Protein AF-0000000076963888 (afdb_homodimer)

InterPro domains:
  IPR036047 F-box-like domain superfamily [SSF81383] (18-92)
  IPR056594 F-box protein AT5G49610-like, beta-propeller domain [PF23635] (125-401)

Organism: Aegilops tauschii subsp. strangulata (NCBI:txid200361)

Foldseek 3Di:
DPPPPPPDPPDDPPPPCPLLNDPLVVLLVVLLPDQALLRLVVQCVPDVSSLCSLAVDPVSVVSSCLSHPFDFQWKWFWDPAQDDIATDGFDDPVCVSSVVLVVQWQRVPPLDDADPDPPRRQWGFQAFPQQWTWIAHPVPRWIWIARRNVRDIGTADDADPVLVPDADADKAWATKDKDQDPVRLLVPKIKIKTKIHHQFWIWIWMAIPPDPVRHIDTDDIAPGQDDRDPDPDDDFDWDHWDDEPQKIWTQTQAFQKIWIARNVVRHIHIGGHPGVCRNVVFFWEWYAALVRWTWIWGWDFQKIWIWTFDQDPVRDTDIDTDDMDRGLCVCVVVVDHSLQQGTKTWQDDYHQKTWIKRDNPDDPLPFWIWIWIARNVVRDIGTGDTGRGDGHMHTHGDHNDSSSHYPPPPPVVDDD/DPPPPPPDPPDPPPDPCPPLNDPLVVLLVVLLPDQALLRLVVQCVPDVSSLCSLQVDPPSVVSSCLSHPFDFQWKWFWDDAQDDIATDGFDDPVCVSSVVLVVQFQRVPPLDDADPDPPRRQWGFQAFPQQWTWIAHPVPRWIWIARRNVRDIGTADDADPVLVPDADADKAWATKDKAQDPVRLLVPKIKIKTKIHHQFWIWIWMAIPPDPVRHIDTDDIAPGQDDRDPDPDDDWDWDRWDDEPQKIWTQTQAFQKIWIARNVVRHIHIGGHDGVCHNVVFFWDWYAALVRWTWIWGWDFQKIWIWTFDQDPVRDTDIDTDDMDRGCVVCVVVVDHSLQQGTKTWQDDYHQKTWIKRDNPDDPLPFWIWIWIARNVVRDIGTGDTGRGDGHMHTHGDHNDSSSHDPPPPPVVPDD

Structure (mmCIF, N/CA/C/O backbone):
data_AF-0000000076963888-model_v1
#
loop_
_entity.id
_entity.type
_entity.pdbx_description
1 polymer 'F-box protein AT5G49610-like beta-propeller domain-containing protein'
#
loop_
_atom_site.group_PDB
_atom_site.id
_atom_site.type_symbol
_atom_site.label_atom_id
_atom_site.label_alt_id
_atom_site.label_comp_id
_atom_site.label_asym_id
_atom_site.label_entity_id
_atom_site.label_seq_id
_atom_site.pdbx_PDB_ins_code
_atom_site.Cartn_x
_atom_site.Cartn_y
_atom_site.Cartn_z
_atom_site.occupancy
_atom_site.B_iso_or_equiv
_atom_site.auth_seq_id
_atom_site.auth_comp_id
_atom_site.auth_asym_id
_atom_site.auth_atom_id
_atom_site.pdbx_PDB_model_num
ATOM 1 N N . MET A 1 1 ? -34.375 -37.031 65.625 1 27.34 1 MET A N 1
ATOM 2 C CA . MET A 1 1 ? -35.125 -36.781 64.438 1 27.34 1 MET A CA 1
ATOM 3 C C . MET A 1 1 ? -34.906 -35.375 63.906 1 27.34 1 MET A C 1
ATOM 5 O O . MET A 1 1 ? -35.594 -34.438 64.375 1 27.34 1 MET A O 1
ATOM 9 N N . ALA A 1 2 ? -33.625 -34.969 63.75 1 38.44 2 ALA A N 1
ATOM 10 C CA . ALA A 1 2 ? -33.156 -33.656 63.281 1 38.44 2 ALA A CA 1
ATOM 11 C C . ALA A 1 2 ? -33.781 -33.312 61.906 1 38.44 2 ALA A C 1
ATOM 13 O O . ALA A 1 2 ? -33.75 -34.125 60.969 1 38.44 2 ALA A O 1
ATOM 14 N N . SER A 1 3 ? -34.875 -32.531 62 1 35.03 3 SER A N 1
ATOM 15 C CA . SER A 1 3 ? -35.625 -32.062 60.844 1 35.03 3 SER A CA 1
ATOM 16 C C . SER A 1 3 ? -34.688 -31.438 59.812 1 35.03 3 SER A C 1
ATOM 18 O O . SER A 1 3 ? -33.969 -30.469 60.156 1 35.03 3 SER A O 1
ATOM 20 N N . GLU A 1 4 ? -34.125 -32.188 58.969 1 38.09 4 GLU A N 1
ATOM 21 C CA . GLU A 1 4 ? -33.281 -31.781 57.844 1 38.09 4 GLU A CA 1
ATOM 22 C C . GLU A 1 4 ? -33.969 -30.688 57.031 1 38.09 4 GLU A C 1
ATOM 24 O O . GLU A 1 4 ? -35.062 -30.922 56.469 1 38.09 4 GLU A O 1
ATOM 29 N N . GLN A 1 5 ? -33.906 -29.391 57.594 1 44.66 5 GLN A N 1
ATOM 30 C CA . GLN A 1 5 ? -34.438 -28.281 56.812 1 44.66 5 GLN A CA 1
ATOM 31 C C . GLN A 1 5 ? -34.062 -28.406 55.344 1 44.66 5 GLN A C 1
ATOM 33 O O . GLN A 1 5 ? -32.938 -28.797 55 1 44.66 5 GLN A O 1
ATOM 38 N N . PRO A 1 6 ? -35.062 -28.625 54.469 1 47.19 6 PRO A N 1
ATOM 39 C CA . PRO A 1 6 ? -34.75 -28.734 53.031 1 47.19 6 PRO A CA 1
ATOM 40 C C . PRO A 1 6 ? -33.812 -27.641 52.531 1 47.19 6 PRO A C 1
ATOM 42 O O . PRO A 1 6 ? -33.781 -26.547 53.125 1 47.19 6 PRO A O 1
ATOM 45 N N . PRO A 1 7 ? -32.688 -27.984 51.812 1 44.81 7 PRO A N 1
ATOM 46 C CA . PRO A 1 7 ? -31.719 -27 51.375 1 44.81 7 PRO A CA 1
ATOM 47 C C . PRO A 1 7 ? -32.375 -25.812 50.656 1 44.81 7 PRO A C 1
ATOM 49 O O . PRO A 1 7 ? -33.469 -25.938 50.094 1 44.81 7 PRO A O 1
ATOM 52 N N . SER A 1 8 ? -32.188 -24.578 51.219 1 45.97 8 SER A N 1
ATOM 53 C CA . SER A 1 8 ? -32.656 -23.328 50.625 1 45.97 8 SER A CA 1
ATOM 54 C C . SER A 1 8 ? -32.469 -23.344 49.094 1 45.97 8 SER A C 1
ATOM 56 O O . SER A 1 8 ? -31.5 -23.891 48.594 1 45.97 8 SER A O 1
ATOM 58 N N . PRO A 1 9 ? -33.625 -23.266 48.375 1 43.97 9 PRO A N 1
ATOM 59 C CA . PRO A 1 9 ? -33.5 -23.281 46.906 1 43.97 9 PRO A CA 1
ATOM 60 C C . PRO A 1 9 ? -32.344 -22.406 46.438 1 43.97 9 PRO A C 1
ATOM 62 O O . PRO A 1 9 ? -31.938 -21.453 47.094 1 43.97 9 PRO A O 1
ATOM 65 N N . PRO A 1 10 ? -31.469 -23 45.562 1 38.59 10 PRO A N 1
ATOM 66 C CA . PRO A 1 10 ? -30.312 -22.234 45.094 1 38.59 10 PRO A CA 1
ATOM 67 C C . PRO A 1 10 ? -30.688 -20.828 44.625 1 38.59 10 PRO A C 1
ATOM 69 O O . PRO A 1 10 ? -31.828 -20.594 44.219 1 38.59 10 PRO A O 1
ATOM 72 N N . ALA A 1 11 ? -30.125 -19.734 45.25 1 36.19 11 ALA A N 1
ATOM 73 C CA . ALA A 1 11 ? -30.297 -18.344 44.875 1 36.19 11 ALA A CA 1
ATOM 74 C C . ALA A 1 11 ? -30.406 -18.188 43.375 1 36.19 11 ALA A C 1
ATOM 76 O O . ALA A 1 11 ? -29.719 -18.875 42.594 1 36.19 11 ALA A O 1
ATOM 77 N N . ALA A 1 12 ? -31.578 -17.828 42.906 1 35.5 12 ALA A N 1
ATOM 78 C CA . ALA A 1 12 ? -31.797 -17.562 41.5 1 35.5 12 ALA A CA 1
ATOM 79 C C . ALA A 1 12 ? -30.562 -16.922 40.844 1 35.5 12 ALA A C 1
ATOM 81 O O . ALA A 1 12 ? -29.828 -16.188 41.5 1 35.5 12 ALA A O 1
ATOM 82 N N . GLU A 1 13 ? -29.875 -17.625 39.969 1 38 13 GLU A N 1
ATOM 83 C CA . GLU A 1 13 ? -28.766 -17.062 39.219 1 38 13 GLU A CA 1
ATOM 84 C C . GLU A 1 13 ? -29.016 -15.586 38.875 1 38 13 GLU A C 1
ATOM 86 O O . GLU A 1 13 ? -30.125 -15.203 38.531 1 38 13 GLU A O 1
ATOM 91 N N . PRO A 1 14 ? -28.344 -14.656 39.594 1 38.72 14 PRO A N 1
ATOM 92 C CA . PRO A 1 14 ? -28.578 -13.266 39.25 1 38.72 14 PRO A CA 1
ATOM 93 C C . PRO A 1 14 ? -28.969 -13.094 37.781 1 38.72 14 PRO A C 1
ATOM 95 O O . PRO A 1 14 ? -28.516 -13.852 36.906 1 38.72 14 PRO A O 1
ATOM 98 N N . ALA A 1 15 ? -30.125 -12.719 37.5 1 35.44 15 ALA A N 1
ATOM 99 C CA . ALA A 1 15 ? -30.547 -12.43 36.125 1 35.44 15 ALA A CA 1
ATOM 100 C C . ALA A 1 15 ? -29.406 -11.852 35.312 1 35.44 15 ALA A C 1
ATOM 102 O O . ALA A 1 15 ? -28.594 -11.07 35.812 1 35.44 15 ALA A O 1
ATOM 103 N N . ALA A 1 16 ? -28.891 -12.547 34.312 1 36.84 16 ALA A N 1
ATOM 104 C CA . ALA A 1 16 ? -27.922 -12.055 33.344 1 36.84 16 ALA A CA 1
ATOM 105 C C . ALA A 1 16 ? -28.156 -10.578 33.031 1 36.84 16 ALA A C 1
ATOM 107 O O . ALA A 1 16 ? -29.172 -10.211 32.438 1 36.84 16 ALA A O 1
ATOM 108 N N . THR A 1 17 ? -27.969 -9.586 33.844 1 41.56 17 THR A N 1
ATOM 109 C CA . THR A 1 17 ? -28.016 -8.18 33.5 1 41.56 17 THR A CA 1
ATOM 110 C C . THR A 1 17 ? -27.375 -7.941 32.125 1 41.56 17 THR A C 1
ATOM 112 O O . THR A 1 17 ? -26.172 -8.148 31.969 1 41.56 17 THR A O 1
ATOM 115 N N . THR A 1 18 ? -27.984 -8.195 31.094 1 48.34 18 THR A N 1
ATOM 116 C CA . THR A 1 18 ? -27.547 -7.961 29.719 1 48.34 18 THR A CA 1
ATOM 117 C C . THR A 1 18 ? -26.938 -6.57 29.562 1 48.34 18 THR A C 1
ATOM 119 O O . THR A 1 18 ? -27.297 -5.648 30.312 1 48.34 18 THR A O 1
ATOM 122 N N . LEU A 1 19 ? -25.688 -6.469 29.172 1 54.22 19 LEU A N 1
ATOM 123 C CA . LEU A 1 19 ? -24.969 -5.238 28.844 1 54.22 19 LEU A CA 1
ATOM 124 C C . LEU A 1 19 ? -25.953 -4.16 28.375 1 54.22 19 LEU A C 1
ATOM 126 O O . LEU A 1 19 ? -25.719 -2.971 28.609 1 54.22 19 LEU A O 1
ATOM 130 N N . ILE A 1 20 ? -27.047 -4.52 27.766 1 54.06 20 ILE A N 1
ATOM 131 C CA . ILE A 1 20 ? -28.031 -3.568 27.25 1 54.06 20 ILE A CA 1
ATOM 132 C C . ILE A 1 20 ? -28.719 -2.861 28.422 1 54.06 20 ILE A C 1
ATOM 134 O O . ILE A 1 20 ? -29.156 -1.714 28.281 1 54.06 20 ILE A O 1
ATOM 138 N N . GLY A 1 21 ? -28.766 -3.604 29.453 1 55.25 21 GLY A N 1
ATOM 139 C CA . GLY A 1 21 ? -29.453 -3.074 30.625 1 55.25 21 GLY A CA 1
ATOM 140 C C . GLY A 1 21 ? -28.562 -2.207 31.5 1 55.25 21 GLY A C 1
ATOM 141 O O . GLY A 1 21 ? -29.016 -1.684 32.531 1 55.25 21 GLY A O 1
ATOM 142 N N . LEU A 1 22 ? -27.344 -2.172 31.203 1 60.88 22 LEU A N 1
ATOM 143 C CA . LEU A 1 22 ? -26.438 -1.371 32.031 1 60.88 22 LEU A CA 1
ATOM 144 C C . LEU A 1 22 ? -26.719 0.117 31.844 1 60.88 22 LEU A C 1
ATOM 146 O O . LEU A 1 22 ? -27.047 0.567 30.75 1 60.88 22 LEU A O 1
ATOM 150 N N . GLY A 1 23 ? -27.109 0.85 32.844 1 70.38 23 GLY A N 1
ATOM 151 C CA . GLY A 1 23 ? -27.266 2.293 32.75 1 70.38 23 GLY A CA 1
ATOM 152 C C . GLY A 1 23 ? -26.156 2.973 31.969 1 70.38 23 GLY A C 1
ATOM 153 O O . GLY A 1 23 ? -25.062 2.416 31.828 1 70.38 23 GLY A O 1
ATOM 154 N N . GLY A 1 24 ? -26.469 4.043 31.234 1 76.62 24 GLY A N 1
ATOM 155 C CA . GLY A 1 24 ? -25.562 4.832 30.406 1 76.62 24 GLY A CA 1
ATOM 156 C C . GLY A 1 24 ? -24.234 5.109 31.078 1 76.62 24 GLY A C 1
ATOM 157 O O . GLY A 1 24 ? -23.188 5.039 30.422 1 76.62 24 GLY A O 1
ATOM 158 N N . ASP A 1 25 ? -24.234 5.16 32.406 1 83.75 25 ASP A N 1
ATOM 159 C CA . ASP A 1 25 ? -23.016 5.531 33.125 1 83.75 25 ASP A CA 1
ATOM 160 C C . ASP A 1 25 ? -22.062 4.344 33.25 1 83.75 25 ASP A C 1
ATOM 162 O O . ASP A 1 25 ? -20.859 4.488 33.031 1 83.75 25 ASP A O 1
ATOM 166 N N . LEU A 1 26 ? -22.625 3.266 33.562 1 86.56 26 LEU A N 1
ATOM 167 C CA . LEU A 1 26 ? -21.797 2.074 33.688 1 86.56 26 LEU A CA 1
ATOM 168 C C . LEU A 1 26 ? -21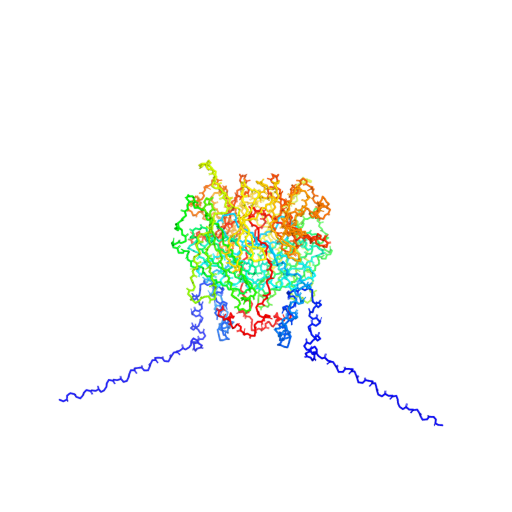.203 1.694 32.344 1 86.56 26 LEU A C 1
ATOM 170 O O . LEU A 1 26 ? -20.031 1.305 32.25 1 86.56 26 LEU A O 1
ATOM 174 N N . LEU A 1 27 ? -21.984 1.843 31.359 1 90.31 27 LEU A N 1
ATOM 175 C CA . LEU A 1 27 ? -21.5 1.549 30.016 1 90.31 27 LEU A CA 1
ATOM 176 C C . LEU A 1 27 ? -20.328 2.445 29.656 1 90.31 27 LEU A C 1
ATOM 178 O O . LEU A 1 27 ? -19.328 1.977 29.094 1 90.31 27 LEU A O 1
ATOM 182 N N . ARG A 1 28 ? -20.422 3.627 29.969 1 92.81 28 ARG A N 1
ATOM 183 C CA . ARG A 1 28 ? -19.359 4.582 29.672 1 92.81 28 ARG A CA 1
ATOM 184 C C . ARG A 1 28 ? -18.078 4.242 30.453 1 92.81 28 ARG A C 1
ATOM 186 O O . ARG A 1 28 ? -16.984 4.348 29.906 1 92.81 28 ARG A O 1
ATOM 193 N N . GLU A 1 29 ? -18.281 3.736 31.656 1 92.56 29 GLU A N 1
ATOM 194 C CA . GLU A 1 29 ? -17.109 3.332 32.438 1 92.56 29 GLU A CA 1
ATOM 195 C C . GLU A 1 29 ? -16.422 2.119 31.812 1 92.56 29 GLU A C 1
ATOM 197 O O . GLU A 1 29 ? -15.195 2.031 31.812 1 92.56 29 GLU A O 1
ATOM 202 N N . ILE A 1 30 ? -17.203 1.276 31.281 1 92 30 ILE A N 1
ATOM 203 C CA . ILE A 1 30 ? -16.656 0.107 30.609 1 92 30 ILE A CA 1
ATOM 204 C C . ILE A 1 30 ? -15.938 0.541 29.328 1 92 30 ILE A C 1
ATOM 206 O O . ILE A 1 30 ? -14.844 0.053 29.031 1 92 30 ILE A O 1
ATOM 210 N N . PHE A 1 31 ? -16.547 1.481 28.641 1 93.69 31 PHE A N 1
ATOM 211 C CA . PHE A 1 31 ? -15.977 1.95 27.391 1 93.69 31 PHE A CA 1
ATOM 212 C C . PHE A 1 31 ? -14.641 2.646 27.625 1 93.69 31 PHE A C 1
ATOM 214 O O . PHE A 1 31 ? -13.758 2.619 26.766 1 93.69 31 PHE A O 1
ATOM 221 N N . LEU A 1 32 ? -14.469 3.18 28.766 1 93.38 32 LEU A N 1
ATOM 222 C CA . LEU A 1 32 ? -13.227 3.875 29.078 1 93.38 32 LEU A CA 1
ATOM 223 C C . LEU A 1 32 ? -12.062 2.893 29.172 1 93.38 32 LEU A C 1
ATOM 225 O O . LEU A 1 32 ? -10.898 3.283 29.047 1 93.38 32 LEU A O 1
ATOM 229 N N . LEU A 1 33 ? -12.422 1.593 29.312 1 91.62 33 LEU A N 1
ATOM 230 C CA . LEU A 1 33 ? -11.391 0.579 29.5 1 91.62 33 LEU A CA 1
ATOM 231 C C . LEU A 1 33 ? -10.969 -0.025 28.172 1 91.62 33 LEU A C 1
ATOM 233 O O . LEU A 1 33 ? -10.039 -0.828 28.109 1 91.62 33 LEU A O 1
ATOM 237 N N . LEU A 1 34 ? -11.617 0.393 27.203 1 91.44 34 LEU A N 1
ATOM 238 C CA . LEU A 1 34 ? -11.227 -0.104 25.891 1 91.44 34 LEU A CA 1
ATOM 239 C C . LEU A 1 34 ? -9.836 0.401 25.516 1 91.44 34 LEU A C 1
ATOM 241 O O . LEU A 1 34 ? -9.438 1.497 25.906 1 91.44 34 LEU A O 1
ATOM 245 N N . PRO A 1 35 ? -9.133 -0.377 24.75 1 86.88 35 PRO A N 1
ATOM 246 C CA . PRO A 1 35 ? -7.723 -0.054 24.516 1 86.88 35 PRO A CA 1
ATOM 247 C C . PRO A 1 35 ? -7.535 1.161 23.609 1 86.88 35 PRO A C 1
ATOM 249 O O . PRO A 1 35 ? -6.512 1.843 23.688 1 86.88 35 PRO A O 1
ATOM 252 N N . SER A 1 36 ? -8.461 1.33 22.656 1 91.56 36 SER A N 1
ATOM 253 C CA . SER A 1 36 ? -8.227 2.389 21.688 1 91.56 36 SER A CA 1
ATOM 254 C C . SER A 1 36 ? -9.547 2.898 21.094 1 91.56 36 SER A C 1
ATOM 256 O O . SER A 1 36 ? -10.602 2.324 21.344 1 91.56 36 SER A O 1
ATOM 258 N N . LEU A 1 37 ? -9.414 3.955 20.344 1 91.62 37 LEU A N 1
ATOM 259 C CA . LEU A 1 37 ? -10.562 4.559 19.688 1 91.62 37 LEU A CA 1
ATOM 260 C C . LEU A 1 37 ? -11.203 3.586 18.703 1 91.62 37 LEU A C 1
ATOM 262 O O . LEU A 1 37 ? -12.43 3.439 18.672 1 91.62 37 LEU A O 1
ATOM 266 N N . PRO A 1 38 ? -10.438 2.869 17.922 1 91.31 38 PRO A N 1
ATOM 267 C CA . PRO A 1 38 ? -11.07 1.882 17.047 1 91.31 38 PRO A CA 1
ATOM 268 C C . PRO A 1 38 ? -11.906 0.863 17.812 1 91.31 38 PRO A C 1
ATOM 270 O O . PRO A 1 38 ? -12.977 0.466 17.359 1 91.31 38 PRO A O 1
ATOM 273 N N . SER A 1 39 ? -11.477 0.518 18.938 1 92 39 SER A N 1
ATOM 274 C CA . SER A 1 39 ? -12.234 -0.41 19.766 1 92 39 SER A CA 1
ATOM 275 C C . SER A 1 39 ? -13.539 0.221 20.25 1 92 39 SER A C 1
ATOM 277 O O . SER A 1 39 ? -14.57 -0.447 20.312 1 92 39 SER A O 1
ATOM 279 N N . LEU A 1 40 ? -13.398 1.416 20.578 1 93.25 40 LEU A N 1
ATOM 280 C CA . LEU A 1 40 ? -14.602 2.129 20.984 1 93.25 40 LEU A CA 1
ATOM 281 C C . LEU A 1 40 ? -15.609 2.207 19.844 1 93.25 40 LEU A C 1
ATOM 283 O O . LEU A 1 40 ? -16.812 2.016 20.047 1 93.25 40 LEU A O 1
ATOM 287 N N . VAL A 1 41 ? -15.117 2.48 18.703 1 90.44 41 VAL A N 1
ATOM 288 C CA . VAL A 1 41 ? -15.984 2.588 17.531 1 90.44 41 VAL A CA 1
ATOM 289 C C . VAL A 1 41 ? -16.703 1.261 17.297 1 90.44 41 VAL A C 1
ATOM 291 O O . VAL A 1 41 ? -17.922 1.229 17.125 1 90.44 41 VAL A O 1
ATOM 294 N N . ARG A 1 42 ? -15.969 0.233 17.312 1 89.88 42 ARG A N 1
ATOM 295 C CA . ARG A 1 42 ? -16.562 -1.087 17.109 1 89.88 42 ARG A CA 1
ATOM 296 C C . ARG A 1 42 ? -17.609 -1.384 18.172 1 89.88 42 ARG A C 1
ATOM 298 O O . ARG A 1 42 ? -18.703 -1.846 17.859 1 89.88 42 ARG A O 1
ATOM 305 N N . ALA A 1 43 ? -17.281 -1.119 19.375 1 91.19 43 ALA A N 1
ATOM 306 C CA . ALA A 1 43 ? -18.188 -1.381 20.5 1 91.19 43 ALA A CA 1
ATOM 307 C C . ALA A 1 43 ? -19.438 -0.515 20.406 1 91.19 43 ALA A C 1
ATOM 309 O O . ALA A 1 43 ? -20.547 -1.006 20.578 1 91.19 43 ALA A O 1
ATOM 310 N N . ALA A 1 44 ? -19.219 0.729 20.078 1 91 44 ALA A N 1
ATOM 311 C CA . ALA A 1 44 ? -20.328 1.688 20.031 1 91 44 ALA A CA 1
ATOM 312 C C . ALA A 1 44 ? -21.344 1.307 18.969 1 91 44 ALA A C 1
ATOM 314 O O . ALA A 1 44 ? -22.547 1.489 19.156 1 91 44 ALA A O 1
ATOM 315 N N . PHE A 1 45 ? -20.844 0.747 17.922 1 88.75 45 PHE A N 1
ATOM 316 C CA . PHE A 1 45 ? -21.734 0.489 16.797 1 88.75 45 PHE A CA 1
ATOM 317 C C . PHE A 1 45 ? -22.359 -0.896 16.906 1 88.75 45 PHE A C 1
ATOM 319 O O . PHE A 1 45 ? -23.125 -1.311 16.016 1 88.75 45 PHE A O 1
ATOM 326 N N . ALA A 1 46 ? -22.047 -1.574 17.906 1 87.44 46 ALA A N 1
ATOM 327 C CA . ALA A 1 46 ? -22.625 -2.902 18.094 1 87.44 46 ALA A CA 1
ATOM 328 C C . ALA A 1 46 ? -24.141 -2.822 18.281 1 87.44 46 ALA A C 1
ATOM 330 O O . ALA A 1 46 ? -24.875 -3.746 17.906 1 87.44 46 ALA A O 1
ATOM 331 N N . CYS A 1 47 ? -24.609 -1.772 18.922 1 89.56 47 CYS A N 1
ATOM 332 C CA . CYS A 1 47 ? -26.047 -1.559 19.062 1 89.56 47 CYS A CA 1
ATOM 333 C C . CYS A 1 47 ? -26.359 -0.083 19.281 1 89.56 47 CYS A C 1
ATOM 335 O O . CYS A 1 47 ? -25.453 0.713 19.547 1 89.56 47 CYS A O 1
ATOM 337 N N . ARG A 1 48 ? -27.609 0.192 19.203 1 87.81 48 ARG A N 1
ATOM 338 C CA . ARG A 1 48 ? -28.047 1.581 19.266 1 87.81 48 ARG A CA 1
ATOM 339 C C . ARG A 1 48 ? -27.828 2.154 20.672 1 87.81 48 ARG A C 1
ATOM 341 O O . ARG A 1 48 ? -27.469 3.322 20.812 1 87.81 48 ARG A O 1
ATOM 348 N N . THR A 1 49 ? -28.016 1.371 21.656 1 87.56 49 THR A N 1
ATOM 349 C CA . THR A 1 49 ? -27.844 1.814 23.031 1 87.56 49 THR A CA 1
ATOM 350 C C . THR A 1 49 ? -26.391 2.217 23.297 1 87.56 49 THR A C 1
ATOM 352 O O . THR A 1 49 ? -26.141 3.236 23.938 1 87.56 49 THR A O 1
ATOM 355 N N . PHE A 1 50 ? -25.531 1.445 22.797 1 90.75 50 PHE A N 1
ATOM 356 C CA . PHE A 1 50 ? -24.109 1.725 22.969 1 90.75 50 PHE A CA 1
ATOM 357 C C . PHE A 1 50 ? -23.719 3.014 22.25 1 90.75 50 PHE A C 1
ATOM 359 O O . PHE A 1 50 ? -23.016 3.854 22.812 1 90.75 50 PHE A O 1
ATOM 366 N N . LEU A 1 51 ? -24.203 3.143 21.094 1 90.88 51 LEU A N 1
ATOM 367 C CA . LEU A 1 51 ? -23.922 4.34 20.312 1 90.88 51 LEU A CA 1
ATOM 368 C C . LEU A 1 51 ? -24.453 5.586 21 1 90.88 51 LEU A C 1
ATOM 370 O O . LEU A 1 51 ? -23.766 6.609 21.078 1 90.8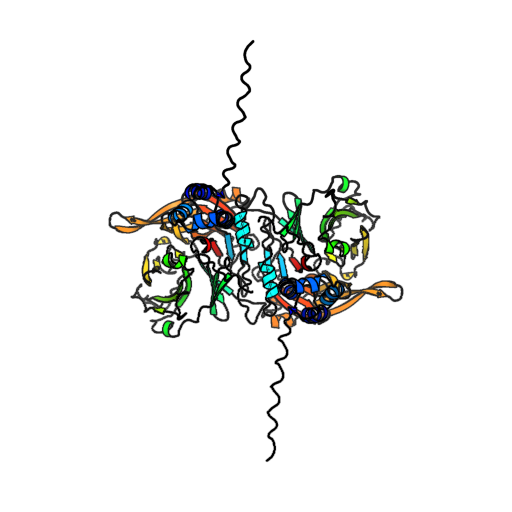8 51 LEU A O 1
ATOM 374 N N . ASP A 1 52 ? -25.578 5.43 21.516 1 89.31 52 ASP A N 1
ATOM 375 C CA . ASP A 1 52 ? -26.203 6.555 22.203 1 89.31 52 ASP A CA 1
ATOM 376 C C . ASP A 1 52 ? -25.438 6.93 23.453 1 89.31 52 ASP A C 1
ATOM 378 O O . ASP A 1 52 ? -25.344 8.109 23.812 1 89.31 52 ASP A O 1
ATOM 382 N N . ALA A 1 53 ? -24.938 5.98 24.047 1 90.12 53 ALA A N 1
ATOM 383 C CA . ALA A 1 53 ? -24.156 6.227 25.266 1 90.12 53 ALA A CA 1
ATOM 384 C C . ALA A 1 53 ? -22.922 7.082 24.969 1 90.12 53 ALA A C 1
ATOM 386 O O . ALA A 1 53 ? -22.531 7.914 25.781 1 90.12 53 ALA A O 1
ATOM 387 N N . VAL A 1 54 ? -22.375 6.918 23.844 1 90.69 54 VAL A N 1
ATOM 388 C CA . VAL A 1 54 ? -21.172 7.652 23.453 1 90.69 54 VAL A CA 1
ATOM 389 C C . VAL A 1 54 ? -21.562 9.031 22.938 1 90.69 54 VAL A C 1
ATOM 391 O O . VAL A 1 54 ? -21.016 10.047 23.359 1 90.69 54 VAL A O 1
ATOM 394 N N . ARG A 1 55 ? -22.609 9.039 22.203 1 87 55 ARG A N 1
ATOM 395 C CA . ARG A 1 55 ? -23.016 10.258 21.516 1 87 55 ARG A CA 1
ATOM 396 C C . ARG A 1 55 ? -23.578 11.281 22.484 1 87 55 ARG A C 1
ATOM 398 O O . ARG A 1 55 ? -23.375 12.484 22.328 1 87 55 ARG A O 1
ATOM 405 N N . SER A 1 56 ? -24.219 10.836 23.422 1 85.56 56 SER A N 1
ATOM 406 C CA . SER A 1 56 ? -25 11.703 24.297 1 85.56 56 SER A CA 1
ATOM 407 C C . SER A 1 56 ? -24.125 12.352 25.359 1 85.56 56 SER A C 1
ATOM 409 O O . SER A 1 56 ? -24.562 13.25 26.078 1 85.56 56 SER A O 1
ATOM 411 N N . SER A 1 57 ? -22.906 11.953 25.484 1 87.94 57 SER A N 1
ATOM 412 C CA . SER A 1 57 ? -22.094 12.461 26.578 1 87.94 57 SER A CA 1
ATOM 413 C C . SER A 1 57 ? -20.797 13.07 26.062 1 87.94 57 SER A C 1
ATOM 415 O O . SER A 1 57 ? -19.781 12.375 25.938 1 87.94 57 SER A O 1
ATOM 417 N N . PRO A 1 58 ? -20.812 14.344 25.875 1 84.62 58 PRO A N 1
ATOM 418 C CA . PRO A 1 58 ? -19.562 15.023 25.531 1 84.62 58 PRO A CA 1
ATOM 419 C C . PRO A 1 58 ? -18.469 14.82 26.578 1 84.62 58 PRO A C 1
ATOM 421 O O . PRO A 1 58 ? -17.281 14.75 26.234 1 84.62 58 PRO A O 1
ATOM 424 N N . ALA A 1 59 ? -18.875 14.758 27.844 1 87.12 59 ALA A N 1
ATOM 425 C CA . ALA A 1 59 ? -17.922 14.539 28.922 1 87.12 59 ALA A CA 1
ATOM 426 C C . ALA A 1 59 ? -17.188 13.211 28.75 1 87.12 59 ALA A C 1
ATOM 428 O O . ALA A 1 59 ? -15.984 13.117 29 1 87.12 59 ALA A O 1
ATOM 429 N N . PHE A 1 60 ? -17.969 12.281 28.344 1 89.94 60 PHE A N 1
ATOM 430 C CA . PHE A 1 60 ? -17.375 10.977 28.094 1 89.94 60 PHE A CA 1
ATOM 431 C C . PHE A 1 60 ? -16.344 11.07 26.969 1 89.94 60 PHE A C 1
ATOM 433 O O . PHE A 1 60 ? -15.242 10.539 27.078 1 89.94 60 PHE A O 1
ATOM 440 N N . ARG A 1 61 ? -16.656 11.656 25.922 1 88.19 61 ARG A N 1
ATOM 441 C CA . ARG A 1 61 ? -15.766 11.766 24.781 1 88.19 61 ARG A CA 1
ATOM 442 C C . ARG A 1 61 ? -14.484 12.5 25.141 1 88.19 61 ARG A C 1
ATOM 444 O O . ARG A 1 61 ? -13.391 12.109 24.734 1 88.19 61 ARG A O 1
ATOM 451 N N . ARG A 1 62 ? -14.648 13.484 25.875 1 85.88 62 ARG A N 1
ATOM 452 C CA . ARG A 1 62 ? -13.484 14.227 26.344 1 85.88 62 ARG A CA 1
ATOM 453 C C . ARG A 1 62 ? -12.586 13.359 27.219 1 85.88 62 ARG A C 1
ATOM 455 O O . ARG A 1 62 ? -11.367 13.336 27.031 1 85.88 62 ARG A O 1
ATOM 462 N N . ARG A 1 63 ? -13.211 12.688 28.125 1 89.5 63 ARG A N 1
ATOM 463 C CA . ARG A 1 63 ? -12.453 11.828 29.031 1 89.5 63 ARG A CA 1
ATOM 464 C C . ARG A 1 63 ? -11.742 10.719 28.266 1 89.5 63 ARG A C 1
ATOM 466 O O . ARG A 1 63 ? -10.594 10.398 28.562 1 89.5 63 ARG A O 1
ATOM 473 N N . PHE A 1 64 ? -12.477 10.18 27.359 1 90.94 64 PHE A N 1
ATOM 474 C CA . PHE A 1 64 ? -11.867 9.125 26.562 1 90.94 64 PHE A CA 1
ATOM 475 C C . PHE A 1 64 ? -10.648 9.656 25.812 1 90.94 64 PHE A C 1
ATOM 477 O O . PHE A 1 64 ? -9.609 8.992 25.75 1 90.94 64 PHE A O 1
ATOM 484 N N . ARG A 1 65 ? -10.75 10.758 25.312 1 84.5 65 ARG A N 1
ATOM 485 C CA . ARG A 1 65 ? -9.656 11.383 24.578 1 84.5 65 ARG A CA 1
ATOM 486 C C . ARG A 1 65 ? -8.453 11.633 25.469 1 84.5 65 ARG A C 1
ATOM 488 O O . ARG A 1 65 ? -7.309 11.539 25.031 1 84.5 65 ARG A O 1
ATOM 495 N N . GLU A 1 66 ? -8.758 11.992 26.594 1 83 66 GLU A N 1
ATOM 496 C CA . GLU A 1 66 ? -7.699 12.258 27.562 1 83 66 GLU A CA 1
ATOM 497 C C . GLU A 1 66 ? -6.949 10.977 27.938 1 83 66 GLU A C 1
ATOM 499 O O . GLU A 1 66 ? -5.738 11.008 28.156 1 83 66 GLU A O 1
ATOM 504 N N . LEU A 1 67 ? -7.684 9.945 27.906 1 85.88 67 LEU A N 1
ATOM 505 C CA . LEU A 1 67 ? -7.109 8.688 28.359 1 85.88 67 LEU A CA 1
ATOM 506 C C . LEU A 1 67 ? -6.438 7.949 27.203 1 85.88 67 LEU A C 1
ATOM 508 O O . LEU A 1 67 ? -5.547 7.121 27.422 1 85.88 67 LEU A O 1
ATOM 512 N N . HIS A 1 68 ? -6.945 8.258 26.047 1 85.81 68 HIS A N 1
ATOM 513 C CA . HIS A 1 68 ? -6.441 7.527 24.891 1 85.81 68 HIS A CA 1
ATOM 514 C C . HIS A 1 68 ? -5.957 8.484 23.812 1 85.81 68 HIS A C 1
ATOM 516 O O . HIS A 1 68 ? -6.734 9.281 23.281 1 85.81 68 HIS A O 1
ATOM 522 N N . ALA A 1 69 ? -4.664 8.312 23.531 1 82.38 69 ALA A N 1
ATOM 523 C CA . ALA A 1 69 ? -4.168 9.086 22.391 1 82.38 69 ALA A CA 1
ATOM 524 C C . ALA A 1 69 ? -4.812 8.609 21.094 1 82.38 69 ALA A C 1
ATOM 526 O O . ALA A 1 69 ? -5.137 7.43 20.938 1 82.38 69 ALA A O 1
ATOM 527 N N . GLN A 1 70 ? -5.098 9.57 20.172 1 87.25 70 GLN A N 1
ATOM 528 C CA . GLN A 1 70 ? -5.582 9.164 18.859 1 87.25 70 GLN A CA 1
ATOM 529 C C . GLN A 1 70 ? -4.59 8.219 18.172 1 87.25 70 GLN A C 1
ATOM 531 O O . GLN A 1 70 ? -3.393 8.508 18.125 1 87.25 70 GLN A O 1
ATOM 536 N N . PRO A 1 71 ? -5.125 7.172 17.719 1 92.25 71 PRO A N 1
ATOM 537 C CA . PRO A 1 71 ? -4.207 6.129 17.25 1 92.25 71 PRO A CA 1
ATOM 538 C C . PRO A 1 71 ? -3.65 6.422 15.852 1 92.25 71 PRO A C 1
ATOM 540 O O . PRO A 1 71 ? -4.363 6.941 14.992 1 92.25 71 PRO A O 1
ATOM 543 N N . LEU A 1 72 ? -2.383 6.113 15.695 1 95.25 72 LEU A N 1
ATOM 544 C CA . LEU A 1 72 ? -1.78 6.055 14.367 1 95.25 72 LEU A CA 1
ATOM 545 C C . LEU A 1 72 ? -2.279 4.832 13.602 1 95.25 72 LEU A C 1
ATOM 547 O O . LEU A 1 72 ? -2.131 3.701 14.062 1 95.25 72 LEU A O 1
ATOM 551 N N . LEU A 1 73 ? -2.918 5.047 12.469 1 96.19 73 LEU A N 1
ATOM 552 C CA . LEU A 1 73 ? -3.361 3.914 11.664 1 96.19 73 LEU A CA 1
ATOM 553 C C . LEU A 1 73 ? -2.262 3.461 10.711 1 96.19 73 LEU A C 1
ATOM 555 O O . LEU A 1 73 ? -2.215 2.291 10.32 1 96.19 73 LEU A O 1
ATOM 559 N N . GLY A 1 74 ? -1.48 4.348 10.305 1 96.44 74 GLY A N 1
ATOM 560 C CA . GLY A 1 74 ? -0.392 4.105 9.367 1 96.44 74 GLY A CA 1
ATOM 561 C C . GLY A 1 74 ? 0.251 5.383 8.859 1 96.44 74 GLY A C 1
ATOM 562 O O . GLY A 1 74 ? 0.018 6.461 9.414 1 96.44 74 GLY A O 1
ATOM 563 N N . ILE A 1 75 ? 1.161 5.195 7.836 1 96.44 75 ILE A N 1
ATOM 564 C CA . ILE A 1 75 ? 1.906 6.328 7.293 1 96.44 75 ILE A CA 1
ATOM 565 C C . ILE A 1 75 ? 1.777 6.352 5.773 1 96.44 75 ILE A C 1
ATOM 567 O O . ILE A 1 75 ? 1.92 5.316 5.113 1 96.44 75 ILE A O 1
ATOM 571 N N . PHE A 1 76 ? 1.423 7.527 5.27 1 96.81 76 PHE A N 1
ATOM 572 C CA . PHE A 1 76 ? 1.432 7.738 3.826 1 96.81 76 PHE A CA 1
ATOM 573 C C . PHE A 1 76 ? 2.818 8.156 3.348 1 96.81 76 PHE A C 1
ATOM 575 O O . PHE A 1 76 ? 3.521 8.891 4.035 1 96.81 76 PHE A O 1
ATOM 582 N N . PHE A 1 77 ? 3.141 7.711 2.178 1 93.12 77 PHE A N 1
ATOM 583 C CA . PHE A 1 77 ? 4.391 8.062 1.514 1 93.12 77 PHE A CA 1
ATOM 584 C C . PHE A 1 77 ? 4.121 8.641 0.127 1 93.12 77 PHE A C 1
ATOM 586 O O . PHE A 1 77 ? 3.48 7.992 -0.705 1 93.12 77 PHE A O 1
ATOM 593 N N . ASP A 1 78 ? 4.629 9.805 -0.074 1 90.31 78 ASP A N 1
ATOM 594 C CA . ASP A 1 78 ? 4.492 10.383 -1.409 1 90.31 78 ASP A CA 1
ATOM 595 C C . ASP A 1 78 ? 5.359 9.633 -2.42 1 90.31 78 ASP A C 1
ATOM 597 O O . ASP A 1 78 ? 6.445 9.156 -2.08 1 90.31 78 ASP A O 1
ATOM 601 N N . PRO A 1 79 ? 4.812 9.539 -3.598 1 80.5 79 PRO A N 1
ATOM 602 C CA . PRO A 1 79 ? 5.602 8.875 -4.633 1 80.5 79 PRO A CA 1
ATOM 603 C C . PRO A 1 79 ? 6.723 9.758 -5.18 1 80.5 79 PRO A C 1
ATOM 605 O O . PRO A 1 79 ? 6.656 10.984 -5.066 1 80.5 79 PRO A O 1
ATOM 608 N N . ASP A 1 80 ? 7.75 8.906 -5.691 1 74.19 80 ASP A N 1
ATOM 609 C CA . ASP A 1 80 ? 8.719 9.617 -6.52 1 74.19 80 ASP A CA 1
ATOM 610 C C . ASP A 1 80 ? 8.219 9.758 -7.953 1 74.19 80 ASP A C 1
ATOM 612 O O . ASP A 1 80 ? 8.109 8.766 -8.68 1 74.19 80 ASP A O 1
ATOM 616 N N . GLY A 1 81 ? 7.559 10.773 -8.289 1 70.62 81 GLY A N 1
ATOM 617 C CA . GLY A 1 81 ? 7.012 10.93 -9.625 1 70.62 81 GLY A CA 1
ATOM 618 C C . GLY A 1 81 ? 5.496 10.93 -9.656 1 70.62 81 GLY A C 1
ATOM 619 O O . GLY A 1 81 ? 4.852 11.133 -8.625 1 70.62 81 GLY A O 1
ATOM 620 N N . PRO A 1 82 ? 5.039 10.648 -10.875 1 74 82 PRO A N 1
ATOM 621 C CA . PRO A 1 82 ? 3.588 10.773 -11.039 1 74 82 PRO A CA 1
ATOM 622 C C . PRO A 1 82 ? 2.834 9.5 -10.648 1 74 82 PRO A C 1
ATOM 624 O O . PRO A 1 82 ? 2.414 8.742 -11.523 1 74 82 PRO A O 1
ATOM 627 N N . ALA A 1 83 ? 2.717 9.188 -9.438 1 81.06 83 ALA A N 1
ATOM 628 C CA . ALA A 1 83 ? 1.982 8.047 -8.891 1 81.06 83 ALA A CA 1
ATOM 629 C C . ALA A 1 83 ? 1.096 8.477 -7.727 1 81.06 83 ALA A C 1
ATOM 631 O O . ALA A 1 83 ? 0.804 9.664 -7.562 1 81.06 83 ALA A O 1
ATOM 632 N N . ILE A 1 84 ? 0.459 7.508 -7.164 1 88.5 84 ILE A N 1
ATOM 633 C CA . ILE A 1 84 ? -0.393 7.727 -6 1 88.5 84 ILE A CA 1
ATOM 634 C C . ILE A 1 84 ? 0.393 7.438 -4.723 1 88.5 84 ILE A C 1
ATOM 636 O O . ILE A 1 84 ? 1.185 6.492 -4.676 1 88.5 84 ILE A O 1
ATOM 640 N N . PRO A 1 85 ? 0.191 8.305 -3.738 1 93.12 85 PRO A N 1
ATOM 641 C CA . PRO A 1 85 ? 0.843 7.996 -2.463 1 93.12 85 PRO A CA 1
ATOM 642 C C . PRO A 1 85 ? 0.571 6.57 -1.987 1 93.12 85 PRO A C 1
ATOM 644 O O . PRO A 1 85 ? -0.54 6.062 -2.156 1 93.12 85 PRO A O 1
ATOM 647 N N . ALA A 1 86 ? 1.599 5.973 -1.424 1 92 86 ALA A N 1
ATOM 648 C CA . ALA A 1 86 ? 1.465 4.641 -0.837 1 92 86 ALA A CA 1
ATOM 649 C C . ALA A 1 86 ? 1.188 4.727 0.661 1 92 86 ALA A C 1
ATOM 651 O O . ALA A 1 86 ? 1.453 5.754 1.289 1 92 86 ALA A O 1
ATOM 652 N N . PHE A 1 87 ? 0.625 3.66 1.138 1 95.25 87 PHE A N 1
ATOM 653 C CA . PHE A 1 87 ? 0.277 3.619 2.553 1 95.25 87 PHE A CA 1
ATOM 654 C C . PHE A 1 87 ? 0.848 2.369 3.215 1 95.25 87 PHE A C 1
ATOM 656 O O . PHE A 1 87 ? 0.799 1.279 2.641 1 95.25 87 PHE A O 1
ATOM 663 N N . ALA A 1 88 ? 1.455 2.549 4.355 1 93.12 88 ALA A N 1
ATOM 664 C CA . ALA A 1 88 ? 1.887 1.436 5.195 1 93.12 88 ALA A CA 1
ATOM 665 C C . ALA A 1 88 ? 1.096 1.394 6.5 1 93.12 88 ALA A C 1
ATOM 667 O O . ALA A 1 88 ? 1.238 2.277 7.348 1 93.12 88 ALA A O 1
ATOM 668 N N . ALA A 1 89 ? 0.374 0.36 6.656 1 93.69 89 ALA A N 1
ATOM 669 C CA . ALA A 1 89 ? -0.483 0.234 7.832 1 93.69 89 ALA A CA 1
ATOM 670 C C . ALA A 1 89 ? 0.323 -0.193 9.055 1 93.69 89 ALA A C 1
ATOM 672 O O . ALA A 1 89 ? 1.254 -0.993 8.945 1 93.69 89 ALA A O 1
ATOM 673 N N . LEU A 1 90 ? -0.102 0.382 10.188 1 93.19 90 LEU A N 1
ATOM 674 C CA . LEU A 1 90 ? 0.464 -0.081 11.445 1 93.19 90 LEU A CA 1
ATOM 675 C C . LEU A 1 90 ? -0.23 -1.354 11.922 1 93.19 90 LEU A C 1
ATOM 677 O O . LEU A 1 90 ? -1.461 -1.417 11.961 1 93.19 90 LEU A O 1
ATOM 681 N N . ARG A 1 91 ? 0.608 -2.275 12.258 1 89.12 91 ARG A N 1
ATOM 682 C CA . ARG A 1 91 ? 0.091 -3.543 12.758 1 89.12 91 ARG A CA 1
ATOM 683 C C . ARG A 1 91 ? 0.435 -3.727 14.234 1 89.12 91 ARG A C 1
ATOM 685 O O . ARG A 1 91 ? 1.584 -3.531 14.641 1 89.12 91 ARG A O 1
ATOM 692 N N . ARG A 1 92 ? -0.645 -4 14.953 1 87.44 92 ARG A N 1
ATOM 693 C CA . ARG A 1 92 ? -0.469 -4.281 16.375 1 87.44 92 ARG A CA 1
ATOM 694 C C . ARG A 1 92 ? -1.315 -5.477 16.797 1 87.44 92 ARG A C 1
ATOM 696 O O . ARG A 1 92 ? -2.541 -5.453 16.672 1 87.44 92 ARG A O 1
ATOM 703 N N . ARG A 1 93 ? -0.657 -6.414 17.391 1 83.25 93 ARG A N 1
ATOM 704 C CA . ARG A 1 93 ? -1.335 -7.629 17.828 1 83.25 93 ARG A CA 1
ATOM 705 C C . ARG A 1 93 ? -2.33 -7.328 18.953 1 83.25 93 ARG A C 1
ATOM 707 O O . ARG A 1 93 ? -3.395 -7.949 19.016 1 83.25 93 ARG A O 1
ATOM 714 N N . ASP A 1 94 ? -2.045 -6.359 19.703 1 81.69 94 ASP A N 1
ATOM 715 C CA . ASP A 1 94 ? -2.85 -6.062 20.891 1 81.69 94 ASP A CA 1
ATOM 716 C C . ASP A 1 94 ? -4.035 -5.168 20.531 1 81.69 94 ASP A C 1
ATOM 718 O O . ASP A 1 94 ? -4.887 -4.895 21.375 1 81.69 94 ASP A O 1
ATOM 722 N N . ASP A 1 95 ? -4.148 -4.789 19.266 1 84.81 95 ASP A N 1
ATOM 723 C CA . ASP A 1 95 ? -5.258 -3.938 18.844 1 84.81 95 ASP A CA 1
ATOM 724 C C . ASP A 1 95 ? -5.73 -4.312 17.453 1 84.81 95 ASP A C 1
ATOM 726 O O . ASP A 1 95 ? -5.543 -3.547 16.5 1 84.81 95 ASP A O 1
ATOM 730 N N . PRO A 1 96 ? -6.441 -5.367 17.344 1 85.19 96 PRO A N 1
ATOM 731 C CA . PRO A 1 96 ? -6.898 -5.82 16.031 1 85.19 96 PRO A CA 1
ATOM 732 C C . PRO A 1 96 ? -7.887 -4.852 15.391 1 85.19 96 PRO A C 1
ATOM 734 O O . PRO A 1 96 ? -8.062 -4.859 14.164 1 85.19 96 PRO A O 1
ATOM 737 N N . ASP A 1 97 ? -8.516 -4.023 16.219 1 89.44 97 ASP A N 1
ATOM 738 C CA . ASP A 1 97 ? -9.5 -3.086 15.695 1 89.44 97 ASP A CA 1
ATOM 739 C C . ASP A 1 97 ? -8.828 -1.985 14.875 1 89.44 97 ASP A C 1
ATOM 741 O O . ASP A 1 97 ? -9.453 -1.389 13.992 1 89.44 97 ASP A O 1
ATOM 745 N N . ARG A 1 98 ? -7.594 -1.75 15.148 1 89.88 98 ARG A N 1
ATOM 746 C CA . ARG A 1 98 ? -6.84 -0.792 14.344 1 89.88 98 ARG A CA 1
ATOM 747 C C . ARG A 1 98 ? -6.695 -1.275 12.906 1 89.88 98 ARG A C 1
ATOM 749 O O . ARG A 1 98 ? -6.875 -0.501 11.961 1 89.88 98 ARG A O 1
ATOM 756 N N . ARG A 1 99 ? -6.465 -2.514 12.766 1 89.56 99 ARG A N 1
ATOM 757 C CA . ARG A 1 99 ? -6.344 -3.1 11.438 1 89.56 99 ARG A CA 1
ATOM 758 C C . ARG A 1 99 ? -7.684 -3.094 10.711 1 89.56 99 ARG A C 1
ATOM 760 O O . ARG A 1 99 ? -7.742 -2.889 9.5 1 89.56 99 ARG A O 1
ATOM 767 N N . ALA A 1 100 ? -8.656 -3.338 11.523 1 89.62 100 ALA A N 1
ATOM 768 C CA . ALA A 1 100 ? -10 -3.326 10.938 1 89.62 100 ALA A CA 1
ATOM 769 C C . ALA A 1 100 ? -10.352 -1.944 10.398 1 89.62 100 ALA A C 1
ATOM 771 O O . ALA A 1 100 ? -11 -1.826 9.359 1 89.62 100 ALA A O 1
ATOM 772 N N . ALA A 1 101 ? -9.93 -0.96 11.094 1 91.06 101 ALA A N 1
ATOM 773 C CA . ALA A 1 101 ? -10.172 0.406 10.633 1 91.06 101 ALA A CA 1
ATOM 774 C C . ALA A 1 101 ? -9.5 0.656 9.281 1 91.06 101 ALA A C 1
ATOM 776 O O . ALA A 1 101 ? -10.078 1.302 8.406 1 91.06 101 ALA A O 1
ATOM 777 N N . VAL A 1 102 ? -8.367 0.139 9.102 1 93.62 102 VAL A N 1
ATOM 778 C CA . VAL A 1 102 ? -7.629 0.299 7.855 1 93.62 102 VAL A CA 1
ATOM 779 C C . VAL A 1 102 ? -8.336 -0.469 6.738 1 93.62 102 VAL A C 1
ATOM 781 O O . VAL A 1 102 ? -8.461 0.032 5.617 1 93.62 102 VAL A O 1
ATOM 784 N N . ARG A 1 103 ? -8.797 -1.586 7.039 1 90.38 103 ARG A N 1
ATOM 785 C CA . ARG A 1 103 ? -9.453 -2.439 6.051 1 90.38 103 ARG A CA 1
ATOM 786 C C . ARG A 1 103 ? -10.711 -1.779 5.504 1 90.38 103 ARG A C 1
ATOM 788 O O . ARG A 1 103 ? -11.07 -1.979 4.34 1 90.38 103 ARG A O 1
ATOM 795 N N . ARG A 1 104 ? -11.312 -1.016 6.281 1 87.81 104 ARG A N 1
ATOM 796 C CA . ARG A 1 104 ? -12.602 -0.448 5.91 1 87.81 104 ARG A CA 1
ATOM 797 C C . ARG A 1 104 ? -12.43 0.904 5.223 1 87.81 104 ARG A C 1
ATOM 799 O O . ARG A 1 104 ? -13.375 1.436 4.641 1 87.81 104 ARG A O 1
ATOM 806 N N . GLY A 1 105 ? -11.289 1.436 5.359 1 92.94 105 GLY A N 1
ATOM 807 C CA . GLY A 1 105 ? -11.023 2.721 4.73 1 92.94 105 GLY A CA 1
ATOM 808 C C . GLY A 1 105 ? -10.398 2.596 3.354 1 92.94 105 GLY A C 1
ATOM 809 O O . GLY A 1 105 ? -10.008 1.502 2.943 1 92.94 105 GLY A O 1
ATOM 810 N N . ASP A 1 106 ? -10.391 3.682 2.607 1 96.12 106 ASP A N 1
ATOM 811 C CA . ASP A 1 106 ? -9.758 3.717 1.291 1 96.12 106 ASP A CA 1
ATOM 812 C C . ASP A 1 106 ? -8.344 4.281 1.374 1 96.12 106 ASP A C 1
ATOM 814 O O . ASP A 1 106 ? -8.078 5.379 0.888 1 96.12 106 ASP A O 1
ATOM 818 N N . PHE A 1 107 ? -7.457 3.475 1.844 1 97.19 107 PHE A N 1
ATOM 819 C CA . PHE A 1 107 ? -6.09 3.943 2.041 1 97.19 107 PHE A CA 1
ATOM 820 C C . PHE A 1 107 ? -5.242 3.668 0.805 1 97.19 107 PHE A C 1
ATOM 822 O O . PHE A 1 107 ? -4.07 4.051 0.753 1 97.19 107 PHE A O 1
ATOM 829 N N . PHE A 1 108 ? -5.871 3.072 -0.184 1 95.38 108 PHE A N 1
ATOM 830 C CA . PHE A 1 108 ? -5.254 3.002 -1.505 1 95.38 108 PHE A CA 1
ATOM 831 C C . PHE A 1 108 ? -5.617 4.227 -2.336 1 95.38 108 PHE A C 1
ATOM 833 O O . PHE A 1 108 ? -5.113 4.402 -3.447 1 95.38 108 PHE A O 1
ATOM 840 N N . LEU A 1 109 ? -6.461 4.984 -1.861 1 94.94 109 LEU A N 1
ATOM 841 C CA . LEU A 1 109 ? -6.902 6.227 -2.486 1 94.94 109 LEU A CA 1
ATOM 842 C C . LEU A 1 109 ? -7.531 5.957 -3.848 1 94.94 109 LEU A C 1
ATOM 844 O O . LEU A 1 109 ? -7.23 6.648 -4.824 1 94.94 109 LEU A O 1
ATOM 848 N N . THR A 1 110 ? -8.328 4.941 -3.873 1 91.81 110 THR A N 1
ATOM 849 C CA . THR A 1 110 ? -8.992 4.531 -5.105 1 91.81 110 THR A CA 1
ATOM 850 C C . THR A 1 110 ? -10.094 5.52 -5.48 1 91.81 110 THR A C 1
ATOM 852 O O . THR A 1 110 ? -10.539 5.547 -6.629 1 91.81 110 THR A O 1
ATOM 855 N N . GLY A 1 111 ? -10.516 6.324 -4.531 1 89.31 111 GLY A N 1
ATOM 856 C CA . GLY A 1 111 ? -11.586 7.277 -4.773 1 89.31 111 GLY A CA 1
ATOM 857 C C . GLY A 1 111 ? -11.117 8.539 -5.469 1 89.31 111 GLY A C 1
ATOM 858 O O . GLY A 1 111 ? -11.93 9.352 -5.91 1 89.31 111 GLY A O 1
ATOM 859 N N . LEU A 1 112 ? -9.805 8.68 -5.566 1 92 112 LEU A N 1
ATOM 860 C CA . LEU A 1 112 ? -9.281 9.875 -6.215 1 92 112 LEU A CA 1
ATOM 861 C C . LEU A 1 112 ? -9.602 9.875 -7.707 1 92 112 LEU A C 1
ATOM 863 O O . LEU A 1 112 ? -9.555 8.82 -8.352 1 92 112 LEU A O 1
ATOM 867 N N . PRO A 1 113 ? -9.875 11.039 -8.172 1 87 113 PRO A N 1
ATOM 868 C CA . PRO A 1 113 ? -10.172 11.109 -9.609 1 87 113 PRO A CA 1
ATOM 869 C C . PRO A 1 113 ? -8.953 10.812 -10.477 1 87 113 PRO A C 1
ATOM 871 O O . PRO A 1 113 ? -7.82 11.047 -10.055 1 87 113 PRO A O 1
ATOM 874 N N . ASP A 1 114 ? -9.312 10.164 -11.547 1 77.12 114 ASP A N 1
ATOM 875 C CA . ASP A 1 114 ? -8.266 9.891 -12.539 1 77.12 114 ASP A CA 1
ATOM 876 C C . ASP A 1 114 ? -8.227 10.977 -13.609 1 77.12 114 ASP A C 1
ATOM 878 O O . ASP A 1 114 ? -9.25 11.594 -13.914 1 77.12 114 ASP A O 1
ATOM 882 N N . ASP A 1 115 ? -7.07 11.297 -13.883 1 70.75 115 ASP A N 1
ATOM 883 C CA . ASP A 1 115 ? -6.984 12.148 -15.07 1 70.75 115 ASP A CA 1
ATOM 884 C C . ASP A 1 115 ? -6.891 11.312 -16.344 1 70.75 115 ASP A C 1
ATOM 886 O O . ASP A 1 115 ? -7.184 10.117 -16.328 1 70.75 115 ASP A O 1
ATOM 890 N N . ASP A 1 116 ? -6.617 11.914 -17.312 1 67.56 116 ASP A N 1
ATOM 891 C CA . ASP A 1 116 ? -6.605 11.266 -18.625 1 67.56 116 ASP A CA 1
ATOM 892 C C . ASP A 1 116 ? -5.484 10.227 -18.719 1 67.56 116 ASP A C 1
ATOM 894 O O . ASP A 1 116 ? -5.469 9.398 -19.625 1 67.56 116 ASP A O 1
ATOM 898 N N . ASP A 1 117 ? -4.684 10.289 -17.672 1 74 117 ASP A N 1
ATOM 899 C CA . ASP A 1 117 ? -3.572 9.344 -17.719 1 74 117 ASP A CA 1
ATOM 900 C C . ASP A 1 117 ? -3.613 8.383 -16.547 1 74 117 ASP A C 1
ATOM 902 O O . ASP A 1 117 ? -3.018 8.656 -15.492 1 74 117 ASP A O 1
ATOM 906 N N . ASP A 1 118 ? -4.133 7.223 -16.75 1 76.88 118 ASP A N 1
ATOM 907 C CA . ASP A 1 118 ? -4.328 6.215 -15.719 1 76.88 118 ASP A CA 1
ATOM 908 C C . ASP A 1 118 ? -2.992 5.738 -15.156 1 76.88 118 ASP A C 1
ATOM 910 O O . ASP A 1 118 ? -2.891 5.41 -13.977 1 76.88 118 ASP A O 1
ATOM 914 N N . ALA A 1 119 ? -2.021 5.828 -15.992 1 79.12 119 ALA A N 1
ATOM 915 C CA . ALA A 1 119 ? -0.733 5.258 -15.609 1 79.12 119 ALA A CA 1
ATOM 916 C C . ALA A 1 119 ? 0.084 6.246 -14.781 1 79.12 119 ALA A C 1
ATOM 918 O O . ALA A 1 119 ? 1.053 5.863 -14.125 1 79.12 119 ALA A O 1
ATOM 919 N N . ARG A 1 120 ? -0.418 7.547 -14.844 1 83.75 120 ARG A N 1
ATOM 920 C CA . ARG A 1 120 ? 0.278 8.602 -14.125 1 83.75 120 ARG A CA 1
ATOM 921 C C . ARG A 1 120 ? -0.705 9.477 -13.352 1 83.75 120 ARG A C 1
ATOM 923 O O . ARG A 1 120 ? -0.87 10.664 -13.664 1 83.75 120 ARG A O 1
ATOM 930 N N . PRO A 1 121 ? -1.345 8.906 -12.328 1 83.88 121 PRO A N 1
ATOM 931 C CA . PRO A 1 121 ? -2.377 9.68 -11.633 1 83.88 121 PRO A CA 1
ATOM 932 C C . PRO A 1 121 ? -1.854 11.008 -11.086 1 83.88 121 PRO A C 1
ATOM 934 O O . PRO A 1 121 ? -2.586 12 -11.062 1 83.88 121 PRO A O 1
ATOM 937 N N . GLY A 1 122 ? -0.567 11.164 -10.547 1 87.19 122 GLY A N 1
ATOM 938 C CA . GLY A 1 122 ? 0.169 12.383 -10.227 1 87.19 122 GLY A CA 1
ATOM 939 C C . GLY A 1 122 ? -0.341 13.078 -8.984 1 87.19 122 GLY A C 1
ATOM 940 O O . GLY A 1 122 ? -0.196 14.297 -8.844 1 87.19 122 GLY A O 1
ATOM 941 N N . TRP A 1 123 ? -1.092 12.516 -8.078 1 92 123 TRP A N 1
ATOM 942 C CA . TRP A 1 123 ? -1.552 13.133 -6.836 1 92 123 TRP A CA 1
ATOM 943 C C . TRP A 1 123 ? -0.475 13.055 -5.758 1 92 123 TRP A C 1
ATOM 945 O O . TRP A 1 123 ? 0.13 12 -5.551 1 92 123 TRP A O 1
ATOM 955 N N . VAL A 1 124 ? -0.24 14.195 -5.098 1 93.25 124 VAL A N 1
ATOM 956 C CA . VAL A 1 124 ? 0.701 14.258 -3.986 1 93.25 124 VAL A CA 1
ATOM 957 C C . VAL A 1 124 ? 0.015 14.859 -2.76 1 93.25 124 VAL A C 1
ATOM 959 O O . VAL A 1 124 ? -0.85 15.727 -2.889 1 93.25 124 VAL A O 1
ATOM 962 N N . ILE A 1 125 ? 0.416 14.43 -1.604 1 95.88 125 ILE A N 1
ATOM 963 C CA . ILE A 1 125 ? -0.193 14.906 -0.368 1 95.88 125 ILE A CA 1
ATOM 964 C C . ILE A 1 125 ? 0.458 16.219 0.05 1 95.88 125 ILE A C 1
ATOM 966 O O . ILE A 1 125 ? 1.68 16.297 0.199 1 95.88 125 ILE A O 1
ATOM 970 N N . SER A 1 126 ? -0.369 17.188 0.229 1 95.31 126 SER A N 1
ATOM 971 C CA . SER A 1 126 ? 0.099 18.469 0.757 1 95.31 126 SER A CA 1
ATOM 972 C C . SER A 1 126 ? 0.005 18.5 2.279 1 95.31 126 SER A C 1
ATOM 974 O O . SER A 1 126 ? 0.856 19.094 2.945 1 95.31 126 SER A O 1
ATOM 976 N N . ASP A 1 127 ? -1.064 17.922 2.732 1 96.19 127 ASP A N 1
ATOM 977 C CA . ASP A 1 127 ? -1.265 17.891 4.18 1 96.19 127 ASP A CA 1
ATOM 978 C C . ASP A 1 127 ? -2.088 16.672 4.594 1 96.19 127 ASP A C 1
ATOM 980 O O . ASP A 1 127 ? -2.896 16.156 3.811 1 96.19 127 ASP A O 1
ATOM 984 N N . CYS A 1 128 ? -1.861 16.203 5.715 1 95.62 128 CYS A N 1
ATOM 985 C CA . CYS A 1 128 ? -2.562 15.102 6.352 1 95.62 128 CYS A CA 1
ATOM 986 C C . CYS A 1 128 ? -2.885 15.422 7.805 1 95.62 128 CYS A C 1
ATOM 988 O O . CYS A 1 128 ? -2.018 15.32 8.672 1 95.62 128 CYS A O 1
ATOM 990 N N . HIS A 1 129 ? -4.102 15.828 8.008 1 92.88 129 HIS A N 1
ATOM 991 C CA . HIS A 1 129 ? -4.473 16.266 9.352 1 92.88 129 HIS A CA 1
ATOM 992 C C . HIS A 1 129 ? -5.965 16.062 9.602 1 92.88 129 HIS A C 1
ATOM 994 O O . HIS A 1 129 ? -6.781 16.219 8.695 1 92.88 129 HIS A O 1
ATOM 1000 N N . ASP A 1 130 ? -6.316 15.664 10.82 1 89.06 130 ASP A N 1
ATOM 1001 C CA . ASP A 1 130 ? -7.691 15.539 11.297 1 89.06 130 ASP A CA 1
ATOM 1002 C C . ASP A 1 130 ? -8.492 14.578 10.422 1 89.06 130 ASP A C 1
ATOM 1004 O O . ASP A 1 130 ? -9.672 14.812 10.148 1 89.06 130 ASP A O 1
ATOM 1008 N N . GLY A 1 131 ? -7.816 13.648 9.938 1 90 131 GLY A N 1
ATOM 1009 C CA . GLY A 1 131 ? -8.484 12.602 9.18 1 90 131 GLY A CA 1
ATOM 1010 C C . GLY A 1 131 ? -8.578 12.906 7.695 1 90 131 GLY A C 1
ATOM 1011 O O . GLY A 1 131 ? -9.047 12.078 6.914 1 90 131 GLY A O 1
ATOM 1012 N N . TYR A 1 132 ? -8.109 14.078 7.336 1 93.62 132 TYR A N 1
ATOM 1013 C CA . TYR A 1 132 ? -8.18 14.477 5.938 1 93.62 132 TYR A CA 1
ATOM 1014 C C . TYR A 1 132 ? -6.797 14.492 5.301 1 93.62 132 TYR A C 1
ATOM 1016 O O . TYR A 1 132 ? -5.797 14.742 5.98 1 93.62 132 TYR A O 1
ATOM 1024 N N . LEU A 1 133 ? -6.836 14.156 4.031 1 96.88 133 LEU A N 1
ATOM 1025 C CA . LEU A 1 133 ? -5.711 14.422 3.139 1 96.88 133 LEU A CA 1
ATOM 1026 C C . LEU A 1 133 ? -6.035 15.562 2.184 1 96.88 133 LEU A C 1
ATOM 1028 O O . LEU A 1 133 ? -7.109 15.586 1.578 1 96.88 133 LEU A O 1
ATOM 1032 N N . VAL A 1 134 ? -5.188 16.5 2.137 1 97.5 134 VAL A N 1
ATOM 1033 C CA . VAL A 1 134 ? -5.25 17.453 1.035 1 97.5 134 VAL A CA 1
ATOM 1034 C C . VAL A 1 134 ? -4.23 17.078 -0.036 1 97.5 134 VAL A C 1
ATOM 1036 O O . VAL A 1 134 ? -3.037 16.953 0.253 1 97.5 134 VAL A O 1
ATOM 1039 N N . LEU A 1 135 ? -4.758 16.859 -1.198 1 96.5 135 LEU A N 1
ATOM 1040 C CA . LEU A 1 135 ? -3.9 16.406 -2.291 1 96.5 135 LEU A CA 1
ATOM 1041 C C . LEU A 1 135 ? -3.881 17.438 -3.418 1 96.5 135 LEU A C 1
ATOM 1043 O O . LEU A 1 135 ? -4.867 18.141 -3.635 1 96.5 135 LEU A O 1
ATOM 1047 N N . GLU A 1 136 ? -2.752 17.5 -4.023 1 93.88 136 GLU A N 1
ATOM 1048 C CA . GLU A 1 136 ? -2.566 18.359 -5.195 1 93.88 136 GLU A CA 1
ATOM 1049 C C . GLU A 1 136 ? -2.045 17.547 -6.383 1 93.88 136 GLU A C 1
ATOM 1051 O O . GLU A 1 136 ? -1.122 16.75 -6.242 1 93.88 136 GLU A O 1
ATOM 1056 N N . HIS A 1 137 ? -2.674 17.781 -7.469 1 92.19 137 HIS A N 1
ATOM 1057 C CA . HIS A 1 137 ? -2.219 17.109 -8.68 1 92.19 137 HIS A CA 1
ATOM 1058 C C . HIS A 1 137 ? -1.011 17.828 -9.281 1 92.19 137 HIS A C 1
ATOM 1060 O O . HIS A 1 137 ? -1.056 19.031 -9.531 1 92.19 137 HIS A O 1
ATOM 1066 N N . ILE A 1 138 ? -0.029 17.156 -9.641 1 87.69 138 ILE A N 1
ATOM 1067 C CA . ILE A 1 138 ? 1.258 17.734 -10 1 87.69 138 ILE A CA 1
ATOM 1068 C C . ILE A 1 138 ? 1.162 18.391 -11.375 1 87.69 138 ILE A C 1
ATOM 1070 O O . ILE A 1 138 ? 1.863 19.359 -11.664 1 87.69 138 ILE A O 1
ATOM 1074 N N . TYR A 1 139 ? 0.296 17.938 -12.234 1 85.94 139 TYR A N 1
ATOM 1075 C CA . TYR A 1 139 ? 0.237 18.469 -13.594 1 85.94 139 TYR A CA 1
ATOM 1076 C C . TYR A 1 139 ? -0.854 19.531 -13.727 1 85.94 139 TYR A C 1
ATOM 1078 O O . TYR A 1 139 ? -0.637 20.578 -14.328 1 85.94 139 TYR A O 1
ATOM 1086 N N . THR A 1 140 ? -1.944 19.219 -13.156 1 87.81 140 THR A N 1
ATOM 1087 C CA . THR A 1 140 ? -3.084 20.109 -13.367 1 87.81 140 THR A CA 1
ATOM 1088 C C . THR A 1 140 ? -3.186 21.141 -12.25 1 87.81 140 THR A C 1
ATOM 1090 O O . THR A 1 140 ? -3.908 22.125 -12.375 1 87.81 140 THR A O 1
ATOM 1093 N N . ARG A 1 141 ? -2.621 20.922 -11.102 1 89.56 141 ARG A N 1
ATOM 1094 C CA . ARG A 1 141 ? -2.613 21.781 -9.93 1 89.56 141 ARG A CA 1
ATOM 1095 C C . ARG A 1 141 ? -3.984 21.812 -9.258 1 89.56 141 ARG A C 1
ATOM 1097 O O . ARG A 1 141 ? -4.25 22.672 -8.414 1 89.56 141 ARG A O 1
ATOM 1104 N N . GLU A 1 142 ? -4.746 20.891 -9.695 1 92.81 142 GLU A N 1
ATOM 1105 C CA . GLU A 1 142 ? -6.004 20.703 -8.977 1 92.81 142 GLU A CA 1
ATOM 1106 C C . GLU A 1 142 ? -5.762 20.203 -7.559 1 92.81 142 GLU A C 1
ATOM 1108 O O . GLU A 1 142 ? -4.82 19.438 -7.32 1 92.81 142 GLU A O 1
ATOM 1113 N N . ALA A 1 143 ? -6.617 20.719 -6.691 1 96 143 ALA A N 1
ATOM 1114 C CA . ALA A 1 143 ? -6.5 20.312 -5.297 1 96 143 ALA A CA 1
ATOM 1115 C C . ALA A 1 143 ? -7.816 19.734 -4.785 1 96 143 ALA A C 1
ATOM 1117 O O . ALA A 1 143 ? -8.891 20.094 -5.277 1 96 143 ALA A O 1
ATOM 1118 N N . LEU A 1 144 ? -7.727 18.828 -3.857 1 96.88 144 LEU A N 1
ATOM 1119 C CA . LEU A 1 144 ? -8.922 18.25 -3.252 1 96.88 144 LEU A CA 1
ATOM 1120 C C . LEU A 1 144 ? -8.656 17.812 -1.815 1 96.88 144 LEU A C 1
ATOM 1122 O O . LEU A 1 144 ? -7.496 17.641 -1.421 1 96.88 144 LEU A O 1
ATOM 1126 N N . ALA A 1 145 ? -9.672 17.781 -1.037 1 96.75 145 ALA A N 1
ATOM 1127 C CA . ALA A 1 145 ? -9.656 17.172 0.296 1 96.75 145 ALA A CA 1
ATOM 1128 C C . ALA A 1 145 ? -10.328 15.812 0.294 1 96.75 145 ALA A C 1
ATOM 1130 O O . ALA A 1 145 ? -11.422 15.656 -0.251 1 96.75 145 ALA A O 1
ATOM 1131 N N . TYR A 1 146 ? -9.656 14.867 0.852 1 96.12 146 TYR A N 1
ATOM 1132 C CA . TYR A 1 146 ? -10.172 13.5 0.847 1 96.12 146 TYR A CA 1
ATOM 1133 C C . TYR A 1 146 ? -10.078 12.875 2.236 1 96.12 146 TYR A C 1
ATOM 1135 O O . TYR A 1 146 ? -9.055 13 2.912 1 96.12 146 TYR A O 1
ATOM 1143 N N . ASN A 1 147 ? -11.117 12.328 2.74 1 93.88 147 ASN A N 1
ATOM 1144 C CA . ASN A 1 147 ? -11.125 11.539 3.969 1 93.88 147 ASN A CA 1
ATOM 1145 C C . ASN A 1 147 ? -11.203 10.047 3.678 1 93.88 147 ASN A C 1
ATOM 1147 O O . ASN A 1 147 ? -12.266 9.531 3.326 1 93.88 147 ASN A O 1
ATOM 1151 N N . PRO A 1 148 ? -10.125 9.328 3.852 1 95.19 148 PRO A N 1
ATOM 1152 C CA . PRO A 1 148 ? -10.086 7.918 3.467 1 95.19 148 PRO A CA 1
ATOM 1153 C C . PRO A 1 148 ? -11.031 7.051 4.293 1 95.19 148 PRO A C 1
ATOM 1155 O O . PRO A 1 148 ? -11.43 5.969 3.848 1 95.19 148 PRO A O 1
ATOM 1158 N N . LEU A 1 149 ? -11.391 7.402 5.492 1 92 149 LEU A N 1
ATOM 1159 C CA . LEU A 1 149 ? -12.242 6.59 6.359 1 92 149 LEU A CA 1
ATOM 1160 C C . LEU A 1 149 ? -13.711 6.738 5.973 1 92 149 LEU A C 1
ATOM 1162 O O . LEU A 1 149 ? -14.469 5.77 6.031 1 92 149 LEU A O 1
ATOM 1166 N N . THR A 1 150 ? -14.109 7.902 5.543 1 88.25 150 THR A N 1
ATOM 1167 C CA . THR A 1 150 ? -15.508 8.148 5.211 1 88.25 150 THR A CA 1
ATOM 1168 C C . THR A 1 150 ? -15.703 8.18 3.697 1 88.25 150 THR A C 1
ATOM 1170 O O . THR A 1 150 ? -16.844 8.156 3.213 1 88.25 150 THR A O 1
ATOM 1173 N N . LEU A 1 151 ? -14.711 8.297 2.965 1 90.5 151 LEU A N 1
ATOM 1174 C CA . LEU A 1 151 ? -14.711 8.359 1.508 1 90.5 151 LEU A CA 1
ATOM 1175 C C . LEU A 1 151 ? -15.242 9.703 1.021 1 90.5 151 LEU A C 1
ATOM 1177 O O . LEU A 1 151 ? -15.625 9.836 -0.143 1 90.5 151 LEU A O 1
ATOM 1181 N N . ALA A 1 152 ? -15.227 10.641 1.925 1 89.88 152 ALA A N 1
ATOM 1182 C CA . ALA A 1 152 ? -15.664 11.984 1.539 1 89.88 152 ALA A CA 1
ATOM 1183 C C . ALA A 1 152 ? -14.609 12.68 0.685 1 89.88 152 ALA A C 1
ATOM 1185 O O . ALA A 1 152 ? -13.438 12.727 1.056 1 89.88 152 ALA A O 1
ATOM 1186 N N . LEU A 1 153 ? -15.023 13.133 -0.453 1 93.56 153 LEU A N 1
ATOM 1187 C CA . LEU A 1 153 ? -14.148 13.828 -1.389 1 93.56 153 LEU A CA 1
ATOM 1188 C C . LEU A 1 153 ? -14.695 15.219 -1.713 1 93.56 153 LEU A C 1
ATOM 1190 O O . LEU A 1 153 ? -15.859 15.359 -2.078 1 93.56 153 LEU A O 1
ATOM 1194 N N . ASP A 1 154 ? -13.883 16.188 -1.545 1 94.06 154 ASP A N 1
ATOM 1195 C CA . ASP A 1 154 ? -14.242 17.562 -1.867 1 94.06 154 ASP A CA 1
ATOM 1196 C C . ASP A 1 154 ? -13.219 18.188 -2.807 1 94.06 154 ASP A C 1
ATOM 1198 O O . ASP A 1 154 ? -12.07 18.406 -2.424 1 94.06 154 ASP A O 1
ATOM 1202 N N . LEU A 1 155 ? -13.648 18.484 -3.977 1 94.5 155 LEU A N 1
ATOM 1203 C CA . LEU A 1 155 ? -12.781 19.203 -4.906 1 94.5 155 LEU A CA 1
ATOM 1204 C C . LEU A 1 155 ? -12.688 20.672 -4.531 1 94.5 155 LEU A C 1
ATOM 1206 O O . LEU A 1 155 ? -13.703 21.328 -4.281 1 94.5 155 LEU A O 1
ATOM 1210 N N . LEU A 1 156 ? -11.492 21.156 -4.48 1 96.38 156 LEU A N 1
ATOM 1211 C CA . LEU A 1 156 ? -11.297 22.562 -4.16 1 96.38 156 LEU A CA 1
ATOM 1212 C C . LEU A 1 156 ? -11.273 23.406 -5.426 1 96.38 156 LEU A C 1
ATOM 1214 O O . LEU A 1 156 ? -10.57 23.078 -6.387 1 96.38 156 LEU A O 1
ATOM 1218 N N . PRO A 1 157 ? -12.078 24.453 -5.387 1 95.56 157 PRO A N 1
ATOM 1219 C CA . PRO A 1 157 ? -11.977 25.344 -6.543 1 95.56 157 PRO A CA 1
ATOM 1220 C C . PRO A 1 157 ? -10.594 25.984 -6.676 1 95.56 157 PRO A C 1
ATOM 1222 O O . PRO A 1 157 ? -9.852 26.062 -5.695 1 95.56 157 PRO A O 1
ATOM 1225 N N . PRO A 1 158 ? -10.305 26.359 -7.895 1 95 158 PRO A N 1
ATOM 1226 C CA . PRO A 1 158 ? -9.031 27.062 -8.039 1 95 158 PRO A CA 1
ATOM 1227 C C . PRO A 1 158 ? -8.992 28.375 -7.242 1 95 158 PRO A C 1
ATOM 1229 O O . PRO A 1 158 ? -10.039 29 -7.023 1 95 158 PRO A O 1
ATOM 1232 N N . LEU A 1 159 ? -7.832 28.703 -6.844 1 96.19 159 LEU A N 1
ATOM 1233 C CA . LEU A 1 159 ? -7.672 30 -6.184 1 96.19 159 LEU A CA 1
ATOM 1234 C C . LEU A 1 159 ? -8.039 31.141 -7.125 1 96.19 159 LEU A C 1
ATOM 1236 O O . LEU A 1 159 ? -7.707 31.094 -8.312 1 96.19 159 LEU A O 1
ATOM 1240 N N . PRO A 1 160 ? -8.711 32.125 -6.625 1 95.88 160 PRO A N 1
ATOM 1241 C CA . PRO A 1 160 ? -9.039 33.281 -7.48 1 95.88 160 PRO A CA 1
ATOM 1242 C C . PRO A 1 160 ? -7.809 34.094 -7.879 1 95.88 160 PRO A C 1
ATOM 1244 O O . PRO A 1 160 ? -6.812 34.094 -7.148 1 95.88 160 PRO A O 1
ATOM 1247 N N . ASP A 1 161 ? -7.914 34.844 -8.883 1 95.81 161 ASP A N 1
ATOM 1248 C CA . ASP A 1 161 ? -6.809 35.625 -9.414 1 95.81 161 ASP A CA 1
ATOM 1249 C C . ASP A 1 161 ? -6.348 36.688 -8.398 1 95.81 161 ASP A C 1
ATOM 1251 O O . ASP A 1 161 ? -5.164 37.031 -8.336 1 95.81 161 ASP A O 1
ATOM 1255 N N . GLU A 1 162 ? -7.289 37.156 -7.691 1 95.81 162 GLU A N 1
ATOM 1256 C CA . GLU A 1 162 ? -7 38.188 -6.703 1 95.81 162 GLU A CA 1
ATOM 1257 C C . GLU A 1 162 ? -5.945 37.719 -5.703 1 95.81 162 GLU A C 1
ATOM 1259 O O . GLU A 1 162 ? -5.23 38.531 -5.117 1 95.81 162 GLU A O 1
ATOM 1264 N N . PHE A 1 163 ? -5.883 36.5 -5.457 1 96.94 163 PHE A N 1
ATOM 1265 C CA . PHE A 1 163 ? -4.938 35.938 -4.496 1 96.94 163 PHE A CA 1
ATOM 1266 C C . PHE A 1 163 ? -3.504 36.188 -4.934 1 96.94 163 PHE A C 1
ATOM 1268 O O . PHE A 1 163 ? -2.613 36.375 -4.098 1 96.94 163 PHE A O 1
ATOM 1275 N N . TYR A 1 164 ? -3.289 36.312 -6.215 1 95.88 164 TYR A N 1
ATOM 1276 C CA . TYR A 1 164 ? -1.941 36.406 -6.766 1 95.88 164 TYR A CA 1
ATOM 1277 C C . TYR A 1 164 ? -1.56 37.875 -7.016 1 95.88 164 TYR A C 1
ATOM 1279 O O . TYR A 1 164 ? -0.5 38.156 -7.578 1 95.88 164 TYR A O 1
ATOM 1287 N N . GLU A 1 165 ? -2.418 38.719 -6.629 1 96 165 GLU A N 1
ATOM 1288 C CA . GLU A 1 165 ? -2.164 40.125 -6.891 1 96 165 GLU A CA 1
ATOM 1289 C C . GLU A 1 165 ? -1.653 40.844 -5.645 1 96 165 GLU A C 1
ATOM 1291 O O . GLU A 1 165 ? -1.853 40.344 -4.523 1 96 165 GLU A O 1
ATOM 1296 N N . GLY A 1 166 ? -0.874 41.906 -5.863 1 95.25 166 GLY A N 1
ATOM 1297 C CA . GLY A 1 166 ? -0.555 42.844 -4.785 1 95.25 166 GLY A CA 1
ATOM 1298 C C . GLY A 1 166 ? 0.7 42.438 -4.023 1 95.25 166 GLY A C 1
ATOM 1299 O O . GLY A 1 166 ? 0.962 42.969 -2.943 1 95.25 166 GLY A O 1
ATOM 1300 N N . PHE A 1 167 ? 1.398 41.531 -4.441 1 92.81 167 PHE A N 1
ATOM 1301 C CA . PHE A 1 167 ? 2.609 41.156 -3.719 1 92.81 167 PHE A CA 1
ATOM 1302 C C . PHE A 1 167 ? 3.715 42.156 -3.957 1 92.81 167 PHE A C 1
ATOM 1304 O O . PHE A 1 167 ? 3.705 42.875 -4.965 1 92.81 167 PHE A O 1
ATOM 1311 N N . GLN A 1 168 ? 4.598 42.25 -3.062 1 90.31 168 GLN A N 1
ATOM 1312 C CA . GLN A 1 168 ? 5.777 43.094 -3.143 1 90.31 168 GLN A CA 1
ATOM 1313 C C . GLN A 1 168 ? 7.043 42.281 -3.367 1 90.31 168 GLN A C 1
ATOM 1315 O O . GLN A 1 168 ? 7.355 41.375 -2.572 1 90.31 168 GLN A O 1
ATOM 1320 N N . GLY A 1 169 ? 7.695 42.594 -4.504 1 88.44 169 GLY A N 1
ATOM 1321 C CA . GLY A 1 169 ? 8.898 41.812 -4.801 1 88.44 169 GLY A CA 1
ATOM 1322 C C . GLY A 1 169 ? 8.602 40.469 -5.434 1 88.44 169 GLY A C 1
ATOM 1323 O O . GLY A 1 169 ? 7.922 40.375 -6.453 1 88.44 169 GLY A O 1
ATOM 1324 N N . HIS A 1 170 ? 8.977 39.406 -4.672 1 89.31 170 HIS A N 1
ATOM 1325 C CA . HIS A 1 170 ? 8.844 38.062 -5.223 1 89.31 170 HIS A CA 1
ATOM 1326 C C . HIS A 1 170 ? 7.668 37.312 -4.59 1 89.31 170 HIS A C 1
ATOM 1328 O O . HIS A 1 170 ? 7.512 37.344 -3.365 1 89.31 170 HIS A O 1
ATOM 1334 N N . TYR A 1 171 ? 6.961 36.688 -5.41 1 92.5 171 TYR A N 1
ATOM 1335 C CA . TYR A 1 171 ? 5.852 35.844 -4.961 1 92.5 171 TYR A CA 1
ATOM 1336 C C . TYR A 1 171 ? 6.316 34.438 -4.707 1 92.5 171 TYR A C 1
ATOM 1338 O O . TYR A 1 171 ? 6.945 33.812 -5.566 1 92.5 171 TYR A O 1
ATOM 1346 N N . ASN A 1 172 ? 5.98 33.906 -3.557 1 93.62 172 ASN A N 1
ATOM 1347 C CA . ASN A 1 172 ? 6.277 32.5 -3.223 1 93.62 172 ASN A CA 1
ATOM 1348 C C . ASN A 1 172 ? 5.051 31.797 -2.672 1 93.62 172 ASN A C 1
ATOM 1350 O O . ASN A 1 172 ? 4.547 32.156 -1.603 1 93.62 172 ASN A O 1
ATOM 1354 N N . GLY A 1 173 ? 4.625 30.812 -3.41 1 93.69 173 GLY A N 1
ATOM 1355 C CA . GLY A 1 173 ? 3.543 29.969 -2.91 1 93.69 173 GLY A CA 1
ATOM 1356 C C . GLY A 1 173 ? 3.99 28.984 -1.847 1 93.69 173 GLY A C 1
ATOM 1357 O O . GLY A 1 173 ? 5.113 28.484 -1.896 1 93.69 173 GLY A O 1
ATOM 1358 N N . LEU A 1 174 ? 3.074 28.766 -0.959 1 94.56 174 LEU A N 1
ATOM 1359 C CA . LEU A 1 174 ? 3.338 27.766 0.069 1 94.56 174 LEU A CA 1
ATOM 1360 C C . LEU A 1 174 ? 2.512 26.5 -0.174 1 94.56 174 LEU A C 1
ATOM 1362 O O . LEU A 1 174 ? 2.443 26 -1.302 1 94.56 174 LEU A O 1
ATOM 1366 N N . ASP A 1 175 ? 1.934 25.875 0.839 1 94.12 175 ASP A N 1
ATOM 1367 C CA . ASP A 1 175 ? 1.229 24.609 0.669 1 94.12 175 ASP A CA 1
ATOM 1368 C C . ASP A 1 175 ? -0.176 24.672 1.263 1 94.12 175 ASP A C 1
ATOM 1370 O O . ASP A 1 175 ? -0.56 25.688 1.848 1 94.12 175 ASP A O 1
ATOM 1374 N N . TYR A 1 176 ? -0.946 23.672 1.003 1 96.69 176 TYR A N 1
ATOM 1375 C CA . TYR A 1 176 ? -2.301 23.547 1.528 1 96.69 176 TYR A CA 1
ATOM 1376 C C . TYR A 1 176 ? -2.293 22.922 2.92 1 96.69 176 TYR A C 1
ATOM 1378 O O . TYR A 1 176 ? -1.527 22 3.188 1 96.69 176 TYR A O 1
ATOM 1386 N N . HIS A 1 177 ? -3.158 23.438 3.727 1 96.62 177 HIS A N 1
ATOM 1387 C CA . HIS A 1 177 ? -3.359 22.859 5.051 1 96.62 177 HIS A CA 1
ATOM 1388 C C . HIS A 1 177 ? -4.844 22.672 5.352 1 96.62 177 HIS A C 1
ATOM 1390 O O . HIS A 1 177 ? -5.664 23.516 5 1 96.62 177 HIS A O 1
ATOM 1396 N N . VAL A 1 178 ? -5.148 21.562 5.953 1 94.38 178 VAL A N 1
ATOM 1397 C CA . VAL A 1 178 ? -6.535 21.281 6.305 1 94.38 178 VAL A CA 1
ATOM 1398 C C . VAL A 1 178 ? -6.688 21.25 7.824 1 94.38 178 VAL A C 1
ATOM 1400 O O . VAL A 1 178 ? -5.793 20.781 8.539 1 94.38 178 VAL A O 1
ATOM 1403 N N . HIS A 1 179 ? -7.812 21.812 8.25 1 88.38 179 HIS A N 1
ATOM 1404 C CA . HIS A 1 179 ? -8.125 21.875 9.672 1 88.38 179 HIS A CA 1
ATOM 1405 C C . HIS A 1 179 ? -9.625 21.734 9.914 1 88.38 179 HIS A C 1
ATOM 1407 O O . HIS A 1 179 ? -10.43 22.391 9.25 1 88.38 179 HIS A O 1
ATOM 1413 N N . ALA A 1 180 ? -9.898 20.781 10.75 1 83.5 180 ALA A N 1
ATOM 1414 C CA . ALA A 1 180 ? -11.289 20.656 11.195 1 83.5 180 ALA A CA 1
ATOM 1415 C C . ALA A 1 180 ? -11.453 21.172 12.625 1 83.5 180 ALA A C 1
ATOM 1417 O O . ALA A 1 180 ? -11.289 20.406 13.578 1 83.5 180 ALA A O 1
ATOM 1418 N N . PRO A 1 181 ? -11.828 22.422 12.734 1 74.81 181 PRO A N 1
ATOM 1419 C CA . PRO A 1 181 ? -11.984 22.969 14.086 1 74.81 181 PRO A CA 1
ATOM 1420 C C . PRO A 1 181 ? -13.047 22.234 14.898 1 74.81 181 PRO A C 1
ATOM 1422 O O . PRO A 1 181 ? -13.961 21.641 14.336 1 74.81 181 PRO A O 1
ATOM 1425 N N . GLU A 1 182 ? -12.844 22.281 16.188 1 68.38 182 GLU A N 1
ATOM 1426 C CA . GLU A 1 182 ? -13.766 21.609 17.094 1 68.38 182 GLU A CA 1
ATOM 1427 C C . GLU A 1 182 ? -15.211 22.047 16.844 1 68.38 182 GLU A C 1
ATOM 1429 O O . GLU A 1 182 ? -16.125 21.234 16.906 1 68.38 182 GLU A O 1
ATOM 1434 N N . GLU A 1 183 ? -15.312 23.312 16.531 1 62.28 183 GLU A N 1
ATOM 1435 C CA . GLU A 1 183 ? -16.641 23.859 16.312 1 62.28 183 GLU A CA 1
ATOM 1436 C C . GLU A 1 183 ? -17.281 23.219 15.07 1 62.28 183 GLU A C 1
ATOM 1438 O O . GLU A 1 183 ? -18.516 23.172 14.961 1 62.28 183 GLU A O 1
ATOM 1443 N N . CYS A 1 184 ? -16.422 22.781 14.242 1 63.53 184 CYS A N 1
ATOM 1444 C CA . CYS A 1 184 ? -16.906 22.266 12.969 1 63.53 184 CYS A CA 1
ATOM 1445 C C . CYS A 1 184 ? -16.953 20.734 12.984 1 63.53 184 CYS A C 1
ATOM 1447 O O . CYS A 1 184 ? -17.562 20.125 12.109 1 63.53 184 CYS A O 1
ATOM 1449 N N . ARG A 1 185 ? -16.375 20.188 13.906 1 61.66 185 ARG A N 1
ATOM 1450 C CA . ARG A 1 185 ? -16.188 18.75 13.945 1 61.66 185 ARG A CA 1
ATOM 1451 C C . ARG A 1 185 ? -17.516 18.016 14.016 1 61.66 185 ARG A C 1
ATOM 1453 O O . ARG A 1 185 ? -17.703 16.969 13.398 1 61.66 185 ARG A O 1
ATOM 1460 N N . ASP A 1 186 ? -18.438 18.75 14.711 1 59.22 186 ASP A N 1
ATOM 1461 C CA . ASP A 1 186 ? -19.734 18.109 14.906 1 59.22 186 ASP A CA 1
ATOM 1462 C C . ASP A 1 186 ? -20.484 17.984 13.578 1 59.22 186 ASP A C 1
ATOM 1464 O O . ASP A 1 186 ? -21.312 17.094 13.414 1 59.22 186 ASP A O 1
ATOM 1468 N N . HIS A 1 187 ? -20.062 18.922 12.695 1 63.16 187 HIS A N 1
ATOM 1469 C CA . HIS A 1 187 ? -20.828 18.891 11.453 1 63.16 187 HIS A CA 1
ATOM 1470 C C . HIS A 1 187 ? -19.984 18.328 10.305 1 63.16 187 HIS A C 1
ATOM 1472 O O . HIS A 1 187 ? -20.453 18.266 9.172 1 63.16 187 HIS A O 1
ATOM 1478 N N . GLY A 1 188 ? -18.828 17.906 10.609 1 71.12 188 GLY A N 1
ATOM 1479 C CA . GLY A 1 188 ? -18 17.312 9.57 1 71.12 188 GLY A CA 1
ATOM 1480 C C . GLY A 1 188 ? -17.422 18.328 8.617 1 71.12 188 GLY A C 1
ATOM 1481 O O . GLY A 1 188 ? -16.953 17.984 7.527 1 71.12 188 GLY A O 1
ATOM 1482 N N . ALA A 1 189 ? -17.516 19.516 9.062 1 82.62 189 ALA A N 1
ATOM 1483 C CA . ALA A 1 189 ? -16.984 20.578 8.227 1 82.62 189 ALA A CA 1
ATOM 1484 C C . ALA A 1 189 ? -15.492 20.766 8.453 1 82.62 189 ALA A C 1
ATOM 1486 O O . ALA A 1 189 ? -14.969 20.406 9.508 1 82.62 189 ALA A O 1
ATOM 1487 N N . PHE A 1 190 ? -14.805 21.188 7.41 1 89.94 190 PHE A N 1
ATOM 1488 C CA . PHE A 1 190 ? -13.367 21.453 7.484 1 89.94 190 PHE A CA 1
ATOM 1489 C C . PHE A 1 190 ? -13.008 22.719 6.73 1 89.94 190 PHE A C 1
ATOM 1491 O O . PHE A 1 190 ? -13.828 23.266 5.977 1 89.94 190 PHE A O 1
ATOM 1498 N N . ARG A 1 191 ? -11.898 23.188 7.051 1 92.56 191 ARG A N 1
ATOM 1499 C CA . ARG A 1 191 ? -11.32 24.328 6.348 1 92.56 191 ARG A CA 1
ATOM 1500 C C . ARG A 1 191 ? -10 23.969 5.684 1 92.56 191 ARG A C 1
ATOM 1502 O O . ARG A 1 191 ? -9.25 23.141 6.211 1 92.56 191 ARG A O 1
ATOM 1509 N N . VAL A 1 192 ? -9.844 24.531 4.547 1 96.06 192 VAL A N 1
ATOM 1510 C CA . VAL A 1 192 ? -8.562 24.406 3.873 1 96.06 192 VAL A CA 1
ATOM 1511 C C . VAL A 1 192 ? -7.922 25.781 3.723 1 96.06 192 VAL A C 1
ATOM 1513 O O . VAL A 1 192 ? -8.594 26.75 3.354 1 96.06 192 VAL A O 1
ATOM 1516 N N . ILE A 1 193 ? -6.672 25.859 4.055 1 96.69 193 ILE A N 1
ATOM 1517 C CA . ILE A 1 193 ? -5.934 27.109 3.984 1 96.69 193 ILE A CA 1
ATOM 1518 C C . ILE A 1 193 ? -4.797 26.984 2.973 1 96.69 193 ILE A C 1
ATOM 1520 O O . ILE A 1 193 ? -4.105 25.969 2.93 1 96.69 193 ILE A O 1
ATOM 1524 N N . TYR A 1 194 ? -4.641 27.938 2.145 1 97.62 194 TYR A N 1
ATOM 1525 C CA . TYR A 1 194 ? -3.473 28.141 1.292 1 97.62 194 TYR A CA 1
ATOM 1526 C C . TYR A 1 194 ? -2.809 29.484 1.567 1 97.62 194 TYR A C 1
ATOM 1528 O O . TYR A 1 194 ? -3.49 30.484 1.764 1 97.62 194 TYR A O 1
ATOM 1536 N N . ALA A 1 195 ? -1.484 29.453 1.659 1 97.25 195 ALA A N 1
ATOM 1537 C CA . ALA A 1 195 ? -0.778 30.688 2.004 1 97.25 195 ALA A CA 1
ATOM 1538 C C . ALA A 1 195 ? 0.328 30.984 0.995 1 97.25 195 ALA A C 1
ATOM 1540 O O . ALA A 1 195 ? 0.712 30.109 0.21 1 97.25 195 ALA A O 1
ATOM 1541 N N . CYS A 1 196 ? 0.72 32.188 0.969 1 96.5 196 CYS A N 1
ATOM 1542 C CA . CYS A 1 196 ? 1.878 32.656 0.215 1 96.5 196 CYS A CA 1
ATOM 1543 C C . CYS A 1 196 ? 2.621 33.75 0.98 1 96.5 196 CYS A C 1
ATOM 1545 O O . CYS A 1 196 ? 2.164 34.219 2.033 1 96.5 196 CYS A O 1
ATOM 1547 N N . HIS A 1 197 ? 3.777 34 0.527 1 95.25 197 HIS A N 1
ATOM 1548 C CA . HIS A 1 197 ? 4.531 35.094 1.12 1 95.25 197 HIS A CA 1
ATOM 1549 C C . HIS A 1 197 ? 5.344 35.844 0.066 1 95.25 197 HIS A C 1
ATOM 1551 O O . HIS A 1 197 ? 5.629 35.281 -1.003 1 95.25 197 HIS A O 1
ATOM 1557 N N . ASP A 1 198 ? 5.523 37.062 0.312 1 92.69 198 ASP A N 1
ATOM 1558 C CA . ASP A 1 198 ? 6.426 37.875 -0.506 1 92.69 198 ASP A CA 1
ATOM 1559 C C . ASP A 1 198 ? 7.676 38.25 0.281 1 92.69 198 ASP A C 1
ATOM 1561 O O . ASP A 1 198 ? 8.086 37.562 1.198 1 92.69 198 ASP A O 1
ATOM 1565 N N . ASP A 1 199 ? 8.273 39.312 -0.028 1 89.38 199 ASP A N 1
ATOM 1566 C CA . ASP A 1 199 ? 9.57 39.625 0.561 1 89.38 199 ASP A CA 1
ATOM 1567 C C . ASP A 1 199 ? 9.445 39.906 2.057 1 89.38 199 ASP A C 1
ATOM 1569 O O . ASP A 1 199 ? 10.375 39.656 2.822 1 89.38 199 ASP A O 1
ATOM 1573 N N . SER A 1 200 ? 8.273 40.438 2.473 1 91.44 200 SER A N 1
ATOM 1574 C CA . SER A 1 200 ? 8.188 40.812 3.881 1 91.44 200 SER A CA 1
ATOM 1575 C C . SER A 1 200 ? 6.82 40.5 4.457 1 91.44 200 SER A C 1
ATOM 1577 O O . SER A 1 200 ? 6.629 40.531 5.676 1 91.44 200 SER A O 1
ATOM 1579 N N . ARG A 1 201 ? 5.832 40.156 3.633 1 95.38 201 ARG A N 1
ATOM 1580 C CA . ARG A 1 201 ? 4.453 39.969 4.062 1 95.38 201 ARG A CA 1
ATOM 1581 C C . ARG A 1 201 ? 3.959 38.562 3.695 1 95.38 201 ARG A C 1
ATOM 1583 O O . ARG A 1 201 ? 4.648 37.844 2.992 1 95.38 201 ARG A O 1
ATOM 1590 N N . ALA A 1 202 ? 2.85 38.188 4.262 1 97 202 ALA A N 1
ATOM 1591 C CA . ALA A 1 202 ? 2.205 36.906 3.949 1 97 202 ALA A CA 1
ATOM 1592 C C . ALA A 1 202 ? 0.701 37.094 3.76 1 97 202 ALA A C 1
ATOM 1594 O O . ALA A 1 202 ? 0.122 38.062 4.23 1 97 202 ALA A O 1
ATOM 1595 N N . ARG A 1 203 ? 0.139 36.25 3.037 1 97.75 203 ARG A N 1
ATOM 1596 C CA . ARG A 1 203 ? -1.294 36.25 2.76 1 97.75 203 ARG A CA 1
ATOM 1597 C C . ARG A 1 203 ? -1.838 34.812 2.738 1 97.75 203 ARG A C 1
ATOM 1599 O O . ARG A 1 203 ? -1.104 33.875 2.441 1 97.75 203 ARG A O 1
ATOM 1606 N N . ALA A 1 204 ? -3.098 34.688 3.137 1 97.88 204 ALA A N 1
ATOM 1607 C CA . ALA A 1 204 ? -3.734 33.375 3.113 1 97.88 204 ALA A CA 1
ATOM 1608 C C . ALA A 1 204 ? -5.105 33.438 2.445 1 97.88 204 ALA A C 1
ATOM 1610 O O . ALA A 1 204 ? -5.703 34.531 2.346 1 97.88 204 ALA A O 1
ATOM 1611 N N . ALA A 1 205 ? -5.488 32.406 1.89 1 97.81 205 ALA A N 1
ATOM 1612 C CA . ALA A 1 205 ? -6.863 32.156 1.454 1 97.81 205 ALA A CA 1
ATOM 1613 C C . ALA A 1 205 ? -7.469 30.969 2.201 1 97.81 205 ALA A C 1
ATOM 1615 O O . ALA A 1 205 ? -6.781 29.984 2.479 1 97.81 205 ALA A O 1
ATOM 1616 N N . VAL A 1 206 ? -8.75 31.094 2.502 1 96.25 206 VAL A N 1
ATOM 1617 C CA . VAL A 1 206 ? -9.398 30.062 3.303 1 96.25 206 VAL A CA 1
ATOM 1618 C C . VAL A 1 206 ? -10.641 29.547 2.574 1 96.25 206 VAL A C 1
ATOM 1620 O O . VAL A 1 206 ? -11.469 30.328 2.105 1 96.25 206 VAL A O 1
ATOM 1623 N N . PHE A 1 207 ? -10.703 28.281 2.482 1 95.81 207 PHE A N 1
ATOM 1624 C CA . PHE A 1 207 ? -11.875 27.578 1.975 1 95.81 207 PHE A CA 1
ATOM 1625 C C . PHE A 1 207 ? -12.594 26.844 3.098 1 95.81 207 PHE A C 1
ATOM 1627 O O . PHE A 1 207 ? -11.961 26.125 3.871 1 95.81 207 PHE A O 1
ATOM 1634 N N . SER A 1 208 ? -13.875 27.062 3.166 1 91.81 208 SER A N 1
ATOM 1635 C CA . SER A 1 208 ? -14.688 26.344 4.141 1 91.81 208 SER A CA 1
ATOM 1636 C C . SER A 1 208 ? -15.656 25.391 3.449 1 91.81 208 SER A C 1
ATOM 1638 O O . SER A 1 208 ? -16.422 25.797 2.57 1 91.81 208 SER A O 1
ATOM 1640 N N . SER A 1 209 ? -15.688 24.156 3.904 1 90.06 209 SER A N 1
ATOM 1641 C CA . SER A 1 209 ? -16.516 23.141 3.268 1 90.06 209 SER A CA 1
ATOM 1642 C C . SER A 1 209 ? -18 23.391 3.531 1 90.06 209 SER A C 1
ATOM 1644 O O . SER A 1 209 ? -18.859 22.891 2.805 1 90.06 209 SER A O 1
ATOM 1646 N N . ASP A 1 210 ? -18.359 24.062 4.559 1 83.81 210 ASP A N 1
ATOM 1647 C CA . ASP A 1 210 ? -19.75 24.297 4.922 1 83.81 210 ASP A CA 1
ATOM 1648 C C . ASP A 1 210 ? -20.281 25.578 4.297 1 83.81 210 ASP A C 1
ATOM 1650 O O . ASP A 1 210 ? -21.453 25.906 4.43 1 83.81 210 ASP A O 1
ATOM 1654 N N . SER A 1 211 ? -19.422 26.234 3.641 1 82.56 211 SER A N 1
ATOM 1655 C CA . SER A 1 211 ? -19.891 27.469 3.004 1 82.56 211 SER A CA 1
ATOM 1656 C C . SER A 1 211 ? -20.734 27.172 1.771 1 82.56 211 SER A C 1
ATOM 1658 O O . SER A 1 211 ? -20.375 26.312 0.964 1 82.56 211 SER A O 1
ATOM 1660 N N . ASP A 1 212 ? -21.781 27.781 1.651 1 78.06 212 ASP A N 1
ATOM 1661 C CA . ASP A 1 212 ? -22.688 27.594 0.521 1 78.06 212 ASP A CA 1
ATOM 1662 C C . ASP A 1 212 ? -22.016 28 -0.791 1 78.06 212 ASP A C 1
ATOM 1664 O O . ASP A 1 212 ? -22.25 27.375 -1.828 1 78.06 212 ASP A O 1
ATOM 1668 N N . ALA A 1 213 ? -21.266 28.984 -0.672 1 80.56 213 ALA A N 1
ATOM 1669 C CA . ALA A 1 213 ? -20.641 29.516 -1.886 1 80.56 213 ALA A CA 1
ATOM 1670 C C . ALA A 1 213 ? -19.5 28.641 -2.354 1 80.56 213 ALA A C 1
ATOM 1672 O O . ALA A 1 213 ? -19.062 28.719 -3.506 1 80.56 213 ALA A O 1
ATOM 1673 N N . ARG A 1 214 ? -19.078 27.781 -1.561 1 87.12 214 ARG A N 1
ATOM 1674 C CA . ARG A 1 214 ? -17.922 26.938 -1.864 1 87.12 214 ARG A CA 1
ATOM 1675 C C . ARG A 1 214 ? -16.828 27.734 -2.543 1 87.12 214 ARG A C 1
ATOM 1677 O O . ARG A 1 214 ? -16.312 27.344 -3.598 1 87.12 214 ARG A O 1
ATOM 1684 N N . ALA A 1 215 ? -16.5 28.891 -2.008 1 91.75 215 ALA A N 1
ATOM 1685 C CA . ALA A 1 215 ? -15.492 29.797 -2.564 1 91.75 215 ALA A CA 1
ATOM 1686 C C . ALA A 1 215 ? -14.406 30.109 -1.544 1 91.75 215 ALA A C 1
ATOM 1688 O O . ALA A 1 215 ? -14.617 29.969 -0.337 1 91.75 215 ALA A O 1
ATOM 1689 N N . TRP A 1 216 ? -13.312 30.562 -2.133 1 96.75 216 TRP A N 1
ATOM 1690 C CA . TRP A 1 216 ? -12.195 30.969 -1.294 1 96.75 216 TRP A CA 1
ATOM 1691 C C . TRP A 1 216 ? -12.406 32.375 -0.757 1 96.75 216 TRP A C 1
ATOM 1693 O O . TRP A 1 216 ? -12.875 33.25 -1.481 1 96.75 216 TRP A O 1
ATOM 1703 N N . ARG A 1 217 ? -12.133 32.531 0.453 1 95.88 217 ARG A N 1
ATOM 1704 C CA . ARG A 1 217 ? -11.992 33.875 1.028 1 95.88 217 ARG A CA 1
ATOM 1705 C C . ARG A 1 217 ? -10.531 34.312 1.053 1 95.88 217 ARG A C 1
ATOM 1707 O O . ARG A 1 217 ? -9.719 33.719 1.766 1 95.88 217 ARG A O 1
ATOM 1714 N N . VAL A 1 218 ? -10.234 35.344 0.328 1 97.56 218 VAL A N 1
ATOM 1715 C CA . VAL A 1 218 ? -8.859 35.844 0.246 1 97.56 218 VAL A CA 1
ATOM 1716 C C . VAL A 1 218 ? -8.633 36.906 1.299 1 97.56 218 VAL A C 1
ATOM 1718 O O . VAL A 1 218 ? -9.375 37.906 1.362 1 97.56 218 VAL A O 1
ATOM 1721 N N . LEU A 1 219 ? -7.664 36.719 2.078 1 97.38 219 LEU A N 1
ATOM 1722 C CA . LEU A 1 219 ? -7.316 37.688 3.115 1 97.38 219 LEU A CA 1
ATOM 1723 C C . LEU A 1 219 ? -6.316 38.719 2.592 1 97.38 219 LEU A C 1
ATOM 1725 O O . LEU A 1 219 ? -5.566 38.438 1.655 1 97.38 219 LEU A O 1
ATOM 1729 N N . PRO A 1 220 ? -6.344 39.875 3.199 1 96.62 220 PRO A N 1
ATOM 1730 C CA . PRO A 1 220 ? -5.316 40.844 2.812 1 96.62 220 PRO A CA 1
ATOM 1731 C C . PRO A 1 220 ? -3.914 40.406 3.246 1 96.62 220 PRO A C 1
ATOM 1733 O O . PRO A 1 220 ? -3.766 39.531 4.086 1 96.62 220 PRO A O 1
ATOM 1736 N N . TYR A 1 221 ? -2.928 40.969 2.619 1 97.44 221 TYR A N 1
ATOM 1737 C CA . TYR A 1 221 ? -1.558 40.75 3.061 1 97.44 221 TYR A CA 1
ATOM 1738 C C . TYR A 1 221 ? -1.361 41.219 4.5 1 97.44 221 TYR A C 1
ATOM 1740 O O . TYR A 1 221 ? -1.938 42.219 4.926 1 97.44 221 TYR A O 1
ATOM 1748 N N . SER A 1 222 ? -0.574 40.531 5.133 1 97.25 222 SER A N 1
ATOM 1749 C CA . SER A 1 222 ? -0.214 40.906 6.5 1 97.25 222 SER A CA 1
ATOM 1750 C C . SER A 1 222 ? 0.659 42.156 6.516 1 97.25 222 SER A C 1
ATOM 1752 O O . SER A 1 222 ? 1.081 42.656 5.465 1 97.25 222 SER A O 1
ATOM 1754 N N . GLU A 1 223 ? 0.846 42.625 7.785 1 95 223 GLU A N 1
ATOM 1755 C CA . GLU A 1 223 ? 1.936 43.594 7.957 1 95 223 GLU A CA 1
ATOM 1756 C C . GLU A 1 223 ? 3.291 42.938 7.727 1 95 223 GLU A C 1
ATOM 1758 O O . GLU A 1 223 ? 3.381 41.719 7.621 1 95 223 GLU A O 1
ATOM 1763 N N . ALA A 1 224 ? 4.262 43.781 7.652 1 93.62 224 ALA A N 1
ATOM 1764 C CA . ALA A 1 224 ? 5.602 43.219 7.441 1 93.62 224 ALA A CA 1
ATOM 1765 C C . ALA A 1 224 ? 6.016 42.312 8.594 1 93.62 224 ALA A C 1
ATOM 1767 O O . ALA A 1 224 ? 5.934 42.719 9.766 1 93.62 224 ALA A O 1
ATOM 1768 N N . LEU A 1 225 ? 6.406 41.188 8.242 1 93 225 LEU A N 1
ATOM 1769 C CA . LEU A 1 225 ? 6.766 40.188 9.25 1 93 225 LEU A CA 1
ATOM 1770 C C . LEU A 1 225 ? 8.281 40.031 9.359 1 93 225 LEU A C 1
ATOM 1772 O O . LEU A 1 225 ? 8.789 39.438 10.297 1 93 225 LEU A O 1
ATOM 1776 N N . ARG A 1 226 ? 8.961 40.594 8.359 1 87.25 226 ARG A N 1
ATOM 1777 C CA . ARG A 1 226 ? 10.422 40.594 8.375 1 87.25 226 ARG A CA 1
ATOM 1778 C C . ARG A 1 226 ? 10.961 41.812 7.598 1 87.25 226 ARG A C 1
ATOM 1780 O O . ARG A 1 226 ? 10.227 42.438 6.84 1 87.25 226 ARG A O 1
ATOM 1787 N N . THR A 1 227 ? 12.195 42.031 7.938 1 81 227 THR A N 1
ATOM 1788 C CA . THR A 1 227 ? 12.859 43.094 7.203 1 81 227 THR A CA 1
ATOM 1789 C C . THR A 1 227 ? 13.273 42.625 5.816 1 81 227 THR A C 1
ATOM 1791 O O . THR A 1 227 ? 13.711 41.5 5.648 1 81 227 THR A O 1
ATOM 1794 N N . ILE A 1 228 ? 13.016 43.531 4.867 1 73.62 228 ILE A N 1
ATOM 1795 C CA . ILE A 1 228 ? 13.375 43.219 3.49 1 73.62 228 ILE A CA 1
ATOM 1796 C C . ILE A 1 228 ? 14.891 43.062 3.383 1 73.62 228 ILE A C 1
ATOM 1798 O O . ILE A 1 228 ? 15.656 43.906 3.809 1 73.62 228 ILE A O 1
ATOM 1802 N N . PRO A 1 229 ? 15.227 41.906 3.068 1 62.09 229 PRO A N 1
ATOM 1803 C CA . PRO A 1 229 ? 16.672 41.75 2.953 1 62.09 229 PRO A CA 1
ATOM 1804 C C . PRO A 1 229 ? 17.312 42.688 1.944 1 62.09 229 PRO A C 1
ATOM 1806 O O . PRO A 1 229 ? 16.672 43.062 0.958 1 62.09 229 PRO A O 1
ATOM 1809 N N . GLU A 1 230 ? 18.266 43.625 2.26 1 58.41 230 GLU A N 1
ATOM 1810 C CA . GLU A 1 230 ? 18.953 44.562 1.366 1 58.41 230 GLU A CA 1
ATOM 1811 C C . GLU A 1 230 ? 19.297 43.875 0.038 1 58.41 230 GLU A C 1
ATOM 1813 O O . GLU A 1 230 ? 19.297 44.531 -1.008 1 58.41 230 GLU A O 1
ATOM 1818 N N . SER A 1 231 ? 20.328 43 -0.034 1 51.41 231 SER A N 1
ATOM 1819 C CA . SER A 1 231 ? 20.922 42.5 -1.275 1 51.41 231 SER A CA 1
ATOM 1820 C C . SER A 1 231 ? 19.906 41.75 -2.121 1 51.41 231 SER A C 1
ATOM 1822 O O . SER A 1 231 ? 18.938 41.219 -1.594 1 51.41 231 SER A O 1
ATOM 1824 N N . GLY A 1 232 ? 19.562 42.156 -3.428 1 50.25 232 GLY A N 1
ATOM 1825 C CA . GLY A 1 232 ? 18.922 41.562 -4.598 1 50.25 232 GLY A CA 1
ATOM 1826 C C . GLY A 1 232 ? 18.781 40.062 -4.516 1 50.25 232 GLY A C 1
ATOM 1827 O O . GLY A 1 232 ? 18.297 39.438 -5.453 1 50.25 232 GLY A O 1
ATOM 1828 N N . GLU A 1 233 ? 19.797 39.531 -4.203 1 50.34 233 GLU A N 1
ATOM 1829 C CA . GLU A 1 233 ? 19.953 38.125 -4.531 1 50.34 233 GLU A CA 1
ATOM 1830 C C . GLU A 1 233 ? 18.766 37.281 -4.023 1 50.34 233 GLU A C 1
ATOM 1832 O O . GLU A 1 233 ? 18.203 36.469 -4.762 1 50.34 233 GLU A O 1
ATOM 1837 N N . ARG A 1 234 ? 18.859 36.594 -2.541 1 49.53 234 ARG A N 1
ATOM 1838 C CA . ARG A 1 234 ? 18.672 35.188 -2.129 1 49.53 234 ARG A CA 1
ATOM 1839 C C . ARG A 1 234 ? 17.219 34.938 -1.783 1 49.53 234 ARG A C 1
ATOM 1841 O O . ARG A 1 234 ? 16.594 35.688 -1.038 1 49.53 234 ARG A O 1
ATOM 1848 N N . GLU A 1 235 ? 16.516 34.312 -2.512 1 56.84 235 GLU A N 1
ATOM 1849 C CA . GLU A 1 235 ? 15.273 33.531 -2.496 1 56.84 235 GLU A CA 1
ATOM 1850 C C . GLU A 1 235 ? 14.992 32.969 -1.105 1 56.84 235 GLU A C 1
ATOM 1852 O O . GLU A 1 235 ? 15.828 32.281 -0.522 1 56.84 235 GLU A O 1
ATOM 1857 N N . HIS A 1 236 ? 14.211 33.75 -0.313 1 63.75 236 HIS A N 1
ATOM 1858 C CA . HIS A 1 236 ? 13.75 33.312 1.002 1 63.75 236 HIS A CA 1
ATOM 1859 C C . HIS A 1 236 ? 12.758 32.156 0.888 1 63.75 236 HIS A C 1
ATOM 1861 O O . HIS A 1 236 ? 11.648 32.344 0.378 1 63.75 236 HIS A O 1
ATOM 1867 N N . TRP A 1 237 ? 13.289 31.047 1.229 1 84.31 237 TRP A N 1
ATOM 1868 C CA . TRP A 1 237 ? 12.469 29.844 1.101 1 84.31 237 TRP A CA 1
ATOM 1869 C C . TRP A 1 237 ? 11.945 29.391 2.459 1 84.31 237 TRP A C 1
ATOM 1871 O O . TRP A 1 237 ? 12.586 29.609 3.486 1 84.31 237 TRP A O 1
ATOM 1881 N N . LEU A 1 238 ? 10.672 29.203 2.525 1 91.56 238 LEU A N 1
ATOM 1882 C CA . LEU A 1 238 ? 10.031 28.562 3.674 1 91.56 238 LEU A CA 1
ATOM 1883 C C . LEU A 1 238 ? 9.852 27.078 3.439 1 91.56 238 LEU A C 1
ATOM 1885 O O . LEU A 1 238 ? 9.648 26.641 2.305 1 91.56 238 LEU A O 1
ATOM 1889 N N . THR A 1 239 ? 9.969 26.359 4.508 1 91.62 239 THR A N 1
ATOM 1890 C CA . THR A 1 239 ? 9.695 24.922 4.422 1 91.62 239 THR A CA 1
ATOM 1891 C C . THR A 1 239 ? 8.195 24.672 4.262 1 91.62 239 THR A C 1
ATOM 1893 O O . THR A 1 239 ? 7.391 25.594 4.383 1 91.62 239 THR A O 1
ATOM 1896 N N . ALA A 1 240 ? 7.91 23.375 4.008 1 90.56 240 ALA A N 1
ATOM 1897 C CA . ALA A 1 240 ? 6.512 22.969 4.055 1 90.56 240 ALA A CA 1
ATOM 1898 C C . ALA A 1 240 ? 5.926 23.188 5.449 1 90.56 240 ALA A C 1
ATOM 1900 O O . ALA A 1 240 ? 6.598 22.953 6.457 1 90.56 240 ALA A O 1
ATOM 1901 N N . GLY A 1 241 ? 4.711 23.609 5.457 1 93.75 241 GLY A N 1
ATOM 1902 C CA . GLY A 1 241 ? 4.051 23.953 6.707 1 93.75 241 GLY A CA 1
ATOM 1903 C C . GLY A 1 241 ? 3.602 22.75 7.5 1 93.75 241 GLY A C 1
ATOM 1904 O O . GLY A 1 241 ? 3.459 21.656 6.945 1 93.75 241 GLY A O 1
ATOM 1905 N N . ARG A 1 242 ? 3.408 23.031 8.773 1 93 242 ARG A N 1
ATOM 1906 C CA . ARG A 1 242 ? 2.867 22.031 9.68 1 93 242 ARG A CA 1
ATOM 1907 C C . ARG A 1 242 ? 1.776 22.625 10.562 1 93 242 ARG A C 1
ATOM 1909 O O . ARG A 1 242 ? 1.938 23.719 11.117 1 93 242 ARG A O 1
ATOM 1916 N N . ILE A 1 243 ? 0.765 21.875 10.664 1 92.69 243 ILE A N 1
ATOM 1917 C CA . ILE A 1 243 ? -0.303 22.328 11.547 1 92.69 243 ILE A CA 1
ATOM 1918 C C . ILE A 1 243 ? -0.101 21.734 12.945 1 92.69 243 ILE A C 1
ATOM 1920 O O . ILE A 1 243 ? 0.102 20.531 13.102 1 92.69 243 ILE A O 1
ATOM 1924 N N . VAL A 1 244 ? -0.114 22.641 13.875 1 92.44 244 VAL A N 1
ATOM 1925 C CA . VAL A 1 244 ? 0.001 22.25 15.281 1 92.44 244 VAL A CA 1
ATOM 1926 C C . VAL A 1 244 ? -1.004 23.047 16.109 1 92.44 244 VAL A C 1
ATOM 1928 O O . VAL A 1 244 ? -0.904 24.266 16.219 1 92.44 244 VAL A O 1
ATOM 1931 N N . ASP A 1 245 ? -1.919 22.391 16.703 1 87.56 245 ASP A N 1
ATOM 1932 C CA . ASP A 1 245 ? -2.871 22.969 17.641 1 87.56 245 ASP A CA 1
ATOM 1933 C C . ASP A 1 245 ? -3.518 24.219 17.062 1 87.56 245 ASP A C 1
ATOM 1935 O O . ASP A 1 245 ? -3.5 25.281 17.703 1 87.56 245 ASP A O 1
ATOM 1939 N N . GLY A 1 246 ? -3.975 24.156 15.859 1 88.88 246 GLY A N 1
ATOM 1940 C CA . GLY A 1 246 ? -4.715 25.25 15.242 1 88.88 246 GLY A CA 1
ATOM 1941 C C . GLY A 1 246 ? -3.818 26.297 14.625 1 88.88 246 GLY A C 1
ATOM 1942 O O . GLY A 1 246 ? -4.297 27.344 14.188 1 88.88 246 GLY A O 1
ATOM 1943 N N . PHE A 1 247 ? -2.551 26.109 14.641 1 94.94 247 PHE A N 1
ATOM 1944 C CA . PHE A 1 247 ? -1.6 27.016 14.016 1 94.94 247 PHE A CA 1
ATOM 1945 C C . PHE A 1 247 ? -0.838 26.328 12.898 1 94.94 247 PHE A C 1
ATOM 1947 O O . PHE A 1 247 ? -0.572 25.125 12.977 1 94.94 247 PHE A O 1
ATOM 1954 N N . VAL A 1 248 ? -0.483 27.062 11.898 1 96.88 248 VAL A N 1
ATOM 1955 C CA . VAL A 1 248 ? 0.403 26.562 10.859 1 96.88 248 VAL A CA 1
ATOM 1956 C C . VAL A 1 248 ? 1.779 27.203 10.992 1 96.88 248 VAL A C 1
ATOM 1958 O O . VAL A 1 248 ? 1.888 28.422 11.102 1 96.88 248 VAL A O 1
ATOM 1961 N N . TYR A 1 249 ? 2.783 26.422 10.977 1 97 249 TYR A N 1
ATOM 1962 C CA . TYR A 1 249 ? 4.152 26.906 11.133 1 97 249 TYR A CA 1
ATOM 1963 C C . TYR A 1 249 ? 4.969 26.625 9.875 1 97 249 TYR A C 1
ATOM 1965 O O . TYR A 1 249 ? 5.035 25.484 9.406 1 97 249 TYR A O 1
ATOM 1973 N N . TRP A 1 250 ? 5.59 27.641 9.305 1 96.62 250 TRP A N 1
ATOM 1974 C CA . TRP A 1 250 ? 6.594 27.547 8.25 1 96.62 250 TRP A CA 1
ATOM 1975 C C . TRP A 1 250 ? 7.949 28.047 8.742 1 96.62 250 TRP A C 1
ATOM 1977 O O . TRP A 1 250 ? 8.047 29.109 9.336 1 96.62 250 TRP A O 1
ATOM 1987 N N . VAL A 1 251 ? 8.953 27.312 8.398 1 95.12 251 VAL A N 1
ATOM 1988 C CA . VAL A 1 251 ? 10.273 27.672 8.906 1 95.12 251 VAL A CA 1
ATOM 1989 C C . VAL A 1 251 ? 11.062 28.406 7.824 1 95.12 251 VAL A C 1
ATOM 1991 O O . VAL A 1 251 ? 11.133 27.953 6.68 1 95.12 251 VAL A O 1
ATOM 1994 N N . TYR A 1 252 ? 11.648 29.516 8.234 1 92.69 252 TYR A N 1
ATOM 1995 C CA . TYR A 1 252 ? 12.531 30.219 7.316 1 92.69 252 TYR A CA 1
ATOM 1996 C C . TYR A 1 252 ? 13.844 29.484 7.141 1 92.69 252 TYR A C 1
ATOM 1998 O O . TYR A 1 252 ? 14.438 29.016 8.117 1 92.69 252 TYR A O 1
ATOM 2006 N N . SER A 1 253 ? 14.266 29.422 5.969 1 89.19 253 SER A N 1
ATOM 2007 C CA . SER A 1 253 ? 15.508 28.703 5.688 1 89.19 253 SER A CA 1
ATOM 2008 C C . SER A 1 253 ? 16.719 29.547 6.062 1 89.19 253 SER A C 1
ATOM 2010 O O . SER A 1 253 ? 17.797 29.016 6.328 1 89.19 253 SER A O 1
ATOM 2012 N N . ASP A 1 254 ? 16.594 30.797 6.113 1 87.94 254 ASP A N 1
ATOM 2013 C CA . ASP A 1 254 ? 17.75 31.688 6.258 1 87.94 254 ASP A CA 1
ATOM 2014 C C . ASP A 1 254 ? 17.75 32.375 7.613 1 87.94 254 ASP A C 1
ATOM 2016 O O . ASP A 1 254 ? 18.625 33.188 7.902 1 87.94 254 ASP A O 1
ATOM 2020 N N . GLU A 1 255 ? 16.734 32.188 8.43 1 90.06 255 GLU A N 1
ATOM 2021 C CA . GLU A 1 255 ? 16.625 32.781 9.758 1 90.06 255 GLU A CA 1
ATOM 2022 C C . GLU A 1 255 ? 16.141 31.781 10.789 1 90.06 255 GLU A C 1
ATOM 2024 O O . GLU A 1 255 ? 15.453 30.812 10.445 1 90.06 255 GLU A O 1
ATOM 2029 N N . ALA A 1 256 ? 16.5 32 11.977 1 92.56 256 ALA A N 1
ATOM 2030 C CA . ALA A 1 256 ? 15.984 31.188 13.078 1 92.56 256 ALA A CA 1
ATOM 2031 C C . ALA A 1 256 ? 14.602 31.672 13.516 1 92.56 256 ALA A C 1
ATOM 2033 O O . ALA A 1 256 ? 14.43 32.125 14.656 1 92.56 256 ALA A O 1
ATOM 2034 N N . ALA A 1 257 ? 13.742 31.594 12.625 1 94.44 257 ALA A N 1
ATOM 2035 C CA . ALA A 1 257 ? 12.383 32.062 12.875 1 94.44 257 ALA A CA 1
ATOM 2036 C C . ALA A 1 257 ? 11.367 31.281 12.047 1 94.44 257 ALA A C 1
ATOM 2038 O O . ALA A 1 257 ? 11.742 30.562 11.117 1 94.44 257 ALA A O 1
ATOM 2039 N N . MET A 1 258 ? 10.172 31.453 12.453 1 96.06 258 MET A N 1
ATOM 2040 C CA . MET A 1 258 ? 9.07 30.797 11.75 1 96.06 258 MET A CA 1
ATOM 2041 C C . MET A 1 258 ? 7.965 31.797 11.43 1 96.06 258 MET A C 1
ATOM 2043 O O . MET A 1 258 ? 7.703 32.719 12.211 1 96.06 258 MET A O 1
ATOM 2047 N N . LEU A 1 259 ? 7.418 31.641 10.297 1 96.56 259 LEU A N 1
ATOM 2048 C CA . LEU A 1 259 ? 6.137 32.25 9.977 1 96.56 259 LEU A CA 1
ATOM 2049 C C . LEU A 1 259 ? 4.98 31.438 10.547 1 96.56 259 LEU A C 1
ATOM 2051 O O . LEU A 1 259 ? 4.93 30.219 10.375 1 96.56 259 LEU A O 1
ATOM 2055 N N . VAL A 1 260 ? 4.074 32.125 11.266 1 97.75 260 VAL A N 1
ATOM 2056 C CA . VAL A 1 260 ? 2.996 31.406 11.945 1 97.75 260 VAL A CA 1
ATOM 2057 C C . VAL A 1 260 ? 1.649 32 11.539 1 97.75 260 VAL A C 1
ATOM 2059 O O . VAL A 1 260 ? 1.495 33.219 11.484 1 97.75 260 VAL A O 1
ATOM 2062 N N . LEU A 1 261 ? 0.712 31.125 11.258 1 97.69 261 LEU A N 1
ATOM 2063 C CA . LEU A 1 261 ? -0.667 31.531 11.016 1 97.69 261 LEU A CA 1
ATOM 2064 C C . LEU A 1 261 ? -1.605 30.938 12.055 1 97.69 261 LEU A C 1
ATOM 2066 O O . LEU A 1 261 ? -1.64 29.703 12.227 1 97.69 261 LEU A O 1
ATOM 2070 N N . ASP A 1 262 ? -2.295 31.734 12.758 1 96.06 262 ASP A N 1
ATOM 2071 C CA . ASP A 1 262 ? -3.393 31.281 13.602 1 96.06 262 ASP A CA 1
ATOM 2072 C C . ASP A 1 262 ? -4.633 30.969 12.766 1 96.06 262 ASP A C 1
ATOM 2074 O O . ASP A 1 262 ? -5.25 31.859 12.188 1 96.06 262 ASP A O 1
ATOM 2078 N N . THR A 1 263 ? -5.066 29.766 12.742 1 92.31 263 THR A N 1
ATOM 2079 C CA . THR A 1 263 ? -6.129 29.344 11.844 1 92.31 263 THR A CA 1
ATOM 2080 C C . THR A 1 263 ? -7.488 29.812 12.344 1 92.31 263 THR A C 1
ATOM 2082 O O . THR A 1 263 ? -8.477 29.766 11.609 1 92.31 263 THR A O 1
ATOM 2085 N N . THR A 1 264 ? -7.586 30.25 13.531 1 88.81 264 THR A N 1
ATOM 2086 C CA . THR A 1 264 ? -8.828 30.766 14.086 1 88.81 264 THR A CA 1
ATOM 2087 C C . THR A 1 264 ? -8.977 32.25 13.773 1 88.81 264 THR A C 1
ATOM 2089 O O . THR A 1 264 ? -9.992 32.688 13.219 1 88.81 264 THR A O 1
ATOM 2092 N N . THR A 1 265 ? -7.957 33 14.047 1 92.75 265 THR A N 1
ATOM 2093 C CA . THR A 1 265 ? -8.008 34.438 13.852 1 92.75 265 THR A CA 1
ATOM 2094 C C . THR A 1 265 ? -7.543 34.812 12.453 1 92.75 265 THR A C 1
ATOM 2096 O O . THR A 1 265 ? -7.785 35.938 11.992 1 92.75 265 THR A O 1
ATOM 2099 N N . LEU A 1 266 ? -6.797 33.938 11.859 1 94.12 266 LEU A N 1
ATOM 2100 C CA . LEU A 1 266 ? -6.254 34.125 10.516 1 94.12 266 LEU A CA 1
ATOM 2101 C C . LEU A 1 266 ? -5.238 35.25 10.484 1 94.12 266 LEU A C 1
ATOM 2103 O O . LEU A 1 266 ? -5.16 36 9.5 1 94.12 266 LEU A O 1
ATOM 2107 N N . HIS A 1 267 ? -4.559 35.406 11.594 1 96.75 267 HIS A N 1
ATOM 2108 C CA . HIS A 1 267 ? -3.494 36.406 11.688 1 96.75 267 HIS A CA 1
ATOM 2109 C C . HIS A 1 267 ? -2.121 35.75 11.609 1 96.75 267 HIS A C 1
ATOM 2111 O O . HIS A 1 267 ? -1.89 34.719 12.234 1 96.75 267 HIS A O 1
ATOM 2117 N N . PHE A 1 268 ? -1.26 36.406 10.82 1 97.69 268 PHE A N 1
ATOM 2118 C CA . PHE A 1 268 ? 0.119 35.938 10.711 1 97.69 268 PHE A CA 1
ATOM 2119 C C . PHE A 1 268 ? 0.988 36.562 11.797 1 97.69 268 PHE A C 1
ATOM 2121 O O . PHE A 1 268 ? 0.76 37.688 12.203 1 97.69 268 PHE A O 1
ATOM 2128 N N . SER A 1 269 ? 1.891 35.844 12.258 1 96.69 269 SER A N 1
ATOM 2129 C CA . SER A 1 269 ? 2.896 36.312 13.195 1 96.69 269 SER A CA 1
ATOM 2130 C C . SER A 1 269 ? 4.242 35.656 12.961 1 96.69 269 SER A C 1
ATOM 2132 O O . SER A 1 269 ? 4.363 34.781 12.102 1 96.69 269 SER A O 1
ATOM 2134 N N . ARG A 1 270 ? 5.184 36.188 13.609 1 95.44 270 ARG A N 1
ATOM 2135 C CA . ARG A 1 270 ? 6.539 35.656 13.555 1 95.44 270 ARG A CA 1
ATOM 2136 C C . ARG A 1 270 ? 6.98 35.125 14.914 1 95.44 270 ARG A C 1
ATOM 2138 O O . ARG A 1 270 ? 6.727 35.781 15.945 1 95.44 270 ARG A O 1
ATOM 2145 N N . VAL A 1 271 ? 7.52 33.938 14.922 1 94.56 271 VAL A N 1
ATOM 2146 C CA . VAL A 1 271 ? 8.023 33.344 16.156 1 94.56 271 VAL A CA 1
ATOM 2147 C C . VAL A 1 271 ? 9.492 32.969 15.984 1 94.56 271 VAL A C 1
ATOM 2149 O O . VAL A 1 271 ? 9.875 32.375 14.977 1 94.56 271 VAL A O 1
ATOM 2152 N N . ASP A 1 272 ? 10.305 33.281 16.953 1 94.44 272 ASP A N 1
ATOM 2153 C CA . ASP A 1 272 ? 11.727 32.969 16.859 1 94.44 272 ASP A CA 1
ATOM 2154 C C . ASP A 1 272 ? 11.984 31.484 17.172 1 94.44 272 ASP A C 1
ATOM 2156 O O . ASP A 1 272 ? 11.141 30.812 17.766 1 94.44 272 ASP A O 1
ATOM 2160 N N . LEU A 1 273 ? 13.078 31.016 16.703 1 95.25 273 LEU A N 1
ATOM 2161 C CA . LEU A 1 273 ? 13.633 29.703 17.016 1 95.25 273 LEU A CA 1
ATOM 2162 C C . LEU A 1 273 ? 15 29.844 17.688 1 95.25 273 LEU A C 1
ATOM 2164 O O . LEU A 1 273 ? 15.625 30.906 17.625 1 95.25 273 LEU A O 1
ATOM 2168 N N . PRO A 1 274 ? 15.367 28.781 18.406 1 91.88 274 PRO A N 1
ATOM 2169 C CA . PRO A 1 274 ? 16.766 28.828 18.875 1 91.88 274 PRO A CA 1
ATOM 2170 C C . PRO A 1 274 ? 17.75 29.094 17.734 1 91.88 274 PRO A C 1
ATOM 2172 O O . PRO A 1 274 ? 17.656 28.484 16.672 1 91.88 274 PRO A O 1
ATOM 2175 N N . ASP A 1 275 ? 18.781 29.844 18.016 1 91.31 275 ASP A N 1
ATOM 2176 C CA . ASP A 1 275 ? 19.688 30.359 16.984 1 91.31 275 ASP A CA 1
ATOM 2177 C C . ASP A 1 275 ? 20.422 29.234 16.281 1 91.31 275 ASP A C 1
ATOM 2179 O O . ASP A 1 275 ? 20.672 29.312 15.07 1 91.31 275 ASP A O 1
ATOM 2183 N N . TYR A 1 276 ? 20.719 28.281 16.922 1 90.25 276 TYR A N 1
ATOM 2184 C CA . TYR A 1 276 ? 21.531 27.219 16.344 1 90.25 276 TYR A CA 1
ATOM 2185 C C . TYR A 1 276 ? 20.734 26.422 15.312 1 90.25 276 TYR A C 1
ATOM 2187 O O . TYR A 1 276 ? 21.312 25.641 14.547 1 90.25 276 TYR A O 1
ATOM 2195 N N . LEU A 1 277 ? 19.422 26.609 15.258 1 92.25 277 LEU A N 1
ATOM 2196 C CA . LEU A 1 277 ? 18.594 25.875 14.312 1 92.25 277 LEU A CA 1
ATOM 2197 C C . LEU A 1 277 ? 18.531 26.594 12.969 1 92.25 277 LEU A C 1
ATOM 2199 O O . LEU A 1 277 ? 17.953 26.078 12.008 1 92.25 277 LEU A O 1
ATOM 2203 N N . LYS A 1 278 ? 19.156 27.688 12.898 1 90.81 278 LYS A N 1
ATOM 2204 C CA . LYS A 1 278 ? 19.188 28.422 11.641 1 90.81 278 LYS A CA 1
ATOM 2205 C C . LYS A 1 278 ? 19.797 27.578 10.523 1 90.81 278 LYS A C 1
ATOM 2207 O O . LYS A 1 278 ? 20.891 27.016 10.688 1 90.81 278 LYS A O 1
ATOM 2212 N N . GLY A 1 279 ? 19.062 27.453 9.492 1 87.5 279 GLY A N 1
ATOM 2213 C CA . GLY A 1 279 ? 19.578 26.734 8.336 1 87.5 279 GLY A CA 1
ATOM 2214 C C . GLY A 1 279 ? 19.469 25.219 8.484 1 87.5 279 GLY A C 1
ATOM 2215 O O . GLY A 1 279 ? 19.859 24.484 7.578 1 87.5 279 GLY A O 1
ATOM 2216 N N . GLN A 1 280 ? 18.922 24.734 9.57 1 89 280 GLN A N 1
ATOM 2217 C CA . GLN A 1 280 ? 18.859 23.312 9.836 1 89 280 GLN A CA 1
ATOM 2218 C C . GLN A 1 280 ? 17.422 22.797 9.75 1 89 280 GLN A C 1
ATOM 2220 O O . GLN A 1 280 ? 16.969 22.047 10.625 1 89 280 GLN A O 1
ATOM 2225 N N . THR A 1 281 ? 16.797 23.125 8.68 1 87.5 281 THR A N 1
ATOM 2226 C CA . THR A 1 281 ? 15.359 22.922 8.578 1 87.5 281 THR A CA 1
ATOM 2227 C C . THR A 1 281 ? 15.031 21.438 8.453 1 87.5 281 THR A C 1
ATOM 2229 O O . THR A 1 281 ? 13.914 21.016 8.758 1 87.5 281 THR A O 1
ATOM 2232 N N . SER A 1 282 ? 15.945 20.625 8.039 1 83.44 282 SER A N 1
ATOM 2233 C CA . SER A 1 282 ? 15.688 19.203 7.848 1 83.44 282 SER A CA 1
ATOM 2234 C C . SER A 1 282 ? 15.906 18.422 9.141 1 83.44 282 SER A C 1
ATOM 2236 O O . SER A 1 282 ? 15.5 17.266 9.25 1 83.44 282 SER A O 1
ATOM 2238 N N . MET A 1 283 ? 16.359 19.078 10.125 1 87.88 283 MET A N 1
ATOM 2239 C CA . MET A 1 283 ? 16.812 18.359 11.32 1 87.88 283 MET A CA 1
ATOM 2240 C C . MET A 1 283 ? 15.719 18.359 12.391 1 87.88 283 MET A C 1
ATOM 2242 O O . MET A 1 283 ? 15.82 17.641 13.383 1 87.88 283 MET A O 1
ATOM 2246 N N . PHE A 1 284 ? 14.758 19.156 12.188 1 91.62 284 PHE A N 1
ATOM 2247 C CA . PHE A 1 284 ? 13.789 19.234 13.281 1 91.62 284 PHE A CA 1
ATOM 2248 C C . PHE A 1 284 ? 12.375 19.359 12.742 1 91.62 284 PHE A C 1
ATOM 2250 O O . PHE A 1 284 ? 12.172 19.594 11.547 1 91.62 284 PHE A O 1
ATOM 2257 N N . ARG A 1 285 ? 11.445 19.094 13.656 1 96.19 285 ARG A N 1
ATOM 2258 C CA . ARG A 1 285 ? 10.023 19.281 13.398 1 96.19 285 ARG A CA 1
ATOM 2259 C C . ARG A 1 285 ? 9.344 20.016 14.562 1 96.19 285 ARG A C 1
ATOM 2261 O O . ARG A 1 285 ? 9.734 19.828 15.719 1 96.19 285 ARG A O 1
ATOM 2268 N N . VAL A 1 286 ? 8.375 20.828 14.148 1 96.25 286 VAL A N 1
ATOM 2269 C CA . VAL A 1 286 ? 7.555 21.531 15.133 1 96.25 286 VAL A CA 1
ATOM 2270 C C . VAL A 1 286 ? 6.367 20.656 15.531 1 96.25 286 VAL A C 1
ATOM 2272 O O . VAL A 1 286 ? 5.801 19.953 14.695 1 96.25 286 VAL A O 1
ATOM 2275 N N . GLY A 1 287 ? 5.992 20.688 16.812 1 95.81 287 GLY A N 1
ATOM 2276 C CA . GLY A 1 287 ? 4.844 19.969 17.328 1 95.81 287 GLY A CA 1
ATOM 2277 C C . GLY A 1 287 ? 4.355 20.484 18.656 1 95.81 287 GLY A C 1
ATOM 2278 O O . GLY A 1 287 ? 4.559 21.656 19 1 95.81 287 GLY A O 1
ATOM 2279 N N . LYS A 1 288 ? 3.58 19.672 19.312 1 94.5 288 LYS A N 1
ATOM 2280 C CA . LYS A 1 288 ? 3.096 20 20.641 1 94.5 288 LYS A CA 1
ATOM 2281 C C . LYS A 1 288 ? 3.178 18.797 21.578 1 94.5 288 LYS A C 1
ATOM 2283 O O . LYS A 1 288 ? 3.086 17.656 21.125 1 94.5 288 LYS A O 1
ATOM 2288 N N . THR A 1 289 ? 3.348 19.078 22.766 1 93 289 THR A N 1
ATOM 2289 C CA . THR A 1 289 ? 3.297 18.047 23.797 1 93 289 THR A CA 1
ATOM 2290 C C . THR A 1 289 ? 1.854 17.656 24.109 1 93 289 THR A C 1
ATOM 2292 O O . THR A 1 289 ? 0.917 18.281 23.594 1 93 289 THR A O 1
ATOM 2295 N N . ARG A 1 290 ? 1.731 16.719 24.922 1 87.38 290 ARG A N 1
ATOM 2296 C CA . ARG A 1 290 ? 0.401 16.234 25.297 1 87.38 290 ARG A CA 1
ATOM 2297 C C . ARG A 1 290 ? -0.391 17.344 26 1 87.38 290 ARG A C 1
ATOM 2299 O O . ARG A 1 290 ? -1.609 17.438 25.828 1 87.38 290 ARG A O 1
ATOM 2306 N N . ASP A 1 291 ? 0.311 18.125 26.75 1 86.38 291 ASP A N 1
ATOM 2307 C CA . ASP A 1 291 ? -0.337 19.188 27.5 1 86.38 291 ASP A CA 1
ATOM 2308 C C . ASP A 1 291 ? -0.522 20.438 26.641 1 86.38 291 ASP A C 1
ATOM 2310 O O . ASP A 1 291 ? -0.912 21.5 27.141 1 86.38 291 ASP A O 1
ATOM 2314 N N . GLY A 1 292 ? -0.14 20.375 25.391 1 88.94 292 GLY A N 1
ATOM 2315 C CA . GLY A 1 292 ? -0.427 21.453 24.453 1 88.94 292 GLY A CA 1
ATOM 2316 C C . GLY A 1 292 ? 0.698 22.469 24.344 1 88.94 292 GLY A C 1
ATOM 2317 O O . GLY A 1 292 ? 0.523 23.531 23.75 1 88.94 292 GLY A O 1
ATOM 2318 N N . VAL A 1 293 ? 1.829 22.172 24.906 1 93.06 293 VAL A N 1
ATOM 2319 C CA . VAL A 1 293 ? 2.963 23.094 24.844 1 93.06 293 VAL A CA 1
ATOM 2320 C C . VAL A 1 293 ? 3.668 22.953 23.5 1 93.06 293 VAL A C 1
ATOM 2322 O O . VAL A 1 293 ? 3.982 21.844 23.062 1 93.06 293 VAL A O 1
ATOM 2325 N N . LEU A 1 294 ? 3.861 24.078 22.859 1 95.75 294 LEU A N 1
ATOM 2326 C CA . LEU A 1 294 ? 4.605 24.078 21.609 1 95.75 294 LEU A CA 1
ATOM 2327 C C . LEU A 1 294 ? 6.02 23.547 21.812 1 95.75 294 LEU A C 1
ATOM 2329 O O . LEU A 1 294 ? 6.688 23.906 22.781 1 95.75 294 LEU A O 1
ATOM 2333 N N . CYS A 1 295 ? 6.465 22.734 20.938 1 96.38 295 CYS A N 1
ATOM 2334 C CA . CYS A 1 295 ? 7.812 22.188 21.062 1 96.38 295 CYS A CA 1
ATOM 2335 C C . CYS A 1 295 ? 8.453 21.984 19.688 1 96.38 295 CYS A C 1
ATOM 2337 O O . CYS A 1 295 ? 7.762 21.984 18.672 1 96.38 295 CYS A O 1
ATOM 2339 N N . VAL A 1 296 ? 9.734 21.891 19.703 1 96.56 296 VAL A N 1
ATOM 2340 C CA . VAL A 1 296 ? 10.555 21.516 18.547 1 96.56 296 VAL A CA 1
ATOM 2341 C C . VAL A 1 296 ? 11.43 20.312 18.906 1 96.56 296 VAL A C 1
ATOM 2343 O O . VAL A 1 296 ? 12.062 20.297 19.969 1 96.56 296 VAL A O 1
ATOM 2346 N N . VAL A 1 297 ? 11.367 19.344 18.062 1 97.56 297 VAL A N 1
ATOM 2347 C CA . VAL A 1 297 ? 12.203 18.172 18.281 1 97.56 297 VAL A CA 1
ATOM 2348 C C . VAL A 1 297 ? 13.289 18.094 17.219 1 97.56 297 VAL A C 1
ATOM 2350 O O . VAL A 1 297 ? 12.992 18.125 16.016 1 97.56 297 VAL A O 1
ATOM 2353 N N . VAL A 1 298 ? 14.516 18 17.672 1 96.75 298 VAL A N 1
ATOM 2354 C CA . VAL A 1 298 ? 15.688 18 16.812 1 96.75 298 VAL A CA 1
ATOM 2355 C C . VAL A 1 298 ? 16.375 16.641 16.875 1 96.75 298 VAL A C 1
ATOM 2357 O O . VAL A 1 298 ? 16.578 16.078 17.953 1 96.75 298 VAL A O 1
ATOM 2360 N N . ALA A 1 299 ? 16.672 16.156 15.719 1 96.31 299 ALA A N 1
ATOM 2361 C CA . ALA A 1 299 ? 17.453 14.922 15.656 1 96.31 299 ALA A CA 1
ATOM 2362 C C . ALA A 1 299 ? 18.906 15.203 15.266 1 96.31 299 ALA A C 1
ATOM 2364 O O . ALA A 1 299 ? 19.156 15.812 14.219 1 96.31 299 ALA A O 1
ATOM 2365 N N . ILE A 1 300 ? 19.844 14.781 16.047 1 93.75 300 ILE A N 1
ATOM 2366 C CA . ILE A 1 300 ? 21.266 14.805 15.766 1 93.75 300 ILE A CA 1
ATOM 2367 C C . ILE A 1 300 ? 21.859 13.414 15.984 1 93.75 300 ILE A C 1
ATOM 2369 O O . ILE A 1 300 ? 21.922 12.93 17.125 1 93.75 300 ILE A O 1
ATOM 2373 N N . GLN A 1 301 ? 22.25 12.836 14.875 1 92.81 301 GLN A N 1
ATOM 2374 C CA . GLN A 1 301 ? 22.688 11.445 14.945 1 92.81 301 GLN A CA 1
ATOM 2375 C C . GLN A 1 301 ? 21.625 10.562 15.586 1 92.81 301 GLN A C 1
ATOM 2377 O O . GLN A 1 301 ? 20.484 10.492 15.102 1 92.81 301 GLN A O 1
ATOM 2382 N N . PHE A 1 302 ? 21.922 10.031 16.797 1 95.44 302 PHE A N 1
ATOM 2383 C CA . PHE A 1 302 ? 20.953 9.133 17.422 1 95.44 302 PHE A CA 1
ATOM 2384 C C . PHE A 1 302 ? 20.438 9.727 18.734 1 95.44 302 PHE A C 1
ATOM 2386 O O . PHE A 1 302 ? 20.125 8.992 19.672 1 95.44 302 PHE A O 1
ATOM 2393 N N . ASN A 1 303 ? 20.375 11.055 18.688 1 95.88 303 ASN A N 1
ATOM 2394 C CA . ASN A 1 303 ? 19.797 11.773 19.812 1 95.88 303 ASN A CA 1
ATOM 2395 C C . ASN A 1 303 ? 18.625 12.648 19.391 1 95.88 303 ASN A C 1
ATOM 2397 O O . ASN A 1 303 ? 18.672 13.297 18.344 1 95.88 303 ASN A O 1
ATOM 2401 N N . LEU A 1 304 ? 17.625 12.594 20.203 1 97.12 304 LEU A N 1
ATOM 2402 C CA . LEU A 1 304 ? 16.516 13.531 20.047 1 97.12 304 LEU A CA 1
ATOM 2403 C C . LEU A 1 304 ? 16.531 14.586 21.141 1 97.12 304 LEU A C 1
ATOM 2405 O O . LEU A 1 304 ? 16.547 14.25 22.328 1 97.12 304 LEU A O 1
ATOM 2409 N N . TYR A 1 305 ? 16.547 15.828 20.719 1 96.94 305 TYR A N 1
ATOM 2410 C CA . TYR A 1 305 ? 16.5 16.953 21.641 1 96.94 305 TYR A CA 1
ATOM 2411 C C . TYR A 1 305 ? 15.164 17.672 21.562 1 96.94 305 TYR A C 1
ATOM 2413 O O . TYR A 1 305 ? 14.711 18.031 20.469 1 96.94 305 TYR A O 1
ATOM 2421 N N . VAL A 1 306 ? 14.578 17.859 22.688 1 96.88 306 VAL A N 1
ATOM 2422 C CA . VAL A 1 306 ? 13.281 18.516 22.734 1 96.88 306 VAL A CA 1
ATOM 2423 C C . VAL A 1 306 ? 13.43 19.922 23.297 1 96.88 306 VAL A C 1
ATOM 2425 O O . VAL A 1 306 ? 14 20.109 24.359 1 96.88 306 VAL A O 1
ATOM 2428 N N . TRP A 1 307 ? 12.977 20.875 22.547 1 96.44 307 TRP A N 1
ATOM 2429 C CA . TRP A 1 307 ? 12.883 22.266 23 1 96.44 307 TRP A CA 1
ATOM 2430 C C . TRP A 1 307 ? 11.43 22.656 23.266 1 96.44 307 TRP A C 1
ATOM 2432 O O . TRP A 1 307 ? 10.547 22.375 22.438 1 96.44 307 TRP A O 1
ATOM 2442 N N . LEU A 1 308 ? 11.18 23.281 24.344 1 96 308 LEU A N 1
ATOM 2443 C CA . LEU A 1 308 ? 9.828 23.672 24.719 1 96 308 LEU A CA 1
ATOM 2444 C C . LEU A 1 308 ? 9.703 25.188 24.781 1 96 308 LEU A C 1
ATOM 2446 O O . LEU A 1 308 ? 10.625 25.891 25.219 1 96 308 LEU A O 1
ATOM 2450 N N . ARG A 1 309 ? 8.562 25.594 24.25 1 95.19 309 ARG A N 1
ATOM 2451 C CA . ARG A 1 309 ? 8.258 27.016 24.344 1 95.19 309 ARG A CA 1
ATOM 2452 C C . ARG A 1 309 ? 7.551 27.328 25.656 1 95.19 309 ARG A C 1
ATOM 2454 O O . ARG A 1 309 ? 6.363 27.031 25.812 1 95.19 309 ARG A O 1
ATOM 2461 N N . ASN A 1 310 ? 8.297 27.922 26.562 1 91.25 310 ASN A N 1
ATOM 2462 C CA . ASN A 1 310 ? 7.762 28.219 27.891 1 91.25 310 ASN A CA 1
ATOM 2463 C C . ASN A 1 310 ? 7.609 29.719 28.109 1 91.25 310 ASN A C 1
ATOM 2465 O O . ASN A 1 310 ? 8.266 30.516 27.438 1 91.25 310 ASN A O 1
ATOM 2469 N N . ILE A 1 311 ? 6.676 29.969 28.891 1 87.44 311 ILE A N 1
ATOM 2470 C CA . ILE A 1 311 ? 6.477 31.344 29.297 1 87.44 311 ILE A CA 1
ATOM 2471 C C . ILE A 1 311 ? 7.152 31.594 30.641 1 87.44 311 ILE A C 1
ATOM 2473 O O . ILE A 1 311 ? 6.855 30.922 31.625 1 87.44 311 ILE A O 1
ATOM 2477 N N . ARG A 1 312 ? 8.008 32.562 30.688 1 84.69 312 ARG A N 1
ATOM 2478 C CA . ARG A 1 312 ? 8.672 32.906 31.938 1 84.69 312 ARG A CA 1
ATOM 2479 C C . ARG A 1 312 ? 7.742 33.719 32.844 1 84.69 312 ARG A C 1
ATOM 2481 O O . ARG A 1 312 ? 6.648 34.094 32.438 1 84.69 312 ARG A O 1
ATOM 2488 N N . ASP A 1 313 ? 8.219 33.812 34.031 1 81.88 313 ASP A N 1
ATOM 2489 C CA . ASP A 1 313 ? 7.445 34.562 35.031 1 81.88 313 ASP A CA 1
ATOM 2490 C C . ASP A 1 313 ? 7.141 35.969 34.562 1 81.88 313 ASP A C 1
ATOM 2492 O O . ASP A 1 313 ? 6.105 36.531 34.906 1 81.88 313 ASP A O 1
ATOM 2496 N N . ASP A 1 314 ? 8.008 36.5 33.812 1 84.75 314 ASP A N 1
ATOM 2497 C CA . ASP A 1 314 ? 7.82 37.875 33.344 1 84.75 314 ASP A CA 1
ATOM 2498 C C . ASP A 1 314 ? 6.895 37.938 32.125 1 84.75 314 ASP A C 1
ATOM 2500 O O . ASP A 1 314 ? 6.668 39 31.547 1 84.75 314 ASP A O 1
ATOM 2504 N N . GLY A 1 315 ? 6.43 36.75 31.703 1 84.12 315 GLY A N 1
ATOM 2505 C CA . GLY A 1 315 ? 5.484 36.719 30.594 1 84.12 315 GLY A CA 1
ATOM 2506 C C . GLY A 1 315 ? 6.152 36.5 29.25 1 84.12 315 GLY A C 1
ATOM 2507 O O . GLY A 1 315 ? 5.473 36.375 28.219 1 84.12 315 GLY A O 1
ATOM 2508 N N . VAL A 1 316 ? 7.484 36.531 29.297 1 85.88 316 VAL A N 1
ATOM 2509 C CA . VAL A 1 316 ? 8.219 36.406 28.047 1 85.88 316 VAL A CA 1
ATOM 2510 C C . VAL A 1 316 ? 8.32 34.938 27.656 1 85.88 316 VAL A C 1
ATOM 2512 O O . VAL A 1 316 ? 8.633 34.094 28.484 1 85.88 316 VAL A O 1
ATOM 2515 N N . GLU A 1 317 ? 7.961 34.75 26.391 1 89.44 317 GLU A N 1
ATOM 2516 C CA . GLU A 1 317 ? 8.062 33.375 25.875 1 89.44 317 GLU A CA 1
ATOM 2517 C C . GLU A 1 317 ? 9.492 33.062 25.453 1 89.44 317 GLU A C 1
ATOM 2519 O O . GLU A 1 317 ? 10.125 33.844 24.734 1 89.44 317 GLU A O 1
ATOM 2524 N N . VAL A 1 318 ? 10.039 31.938 25.984 1 92 318 VAL A N 1
ATOM 2525 C CA . VAL A 1 318 ? 11.406 31.547 25.656 1 92 318 VAL A CA 1
ATOM 2526 C C . VAL A 1 318 ? 11.453 30.062 25.344 1 92 318 VAL A C 1
ATOM 2528 O O . VAL A 1 318 ? 10.617 29.297 25.828 1 92 318 VAL A O 1
ATOM 2531 N N . TRP A 1 319 ? 12.414 29.766 24.516 1 95.06 319 TRP A N 1
ATOM 2532 C CA . TRP A 1 319 ? 12.695 28.344 24.266 1 95.06 319 TRP A CA 1
ATOM 2533 C C . TRP A 1 319 ? 13.594 27.781 25.359 1 95.06 319 TRP A C 1
ATOM 2535 O O . TRP A 1 319 ? 14.641 28.344 25.672 1 95.06 319 TRP A O 1
ATOM 2545 N N . VAL A 1 320 ? 13.133 26.719 25.953 1 94 320 VAL A N 1
ATOM 2546 C CA . VAL A 1 320 ? 13.906 26.047 27 1 94 320 VAL A CA 1
ATOM 2547 C C . VAL A 1 320 ? 14.227 24.625 26.562 1 94 320 VAL A C 1
ATOM 2549 O O . VAL A 1 320 ? 13.367 23.922 26.016 1 94 320 VAL A O 1
ATOM 2552 N N . ARG A 1 321 ? 15.461 24.266 26.828 1 92.06 321 ARG A N 1
ATOM 2553 C CA . ARG A 1 321 ? 15.852 22.906 26.5 1 92.06 321 ARG A CA 1
ATOM 2554 C C . ARG A 1 321 ? 15.164 21.906 27.422 1 92.06 321 ARG A C 1
ATOM 2556 O O . ARG A 1 321 ? 15.219 22.031 28.641 1 92.06 321 ARG A O 1
ATOM 2563 N N . GLY A 1 322 ? 14.492 20.953 26.734 1 90.19 322 GLY A N 1
ATOM 2564 C CA . GLY A 1 322 ? 13.828 19.906 27.484 1 90.19 322 GLY A CA 1
ATOM 2565 C C . GLY A 1 322 ? 14.633 18.625 27.562 1 90.19 322 GLY A C 1
ATOM 2566 O O . GLY A 1 322 ? 15.844 18.656 27.797 1 90.19 322 GLY A O 1
ATOM 2567 N N . GLN A 1 323 ? 13.945 17.562 27.422 1 91.31 323 GLN A N 1
ATOM 2568 C CA . GLN A 1 323 ? 14.492 16.219 27.578 1 91.31 323 GLN A CA 1
ATOM 2569 C C . GLN A 1 323 ? 15.32 15.828 26.359 1 91.31 323 GLN A C 1
ATOM 2571 O O . GLN A 1 323 ? 15.039 16.266 25.234 1 91.31 323 GLN A O 1
ATOM 2576 N N . ARG A 1 324 ? 16.344 15.133 26.672 1 95.5 324 ARG A N 1
ATOM 2577 C CA . ARG A 1 324 ? 17.141 14.484 25.641 1 95.5 324 ARG A CA 1
ATOM 2578 C C . ARG A 1 324 ? 16.938 12.969 25.641 1 95.5 324 ARG A C 1
ATOM 2580 O O . ARG A 1 324 ? 17.016 12.336 26.703 1 95.5 324 ARG A O 1
ATOM 2587 N N . PHE A 1 325 ? 16.641 12.414 24.531 1 96.56 325 PHE A N 1
ATOM 2588 C CA . PHE A 1 325 ? 16.5 10.969 24.391 1 96.56 325 PHE A CA 1
ATOM 2589 C C . PHE A 1 325 ? 17.688 10.383 23.641 1 96.56 325 PHE A C 1
ATOM 2591 O O . PHE A 1 325 ? 17.891 10.672 22.453 1 96.56 325 PHE A O 1
ATOM 2598 N N . GLN A 1 326 ? 18.484 9.633 24.344 1 95.38 326 GLN A N 1
ATOM 2599 C CA . GLN A 1 326 ? 19.609 8.93 23.719 1 95.38 326 GLN A CA 1
ATOM 2600 C C . GLN A 1 326 ? 19.172 7.578 23.172 1 95.38 326 GLN A C 1
ATOM 2602 O O . GLN A 1 326 ? 18.734 6.703 23.922 1 95.38 326 GLN A O 1
ATOM 2607 N N . LEU A 1 327 ? 19.281 7.469 21.875 1 95.38 327 LEU A N 1
ATOM 2608 C CA . LEU A 1 327 ? 18.703 6.293 21.234 1 95.38 327 LEU A CA 1
ATOM 2609 C C . LEU A 1 327 ? 19.766 5.461 20.547 1 95.38 327 LEU A C 1
ATOM 2611 O O . LEU A 1 327 ? 19.516 4.852 19.516 1 95.38 327 LEU A O 1
ATOM 2615 N N . ASP A 1 328 ? 20.938 5.406 21.078 1 91.94 328 ASP A N 1
ATOM 2616 C CA . ASP A 1 328 ? 22.016 4.586 20.531 1 91.94 328 ASP A CA 1
ATOM 2617 C C . ASP A 1 328 ? 21.703 3.098 20.672 1 91.94 328 ASP A C 1
ATOM 2619 O O . ASP A 1 328 ? 22.172 2.279 19.875 1 91.94 328 ASP A O 1
ATOM 2623 N N . ASP A 1 329 ? 20.828 2.846 21.594 1 91.25 329 ASP A N 1
ATOM 2624 C CA . ASP A 1 329 ? 20.531 1.448 21.875 1 91.25 329 ASP A CA 1
ATOM 2625 C C . ASP A 1 329 ? 19.422 0.928 20.953 1 91.25 329 ASP A C 1
ATOM 2627 O O . ASP A 1 329 ? 18.938 -0.193 21.125 1 91.25 329 ASP A O 1
ATOM 2631 N N . ILE A 1 330 ? 19.078 1.738 19.969 1 91.12 330 ILE A N 1
ATOM 2632 C CA . ILE A 1 330 ? 18.031 1.319 19.047 1 91.12 330 ILE A CA 1
ATOM 2633 C C . ILE A 1 330 ? 18.469 0.051 18.312 1 91.12 330 ILE A C 1
ATOM 2635 O O . ILE A 1 330 ? 17.641 -0.714 17.844 1 91.12 330 ILE A O 1
ATOM 2639 N N . VAL A 1 331 ? 19.734 -0.166 18.172 1 89.44 331 VAL A N 1
ATOM 2640 C CA . VAL A 1 331 ? 20.297 -1.302 17.453 1 89.44 331 VAL A CA 1
ATOM 2641 C C . VAL A 1 331 ? 19.891 -2.604 18.141 1 89.44 331 VAL A C 1
ATOM 2643 O O . VAL A 1 331 ? 19.812 -3.654 17.5 1 89.44 331 VAL A O 1
ATOM 2646 N N . GLU A 1 332 ? 19.641 -2.559 19.453 1 89.25 332 GLU A N 1
ATOM 2647 C CA . GLU A 1 332 ? 19.188 -3.744 20.172 1 89.25 332 GLU A CA 1
ATOM 2648 C C . GLU A 1 332 ? 17.812 -4.191 19.703 1 89.25 332 GLU A C 1
ATOM 2650 O O . GLU A 1 332 ? 17.531 -5.391 19.625 1 89.25 332 GLU A O 1
ATOM 2655 N N . ASP A 1 333 ? 17.062 -3.234 19.312 1 85.56 333 ASP A N 1
ATOM 2656 C CA . ASP A 1 333 ? 15.703 -3.529 18.891 1 85.56 333 ASP A CA 1
ATOM 2657 C C . ASP A 1 333 ? 15.641 -3.824 17.391 1 85.56 333 ASP A C 1
ATOM 2659 O O . ASP A 1 333 ? 14.891 -4.695 16.953 1 85.56 333 ASP A O 1
ATOM 2663 N N . THR A 1 334 ? 16.391 -3.172 16.656 1 85.56 334 THR A N 1
ATOM 2664 C CA . THR A 1 334 ? 16.312 -3.264 15.195 1 85.56 334 THR A CA 1
ATOM 2665 C C . THR A 1 334 ? 17.172 -4.406 14.672 1 85.56 334 THR A C 1
ATOM 2667 O O . THR A 1 334 ? 16.969 -4.895 13.562 1 85.56 334 THR A O 1
ATOM 2670 N N . GLY A 1 335 ? 18.172 -4.852 15.422 1 81 335 GLY A N 1
ATOM 2671 C CA . GLY A 1 335 ? 19.094 -5.895 14.992 1 81 335 GLY A CA 1
ATOM 2672 C C . GLY A 1 335 ? 20.156 -5.395 14.047 1 81 335 GLY A C 1
ATOM 2673 O O . GLY A 1 335 ? 20.984 -6.176 13.555 1 81 335 GLY A O 1
ATOM 2674 N N . GLY A 1 336 ? 20.219 -4.129 13.75 1 83.12 336 GLY A N 1
ATOM 2675 C CA . GLY A 1 336 ? 21.219 -3.553 12.867 1 83.12 336 GLY A CA 1
ATOM 2676 C C . GLY A 1 336 ? 22.297 -2.793 13.617 1 83.12 336 GLY A C 1
ATOM 2677 O O . GLY A 1 336 ? 22.5 -2.994 14.812 1 83.12 336 GLY A O 1
ATOM 2678 N N . THR A 1 337 ? 23.125 -2.084 12.82 1 87.62 337 THR A N 1
ATOM 2679 C CA . THR A 1 337 ? 24.156 -1.259 13.414 1 87.62 337 THR A CA 1
ATOM 2680 C C . THR A 1 337 ? 23.844 0.224 13.234 1 87.62 337 THR A C 1
ATOM 2682 O O . THR A 1 337 ? 23.016 0.591 12.406 1 87.62 337 THR A O 1
ATOM 2685 N N . LEU A 1 338 ? 24.547 0.985 14.023 1 89.44 338 LEU A N 1
ATOM 2686 C CA . LEU A 1 338 ? 24.359 2.428 13.914 1 89.44 338 LEU A CA 1
ATOM 2687 C C . LEU A 1 338 ? 24.812 2.934 12.555 1 89.44 338 LEU A C 1
ATOM 2689 O O . LEU A 1 338 ? 24.219 3.848 11.984 1 89.44 338 LEU A O 1
ATOM 2693 N N . GLU A 1 339 ? 25.828 2.328 12.062 1 85.62 339 GLU A N 1
ATOM 2694 C CA . GLU A 1 339 ? 26.359 2.709 10.75 1 85.62 339 GLU A CA 1
ATOM 2695 C C . GLU A 1 339 ? 25.344 2.43 9.648 1 85.62 339 GLU A C 1
ATOM 2697 O O . GLU A 1 339 ? 25.156 3.252 8.75 1 85.62 339 GLU A O 1
ATOM 2702 N N . GLU A 1 340 ? 24.641 1.346 9.773 1 83 340 GLU A N 1
ATOM 2703 C CA . GLU A 1 340 ? 23.625 0.972 8.797 1 83 340 GLU A CA 1
ATOM 2704 C C . GLU A 1 340 ? 22.438 1.916 8.859 1 83 340 GLU A C 1
ATOM 2706 O O . GLU A 1 340 ? 21.812 2.221 7.828 1 83 340 GLU A O 1
ATOM 2711 N N . HIS A 1 341 ? 22.156 2.365 10.047 1 88.19 341 HIS A N 1
ATOM 2712 C CA . HIS A 1 341 ? 20.969 3.189 10.25 1 88.19 341 HIS A CA 1
ATOM 2713 C C . HIS A 1 341 ? 21.234 4.641 9.867 1 88.19 341 HIS A C 1
ATOM 2715 O O . HIS A 1 341 ? 20.312 5.383 9.547 1 88.19 341 HIS A O 1
ATOM 2721 N N . GLY A 1 342 ? 22.562 5.059 9.898 1 88.62 342 GLY A N 1
ATOM 2722 C CA . GLY A 1 342 ? 22.922 6.418 9.539 1 88.62 342 GLY A CA 1
ATOM 2723 C C . GLY A 1 342 ? 22.609 7.43 10.625 1 88.62 342 GLY A C 1
ATOM 2724 O O . GLY A 1 342 ? 23.422 7.641 11.531 1 88.62 342 GLY A O 1
ATOM 2725 N N . GLN A 1 343 ? 21.438 8.094 10.453 1 91.62 343 GLN A N 1
ATOM 2726 C CA . GLN A 1 343 ? 20.969 9.078 11.422 1 91.62 343 GLN A CA 1
ATOM 2727 C C . GLN A 1 343 ? 19.453 9.031 11.578 1 91.62 343 GLN A C 1
ATOM 2729 O O . GLN A 1 343 ? 18.766 8.328 10.828 1 91.62 343 GLN A O 1
ATOM 2734 N N . LEU A 1 344 ? 19.078 9.75 12.539 1 94.31 344 LEU A N 1
ATOM 2735 C CA . LEU A 1 344 ? 17.641 9.844 12.734 1 94.31 344 LEU A CA 1
ATOM 2736 C C . LEU A 1 344 ? 17.062 11.047 12 1 94.31 344 LEU A C 1
ATOM 2738 O O . LEU A 1 344 ? 17.75 12.055 11.82 1 94.31 344 LEU A O 1
ATOM 2742 N N . LYS A 1 345 ? 15.883 10.883 11.578 1 94.06 345 LYS A N 1
ATOM 2743 C CA . LYS A 1 345 ? 15.109 11.961 10.977 1 94.06 345 LYS A CA 1
ATOM 2744 C C . LYS A 1 345 ? 13.727 12.07 11.617 1 94.06 345 LYS A C 1
ATOM 2746 O O . LYS A 1 345 ? 12.977 11.094 11.648 1 94.06 345 LYS A O 1
ATOM 2751 N N . VAL A 1 346 ? 13.438 13.25 12.102 1 95.94 346 VAL A N 1
ATOM 2752 C CA . VAL A 1 346 ? 12.117 13.453 12.688 1 95.94 346 VAL A CA 1
ATOM 2753 C C . VAL A 1 346 ? 11.086 13.633 11.578 1 95.94 346 VAL A C 1
ATOM 2755 O O . VAL A 1 346 ? 11.266 14.453 10.68 1 95.94 346 VAL A O 1
ATOM 2758 N N . VAL A 1 347 ? 10.016 12.852 11.703 1 94.38 347 VAL A N 1
ATOM 2759 C CA . VAL A 1 347 ? 8.953 12.867 10.703 1 94.38 347 VAL A CA 1
ATOM 2760 C C . VAL A 1 347 ? 7.824 13.781 11.156 1 94.38 347 VAL A C 1
ATOM 2762 O O . VAL A 1 347 ? 7.32 14.594 10.375 1 94.38 347 VAL A O 1
ATOM 2765 N N . SER A 1 348 ? 7.434 13.602 12.383 1 95.19 348 SER A N 1
ATOM 2766 C CA . SER A 1 348 ? 6.324 14.391 12.914 1 95.19 348 SER A CA 1
ATOM 2767 C C . SER A 1 348 ? 6.297 14.352 14.438 1 95.19 348 SER A C 1
ATOM 2769 O O . SER A 1 348 ? 6.871 13.445 15.055 1 95.19 348 SER A O 1
ATOM 2771 N N . VAL A 1 349 ? 5.738 15.344 14.977 1 95.69 349 VAL A N 1
ATOM 2772 C CA . VAL A 1 349 ? 5.457 15.406 16.406 1 95.69 349 VAL A CA 1
ATOM 2773 C C . VAL A 1 349 ? 3.977 15.703 16.641 1 95.69 349 VAL A C 1
ATOM 2775 O O . VAL A 1 349 ? 3.488 16.781 16.266 1 95.69 349 VAL A O 1
ATOM 2778 N N . VAL A 1 350 ? 3.297 14.742 17.25 1 92.19 350 VAL A N 1
ATOM 2779 C CA . VAL A 1 350 ? 1.855 14.875 17.422 1 92.19 350 VAL A CA 1
ATOM 2780 C C . VAL A 1 350 ? 1.474 14.531 18.859 1 92.19 350 VAL A C 1
ATOM 2782 O O . VAL A 1 350 ? 1.637 13.391 19.297 1 92.19 350 VAL A O 1
ATOM 2785 N N . ASP A 1 351 ? 0.99 15.469 19.594 1 90 351 ASP A N 1
ATOM 2786 C CA . ASP A 1 351 ? 0.438 15.297 20.938 1 90 351 ASP A CA 1
ATOM 2787 C C . ASP A 1 351 ? 1.414 14.547 21.844 1 90 351 ASP A C 1
ATOM 2789 O O . ASP A 1 351 ? 1.042 13.562 22.484 1 90 351 ASP A O 1
ATOM 2793 N N . GLY A 1 352 ? 2.609 14.953 21.766 1 92.69 352 GLY A N 1
ATOM 2794 C CA . GLY A 1 352 ? 3.609 14.43 22.672 1 92.69 352 GLY A CA 1
ATOM 2795 C C . GLY A 1 352 ? 4.285 13.172 22.156 1 92.69 352 GLY A C 1
ATOM 2796 O O . GLY A 1 352 ? 5.137 12.594 22.844 1 92.69 352 GLY A O 1
ATOM 2797 N N . VAL A 1 353 ? 3.918 12.703 21.062 1 95.12 353 VAL A N 1
ATOM 2798 C CA . VAL A 1 353 ? 4.562 11.539 20.453 1 95.12 353 VAL A CA 1
ATOM 2799 C C . VAL A 1 353 ? 5.414 11.984 19.266 1 95.12 353 VAL A C 1
ATOM 2801 O O . VAL A 1 353 ? 4.938 12.703 18.375 1 95.12 353 VAL A O 1
ATOM 2804 N N . VAL A 1 354 ? 6.645 11.57 19.266 1 97.31 354 VAL A N 1
ATOM 2805 C CA . VAL A 1 354 ? 7.551 11.867 18.172 1 97.31 354 VAL A CA 1
ATOM 2806 C C . VAL A 1 354 ? 7.641 10.664 17.234 1 97.31 354 VAL A C 1
ATOM 2808 O O . VAL A 1 354 ? 7.965 9.555 17.672 1 97.31 354 VAL A O 1
ATOM 2811 N N . TYR A 1 355 ? 7.301 10.859 16.047 1 96.75 355 TYR A N 1
ATOM 2812 C CA . TYR A 1 355 ? 7.527 9.875 14.992 1 96.75 355 TYR A CA 1
ATOM 2813 C C . TYR A 1 355 ? 8.812 10.172 14.227 1 96.75 355 TYR A C 1
ATOM 2815 O O . TYR A 1 355 ? 9.023 11.305 13.781 1 96.75 355 TYR A O 1
ATOM 2823 N N . PHE A 1 356 ? 9.633 9.188 14.07 1 96.31 356 PHE A N 1
ATOM 2824 C CA . PHE A 1 356 ? 10.922 9.398 13.422 1 96.31 356 PHE A CA 1
ATOM 2825 C C . PHE A 1 356 ? 11.383 8.141 12.695 1 96.31 356 PHE A C 1
ATOM 2827 O O . PHE A 1 356 ? 10.758 7.086 12.82 1 96.31 356 PHE A O 1
ATOM 2834 N N . SER A 1 357 ? 12.328 8.297 11.836 1 94.5 357 SER A N 1
ATOM 2835 C CA . SER A 1 357 ? 12.883 7.188 11.07 1 94.5 357 SER A CA 1
ATOM 2836 C C . SER A 1 357 ? 14.406 7.199 11.109 1 94.5 357 SER A C 1
ATOM 2838 O O . SER A 1 357 ? 15.016 8.203 11.469 1 94.5 357 SER A O 1
ATOM 2840 N N . THR A 1 358 ? 14.93 6.035 10.836 1 91.75 358 THR A N 1
ATOM 2841 C CA . THR A 1 358 ? 16.344 6.012 10.469 1 91.75 358 THR A CA 1
ATOM 2842 C C . THR A 1 358 ? 16.531 6.508 9.039 1 91.75 358 THR A C 1
ATOM 2844 O O . THR A 1 358 ? 15.602 6.492 8.242 1 91.75 358 THR A O 1
ATOM 2847 N N . HIS A 1 359 ? 17.531 7.043 8.727 1 82.75 359 HIS A N 1
ATOM 2848 C CA . HIS A 1 359 ? 17.781 7.602 7.406 1 82.75 359 HIS A CA 1
ATOM 2849 C C . HIS A 1 359 ? 19.219 7.363 6.969 1 82.75 359 HIS A C 1
ATOM 2851 O O . HIS A 1 359 ? 20.156 7.867 7.598 1 82.75 359 HIS A O 1
ATOM 2857 N N . GLU A 1 360 ? 19.219 6.301 5.93 1 66.31 360 GLU A N 1
ATOM 2858 C CA . GLU A 1 360 ? 20.562 5.98 5.441 1 66.31 360 GLU A CA 1
ATOM 2859 C C . GLU A 1 360 ? 20.969 6.891 4.285 1 66.31 360 GLU A C 1
ATOM 2861 O O . GLU A 1 360 ? 20.188 7.094 3.352 1 66.31 360 GLU A O 1
ATOM 2866 N N . THR A 1 361 ? 21.734 7.934 4.316 1 53.66 361 THR A N 1
ATOM 2867 C CA . THR A 1 361 ? 22.188 8.828 3.248 1 53.66 361 THR A CA 1
ATOM 2868 C C . THR A 1 361 ? 22.969 8.055 2.189 1 53.66 361 THR A C 1
ATOM 2870 O O . THR A 1 361 ? 23 8.453 1.022 1 53.66 361 THR A O 1
ATOM 2873 N N . PHE A 1 362 ? 23.844 7.199 2.469 1 48.03 362 PHE A N 1
ATOM 2874 C CA . PHE A 1 362 ? 24.828 6.918 1.431 1 48.03 362 PHE A CA 1
ATOM 2875 C C . PHE A 1 362 ? 24.797 5.445 1.043 1 48.03 362 PHE A C 1
ATOM 2877 O O . PHE A 1 362 ? 25.078 5.098 -0.107 1 48.03 362 PHE A O 1
ATOM 2884 N N . GLU A 1 363 ? 24.766 4.531 1.888 1 48.38 363 GLU A N 1
ATOM 2885 C CA . GLU A 1 363 ? 25.453 3.307 1.487 1 48.38 363 GLU A CA 1
ATOM 2886 C C . GLU A 1 363 ? 24.562 2.418 0.635 1 48.38 363 GLU A C 1
ATOM 2888 O O . GLU A 1 363 ? 24.953 1.971 -0.442 1 48.38 363 GLU A O 1
ATOM 2893 N N . ASP A 1 364 ? 23.484 1.887 1.129 1 53.25 364 ASP A N 1
ATOM 2894 C CA . ASP A 1 364 ? 22.688 0.928 0.366 1 53.25 364 ASP A CA 1
ATOM 2895 C C . ASP A 1 364 ? 21.219 1.337 0.33 1 53.25 364 ASP A C 1
ATOM 2897 O O . ASP A 1 364 ? 20.484 1.126 1.298 1 53.25 364 ASP A O 1
ATOM 2901 N N . ALA A 1 365 ? 21 2.275 -0.653 1 54.66 365 ALA A N 1
ATOM 2902 C CA . ALA A 1 365 ? 19.641 2.773 -0.885 1 54.66 365 ALA A CA 1
ATOM 2903 C C . ALA A 1 365 ? 18.625 1.631 -0.874 1 54.66 365 ALA A C 1
ATOM 2905 O O . ALA A 1 365 ? 17.422 1.866 -0.801 1 54.66 365 ALA A O 1
ATOM 2906 N N . ASN A 1 366 ? 19.156 0.499 -0.773 1 60.12 366 ASN A N 1
ATOM 2907 C CA . ASN A 1 366 ? 18.266 -0.646 -0.889 1 60.12 366 ASN A CA 1
ATOM 2908 C C . ASN A 1 366 ? 17.844 -1.166 0.481 1 60.12 366 ASN A C 1
ATOM 2910 O O . ASN A 1 366 ? 16.969 -2.025 0.579 1 60.12 366 ASN A O 1
ATOM 2914 N N . LEU A 1 367 ? 18.438 -0.528 1.494 1 68.5 367 LEU A N 1
ATOM 2915 C CA . LEU A 1 367 ? 18.062 -1.051 2.803 1 68.5 367 LEU A CA 1
ATOM 2916 C C . LEU A 1 367 ? 16.859 -0.3 3.359 1 68.5 367 LEU A C 1
ATOM 2918 O O . LEU A 1 367 ? 16.812 0.931 3.312 1 68.5 367 LEU A O 1
ATOM 2922 N N . PRO A 1 368 ? 15.93 -1.024 3.822 1 79.75 368 PRO A N 1
ATOM 2923 C CA . PRO A 1 368 ? 14.75 -0.366 4.395 1 79.75 368 PRO A CA 1
ATOM 2924 C C . PRO A 1 368 ? 15.078 0.426 5.66 1 79.75 368 PRO A C 1
ATOM 2926 O O . PRO A 1 368 ? 15.992 0.064 6.402 1 79.75 368 PRO A O 1
ATOM 2929 N N . CYS A 1 369 ? 14.391 1.5 5.879 1 87.25 369 CYS A N 1
ATOM 2930 C CA . CYS A 1 369 ? 14.5 2.326 7.078 1 87.25 369 CYS A CA 1
ATOM 2931 C C . CYS A 1 369 ? 13.5 1.885 8.141 1 87.25 369 CYS A C 1
ATOM 2933 O O . CYS A 1 369 ? 12.414 1.4 7.812 1 87.25 369 CYS A O 1
ATOM 2935 N N . TRP A 1 370 ? 13.969 2.1 9.406 1 91.19 370 TRP A N 1
ATOM 2936 C CA . TRP A 1 370 ? 13.047 1.849 10.508 1 91.19 370 TRP A CA 1
ATOM 2937 C C . TRP A 1 370 ? 12.211 3.088 10.805 1 91.19 370 TRP A C 1
ATOM 2939 O O . TRP A 1 370 ? 12.734 4.203 10.836 1 91.19 370 TRP A O 1
ATOM 2949 N N . PHE A 1 371 ? 10.961 2.883 11.008 1 94.31 371 PHE A N 1
ATOM 2950 C CA . PHE A 1 371 ? 10.062 3.898 11.555 1 94.31 371 PHE A CA 1
ATOM 2951 C C . PHE A 1 371 ? 9.719 3.592 13 1 94.31 371 PHE A C 1
ATOM 2953 O O . PHE A 1 371 ? 9.32 2.471 13.328 1 94.31 371 PHE A O 1
ATOM 2960 N N . LEU A 1 372 ? 9.883 4.609 13.797 1 96 372 LEU A N 1
ATOM 2961 C CA . LEU A 1 372 ? 9.711 4.457 15.242 1 96 372 LEU A CA 1
ATOM 2962 C C . LEU A 1 372 ? 8.938 5.633 15.82 1 96 372 LEU A C 1
ATOM 2964 O O . LEU A 1 372 ? 8.742 6.648 15.148 1 96 372 LEU A O 1
ATOM 2968 N N . SER A 1 373 ? 8.484 5.41 17 1 96.19 373 SER A N 1
ATOM 2969 C CA . SER A 1 373 ? 7.875 6.496 17.766 1 96.19 373 SER A CA 1
ATOM 2970 C C . SER A 1 373 ? 8.328 6.484 19.219 1 96.19 373 SER A C 1
ATOM 2972 O O . SER A 1 373 ? 8.742 5.441 19.734 1 96.19 373 SER A O 1
ATOM 2974 N N . ILE A 1 374 ? 8.328 7.637 19.781 1 96.31 374 ILE A N 1
ATOM 2975 C CA . ILE A 1 374 ? 8.656 7.742 21.203 1 96.31 374 ILE A CA 1
ATOM 2976 C C . ILE A 1 374 ? 7.699 8.711 21.891 1 96.31 374 ILE A C 1
ATOM 2978 O O . ILE A 1 374 ? 7.398 9.781 21.359 1 96.31 374 ILE A O 1
ATOM 2982 N N . ASP A 1 375 ? 7.156 8.25 22.953 1 94.44 375 ASP A N 1
ATOM 2983 C CA . ASP A 1 375 ? 6.34 9.117 23.812 1 94.44 375 ASP A CA 1
ATOM 2984 C C . ASP A 1 375 ? 7.219 9.992 24.703 1 94.44 375 ASP A C 1
ATOM 2986 O O . ASP A 1 375 ? 8 9.484 25.5 1 94.44 375 ASP A O 1
ATOM 2990 N N . LEU A 1 376 ? 7.043 11.242 24.594 1 93.56 376 LEU A N 1
ATOM 2991 C CA . LEU A 1 376 ? 7.934 12.18 25.266 1 93.56 376 LEU A CA 1
ATOM 2992 C C . LEU A 1 376 ? 7.734 12.133 26.781 1 93.56 376 LEU A C 1
ATOM 2994 O O . LEU A 1 376 ? 8.656 12.422 27.531 1 93.56 376 LEU A O 1
ATOM 2998 N N . GLU A 1 377 ? 6.578 11.781 27.234 1 90.69 377 GLU A N 1
ATOM 2999 C CA . GLU A 1 377 ? 6.285 11.742 28.656 1 90.69 377 GLU A CA 1
ATOM 3000 C C . GLU A 1 377 ? 6.688 10.406 29.266 1 90.69 377 GLU A C 1
ATOM 3002 O O . GLU A 1 377 ? 7.367 10.367 30.297 1 90.69 377 GLU A O 1
ATOM 3007 N N . GLU A 1 378 ? 6.344 9.344 28.625 1 89.56 378 GLU A N 1
ATOM 3008 C CA . GLU A 1 378 ? 6.574 8.016 29.156 1 89.56 378 GLU A CA 1
ATOM 3009 C C . GLU A 1 378 ? 7.938 7.473 28.75 1 89.56 378 GLU A C 1
ATOM 3011 O O . GLU A 1 378 ? 8.406 6.469 29.297 1 89.56 378 GLU A O 1
ATOM 3016 N N . ASN A 1 379 ? 8.57 8.117 27.844 1 91.25 379 ASN A N 1
ATOM 3017 C CA . ASN A 1 379 ? 9.844 7.656 27.312 1 91.25 379 ASN A CA 1
ATOM 3018 C C . ASN A 1 379 ? 9.75 6.227 26.781 1 91.25 379 ASN A C 1
ATOM 3020 O O . ASN A 1 379 ? 10.633 5.406 27.031 1 91.25 379 ASN A O 1
ATOM 3024 N N . ALA A 1 380 ? 8.719 5.984 26.172 1 90.75 380 ALA A N 1
ATOM 3025 C CA . ALA A 1 380 ? 8.469 4.652 25.641 1 90.75 380 ALA A CA 1
ATOM 3026 C C . ALA A 1 380 ? 8.734 4.602 24.141 1 90.75 380 ALA A C 1
ATOM 3028 O O . ALA A 1 380 ? 8.047 5.273 23.359 1 90.75 380 ALA A O 1
ATOM 3029 N N . LEU A 1 381 ? 9.688 3.811 23.797 1 93.44 381 LEU A N 1
ATOM 3030 C CA . LEU A 1 381 ? 10.039 3.625 22.406 1 93.44 381 LEU A CA 1
ATOM 3031 C C . LEU A 1 381 ? 9.195 2.52 21.766 1 93.44 381 LEU A C 1
ATOM 3033 O O . LEU A 1 381 ? 8.961 1.483 22.391 1 93.44 381 LEU A O 1
ATOM 3037 N N . ASP A 1 382 ? 8.727 2.793 20.594 1 93 382 ASP A N 1
ATOM 3038 C CA . ASP A 1 382 ? 7.91 1.825 19.859 1 93 382 ASP A CA 1
ATOM 3039 C C . ASP A 1 382 ? 8.422 1.635 18.438 1 93 382 ASP A C 1
ATOM 3041 O O . ASP A 1 382 ? 8.656 2.611 17.719 1 93 382 ASP A O 1
ATOM 3045 N N . MET A 1 383 ? 8.617 0.358 18.094 1 92.94 383 MET A N 1
ATOM 3046 C CA . MET A 1 383 ? 8.961 0.017 16.719 1 92.94 383 MET A CA 1
ATOM 3047 C C . MET A 1 383 ? 7.707 -0.136 15.859 1 92.94 383 MET A C 1
ATOM 3049 O O . MET A 1 383 ? 6.844 -0.96 16.172 1 92.94 383 MET A O 1
ATOM 3053 N N . LEU A 1 384 ? 7.645 0.649 14.852 1 93.44 384 LEU A N 1
ATOM 3054 C CA . LEU A 1 384 ? 6.43 0.617 14.039 1 93.44 384 LEU A CA 1
ATOM 3055 C C . LEU A 1 384 ? 6.559 -0.385 12.898 1 93.44 384 LEU A C 1
ATOM 3057 O O . LEU A 1 384 ? 5.859 -1.4 12.875 1 93.44 384 LEU A O 1
ATOM 3061 N N . PHE A 1 385 ? 7.461 -0.124 11.945 1 90.75 385 PHE A N 1
ATOM 3062 C CA . PHE A 1 385 ? 7.727 -1.025 10.828 1 90.75 385 PHE A CA 1
ATOM 3063 C C . PHE A 1 385 ? 8.953 -0.566 10.047 1 90.75 385 PHE A C 1
ATOM 3065 O O . PHE A 1 385 ? 9.531 0.481 10.344 1 90.75 385 PHE A O 1
ATOM 3072 N N . GLN A 1 386 ? 9.336 -1.361 9.023 1 88.56 386 GLN A N 1
ATOM 3073 C CA . GLN A 1 386 ? 10.422 -1.019 8.102 1 88.56 386 GLN A CA 1
ATOM 3074 C C . GLN A 1 386 ? 9.883 -0.754 6.699 1 88.56 386 GLN A C 1
ATOM 3076 O O . GLN A 1 386 ? 8.977 -1.443 6.234 1 88.56 386 GLN A O 1
ATOM 3081 N N . ARG A 1 387 ? 10.531 0.201 6.125 1 85.5 387 ARG A N 1
ATOM 3082 C CA . ARG A 1 387 ? 10.133 0.513 4.758 1 85.5 387 ARG A CA 1
ATOM 3083 C C . ARG A 1 387 ? 11.18 1.375 4.062 1 85.5 387 ARG A C 1
ATOM 3085 O O . ARG A 1 387 ? 11.836 2.195 4.699 1 85.5 387 ARG A O 1
ATOM 3092 N N . ASN A 1 388 ? 11.219 1.157 2.801 1 79 388 ASN A N 1
ATOM 3093 C CA . ASN A 1 388 ? 11.984 2.092 1.986 1 79 388 ASN A CA 1
ATOM 3094 C C . ASN A 1 388 ? 11.156 3.307 1.587 1 79 388 ASN A C 1
ATOM 3096 O O . ASN A 1 388 ? 9.969 3.176 1.283 1 79 388 ASN A O 1
ATOM 3100 N N . TYR A 1 389 ? 11.82 4.465 1.683 1 74.62 389 TYR A N 1
ATOM 3101 C CA . TYR A 1 389 ? 11.109 5.656 1.243 1 74.62 389 TYR A CA 1
ATOM 3102 C C . TYR A 1 389 ? 12.078 6.73 0.767 1 74.62 389 TYR A C 1
ATOM 3104 O O . TYR A 1 389 ? 13.25 6.738 1.161 1 74.62 389 TYR A O 1
ATOM 3112 N N . ASP A 1 390 ? 11.633 7.527 -0.154 1 69.31 390 ASP A N 1
ATOM 3113 C CA . ASP A 1 390 ? 12.5 8.594 -0.64 1 69.31 390 ASP A CA 1
ATOM 3114 C C . ASP A 1 390 ? 11.75 9.922 -0.707 1 69.31 390 ASP A C 1
ATOM 3116 O O . ASP A 1 390 ? 12.258 10.898 -1.265 1 69.31 390 ASP A O 1
ATOM 3120 N N . SER A 1 391 ? 10.586 9.867 -0.169 1 78.81 391 SER A N 1
ATOM 3121 C CA . SER A 1 391 ? 9.781 11.07 -0.334 1 78.81 391 SER A CA 1
ATOM 3122 C C . SER A 1 391 ? 9.133 11.484 0.981 1 78.81 391 SER A C 1
ATOM 3124 O O . SER A 1 391 ? 9.57 11.07 2.055 1 78.81 391 SER A O 1
ATOM 3126 N N . HIS A 1 392 ? 8.195 12.391 0.881 1 88.19 392 HIS A N 1
ATOM 3127 C CA . HIS A 1 392 ? 7.535 12.938 2.061 1 88.19 392 HIS A CA 1
ATOM 3128 C C . HIS A 1 392 ? 6.691 11.875 2.762 1 88.19 392 HIS A C 1
ATOM 3130 O O . HIS A 1 392 ? 6.129 10.992 2.109 1 88.19 392 HIS A O 1
ATOM 3136 N N . VAL A 1 393 ? 6.746 12.039 4.055 1 93.12 393 VAL A N 1
ATOM 3137 C CA . VAL A 1 393 ? 6.086 11.07 4.922 1 93.12 393 VAL A CA 1
ATOM 3138 C C . VAL A 1 393 ? 4.98 11.766 5.719 1 93.12 393 VAL A C 1
ATOM 3140 O O . VAL A 1 393 ? 5.191 12.844 6.273 1 93.12 393 VAL A O 1
ATOM 3143 N N . HIS A 1 394 ? 3.787 11.125 5.766 1 95.62 394 HIS A N 1
ATOM 3144 C CA . HIS A 1 394 ? 2.637 11.727 6.43 1 95.62 394 HIS A CA 1
ATOM 3145 C C . HIS A 1 394 ? 1.954 10.727 7.359 1 95.62 394 HIS A C 1
ATOM 3147 O O . HIS A 1 394 ? 1.166 9.891 6.91 1 95.62 394 HIS A O 1
ATOM 3153 N N . PRO A 1 395 ? 2.213 10.836 8.656 1 96.25 395 PRO A N 1
ATOM 3154 C CA . PRO A 1 395 ? 1.458 9.977 9.57 1 96.25 395 PRO A CA 1
ATOM 3155 C C . PRO A 1 395 ? -0.043 10.258 9.539 1 96.25 395 PRO A C 1
ATOM 3157 O O . PRO A 1 395 ? -0.458 11.414 9.578 1 96.25 395 PRO A O 1
ATOM 3160 N N . TYR A 1 396 ? -0.8 9.211 9.461 1 97.06 396 TYR A N 1
ATOM 3161 C CA . TYR A 1 396 ? -2.252 9.336 9.484 1 97.06 396 TYR A CA 1
ATOM 3162 C C . TYR A 1 396 ? -2.811 8.953 10.852 1 97.06 396 TYR A C 1
ATOM 3164 O O . TYR A 1 396 ? -2.869 7.766 11.195 1 97.06 396 TYR A O 1
ATOM 3172 N N . ILE A 1 397 ? -3.252 9.977 11.484 1 93.75 397 ILE A N 1
ATOM 3173 C CA . ILE A 1 397 ? -3.844 9.797 12.805 1 93.75 397 ILE A CA 1
ATOM 3174 C C . ILE A 1 397 ? -5.363 9.742 12.688 1 93.75 397 ILE A C 1
ATOM 3176 O O . ILE A 1 397 ? -5.98 10.633 12.102 1 93.75 397 ILE A O 1
ATOM 3180 N N . MET A 1 398 ? -5.934 8.711 13.242 1 92.69 398 MET A N 1
ATOM 3181 C CA . MET A 1 398 ? -7.383 8.539 13.156 1 92.69 398 MET A CA 1
ATOM 3182 C C . MET A 1 398 ? -8.109 9.648 13.906 1 92.69 398 MET A C 1
ATOM 3184 O O . MET A 1 398 ? -7.859 9.875 15.094 1 92.69 398 MET A O 1
ATOM 3188 N N . PRO A 1 399 ? -9.008 10.266 13.188 1 87.44 399 PRO A N 1
ATOM 3189 C CA . PRO A 1 399 ? -9.836 11.242 13.891 1 87.44 399 PRO A CA 1
ATOM 3190 C C . PRO A 1 399 ? -11 10.594 14.641 1 87.44 399 PRO A C 1
ATOM 3192 O O . PRO A 1 399 ? -11.297 9.414 14.43 1 87.44 399 PRO A O 1
ATOM 3195 N N . TRP A 1 400 ? -11.547 11.383 15.523 1 85.5 400 TRP A N 1
ATOM 3196 C CA . TRP A 1 400 ? -12.82 10.953 16.078 1 85.5 400 TRP A CA 1
ATOM 3197 C C . TRP A 1 400 ? -13.898 10.906 15 1 85.5 400 TRP A C 1
ATOM 3199 O O . TRP A 1 400 ? -14.109 11.891 14.281 1 85.5 400 TRP A O 1
ATOM 3209 N N . PRO A 1 401 ? -14.477 9.688 14.859 1 82.25 401 PRO A N 1
ATOM 3210 C CA . PRO A 1 401 ? -15.516 9.602 13.828 1 82.25 401 PRO A CA 1
ATOM 3211 C C . PRO A 1 401 ? -16.703 10.508 14.109 1 82.25 401 PRO A C 1
ATOM 3213 O O . PRO A 1 401 ? -17.141 10.617 15.266 1 82.25 401 PRO A O 1
ATOM 3216 N N . ARG A 1 402 ? -17.266 10.992 13.094 1 75.69 402 ARG A N 1
ATOM 3217 C CA . ARG A 1 402 ? -18.422 11.867 13.227 1 75.69 402 ARG A CA 1
ATOM 3218 C C . ARG A 1 402 ? -19.625 11.094 13.742 1 75.69 402 ARG A C 1
ATOM 3220 O O . ARG A 1 402 ? -20.484 11.664 14.422 1 75.69 402 ARG A O 1
ATOM 3227 N N . SER A 1 403 ? -19.625 9.875 13.359 1 74.44 403 SER A N 1
ATOM 3228 C CA . SER A 1 403 ? -20.766 9.039 13.734 1 74.44 403 SER A CA 1
ATOM 3229 C C . SER A 1 403 ? -20.859 8.867 15.25 1 74.44 403 SER A C 1
ATOM 3231 O O . SER A 1 403 ? -21.906 8.492 15.773 1 74.44 403 SER A O 1
ATOM 3233 N N . LEU A 1 404 ? -19.812 9.133 15.922 1 78.25 404 LEU A N 1
ATOM 3234 C CA . LEU A 1 404 ? -19.812 9 17.375 1 78.25 404 LEU A CA 1
ATOM 3235 C C . LEU A 1 404 ? -20.234 10.312 18.031 1 78.25 404 LEU A C 1
ATOM 3237 O O . LEU A 1 404 ? -20.391 10.375 19.25 1 78.25 404 LEU A O 1
ATOM 3241 N N . VAL A 1 405 ? -20.406 11.383 17.297 1 67.69 405 VAL A N 1
ATOM 3242 C CA . VAL A 1 405 ? -20.734 12.695 17.844 1 67.69 405 VAL A CA 1
ATOM 3243 C C . VAL A 1 405 ? -22.172 13.062 17.484 1 67.69 405 VAL A C 1
ATOM 3245 O O . VAL A 1 405 ? -22.922 13.547 18.328 1 67.69 405 VAL A O 1
ATOM 3248 N N . ARG A 1 406 ? -22.578 12.945 16.062 1 62.81 406 ARG A N 1
ATOM 3249 C CA . ARG A 1 406 ? -23.875 13.477 15.625 1 62.81 406 ARG A CA 1
ATOM 3250 C C . ARG A 1 406 ? -24.875 12.359 15.391 1 62.81 406 ARG A C 1
ATOM 3252 O O . ARG A 1 406 ? -24.484 11.227 15.07 1 62.81 406 ARG A O 1
ATOM 3259 N N . ASP A 1 407 ? -26.094 12.469 15.953 1 52.62 407 ASP A N 1
ATOM 3260 C CA . ASP A 1 407 ? -27.25 11.625 15.656 1 52.62 407 ASP A CA 1
ATOM 3261 C C . ASP A 1 407 ? -27.5 11.555 14.148 1 52.62 407 ASP A C 1
ATOM 3263 O O . ASP A 1 407 ? -28.453 10.906 13.703 1 52.62 407 ASP A O 1
ATOM 3267 N N . LYS A 1 408 ? -27.172 12.547 13.352 1 45.59 408 LYS A N 1
ATOM 3268 C CA . LYS A 1 408 ? -27.812 12.43 12.039 1 45.59 408 LYS A CA 1
ATOM 3269 C C . LYS A 1 408 ? -27.188 11.305 11.227 1 45.59 408 LYS A C 1
ATOM 3271 O O . LYS A 1 408 ? -25.969 11.195 11.125 1 45.59 408 LYS A O 1
ATOM 3276 N N . ALA A 1 409 ? -27.922 10.266 11.094 1 40.41 409 ALA A N 1
ATOM 3277 C CA . ALA A 1 409 ? -27.656 9.195 10.141 1 40.41 409 ALA A CA 1
ATOM 3278 C C . ALA A 1 409 ? -27.031 9.742 8.859 1 40.41 409 ALA A C 1
ATOM 3280 O O . ALA A 1 409 ? -27.656 10.539 8.148 1 40.41 409 ALA A O 1
ATOM 3281 N N . CYS A 1 410 ? -25.859 10.188 8.883 1 36.16 410 CYS A N 1
ATOM 3282 C CA . CYS A 1 410 ? -25.422 10.453 7.523 1 36.16 410 CYS A CA 1
ATOM 3283 C C . CYS A 1 410 ? -25.703 9.266 6.613 1 36.16 410 CYS A C 1
ATOM 3285 O O . CYS A 1 410 ? -25.125 8.195 6.785 1 36.16 410 CYS A O 1
ATOM 3287 N N . LEU A 1 411 ? -26.797 9.016 6.062 1 33.81 411 LEU A N 1
ATOM 3288 C CA . LEU A 1 411 ? -27.219 8.109 5 1 33.81 411 LEU A CA 1
ATOM 3289 C C . LEU A 1 411 ? -26.25 8.164 3.822 1 33.81 411 LEU A C 1
ATOM 3291 O O . LEU A 1 411 ? -26.547 7.652 2.742 1 33.81 411 LEU A O 1
ATOM 3295 N N . GLN A 1 412 ? -25.297 9.031 3.799 1 30.33 412 GLN A N 1
ATOM 3296 C CA . GLN A 1 412 ? -24.781 9.031 2.434 1 30.33 412 GLN A CA 1
ATOM 3297 C C . GLN A 1 412 ? -24.109 7.703 2.104 1 30.33 412 GLN A C 1
ATOM 3299 O O . GLN A 1 412 ? -22.891 7.629 2.02 1 30.33 412 GLN A O 1
ATOM 3304 N N . VAL A 1 413 ? -24.094 6.734 2.84 1 29.94 413 VAL A N 1
ATOM 3305 C CA . VAL A 1 413 ? -23.625 5.516 2.195 1 29.94 413 VAL A CA 1
ATOM 3306 C C . VAL A 1 413 ? -24.344 5.312 0.866 1 29.94 413 VAL A C 1
ATOM 3308 O O . VAL A 1 413 ? -25.375 4.645 0.812 1 29.94 413 VAL A O 1
ATOM 3311 N N . GLU A 1 414 ? -25.031 6.312 0.262 1 26.38 414 GLU A N 1
ATOM 3312 C CA . GLU A 1 414 ? -25.766 5.934 -0.947 1 26.38 414 GLU A CA 1
ATOM 3313 C C . GLU A 1 414 ? -24.906 5.035 -1.841 1 26.38 414 GLU A C 1
ATOM 3315 O O . GLU A 1 414 ? -23.688 4.93 -1.647 1 26.38 414 GLU A O 1
ATOM 3320 N N . GLY A 1 415 ? -25.359 4.969 -3.322 1 24.17 415 GLY A N 1
ATOM 3321 C CA . GLY A 1 415 ? -25.25 4.16 -4.527 1 24.17 415 GLY A CA 1
ATOM 3322 C C . GLY A 1 415 ? -23.859 4.16 -5.129 1 24.17 415 GLY A C 1
ATOM 3323 O O . GLY A 1 415 ? -23.672 3.758 -6.281 1 24.17 415 GLY A O 1
ATOM 3324 N N . ALA A 1 416 ? -22.781 4.41 -4.418 1 20.14 416 ALA A N 1
ATOM 3325 C CA . ALA A 1 416 ? -21.828 3.992 -5.445 1 20.14 416 ALA A CA 1
ATOM 3326 C C . ALA A 1 416 ? -21.844 2.477 -5.625 1 20.14 416 ALA A C 1
ATOM 3328 O O . ALA A 1 416 ? -22.031 1.732 -4.66 1 20.14 416 ALA A O 1
ATOM 3329 N N . MET B 1 1 ? -70.812 19.344 -42.969 1 28.08 1 MET B N 1
ATOM 3330 C CA . MET B 1 1 ? -70.5 19.266 -41.531 1 28.08 1 MET B CA 1
ATOM 3331 C C . MET B 1 1 ? -69.625 18.078 -41.219 1 28.08 1 MET B C 1
ATOM 3333 O O . MET B 1 1 ? -70.062 16.938 -41.188 1 28.08 1 MET B O 1
ATOM 3337 N N . ALA B 1 2 ? -68.375 18.094 -41.719 1 40.38 2 ALA B N 1
ATOM 3338 C CA . ALA B 1 2 ? -67.312 17.078 -41.625 1 40.38 2 ALA B CA 1
ATOM 3339 C C . ALA B 1 2 ? -67 16.766 -40.188 1 40.38 2 ALA B C 1
ATOM 3341 O O . ALA B 1 2 ? -66.688 17.672 -39.375 1 40.38 2 ALA B O 1
ATOM 3342 N N . SER B 1 3 ? -67.562 15.688 -39.688 1 36.53 3 SER B N 1
ATOM 3343 C CA . SER B 1 3 ? -67.375 15.188 -38.312 1 36.53 3 SER B CA 1
ATOM 3344 C C . SER B 1 3 ? -65.938 15.023 -37.969 1 36.53 3 SER B C 1
ATOM 3346 O O . SER B 1 3 ? -65.188 14.328 -38.656 1 36.53 3 SER B O 1
ATOM 3348 N N . GLU B 1 4 ? -65.312 16.031 -37.406 1 39.22 4 GLU B N 1
ATOM 3349 C CA . GLU B 1 4 ? -63.938 16.031 -36.875 1 39.22 4 GLU B CA 1
ATOM 3350 C C . GLU B 1 4 ? -63.719 14.844 -35.938 1 39.22 4 GLU B C 1
ATOM 3352 O O . GLU B 1 4 ? -64.438 14.695 -34.938 1 39.22 4 GLU B O 1
ATOM 3357 N N . GLN B 1 5 ? -63.344 13.672 -36.531 1 45.03 5 GLN B N 1
ATOM 3358 C CA . GLN B 1 5 ? -63 12.508 -35.719 1 45.03 5 GLN B CA 1
ATOM 3359 C C . GLN B 1 5 ? -62.062 12.891 -34.594 1 45.03 5 GLN B C 1
ATOM 3361 O O . GLN B 1 5 ? -61.125 13.672 -34.781 1 45.03 5 GLN B O 1
ATOM 3366 N N . PRO B 1 6 ? -62.562 12.836 -33.344 1 48.38 6 PRO B N 1
ATOM 3367 C CA . PRO B 1 6 ? -61.688 13.195 -32.188 1 48.38 6 PRO B CA 1
ATOM 3368 C C . PRO B 1 6 ? -60.344 12.5 -32.25 1 48.38 6 PRO B C 1
ATOM 3370 O O . PRO B 1 6 ? -60.219 11.438 -32.844 1 48.38 6 PRO B O 1
ATOM 3373 N N . PRO B 1 7 ? -59.188 13.289 -32.062 1 46.16 7 PRO B N 1
ATOM 3374 C CA . PRO B 1 7 ? -57.844 12.711 -32.156 1 46.16 7 PRO B CA 1
ATOM 3375 C C . PRO B 1 7 ? -57.688 11.445 -31.328 1 46.16 7 PRO B C 1
ATOM 3377 O O . PRO B 1 7 ? -58.406 11.273 -30.328 1 46.16 7 PRO B O 1
ATOM 3380 N N . SER B 1 8 ? -57.25 10.305 -31.938 1 45.06 8 SER B N 1
ATOM 3381 C CA . SER B 1 8 ? -56.969 9.039 -31.266 1 45.06 8 SER B CA 1
ATOM 3382 C C . SER B 1 8 ? -56.156 9.258 -29.984 1 45.06 8 SER B C 1
ATOM 3384 O O . SER B 1 8 ? -55.312 10.148 -29.906 1 45.06 8 SER B O 1
ATOM 3386 N N . PRO B 1 9 ? -56.719 8.859 -28.844 1 44.03 9 PRO B N 1
ATOM 3387 C CA . PRO B 1 9 ? -55.969 9.055 -27.594 1 44.03 9 PRO B CA 1
ATOM 3388 C C . PRO B 1 9 ? -54.5 8.633 -27.688 1 44.03 9 PRO B C 1
ATOM 3390 O O . PRO B 1 9 ? -54.156 7.801 -28.531 1 44.03 9 PRO B O 1
ATOM 3393 N N . PRO B 1 10 ? -53.594 9.578 -27.25 1 39.69 10 PRO B N 1
ATOM 3394 C CA . PRO B 1 10 ? -52.156 9.234 -27.375 1 39.69 10 PRO B CA 1
ATOM 3395 C C . PRO B 1 10 ? -51.844 7.82 -26.891 1 39.69 10 PRO B C 1
ATOM 3397 O O . PRO B 1 10 ? -52.562 7.293 -26.031 1 39.69 10 PRO B O 1
ATOM 3400 N N . ALA B 1 11 ? -51.125 6.996 -27.703 1 41.16 11 ALA B N 1
ATOM 3401 C CA . ALA B 1 11 ? -50.688 5.645 -27.391 1 41.16 11 ALA B CA 1
ATOM 3402 C C . ALA B 1 11 ? -50.156 5.551 -25.969 1 41.16 11 ALA B C 1
ATOM 3404 O O . ALA B 1 11 ? -49.5 6.484 -25.469 1 41.16 11 ALA B O 1
ATOM 3405 N N . ALA B 1 12 ? -50.812 4.789 -25.125 1 35.53 12 ALA B N 1
ATOM 3406 C CA . ALA B 1 12 ? -50.344 4.543 -23.766 1 35.53 12 ALA B CA 1
ATOM 3407 C C . ALA B 1 12 ? -48.812 4.43 -23.719 1 35.53 12 ALA B C 1
ATOM 3409 O O . ALA B 1 12 ? -48.188 3.92 -24.656 1 35.53 12 ALA B O 1
ATOM 3410 N N . GLU B 1 13 ? -48.125 5.383 -23.125 1 37.25 13 GLU B N 1
ATOM 3411 C CA . GLU B 1 13 ? -46.688 5.289 -22.891 1 37.25 13 GLU B CA 1
ATOM 3412 C C . GLU B 1 13 ? -46.25 3.859 -22.562 1 37.25 13 GLU B C 1
ATOM 3414 O O . GLU B 1 13 ? -46.938 3.174 -21.797 1 37.25 13 GLU B O 1
ATOM 3419 N N . PRO B 1 14 ? -45.625 3.131 -23.547 1 37.56 14 PRO B N 1
ATOM 3420 C CA . PRO B 1 14 ? -45.219 1.773 -23.156 1 37.56 14 PRO B CA 1
ATOM 3421 C C . PRO B 1 14 ? -44.906 1.647 -21.672 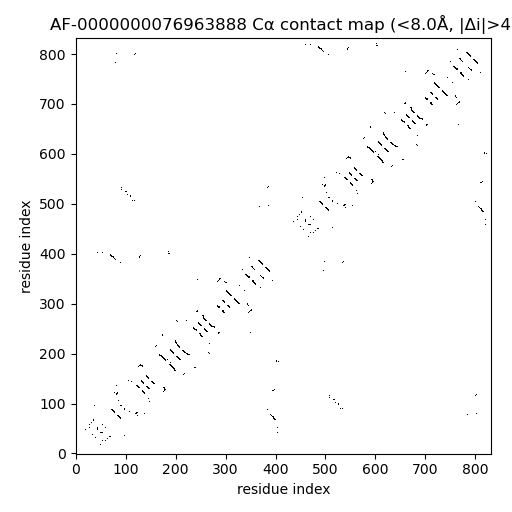1 37.56 14 PRO B C 1
ATOM 3423 O O . PRO B 1 14 ? -44.406 2.59 -21.062 1 37.56 14 PRO B O 1
ATOM 3426 N N . ALA B 1 15 ? -45.688 1.001 -20.938 1 35.34 15 ALA B N 1
ATOM 3427 C CA . ALA B 1 15 ? -45.438 0.691 -19.531 1 35.34 15 ALA B CA 1
ATOM 3428 C C . ALA B 1 15 ? -43.938 0.55 -19.266 1 35.34 15 ALA B C 1
ATOM 3430 O O . ALA B 1 15 ? -43.219 0.02 -20.094 1 35.34 15 ALA B O 1
ATOM 3431 N N . ALA B 1 16 ? -43.312 1.404 -18.516 1 37.88 16 ALA B N 1
ATOM 3432 C CA . ALA B 1 16 ? -41.938 1.315 -18 1 37.88 16 ALA B CA 1
ATOM 3433 C C . ALA B 1 16 ? -41.562 -0.132 -17.688 1 37.88 16 ALA B C 1
ATOM 3435 O O . ALA B 1 16 ? -42.094 -0.727 -16.75 1 37.88 16 ALA B O 1
ATOM 3436 N N . THR B 1 17 ? -41.406 -1.085 -18.547 1 41.41 17 THR B N 1
ATOM 3437 C CA . THR B 1 17 ? -40.875 -2.418 -18.266 1 41.41 17 THR B CA 1
ATOM 3438 C C . THR B 1 17 ? -39.688 -2.344 -17.328 1 41.41 17 THR B C 1
ATOM 3440 O O . THR B 1 17 ? -38.625 -1.796 -17.703 1 41.41 17 THR B O 1
ATOM 3443 N N . THR B 1 18 ? -39.812 -2.146 -16.141 1 47.72 18 THR B N 1
ATOM 3444 C CA . THR B 1 18 ? -38.812 -2.139 -15.078 1 47.72 18 THR B CA 1
ATOM 3445 C C . THR B 1 18 ? -37.812 -3.285 -15.266 1 47.72 18 THR B C 1
ATOM 3447 O O . THR B 1 18 ? -38.188 -4.328 -15.82 1 47.72 18 THR B O 1
ATOM 3450 N N . LEU B 1 19 ? -36.531 -2.977 -15.453 1 54.06 19 LEU B N 1
ATOM 3451 C CA . LEU B 1 19 ? -35.438 -3.928 -15.5 1 54.06 19 LEU B CA 1
ATOM 3452 C C . LEU B 1 19 ? -35.75 -5.191 -14.719 1 54.06 19 LEU B C 1
ATOM 3454 O O . LEU B 1 19 ? -35.344 -6.289 -15.094 1 54.06 19 LEU B O 1
ATOM 3458 N N . ILE B 1 20 ? -36.562 -5.102 -13.703 1 54.34 20 ILE B N 1
ATOM 3459 C CA . ILE B 1 20 ? -36.906 -6.246 -12.875 1 54.34 20 ILE B CA 1
ATOM 3460 C C . ILE B 1 20 ? -37.812 -7.199 -13.672 1 54.34 20 ILE B C 1
ATOM 3462 O O . ILE B 1 20 ? -37.812 -8.406 -13.43 1 54.34 20 ILE B O 1
ATOM 3466 N N . GLY B 1 21 ? -38.469 -6.551 -14.555 1 55.31 21 GLY B N 1
ATOM 3467 C CA . GLY B 1 21 ? -39.406 -7.332 -15.352 1 55.31 21 GLY B CA 1
ATOM 3468 C C . GLY B 1 21 ? -38.75 -7.992 -16.562 1 55.31 21 GLY B C 1
ATOM 3469 O O . GLY B 1 21 ? -39.406 -8.711 -17.312 1 55.31 21 GLY B O 1
ATOM 3470 N N . LEU B 1 22 ? -37.562 -7.66 -16.781 1 61.06 22 LEU B N 1
ATOM 3471 C CA . LEU B 1 22 ? -36.875 -8.25 -17.953 1 61.06 22 LEU B CA 1
ATOM 3472 C C . LEU B 1 22 ? -36.656 -9.734 -17.734 1 61.06 22 LEU B C 1
ATOM 3474 O O . LEU B 1 22 ? -36.344 -10.172 -16.625 1 61.06 22 LEU B O 1
ATOM 3478 N N . GLY B 1 23 ? -37.188 -10.617 -18.5 1 71.12 23 GLY B N 1
ATOM 3479 C CA . GLY B 1 23 ? -36.906 -12.039 -18.438 1 71.12 23 GLY B CA 1
ATOM 3480 C C . GLY B 1 23 ? -35.406 -12.336 -18.234 1 71.12 23 GLY B C 1
ATOM 3481 O O . GLY B 1 23 ? -34.562 -11.492 -18.547 1 71.12 23 GLY B O 1
ATOM 3482 N N . GLY B 1 24 ? -35.094 -13.383 -17.5 1 76.75 24 GLY B N 1
ATOM 3483 C CA . GLY B 1 24 ? -33.75 -13.836 -17.172 1 76.75 24 GLY B CA 1
ATOM 3484 C C . GLY B 1 24 ? -32.781 -13.797 -18.359 1 76.75 24 GLY B C 1
ATOM 3485 O O . GLY B 1 24 ? -31.641 -13.398 -18.234 1 76.75 24 GLY B O 1
ATOM 3486 N N . ASP B 1 25 ? -33.375 -13.953 -19.578 1 83.38 25 ASP B N 1
ATOM 3487 C CA . ASP B 1 25 ? -32.531 -14.039 -20.766 1 83.38 25 ASP B CA 1
ATOM 3488 C C . ASP B 1 25 ? -32.094 -12.648 -21.219 1 83.38 25 ASP B C 1
ATOM 3490 O O . ASP B 1 25 ? -30.906 -12.445 -21.547 1 83.38 25 ASP B O 1
ATOM 3494 N N . LEU B 1 26 ? -33 -11.781 -21.203 1 86.5 26 LEU B N 1
ATOM 3495 C CA . LEU B 1 26 ? -32.656 -10.422 -21.609 1 86.5 26 LEU B CA 1
ATOM 3496 C C . LEU B 1 26 ? -31.688 -9.789 -20.641 1 86.5 26 LEU B C 1
ATOM 3498 O O . LEU B 1 26 ? -30.75 -9.094 -21.047 1 86.5 26 LEU B O 1
ATOM 3502 N N . LEU B 1 27 ? -31.891 -10.086 -19.422 1 89.94 27 LEU B N 1
ATOM 3503 C CA . LEU B 1 27 ? -30.984 -9.57 -18.406 1 89.94 27 LEU B CA 1
ATOM 3504 C C . LEU B 1 27 ? -29.562 -10.086 -18.641 1 89.94 27 LEU B C 1
ATOM 3506 O O . LEU B 1 27 ? -28.594 -9.328 -18.547 1 89.94 27 LEU B O 1
ATOM 3510 N N . ARG B 1 28 ? -29.438 -11.258 -18.953 1 92.69 28 ARG B N 1
ATOM 3511 C CA . ARG B 1 28 ? -28.141 -11.867 -19.203 1 92.69 28 ARG B CA 1
ATOM 3512 C C . ARG B 1 28 ? -27.469 -11.258 -20.422 1 92.69 28 ARG B C 1
ATOM 3514 O O . ARG B 1 28 ? -26.266 -11.023 -20.422 1 92.69 28 ARG B O 1
ATOM 3521 N N . GLU B 1 29 ? -28.312 -10.906 -21.391 1 92.25 29 GLU B N 1
ATOM 3522 C CA . GLU B 1 29 ? -27.75 -10.266 -22.562 1 92.25 29 GLU B CA 1
ATOM 3523 C C . GLU B 1 29 ? -27.219 -8.867 -22.25 1 92.25 29 GLU B C 1
ATOM 3525 O O . GLU B 1 29 ? -26.188 -8.453 -22.766 1 92.25 29 GLU B O 1
ATO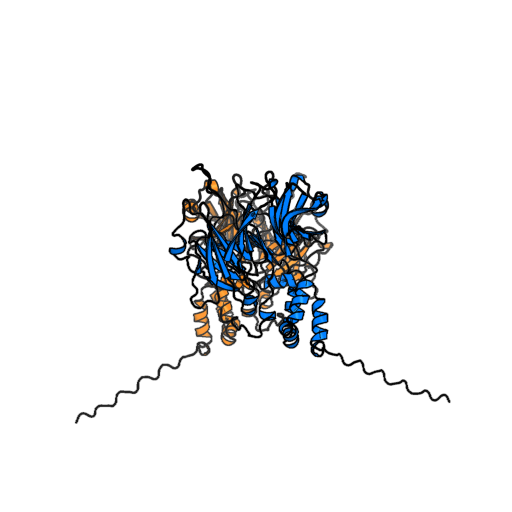M 3530 N N . ILE B 1 30 ? -27.906 -8.234 -21.391 1 91.81 30 ILE B N 1
ATOM 3531 C CA . ILE B 1 30 ? -27.453 -6.914 -20.953 1 91.81 30 ILE B CA 1
ATOM 3532 C C . ILE B 1 30 ? -26.172 -7.047 -20.141 1 91.81 30 ILE B C 1
ATOM 3534 O O . ILE B 1 30 ? -25.234 -6.262 -20.312 1 91.81 30 ILE B O 1
ATOM 3538 N N . PHE B 1 31 ? -26.141 -8.062 -19.312 1 93.31 31 PHE B N 1
ATOM 3539 C CA . PHE B 1 31 ? -24.984 -8.273 -18.438 1 93.31 31 PHE B CA 1
ATOM 3540 C C . PHE B 1 31 ? -23.75 -8.602 -19.266 1 93.31 31 PHE B C 1
ATOM 3542 O O . PHE B 1 31 ? -22.625 -8.281 -18.859 1 93.31 31 PHE B O 1
ATOM 3549 N N . LEU B 1 32 ? -23.953 -9.148 -20.406 1 92.94 32 LEU B N 1
ATOM 3550 C CA . LEU B 1 32 ? -22.828 -9.5 -21.266 1 92.94 32 LEU B CA 1
ATOM 3551 C C . LEU B 1 32 ? -22.125 -8.25 -21.797 1 92.94 32 LEU B C 1
ATOM 3553 O O . LEU B 1 32 ? -20.969 -8.305 -22.172 1 92.94 32 LEU B O 1
ATOM 3557 N N . LEU B 1 33 ? -22.859 -7.102 -21.703 1 91.38 33 LEU B N 1
ATOM 3558 C CA . LEU B 1 33 ? -22.328 -5.863 -22.266 1 91.38 33 LEU B CA 1
ATOM 3559 C C . LEU B 1 33 ? -21.562 -5.074 -21.203 1 91.38 33 LEU B C 1
ATOM 3561 O O . LEU B 1 33 ? -20.953 -4.047 -21.516 1 91.38 33 LEU B O 1
ATOM 3565 N N . LEU B 1 34 ? -21.594 -5.594 -20.078 1 91.25 34 LEU B N 1
ATOM 3566 C CA . LEU B 1 34 ? -20.828 -4.91 -19.047 1 91.25 34 LEU B CA 1
ATOM 3567 C C . LEU B 1 34 ? -19.328 -4.992 -19.328 1 91.25 34 LEU B C 1
ATOM 3569 O O . LEU B 1 34 ? -18.859 -5.965 -19.922 1 91.25 34 LEU B O 1
ATOM 3573 N N . PRO B 1 35 ? -18.609 -3.996 -18.891 1 86.5 35 PRO B N 1
ATOM 3574 C CA . PRO B 1 35 ? -17.203 -3.904 -19.312 1 86.5 35 PRO B CA 1
ATOM 3575 C C . PRO B 1 35 ? -16.328 -4.949 -18.641 1 86.5 35 PRO B C 1
ATOM 3577 O O . PRO B 1 35 ? -15.281 -5.32 -19.188 1 86.5 35 PRO B O 1
ATOM 3580 N N . SER B 1 36 ? -16.672 -5.301 -17.391 1 91.12 36 SER B N 1
ATOM 3581 C CA . SER B 1 36 ? -15.758 -6.18 -16.656 1 91.12 36 SER B CA 1
ATOM 3582 C C . SER B 1 36 ? -16.5 -6.992 -15.594 1 91.12 36 SER B C 1
ATOM 3584 O O . SER B 1 36 ? -17.688 -6.75 -15.344 1 91.12 36 SER B O 1
ATOM 3586 N N . LEU B 1 37 ? -15.766 -7.898 -15.039 1 91.12 37 LEU B N 1
ATOM 3587 C CA . LEU B 1 37 ? -16.312 -8.75 -13.992 1 91.12 37 LEU B CA 1
ATOM 3588 C C . LEU B 1 37 ? -16.703 -7.918 -12.773 1 91.12 37 LEU B C 1
ATOM 3590 O O . LEU B 1 37 ? -17.797 -8.109 -12.211 1 91.12 37 LEU B O 1
ATOM 3594 N N . PRO B 1 38 ? -15.914 -6.965 -12.367 1 90.75 38 PRO B N 1
ATOM 3595 C CA . PRO B 1 38 ? -16.359 -6.129 -11.25 1 90.75 38 PRO B CA 1
ATOM 3596 C C . PRO B 1 38 ? -17.688 -5.426 -11.523 1 90.75 38 PRO B C 1
ATOM 3598 O O . PRO B 1 38 ? -18.516 -5.305 -10.633 1 90.75 38 PRO B O 1
ATOM 3601 N N . SER B 1 39 ? -17.875 -5.062 -12.703 1 91.56 39 SER B N 1
ATOM 3602 C CA . SER B 1 39 ? -19.141 -4.43 -13.07 1 91.56 39 SER B CA 1
ATOM 3603 C C . SER B 1 39 ? -20.297 -5.418 -12.984 1 91.56 39 SER B C 1
ATOM 3605 O O . SER B 1 39 ? -21.406 -5.059 -12.562 1 91.56 39 SER B O 1
ATOM 3607 N N . LEU B 1 40 ? -19.984 -6.547 -13.391 1 92.81 40 LEU B N 1
ATOM 3608 C CA . LEU B 1 40 ? -21.016 -7.582 -13.289 1 92.81 40 LEU B CA 1
ATOM 3609 C C . LEU B 1 40 ? -21.375 -7.852 -11.828 1 92.81 40 LEU B C 1
ATOM 3611 O O . LEU B 1 40 ? -22.547 -8 -11.492 1 92.81 40 LEU B O 1
ATOM 3615 N N . VAL B 1 41 ? -20.391 -7.895 -11.023 1 89.81 41 VAL B N 1
ATOM 3616 C CA . VAL B 1 41 ? -20.609 -8.156 -9.609 1 89.81 41 VAL B CA 1
ATOM 3617 C C . VAL B 1 41 ? -21.484 -7.055 -9.008 1 89.81 41 VAL B C 1
ATOM 3619 O O . VAL B 1 41 ? -22.469 -7.34 -8.328 1 89.81 41 VAL B O 1
ATOM 3622 N N . ARG B 1 42 ? -21.141 -5.891 -9.289 1 89.25 42 ARG B N 1
ATOM 3623 C CA . ARG B 1 42 ? -21.922 -4.766 -8.789 1 89.25 42 ARG B CA 1
ATOM 3624 C C . ARG B 1 42 ? -23.359 -4.836 -9.281 1 89.25 42 ARG B C 1
ATOM 3626 O O . ARG B 1 42 ? -24.297 -4.664 -8.492 1 89.25 42 ARG B O 1
ATOM 3633 N N . ALA B 1 43 ? -23.531 -5.086 -10.508 1 90.69 43 ALA B N 1
ATOM 3634 C CA . ALA B 1 43 ? -24.859 -5.152 -11.117 1 90.69 43 ALA B CA 1
ATOM 3635 C C . ALA B 1 43 ? -25.656 -6.316 -10.547 1 90.69 43 ALA B C 1
ATOM 3637 O O . ALA B 1 43 ? -26.844 -6.16 -10.211 1 90.69 43 ALA B O 1
ATOM 3638 N N . ALA B 1 44 ? -25.016 -7.43 -10.414 1 90.75 44 ALA B N 1
ATOM 3639 C CA . ALA B 1 44 ? -25.688 -8.648 -9.961 1 90.75 44 ALA B CA 1
ATOM 3640 C C . ALA B 1 44 ? -26.219 -8.477 -8.539 1 90.75 44 ALA B C 1
ATOM 3642 O O . ALA B 1 44 ? -27.281 -8.992 -8.203 1 90.75 44 ALA B O 1
ATOM 3643 N N . PHE B 1 45 ? -25.484 -7.727 -7.777 1 88.44 45 PHE B N 1
ATOM 3644 C CA . PHE B 1 45 ? -25.844 -7.641 -6.367 1 88.44 45 PHE B CA 1
ATOM 3645 C C . PHE B 1 45 ? -26.812 -6.488 -6.121 1 88.44 45 PHE B C 1
ATOM 3647 O O . PHE B 1 45 ? -27.203 -6.234 -4.98 1 88.44 45 PHE B O 1
ATOM 3654 N N . ALA B 1 46 ? -27.156 -5.832 -7.133 1 86.75 46 ALA B N 1
ATOM 3655 C CA . ALA B 1 46 ? -28.094 -4.723 -6.98 1 86.75 46 ALA B CA 1
ATOM 3656 C C . ALA B 1 46 ? -29.453 -5.219 -6.504 1 86.75 46 ALA B C 1
ATOM 3658 O O . ALA B 1 46 ? -30.188 -4.504 -5.805 1 86.75 46 ALA B O 1
ATOM 3659 N N . CYS B 1 47 ? -29.859 -6.383 -6.938 1 89.19 47 CYS B N 1
ATOM 3660 C CA . CYS B 1 47 ? -31.109 -6.988 -6.469 1 89.19 47 CYS B CA 1
ATOM 3661 C C . CYS B 1 47 ? -31.062 -8.508 -6.617 1 89.19 47 CYS B C 1
ATOM 3663 O O . CYS B 1 47 ? -30.188 -9.047 -7.285 1 89.19 47 CYS B O 1
ATOM 3665 N N . ARG B 1 48 ? -32.031 -9.117 -6.004 1 87.75 48 ARG B N 1
ATOM 3666 C CA . ARG B 1 48 ? -32.062 -10.57 -5.957 1 87.75 48 ARG B CA 1
ATOM 3667 C C . ARG B 1 48 ? -32.312 -11.156 -7.34 1 87.75 48 ARG B C 1
ATOM 3669 O O . ARG B 1 48 ? -31.734 -12.195 -7.695 1 87.75 48 ARG B O 1
ATOM 3676 N N . THR B 1 49 ? -33.094 -10.508 -8.117 1 87.19 49 THR B N 1
ATOM 3677 C CA . THR B 1 49 ? -33.406 -10.984 -9.461 1 87.19 49 THR B CA 1
ATOM 3678 C C . THR B 1 49 ? -32.156 -11 -10.336 1 87.19 49 THR B C 1
ATOM 3680 O O . THR B 1 49 ? -31.922 -11.953 -11.078 1 87.19 49 THR B O 1
ATOM 3683 N N . PHE B 1 50 ? -31.422 -10 -10.211 1 90.44 50 PHE B N 1
ATOM 3684 C CA . PHE B 1 50 ? -30.188 -9.898 -10.984 1 90.44 50 PHE B CA 1
ATOM 3685 C C . PHE B 1 50 ? -29.188 -10.984 -10.57 1 90.44 50 PHE B C 1
ATOM 3687 O O . PHE B 1 50 ? -28.594 -11.641 -11.422 1 90.44 50 PHE B O 1
ATOM 3694 N N . LEU B 1 51 ? -29.094 -11.156 -9.312 1 90.75 51 LEU B N 1
ATOM 3695 C CA . LEU B 1 51 ? -28.172 -12.172 -8.797 1 90.75 51 LEU B CA 1
ATOM 3696 C C . LEU B 1 51 ? -28.594 -13.562 -9.258 1 90.75 51 LEU B C 1
ATOM 3698 O O . LEU B 1 51 ? -27.75 -14.367 -9.672 1 90.75 51 LEU B O 1
ATOM 3702 N N . ASP B 1 52 ? -29.828 -13.758 -9.219 1 89 52 ASP B N 1
ATOM 3703 C CA . ASP B 1 52 ? -30.344 -15.055 -9.633 1 89 52 ASP B CA 1
ATOM 3704 C C . ASP B 1 52 ? -30.109 -15.297 -11.125 1 89 52 ASP B C 1
ATOM 3706 O O . ASP B 1 52 ? -29.844 -16.422 -11.539 1 89 52 ASP B O 1
ATOM 3710 N N . ALA B 1 53 ? -30.188 -14.281 -11.828 1 89.69 53 ALA B N 1
ATOM 3711 C CA . ALA B 1 53 ? -29.969 -14.398 -13.266 1 89.69 53 ALA B CA 1
ATOM 3712 C C . ALA B 1 53 ? -28.547 -14.867 -13.562 1 89.69 53 ALA B C 1
ATOM 3714 O O . ALA B 1 53 ? -28.312 -15.617 -14.516 1 89.69 53 ALA B O 1
ATOM 3715 N N . VAL B 1 54 ? -27.641 -14.477 -12.773 1 90.44 54 VAL B N 1
ATOM 3716 C CA . VAL B 1 54 ? -26.234 -14.836 -12.977 1 90.44 54 VAL B CA 1
ATOM 3717 C C . VAL B 1 54 ? -25.969 -16.219 -12.406 1 90.44 54 VAL B C 1
ATOM 3719 O O . VAL B 1 54 ? -25.391 -17.078 -13.078 1 90.44 54 VAL B O 1
ATOM 3722 N N . ARG B 1 55 ? -26.547 -16.469 -11.305 1 86.69 55 ARG B N 1
ATOM 3723 C CA . ARG B 1 55 ? -26.266 -17.688 -10.57 1 86.69 55 ARG B CA 1
ATOM 3724 C C . ARG B 1 55 ? -26.891 -18.906 -11.258 1 86.69 55 ARG B C 1
ATOM 3726 O O . ARG B 1 55 ? -26.297 -19.984 -11.266 1 86.69 55 ARG B O 1
ATOM 3733 N N . SER B 1 56 ? -27.938 -18.703 -11.805 1 85.19 56 SER B N 1
ATOM 3734 C CA . SER B 1 56 ? -28.75 -19.812 -12.297 1 85.19 56 SER B CA 1
ATOM 3735 C C . SER B 1 56 ? -28.266 -20.281 -13.664 1 85.19 56 SER B C 1
ATOM 3737 O O . SER B 1 56 ? -28.688 -21.328 -14.156 1 85.19 56 SER B O 1
ATOM 3739 N N . SER B 1 57 ? -27.391 -19.578 -14.273 1 87.56 57 SER B N 1
ATOM 3740 C CA . SER B 1 57 ? -27 -19.922 -15.633 1 87.56 57 SER B CA 1
ATOM 3741 C C . SER B 1 57 ? -25.5 -20.125 -15.758 1 87.56 57 SER B C 1
ATOM 3743 O O . SER B 1 57 ? -24.766 -19.172 -16.047 1 87.56 57 SER B O 1
ATOM 3745 N N . PRO B 1 58 ? -25.078 -21.328 -15.664 1 84.12 58 PRO B N 1
ATOM 3746 C CA . PRO B 1 58 ? -23.672 -21.625 -15.922 1 84.12 58 PRO B CA 1
ATOM 3747 C C . PRO B 1 58 ? -23.234 -21.219 -17.328 1 84.12 58 PRO B C 1
ATOM 3749 O O . PRO B 1 58 ? -22.078 -20.812 -17.531 1 84.12 58 PRO B O 1
ATOM 3752 N N . ALA B 1 59 ? -24.172 -21.328 -18.281 1 85.94 59 ALA B N 1
ATOM 3753 C CA . ALA B 1 59 ? -23.859 -20.938 -19.656 1 85.94 59 ALA B CA 1
ATOM 3754 C C . ALA B 1 59 ? -23.516 -19.453 -19.75 1 85.94 59 ALA B C 1
ATOM 3756 O O . ALA B 1 59 ? -22.609 -19.062 -20.469 1 85.94 59 ALA B O 1
ATOM 3757 N N . PHE B 1 60 ? -24.281 -18.719 -19.047 1 90.25 60 PHE B N 1
ATOM 3758 C CA . PHE B 1 60 ? -24 -17.297 -19.016 1 90.25 60 PHE B CA 1
ATOM 3759 C C . PHE B 1 60 ? -22.625 -17.016 -18.453 1 90.25 60 PHE B C 1
ATOM 3761 O O . PHE B 1 60 ? -21.859 -16.234 -19 1 90.25 60 PHE B O 1
ATOM 3768 N N . ARG B 1 61 ? -22.266 -17.641 -17.344 1 87.5 61 ARG B N 1
ATOM 3769 C CA . ARG B 1 61 ? -20.984 -17.422 -16.688 1 87.5 61 ARG B CA 1
ATOM 3770 C C . ARG B 1 61 ? -19.828 -17.812 -17.609 1 87.5 61 ARG B C 1
ATOM 3772 O O . ARG B 1 61 ? -18.828 -17.109 -17.688 1 87.5 61 ARG B O 1
ATOM 3779 N N . ARG B 1 62 ? -20.031 -18.844 -18.266 1 85.25 62 ARG B N 1
ATOM 3780 C CA . ARG B 1 62 ? -19.016 -19.281 -19.219 1 85.25 62 ARG B CA 1
ATOM 3781 C C . ARG B 1 62 ? -18.859 -18.266 -20.344 1 85.25 62 ARG B C 1
ATOM 3783 O O . ARG B 1 62 ? -17.734 -17.906 -20.703 1 85.25 62 ARG B O 1
ATOM 3790 N N . ARG B 1 63 ? -19.953 -17.875 -20.859 1 89 63 ARG B N 1
ATOM 3791 C CA . ARG B 1 63 ? -19.922 -16.906 -21.969 1 89 63 ARG B CA 1
ATOM 3792 C C . ARG B 1 63 ? -19.281 -15.594 -21.516 1 89 63 ARG B C 1
ATOM 3794 O O . ARG B 1 63 ? -18.5 -14.992 -22.266 1 89 63 ARG B O 1
ATOM 3801 N N . PHE B 1 64 ? -19.703 -15.195 -20.359 1 90.5 64 PHE B N 1
ATOM 3802 C CA . PHE B 1 64 ? -19.125 -13.961 -19.844 1 90.5 64 PHE B CA 1
ATOM 3803 C C . PHE B 1 64 ? -17.609 -14.078 -19.719 1 90.5 64 PHE B C 1
ATOM 3805 O O . PHE B 1 64 ? -16.875 -13.156 -20.062 1 90.5 64 PHE B O 1
ATOM 3812 N N . ARG B 1 65 ? -17.172 -15.148 -19.281 1 84.06 65 ARG B N 1
ATOM 3813 C CA . ARG B 1 65 ? -15.742 -15.391 -19.109 1 84.06 65 ARG B CA 1
ATOM 3814 C C . ARG B 1 65 ? -15.023 -15.383 -20.453 1 84.06 65 ARG B C 1
ATOM 3816 O O . ARG B 1 65 ? -13.875 -14.938 -20.547 1 84.06 65 ARG B O 1
ATOM 3823 N N . GLU B 1 66 ? -15.656 -15.867 -21.359 1 82.5 66 GLU B N 1
ATOM 3824 C CA . GLU B 1 66 ? -15.078 -15.914 -22.703 1 82.5 66 GLU B CA 1
ATOM 3825 C C . GLU B 1 66 ? -14.945 -14.516 -23.281 1 82.5 66 GLU B C 1
ATOM 3827 O O . GLU B 1 66 ? -13.984 -14.234 -24.016 1 82.5 66 GLU B O 1
ATOM 3832 N N . LEU B 1 67 ? -15.852 -13.719 -22.906 1 85.56 67 LEU B N 1
ATOM 3833 C CA . LEU B 1 67 ? -15.898 -12.391 -23.5 1 85.56 67 LEU B CA 1
ATOM 3834 C C . LEU B 1 67 ? -15.023 -11.414 -22.703 1 85.56 67 LEU B C 1
ATOM 3836 O O . LEU B 1 67 ? -14.586 -10.398 -23.25 1 85.56 67 LEU B O 1
ATOM 3840 N N . HIS B 1 68 ? -14.891 -11.766 -21.469 1 85.5 68 HIS B N 1
ATOM 3841 C CA . HIS B 1 68 ? -14.164 -10.844 -20.594 1 85.5 68 HIS B CA 1
ATOM 3842 C C . HIS B 1 68 ? -13.016 -11.539 -19.891 1 85.5 68 HIS B C 1
ATOM 3844 O O . HIS B 1 68 ? -13.234 -12.484 -19.125 1 85.5 68 HIS B O 1
ATOM 3850 N N . ALA B 1 69 ? -11.828 -10.984 -20.188 1 81.69 69 ALA B N 1
ATOM 3851 C CA . ALA B 1 69 ? -10.695 -11.5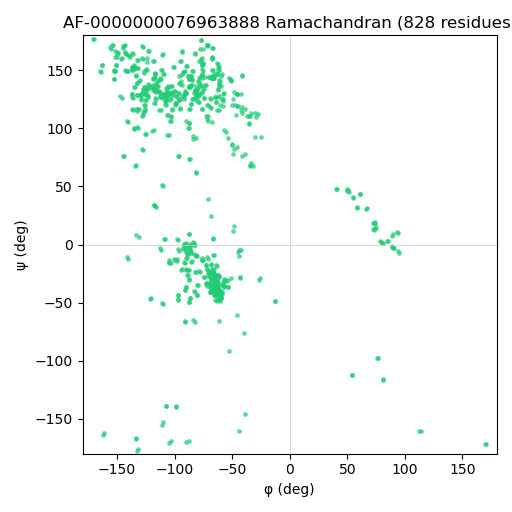08 -19.422 1 81.69 69 ALA B CA 1
ATOM 3852 C C . ALA B 1 69 ? -10.828 -11.156 -17.938 1 81.69 69 ALA B C 1
ATOM 3854 O O . ALA B 1 69 ? -11.375 -10.109 -17.594 1 81.69 69 ALA B O 1
ATOM 3855 N N . GLN B 1 70 ? -10.406 -12.102 -17.062 1 86.88 70 GLN B N 1
ATOM 3856 C CA . GLN B 1 70 ? -10.375 -11.766 -15.641 1 86.88 70 GLN B CA 1
ATOM 3857 C C . GLN B 1 70 ? -9.492 -10.547 -15.383 1 86.88 70 GLN B C 1
ATOM 3859 O O . GLN B 1 70 ? -8.359 -10.484 -15.859 1 86.88 70 GLN B O 1
ATOM 3864 N N . PRO B 1 71 ? -10.047 -9.648 -14.68 1 92 71 PRO B N 1
ATOM 3865 C CA . PRO B 1 71 ? -9.344 -8.375 -14.578 1 92 71 PRO B CA 1
ATOM 3866 C C . PRO B 1 71 ? -8.188 -8.422 -13.578 1 92 71 PRO B C 1
ATOM 3868 O O . PRO B 1 71 ? -8.289 -9.07 -12.539 1 92 71 PRO B O 1
ATOM 3871 N N . LEU B 1 72 ? -7.102 -7.773 -13.969 1 95.19 72 LEU B N 1
ATOM 3872 C CA . LEU B 1 72 ? -6.031 -7.469 -13.023 1 95.19 72 LEU B CA 1
ATOM 3873 C C . LEU B 1 72 ? -6.465 -6.387 -12.039 1 95.19 72 LEU B C 1
ATOM 3875 O O . LEU B 1 72 ? -6.832 -5.285 -12.445 1 95.19 72 LEU B O 1
ATOM 3879 N N . LEU B 1 73 ? -6.473 -6.699 -10.758 1 96.06 73 LEU B N 1
ATOM 3880 C CA . LEU B 1 73 ? -6.824 -5.68 -9.773 1 96.06 73 LEU B CA 1
ATOM 3881 C C . LEU B 1 73 ? -5.594 -4.887 -9.352 1 96.06 73 LEU B C 1
ATOM 3883 O O . LEU B 1 73 ? -5.711 -3.73 -8.938 1 96.06 73 LEU B O 1
ATOM 3887 N N . GLY B 1 74 ? -4.5 -5.5 -9.383 1 96.31 74 GLY B N 1
ATOM 3888 C CA . GLY B 1 74 ? -3.229 -4.914 -8.984 1 96.31 74 GLY B CA 1
ATOM 3889 C C . GLY B 1 74 ? -2.109 -5.934 -8.875 1 96.31 74 GLY B C 1
ATOM 3890 O O . GLY B 1 74 ? -2.242 -7.062 -9.352 1 96.31 74 GLY B O 1
ATOM 3891 N N . ILE B 1 75 ? -0.94 -5.43 -8.32 1 96.38 75 ILE B N 1
ATOM 3892 C CA . ILE B 1 75 ? 0.242 -6.277 -8.219 1 96.38 75 ILE B CA 1
ATOM 3893 C C . ILE B 1 75 ? 0.785 -6.238 -6.789 1 96.38 75 ILE B C 1
ATOM 3895 O O . ILE B 1 75 ? 0.908 -5.168 -6.195 1 96.38 75 ILE B O 1
ATOM 3899 N N . PHE B 1 76 ? 1.01 -7.445 -6.262 1 96.81 76 PHE B N 1
ATOM 3900 C CA . PHE B 1 76 ? 1.687 -7.555 -4.973 1 96.81 76 PHE B CA 1
ATOM 3901 C C . PHE B 1 76 ? 3.199 -7.547 -5.156 1 96.81 76 PHE B C 1
ATOM 3903 O O . PHE B 1 76 ? 3.717 -8.117 -6.121 1 96.81 76 PHE B O 1
ATOM 3910 N N . PHE B 1 77 ? 3.855 -6.941 -4.199 1 93.06 77 PHE B N 1
ATOM 3911 C CA . PHE B 1 77 ? 5.312 -6.902 -4.148 1 93.06 77 PHE B CA 1
ATOM 3912 C C . PHE B 1 77 ? 5.824 -7.438 -2.818 1 93.06 77 PHE B C 1
ATOM 3914 O O . PHE B 1 77 ? 5.445 -6.938 -1.756 1 93.06 77 PHE B O 1
ATOM 3921 N N . ASP B 1 78 ? 6.668 -8.406 -2.924 1 90.31 78 ASP B N 1
ATOM 3922 C CA . ASP B 1 78 ? 7.266 -8.906 -1.694 1 90.31 78 ASP B CA 1
ATOM 3923 C C . ASP B 1 78 ? 8.242 -7.891 -1.1 1 90.31 78 ASP B C 1
ATOM 3925 O O . ASP B 1 78 ? 8.906 -7.164 -1.834 1 90.31 78 ASP B O 1
ATOM 3929 N N . PRO B 1 79 ? 8.219 -7.875 0.21 1 80.56 79 PRO B N 1
ATOM 3930 C CA . PRO B 1 79 ? 9.156 -6.953 0.855 1 80.56 79 PRO B CA 1
ATOM 3931 C C . PRO B 1 79 ? 10.602 -7.461 0.82 1 80.56 79 PRO B C 1
ATOM 3933 O O . PRO B 1 79 ? 10.828 -8.664 0.674 1 80.56 79 PRO B O 1
ATOM 3936 N N . ASP B 1 80 ? 11.469 -6.328 0.906 1 74.44 80 ASP B N 1
ATOM 3937 C CA . ASP B 1 80 ? 12.852 -6.695 1.202 1 74.44 80 ASP B CA 1
ATOM 3938 C C . ASP B 1 80 ? 13.062 -6.875 2.705 1 74.44 80 ASP B C 1
ATOM 3940 O O . ASP B 1 80 ? 12.969 -5.914 3.469 1 74.44 80 ASP B O 1
ATOM 3944 N N . GLY B 1 81 ? 12.953 -8.023 3.205 1 71.12 81 GLY B N 1
ATOM 3945 C CA . GLY B 1 81 ? 13.086 -8.234 4.641 1 71.12 81 GLY B CA 1
ATOM 3946 C C . GLY B 1 81 ? 11.781 -8.656 5.301 1 71.12 81 GLY B C 1
ATOM 3947 O O . GLY B 1 81 ? 10.844 -9.086 4.629 1 71.12 81 GLY B O 1
ATOM 3948 N N . PRO B 1 82 ? 11.82 -8.43 6.633 1 75.31 82 PRO B N 1
ATOM 3949 C CA . PRO B 1 82 ? 10.672 -8.953 7.375 1 75.31 82 PRO B CA 1
ATOM 3950 C C . PRO B 1 82 ? 9.508 -7.965 7.434 1 75.31 82 PRO B C 1
ATOM 3952 O O . PRO B 1 82 ? 9.281 -7.328 8.461 1 75.31 82 PRO B O 1
ATOM 3955 N N . ALA B 1 83 ? 8.805 -7.762 6.398 1 81.62 83 ALA B N 1
ATOM 3956 C CA . ALA B 1 83 ? 7.629 -6.902 6.293 1 81.62 83 ALA B CA 1
ATOM 3957 C C . ALA B 1 83 ? 6.484 -7.621 5.59 1 81.62 83 ALA B C 1
ATOM 3959 O O . ALA B 1 83 ? 6.477 -8.852 5.504 1 81.62 83 ALA B O 1
ATOM 3960 N N . ILE B 1 84 ? 5.434 -6.906 5.391 1 88.5 84 ILE B N 1
ATOM 3961 C CA . ILE B 1 84 ? 4.266 -7.422 4.684 1 88.5 84 ILE B CA 1
ATOM 3962 C C . ILE B 1 84 ? 4.328 -7.008 3.213 1 88.5 84 ILE B C 1
ATOM 3964 O O . ILE B 1 84 ? 4.73 -5.891 2.893 1 88.5 84 ILE B O 1
ATOM 3968 N N . PRO B 1 85 ? 3.965 -7.949 2.346 1 93.19 85 PRO B N 1
ATOM 3969 C CA . PRO B 1 85 ? 3.9 -7.559 0.936 1 93.19 85 PRO B CA 1
ATOM 3970 C C . PRO B 1 85 ? 3.072 -6.293 0.711 1 93.19 85 PRO B C 1
ATOM 3972 O O . PRO B 1 85 ? 2.047 -6.098 1.367 1 93.19 85 PRO B O 1
ATOM 3975 N N . ALA B 1 86 ? 3.547 -5.469 -0.192 1 91.94 86 ALA B N 1
ATOM 3976 C CA . ALA B 1 86 ? 2.816 -4.266 -0.583 1 91.94 86 ALA B CA 1
ATOM 3977 C C . ALA B 1 86 ? 1.972 -4.52 -1.828 1 91.94 86 ALA B C 1
ATOM 3979 O O . ALA B 1 86 ? 2.229 -5.461 -2.58 1 91.94 86 ALA B O 1
ATOM 3980 N N . PHE B 1 87 ? 0.987 -3.686 -1.948 1 95.25 87 PHE B N 1
ATOM 3981 C CA . PHE B 1 87 ? 0.079 -3.832 -3.08 1 95.25 87 PHE B CA 1
ATOM 3982 C C . PHE B 1 87 ? -0.05 -2.52 -3.842 1 95.25 87 PHE B C 1
ATOM 3984 O O . PHE B 1 87 ? -0.169 -1.452 -3.236 1 95.25 87 PHE B O 1
ATOM 3991 N N . ALA B 1 88 ? 0.059 -2.59 -5.141 1 93.06 88 ALA B N 1
ATOM 3992 C CA . ALA B 1 88 ? -0.227 -1.458 -6.016 1 93.06 88 ALA B CA 1
ATOM 3993 C C . ALA B 1 88 ? -1.476 -1.715 -6.855 1 93.06 88 ALA B C 1
ATOM 3995 O O . ALA B 1 88 ? -1.472 -2.574 -7.738 1 93.06 88 ALA B O 1
ATOM 3996 N N . ALA B 1 89 ? -2.443 -0.939 -6.617 1 93.56 89 ALA B N 1
ATOM 3997 C CA . ALA B 1 89 ? -3.719 -1.126 -7.305 1 93.56 89 ALA B CA 1
ATOM 3998 C C . ALA B 1 89 ? -3.658 -0.574 -8.727 1 93.56 89 ALA B C 1
ATOM 4000 O O . ALA B 1 89 ? -3.018 0.45 -8.977 1 93.56 89 ALA B O 1
ATOM 4001 N N . LEU B 1 90 ? -4.359 -1.315 -9.594 1 93 90 LEU B N 1
ATOM 4002 C CA . LEU B 1 90 ? -4.531 -0.794 -10.945 1 93 90 LEU B CA 1
ATOM 4003 C C . LEU B 1 90 ? -5.68 0.209 -11 1 93 90 LEU B C 1
ATOM 4005 O O . LEU B 1 90 ? -6.777 -0.071 -10.516 1 93 90 LEU B O 1
ATOM 4009 N N . ARG B 1 91 ? -5.344 1.3 -11.602 1 88.81 91 ARG B N 1
ATOM 4010 C CA . ARG B 1 91 ? -6.352 2.346 -11.758 1 88.81 91 ARG B CA 1
ATOM 4011 C C . ARG B 1 91 ? -6.73 2.521 -13.227 1 88.81 91 ARG B C 1
ATOM 4013 O O . ARG B 1 91 ? -5.859 2.607 -14.094 1 88.81 91 ARG B O 1
ATOM 4020 N N . ARG B 1 92 ? -8.047 2.463 -13.398 1 87.25 92 ARG B N 1
ATOM 4021 C CA . ARG B 1 92 ? -8.57 2.695 -14.742 1 87.25 92 ARG B CA 1
ATOM 4022 C C . ARG B 1 92 ? -9.812 3.588 -14.695 1 87.25 92 ARG B C 1
ATOM 4024 O O . ARG B 1 92 ? -10.805 3.25 -14.055 1 87.25 92 ARG B O 1
ATOM 4031 N N . ARG B 1 93 ? -9.734 4.617 -15.469 1 83.38 93 ARG B N 1
ATOM 4032 C CA . ARG B 1 93 ? -10.836 5.578 -15.5 1 83.38 93 ARG B CA 1
ATOM 4033 C C . ARG B 1 93 ? -12.086 4.953 -16.094 1 83.38 93 ARG B C 1
ATOM 4035 O O . ARG B 1 93 ? -13.203 5.258 -15.68 1 83.38 93 ARG B O 1
ATOM 4042 N N . ASP B 1 94 ? -11.898 4.055 -16.969 1 81.62 94 ASP B N 1
ATOM 4043 C CA . ASP B 1 94 ? -13.023 3.479 -17.703 1 81.62 94 ASP B CA 1
ATOM 4044 C C . ASP B 1 94 ? -13.648 2.314 -16.938 1 81.62 94 ASP B C 1
ATOM 4046 O O . ASP B 1 94 ? -14.664 1.766 -17.359 1 81.62 94 ASP B O 1
ATOM 4050 N N . ASP B 1 95 ? -13.117 2.004 -15.766 1 84.81 95 ASP B N 1
ATOM 4051 C CA . ASP B 1 95 ? -13.664 0.91 -14.969 1 84.81 95 ASP B CA 1
ATOM 4052 C C . ASP B 1 95 ? -13.586 1.226 -13.477 1 84.81 95 ASP B C 1
ATOM 4054 O O . ASP B 1 95 ? -12.812 0.607 -12.742 1 84.81 95 ASP B O 1
ATOM 4058 N N . PRO B 1 96 ? -14.438 2.035 -13.039 1 85.19 96 PRO B N 1
ATOM 4059 C CA . PRO B 1 96 ? -14.406 2.428 -11.625 1 85.19 96 PRO B CA 1
ATOM 4060 C C . PRO B 1 96 ? -14.727 1.268 -10.688 1 85.19 96 PRO B C 1
ATOM 4062 O O . PRO B 1 96 ? -14.359 1.302 -9.508 1 85.19 96 PRO B O 1
ATOM 4065 N N . ASP B 1 97 ? -15.422 0.251 -11.211 1 89.25 97 ASP B N 1
ATOM 4066 C CA . ASP B 1 97 ? -15.789 -0.884 -10.367 1 89.25 97 ASP B CA 1
ATOM 4067 C C . ASP B 1 97 ? -14.555 -1.707 -9.992 1 89.25 97 ASP B C 1
ATOM 4069 O O . ASP B 1 97 ? -14.555 -2.396 -8.969 1 89.25 97 ASP B O 1
ATOM 4073 N N . ARG B 1 98 ? -13.539 -1.614 -10.766 1 89.75 98 ARG B N 1
ATOM 4074 C CA . ARG B 1 98 ? -12.281 -2.275 -10.43 1 89.75 98 ARG B CA 1
ATOM 4075 C C . ARG B 1 98 ? -11.672 -1.676 -9.164 1 89.75 98 ARG B C 1
ATOM 4077 O O . ARG B 1 98 ? -11.211 -2.406 -8.281 1 89.75 98 ARG B O 1
ATOM 4084 N N . ARG B 1 99 ? -11.75 -0.417 -9.078 1 89.44 99 ARG B N 1
ATOM 4085 C CA . ARG B 1 99 ? -11.242 0.267 -7.898 1 89.44 99 ARG B CA 1
ATOM 4086 C C . ARG B 1 99 ? -12.086 -0.06 -6.668 1 89.44 99 ARG B C 1
ATOM 4088 O O . ARG B 1 99 ? -11.555 -0.194 -5.562 1 89.44 99 ARG B O 1
ATOM 4095 N N . ALA B 1 100 ? -13.336 -0.141 -6.957 1 89.5 100 ALA B N 1
ATOM 4096 C CA . ALA B 1 100 ? -14.242 -0.478 -5.859 1 89.5 100 ALA B CA 1
ATOM 4097 C C . ALA B 1 100 ? -13.93 -1.866 -5.305 1 89.5 100 ALA B C 1
ATOM 4099 O O . ALA B 1 100 ? -14.023 -2.092 -4.094 1 89.5 100 ALA B O 1
ATOM 4100 N N . ALA B 1 101 ? -13.594 -2.742 -6.164 1 90.88 101 ALA B N 1
ATOM 4101 C CA . ALA B 1 101 ? -13.234 -4.09 -5.73 1 90.88 101 ALA B CA 1
ATOM 4102 C C . ALA B 1 101 ? -12.016 -4.059 -4.812 1 90.88 101 ALA B C 1
ATOM 4104 O O . ALA B 1 101 ? -11.961 -4.781 -3.812 1 90.88 101 ALA B O 1
ATOM 4105 N N . VAL B 1 102 ? -11.102 -3.242 -5.105 1 93.56 102 VAL B N 1
ATOM 4106 C CA . VAL B 1 102 ? -9.883 -3.113 -4.305 1 93.56 102 VAL B CA 1
ATOM 4107 C C . VAL B 1 102 ? -10.227 -2.5 -2.947 1 93.56 102 VAL B C 1
ATOM 4109 O O . VAL B 1 102 ? -9.727 -2.947 -1.913 1 93.56 102 VAL B O 1
ATOM 4112 N N . ARG B 1 103 ? -11.062 -1.571 -2.959 1 90.38 103 ARG B N 1
ATOM 4113 C CA . ARG B 1 103 ? -11.438 -0.872 -1.735 1 90.38 103 ARG B CA 1
ATOM 4114 C C . ARG B 1 103 ? -12.109 -1.819 -0.748 1 90.38 103 ARG B C 1
ATOM 4116 O O . ARG B 1 103 ? -11.977 -1.658 0.467 1 90.38 103 ARG B O 1
ATOM 4123 N N . ARG B 1 104 ? -12.758 -2.758 -1.244 1 87.94 104 ARG B N 1
ATOM 4124 C CA . ARG B 1 104 ? -13.555 -3.635 -0.395 1 87.94 104 ARG B CA 1
ATOM 4125 C C . ARG B 1 104 ? -12.742 -4.84 0.068 1 87.94 104 ARG B C 1
ATOM 4127 O O . ARG B 1 104 ? -13.156 -5.562 0.977 1 87.94 104 ARG B O 1
ATOM 4134 N N . GLY B 1 105 ? -11.68 -5.051 -0.567 1 92.94 105 GLY B N 1
ATOM 4135 C CA . GLY B 1 105 ? -10.836 -6.176 -0.194 1 92.94 105 GLY B CA 1
ATOM 4136 C C . GLY B 1 105 ? -9.742 -5.797 0.791 1 92.94 105 GLY B C 1
ATOM 4137 O O . GLY B 1 105 ? -9.523 -4.613 1.06 1 92.94 105 GLY B O 1
ATOM 4138 N N . ASP B 1 106 ? -9.109 -6.789 1.394 1 96.12 106 ASP B N 1
ATOM 4139 C CA . ASP B 1 106 ? -8 -6.57 2.312 1 96.12 106 ASP B CA 1
ATOM 4140 C C . ASP B 1 106 ? -6.656 -6.734 1.602 1 96.12 106 ASP B C 1
ATOM 4142 O O . ASP B 1 106 ? -5.922 -7.688 1.863 1 96.12 106 ASP B O 1
ATOM 4146 N N . PHE B 1 107 ? -6.305 -5.75 0.85 1 97.19 107 PHE B N 1
ATOM 4147 C CA . PHE B 1 107 ? -5.078 -5.848 0.066 1 97.19 107 PHE B CA 1
ATOM 4148 C C . PHE B 1 107 ? -3.895 -5.277 0.84 1 97.19 107 PHE B C 1
ATOM 4150 O O . PHE B 1 107 ? -2.756 -5.32 0.367 1 97.19 107 PHE B O 1
ATOM 4157 N N . PHE B 1 108 ? -4.188 -4.816 2.041 1 95.5 108 PHE B N 1
ATOM 4158 C CA . PHE B 1 108 ? -3.117 -4.5 2.98 1 95.5 108 PHE B CA 1
ATOM 4159 C C . PHE B 1 108 ? -2.748 -5.723 3.812 1 95.5 108 PHE B C 1
ATOM 4161 O O . PHE B 1 108 ? -1.79 -5.688 4.59 1 95.5 108 PHE B O 1
ATOM 4168 N N . LEU B 1 109 ? -3.473 -6.699 3.686 1 95 109 LEU B N 1
ATOM 4169 C CA . LEU B 1 109 ? -3.252 -7.973 4.363 1 95 109 LEU B CA 1
ATOM 4170 C C . LEU B 1 109 ? -3.289 -7.797 5.875 1 95 109 LEU B C 1
ATOM 4172 O O . LEU B 1 109 ? -2.426 -8.32 6.586 1 95 109 LEU B O 1
ATOM 4176 N N . THR B 1 110 ? -4.242 -7.035 6.293 1 91.88 110 THR B N 1
ATOM 4177 C CA . THR B 1 110 ? -4.398 -6.742 7.715 1 91.88 110 THR B CA 1
ATOM 4178 C C . THR B 1 110 ? -4.922 -7.969 8.461 1 91.88 110 THR B C 1
ATOM 4180 O O . THR B 1 110 ? -4.816 -8.039 9.688 1 91.88 110 THR B O 1
ATOM 4183 N N . GLY B 1 111 ? -5.473 -8.922 7.742 1 89.31 111 GLY B N 1
ATOM 4184 C CA . GLY B 1 111 ? -6.035 -10.109 8.359 1 89.31 111 GLY B CA 1
ATOM 4185 C C . GLY B 1 111 ? -4.984 -11.148 8.703 1 89.31 111 GLY B C 1
ATOM 4186 O O . GLY B 1 111 ? -5.281 -12.133 9.398 1 89.31 111 GLY B O 1
ATOM 4187 N N . LEU B 1 112 ? -3.773 -10.93 8.234 1 92.12 112 LEU B N 1
ATOM 4188 C CA . LEU B 1 112 ? -2.717 -11.898 8.523 1 92.12 112 LEU B CA 1
ATOM 4189 C C . LEU B 1 112 ? -2.363 -11.891 10.008 1 92.12 112 LEU B C 1
ATOM 4191 O O . LEU B 1 112 ? -2.334 -10.836 10.641 1 92.12 112 LEU B O 1
ATOM 4195 N N . PRO B 1 113 ? -2.092 -13.047 10.469 1 87 113 PRO B N 1
ATOM 4196 C CA . PRO B 1 113 ? -1.723 -13.117 11.883 1 87 113 PRO B CA 1
ATOM 4197 C C . PRO B 1 113 ? -0.384 -12.445 12.172 1 87 113 PRO B C 1
ATOM 4199 O O . PRO B 1 113 ? 0.486 -12.383 11.305 1 87 113 PRO B O 1
ATOM 4202 N N . ASP B 1 114 ? -0.418 -11.883 13.352 1 76.62 114 ASP B N 1
ATOM 4203 C CA . ASP B 1 114 ? 0.823 -11.281 13.828 1 76.62 114 ASP B CA 1
ATOM 4204 C C . ASP B 1 114 ? 1.614 -12.258 14.695 1 76.62 114 ASP B C 1
ATOM 4206 O O . ASP B 1 114 ? 1.035 -13.141 15.336 1 76.62 114 ASP B O 1
ATOM 4210 N N . ASP B 1 115 ? 2.832 -12.195 14.484 1 71.56 115 ASP B N 1
ATOM 4211 C CA . ASP B 1 115 ? 3.643 -12.914 15.461 1 71.56 115 ASP B CA 1
ATOM 4212 C C . ASP B 1 115 ? 4.031 -12.008 16.625 1 71.56 115 ASP B C 1
ATOM 4214 O O . ASP B 1 115 ? 3.441 -10.945 16.812 1 71.56 115 ASP B O 1
ATOM 4218 N N . ASP B 1 116 ? 4.844 -12.477 17.359 1 68.38 116 ASP B N 1
ATOM 4219 C CA . ASP B 1 116 ? 5.234 -11.766 18.578 1 68.38 116 ASP B CA 1
ATOM 4220 C C . ASP B 1 116 ? 5.953 -10.461 18.25 1 68.38 116 ASP B C 1
ATOM 4222 O O . ASP B 1 116 ? 6.113 -9.602 19.109 1 68.38 116 ASP B O 1
ATOM 4226 N N . ASP B 1 117 ? 6.227 -10.367 16.984 1 75.38 117 ASP B N 1
ATOM 4227 C CA . ASP B 1 117 ? 6.941 -9.156 16.594 1 75.38 117 ASP B CA 1
ATOM 4228 C C . ASP B 1 117 ? 6.121 -8.32 15.617 1 75.38 117 ASP B C 1
ATOM 4230 O O . ASP B 1 117 ? 6.211 -8.508 14.398 1 75.38 117 ASP B O 1
ATOM 4234 N N . ASP B 1 118 ? 5.457 -7.316 16.109 1 76.75 118 ASP B N 1
ATOM 4235 C CA . ASP B 1 118 ? 4.562 -6.465 15.32 1 76.75 118 ASP B CA 1
ATOM 4236 C C . ASP B 1 118 ? 5.34 -5.68 14.266 1 76.75 118 ASP B C 1
ATOM 4238 O O . ASP B 1 118 ? 4.816 -5.402 13.188 1 76.75 118 ASP B O 1
ATOM 4242 N N . ALA B 1 119 ? 6.566 -5.449 14.586 1 78.69 119 ALA B N 1
ATOM 4243 C CA . ALA B 1 119 ? 7.352 -4.574 13.727 1 78.69 119 ALA B CA 1
ATOM 4244 C C . ALA B 1 119 ? 7.969 -5.352 12.57 1 78.69 119 ALA B C 1
ATOM 4246 O O . ALA B 1 119 ? 8.406 -4.758 11.578 1 78.69 119 ALA B O 1
ATOM 4247 N N . ARG B 1 120 ? 7.93 -6.738 12.758 1 83.25 120 ARG B N 1
ATOM 4248 C CA . ARG B 1 120 ? 8.508 -7.602 11.734 1 83.25 120 ARG B CA 1
ATOM 4249 C C . ARG B 1 120 ? 7.57 -8.758 11.398 1 83.25 120 ARG B C 1
ATOM 4251 O O . ARG B 1 120 ? 7.883 -9.914 11.664 1 83.25 120 ARG B O 1
ATOM 4258 N N . PRO B 1 121 ? 6.426 -8.438 10.766 1 83.88 121 PRO B N 1
ATOM 4259 C CA . PRO B 1 121 ? 5.449 -9.5 10.516 1 83.88 121 PRO B CA 1
ATOM 4260 C C . PRO B 1 121 ? 6.031 -10.656 9.703 1 83.88 121 PRO B C 1
ATOM 4262 O O . PRO B 1 121 ? 5.645 -11.812 9.898 1 83.88 121 PRO B O 1
ATOM 4265 N N . GLY B 1 122 ? 6.977 -10.484 8.672 1 87.06 122 GLY B N 1
ATOM 4266 C CA . GLY B 1 122 ? 7.816 -11.453 7.988 1 87.06 122 GLY B CA 1
ATOM 4267 C C . GLY B 1 122 ? 7.039 -12.344 7.035 1 87.06 122 GLY B C 1
ATOM 4268 O O . GLY B 1 122 ? 7.441 -13.477 6.77 1 87.06 122 GLY B O 1
ATOM 4269 N N . TRP B 1 123 ? 5.855 -12.078 6.559 1 92.06 123 TRP B N 1
ATOM 4270 C CA . TRP B 1 123 ? 5.102 -12.875 5.598 1 92.06 123 TRP B CA 1
ATOM 4271 C C . TRP B 1 123 ? 5.551 -12.57 4.172 1 92.06 123 TRP B C 1
ATOM 4273 O O . TRP B 1 123 ? 5.691 -11.406 3.789 1 92.06 123 TRP B O 1
ATOM 4283 N N . VAL B 1 124 ? 5.785 -13.648 3.406 1 93.19 124 VAL B N 1
ATOM 4284 C CA . VAL B 1 124 ? 6.137 -13.516 1.997 1 93.19 124 VAL B CA 1
ATOM 4285 C C . VAL B 1 124 ? 5.188 -14.359 1.148 1 93.19 124 VAL B C 1
ATOM 4287 O O . VAL B 1 124 ? 4.727 -15.414 1.584 1 93.19 124 VAL B O 1
ATOM 4290 N N . ILE B 1 125 ? 4.93 -13.922 -0.047 1 95.94 125 ILE B N 1
ATOM 4291 C CA . ILE B 1 125 ? 4.012 -14.633 -0.933 1 95.94 125 ILE B CA 1
ATOM 4292 C C . ILE B 1 125 ? 4.75 -15.742 -1.669 1 95.94 125 ILE B C 1
ATOM 4294 O O . ILE B 1 125 ? 5.758 -15.492 -2.334 1 95.94 125 ILE B O 1
ATOM 4298 N N . SER B 1 126 ? 4.219 -16.891 -1.53 1 95.38 126 SER B N 1
ATOM 4299 C CA . SER B 1 126 ? 4.746 -18.031 -2.285 1 95.38 126 SER B CA 1
ATOM 4300 C C . SER B 1 126 ? 4.027 -18.188 -3.619 1 95.38 126 SER B C 1
ATOM 4302 O O . SER B 1 126 ? 4.641 -18.562 -4.621 1 95.38 126 SER B O 1
ATOM 4304 N N . ASP B 1 127 ? 2.762 -17.953 -3.541 1 96.19 127 ASP B N 1
ATOM 4305 C CA . ASP B 1 127 ? 1.965 -18.062 -4.758 1 96.19 127 ASP B CA 1
ATOM 4306 C C . ASP B 1 127 ? 0.749 -17.141 -4.707 1 96.19 127 ASP B C 1
ATOM 4308 O O . ASP B 1 127 ? 0.242 -16.844 -3.625 1 96.19 127 ASP B O 1
ATOM 4312 N N . CYS B 1 128 ? 0.353 -16.703 -5.781 1 95.69 128 CYS B N 1
ATOM 4313 C CA . CYS B 1 128 ? -0.825 -15.875 -5.988 1 95.69 128 CYS B CA 1
ATOM 4314 C C . CYS B 1 128 ? -1.629 -16.359 -7.188 1 95.69 128 CYS B C 1
ATOM 4316 O O . CYS B 1 128 ? -1.274 -16.062 -8.336 1 95.69 128 CYS B O 1
ATOM 4318 N N . HIS B 1 129 ? -2.658 -17.078 -6.887 1 92.94 129 HIS B N 1
ATOM 4319 C CA . HIS B 1 129 ? -3.43 -17.688 -7.973 1 92.94 129 HIS B CA 1
ATOM 4320 C C . HIS B 1 129 ? -4.879 -17.906 -7.555 1 92.94 129 HIS B C 1
ATOM 4322 O O . HIS B 1 129 ? -5.152 -18.234 -6.395 1 92.94 129 HIS B O 1
ATOM 4328 N N . ASP B 1 130 ? -5.816 -17.703 -8.469 1 89.06 130 ASP B N 1
ATOM 4329 C CA . ASP B 1 130 ? -7.234 -18 -8.305 1 89.06 130 ASP B CA 1
ATOM 4330 C C . ASP B 1 130 ? -7.82 -17.234 -7.121 1 89.06 130 ASP B C 1
ATOM 4332 O O . ASP B 1 130 ? -8.656 -17.766 -6.387 1 89.06 130 ASP B O 1
ATOM 4336 N N . GLY B 1 131 ? -7.285 -16.125 -6.914 1 90 131 GLY B N 1
ATOM 4337 C CA . GLY B 1 131 ? -7.824 -15.258 -5.883 1 90 131 GLY B CA 1
ATOM 4338 C C . GLY B 1 131 ? -7.199 -15.484 -4.52 1 90 131 GLY B C 1
ATOM 4339 O O . GLY B 1 131 ? -7.508 -14.773 -3.561 1 90 131 GLY B O 1
ATOM 4340 N N . TYR B 1 132 ? -6.324 -16.453 -4.465 1 93.62 132 TYR B N 1
ATOM 4341 C CA . TYR B 1 132 ? -5.684 -16.766 -3.195 1 93.62 132 TYR B CA 1
ATOM 4342 C C . TYR B 1 132 ? -4.211 -16.375 -3.215 1 93.62 132 TYR B C 1
ATOM 4344 O O . TYR B 1 132 ? -3.57 -16.391 -4.266 1 93.62 132 TYR B O 1
ATOM 4352 N N . LEU B 1 133 ? -3.787 -15.984 -2.035 1 96.88 133 LEU B N 1
ATOM 4353 C CA . LEU B 1 133 ? -2.365 -15.883 -1.727 1 96.88 133 LEU B CA 1
ATOM 4354 C C . LEU B 1 133 ? -1.929 -17.016 -0.794 1 96.88 133 LEU B C 1
ATOM 4356 O O . LEU B 1 133 ? -2.594 -17.281 0.208 1 96.88 133 LEU B O 1
ATOM 4360 N N . VAL B 1 134 ? -0.925 -17.656 -1.164 1 97.56 134 VAL B N 1
ATOM 4361 C CA . VAL B 1 134 ? -0.255 -18.516 -0.197 1 97.56 134 VAL B CA 1
ATOM 4362 C C . VAL B 1 134 ? 0.977 -17.812 0.362 1 97.56 134 VAL B C 1
ATOM 4364 O O . VAL B 1 134 ? 1.85 -17.391 -0.396 1 97.56 134 VAL B O 1
ATOM 4367 N N . LEU B 1 135 ? 0.947 -17.672 1.647 1 96.56 135 LEU B N 1
ATOM 4368 C CA . LEU B 1 135 ? 2.033 -16.953 2.299 1 96.56 135 LEU B CA 1
ATOM 4369 C C . LEU B 1 135 ? 2.805 -17.859 3.244 1 96.56 135 LEU B C 1
ATOM 4371 O O . LEU B 1 135 ? 2.234 -18.797 3.82 1 96.56 135 LEU B O 1
ATOM 4375 N N . GLU B 1 136 ? 4.051 -17.578 3.314 1 94.06 136 GLU B N 1
ATOM 4376 C CA . GLU B 1 136 ? 4.941 -18.266 4.242 1 94.06 136 GLU B CA 1
ATOM 4377 C C . GLU B 1 136 ? 5.68 -17.281 5.141 1 94.06 136 GLU B C 1
ATOM 4379 O O . GLU B 1 136 ? 6.199 -16.281 4.664 1 94.06 136 GLU B O 1
ATOM 4384 N N . HIS B 1 137 ? 5.66 -17.625 6.375 1 92.19 137 HIS B N 1
ATOM 4385 C CA . HIS B 1 137 ? 6.391 -16.781 7.316 1 92.19 137 HIS B CA 1
ATOM 4386 C C . HIS B 1 137 ? 7.883 -17.094 7.301 1 92.19 137 HIS B C 1
ATOM 4388 O O . HIS B 1 137 ? 8.273 -18.25 7.473 1 92.19 137 HIS B O 1
ATOM 4394 N N . ILE B 1 138 ? 8.695 -16.156 7.246 1 87.56 138 ILE B N 1
ATOM 4395 C CA . ILE B 1 138 ? 10.117 -16.344 6.98 1 87.56 138 ILE B CA 1
ATOM 4396 C C . ILE B 1 138 ? 10.805 -16.922 8.227 1 87.56 138 ILE B C 1
ATOM 4398 O O . ILE B 1 138 ? 11.797 -17.641 8.117 1 87.56 138 ILE B O 1
ATOM 4402 N N . TYR B 1 139 ? 10.297 -16.656 9.398 1 85.81 139 TYR B N 1
ATOM 4403 C CA . TYR B 1 139 ? 10.969 -17.094 10.617 1 85.81 139 TYR B CA 1
ATOM 4404 C C . TYR B 1 139 ? 10.375 -18.406 11.125 1 85.81 139 TYR B C 1
ATOM 4406 O O . TYR B 1 139 ? 11.109 -19.312 11.5 1 85.81 139 TYR B O 1
ATOM 4414 N N . THR B 1 140 ? 9.109 -18.453 11.086 1 87.81 140 THR B N 1
ATOM 4415 C CA . THR B 1 140 ? 8.461 -19.609 11.703 1 87.81 140 THR B CA 1
ATOM 4416 C C . THR B 1 140 ? 8.18 -20.688 10.672 1 87.81 140 THR B C 1
ATOM 4418 O O . THR B 1 140 ? 7.879 -21.828 11.023 1 87.81 140 THR B O 1
ATOM 4421 N N . ARG B 1 141 ? 8.109 -20.391 9.422 1 89.56 141 ARG B N 1
ATOM 4422 C CA . ARG B 1 141 ? 7.852 -21.297 8.297 1 89.56 141 ARG B CA 1
ATOM 4423 C C . ARG B 1 141 ? 6.395 -21.734 8.281 1 89.56 141 ARG B C 1
ATOM 4425 O O . ARG B 1 141 ? 6.035 -22.672 7.566 1 89.56 141 ARG B O 1
ATOM 4432 N N . GLU B 1 142 ? 5.66 -21.031 9.07 1 92.88 142 GLU B N 1
ATOM 4433 C CA . GLU B 1 142 ? 4.223 -21.25 8.961 1 92.88 142 GLU B CA 1
ATOM 4434 C C . GLU B 1 142 ? 3.691 -20.781 7.609 1 92.88 142 GLU B C 1
ATOM 4436 O O . GLU B 1 142 ? 4.199 -19.812 7.039 1 92.88 142 GLU B O 1
ATOM 4441 N N . ALA B 1 143 ? 2.723 -21.562 7.164 1 96.12 143 ALA B N 1
ATOM 4442 C CA . ALA B 1 143 ? 2.119 -21.203 5.879 1 96.12 143 ALA B CA 1
ATOM 4443 C C . ALA B 1 143 ? 0.606 -21.047 6.012 1 96.12 143 ALA B C 1
ATOM 4445 O O . ALA B 1 143 ? -0.016 -21.656 6.883 1 96.12 143 ALA B O 1
ATOM 4446 N N . LEU B 1 144 ? 0.047 -20.203 5.188 1 96.94 144 LEU B N 1
ATOM 4447 C CA . LEU B 1 144 ? -1.399 -20.016 5.184 1 96.94 144 LEU B CA 1
ATOM 4448 C C . LEU B 1 144 ? -1.893 -19.609 3.797 1 96.94 144 LEU B C 1
ATOM 4450 O O . LEU B 1 144 ? -1.105 -19.172 2.955 1 96.94 144 LEU B O 1
ATOM 4454 N N . ALA B 1 145 ? -3.115 -19.906 3.535 1 96.81 145 ALA B N 1
ATOM 4455 C CA . ALA B 1 145 ? -3.832 -19.406 2.361 1 96.81 145 ALA B CA 1
ATOM 4456 C C . ALA B 1 145 ? -4.781 -18.281 2.734 1 96.81 145 ALA B C 1
ATOM 4458 O O . ALA B 1 145 ? -5.535 -18.391 3.707 1 96.81 145 ALA B O 1
ATOM 4459 N N . TYR B 1 146 ? -4.695 -17.203 1.971 1 96.19 146 TYR B N 1
ATOM 4460 C CA . TYR B 1 146 ? -5.504 -16.031 2.277 1 96.19 146 TYR B CA 1
ATOM 4461 C C . TYR B 1 146 ? -6.184 -15.5 1.024 1 96.19 146 TYR B C 1
ATOM 4463 O O . TYR B 1 146 ? -5.555 -15.383 -0.029 1 96.19 146 TYR B O 1
ATOM 4471 N N . ASN B 1 147 ? -7.438 -15.297 1.071 1 94 147 ASN B N 1
ATOM 4472 C CA . ASN B 1 147 ? -8.188 -14.625 0.013 1 94 147 ASN B CA 1
ATOM 4473 C C . ASN B 1 147 ? -8.539 -13.195 0.399 1 94 147 ASN B C 1
ATOM 4475 O O . ASN B 1 147 ? -9.445 -12.969 1.198 1 94 147 ASN B O 1
ATOM 4479 N N . PRO B 1 148 ? -7.875 -12.219 -0.182 1 95.19 148 PRO B N 1
ATOM 4480 C CA . PRO B 1 148 ? -8.062 -10.828 0.234 1 95.19 148 PRO B CA 1
ATOM 4481 C C . PRO B 1 148 ? -9.461 -10.305 -0.061 1 95.19 148 PRO B C 1
ATOM 4483 O O . PRO B 1 148 ? -9.922 -9.352 0.576 1 95.19 148 PRO B O 1
ATOM 4486 N N . LEU B 1 149 ? -10.203 -10.82 -1.015 1 91.88 149 LEU B N 1
ATOM 4487 C CA . LEU B 1 149 ? -11.523 -10.328 -1.391 1 91.88 149 LEU B CA 1
ATOM 4488 C C . LEU B 1 149 ? -12.586 -10.844 -0.433 1 91.88 149 LEU B C 1
ATOM 4490 O O . LEU B 1 149 ? -13.539 -10.125 -0.112 1 91.88 149 LEU B O 1
ATOM 4494 N N . THR B 1 150 ? -12.43 -12.031 0.056 1 88.19 150 THR B N 1
ATOM 4495 C CA . THR B 1 150 ? -13.43 -12.617 0.934 1 88.19 150 THR B CA 1
ATOM 4496 C C . THR B 1 150 ? -12.953 -12.609 2.385 1 88.19 150 THR B C 1
ATOM 4498 O O . THR B 1 150 ? -13.734 -12.875 3.301 1 88.19 150 THR B O 1
ATOM 4501 N N . LEU B 1 151 ? -11.758 -12.414 2.609 1 90.44 151 LEU B N 1
ATOM 4502 C CA . LEU B 1 151 ? -11.125 -12.383 3.922 1 90.44 151 LEU B CA 1
ATOM 4503 C C . LEU B 1 151 ? -11.008 -13.789 4.508 1 90.44 151 LEU B C 1
ATOM 4505 O O . LEU B 1 151 ? -10.844 -13.953 5.715 1 90.44 151 LEU B O 1
ATOM 4509 N N . ALA B 1 152 ? -11.109 -14.742 3.623 1 90.12 152 ALA B N 1
ATOM 4510 C CA . ALA B 1 152 ? -10.953 -16.125 4.078 1 90.12 152 ALA B CA 1
ATOM 4511 C C . ALA B 1 152 ? -9.492 -16.438 4.363 1 90.12 152 ALA B C 1
ATOM 4513 O O . ALA B 1 152 ? -8.617 -16.188 3.529 1 90.12 152 ALA B O 1
ATOM 4514 N N . LEU B 1 153 ? -9.242 -16.922 5.547 1 93.69 153 LEU B N 1
ATOM 4515 C CA . LEU B 1 153 ? -7.898 -17.297 5.98 1 93.69 153 LEU B CA 1
ATOM 4516 C C . LEU B 1 153 ? -7.859 -18.766 6.422 1 93.69 153 LEU B C 1
ATOM 4518 O O . LEU B 1 153 ? -8.688 -19.188 7.234 1 93.69 153 LEU B O 1
ATOM 4522 N N . ASP B 1 154 ? -6.961 -19.469 5.871 1 94.31 154 ASP B N 1
ATOM 4523 C CA . ASP B 1 154 ? -6.77 -20.875 6.227 1 94.31 154 ASP B CA 1
ATOM 4524 C C . ASP B 1 154 ? -5.312 -21.156 6.598 1 94.31 154 ASP B C 1
ATOM 4526 O O . ASP B 1 154 ? -4.426 -21.078 5.746 1 94.31 154 ASP B O 1
ATOM 4530 N N . LEU B 1 155 ? -5.105 -21.484 7.828 1 94.62 155 LEU B N 1
ATOM 4531 C CA . LEU B 1 155 ? -3.768 -21.875 8.258 1 94.62 155 LEU B CA 1
ATOM 4532 C C . LEU B 1 155 ? -3.445 -23.297 7.789 1 94.62 155 LEU B C 1
ATOM 4534 O O . LEU B 1 155 ? -4.258 -24.203 7.957 1 94.62 155 LEU B O 1
ATOM 4538 N N . LEU B 1 156 ? -2.311 -23.438 7.215 1 96.44 156 LEU B N 1
ATOM 4539 C CA . LEU B 1 156 ? -1.898 -24.75 6.75 1 96.44 156 LEU B CA 1
ATOM 4540 C C . LEU B 1 156 ? -1.104 -25.484 7.824 1 96.44 156 LEU B C 1
ATOM 4542 O O . LEU B 1 156 ? -0.181 -24.922 8.414 1 96.44 156 LEU B O 1
ATOM 4546 N N . PRO B 1 157 ? -1.532 -26.688 8.062 1 95.62 157 PRO B N 1
ATOM 4547 C CA . PRO B 1 157 ? -0.711 -27.453 9.008 1 95.62 157 PRO B CA 1
ATOM 4548 C C . PRO B 1 157 ? 0.712 -27.688 8.5 1 95.62 157 PRO B C 1
ATOM 4550 O O . PRO B 1 157 ? 0.958 -27.625 7.293 1 95.62 157 PRO B O 1
ATOM 4553 N N . PRO B 1 158 ? 1.588 -27.891 9.445 1 95 158 PRO B N 1
ATOM 4554 C CA . PRO B 1 158 ? 2.941 -28.219 8.992 1 95 158 PRO B CA 1
ATOM 4555 C C . PRO B 1 158 ? 2.992 -29.516 8.172 1 95 158 PRO B C 1
ATOM 4557 O O . PRO B 1 158 ? 2.166 -30.406 8.375 1 95 158 PRO B O 1
ATOM 4560 N N . LEU B 1 159 ? 3.92 -29.531 7.297 1 96.19 159 LEU B N 1
ATOM 4561 C CA . LEU B 1 159 ? 4.133 -30.766 6.551 1 96.19 159 LEU B CA 1
ATOM 4562 C C . LEU B 1 159 ? 4.523 -31.906 7.488 1 96.19 159 LEU B C 1
ATOM 4564 O O . LEU B 1 159 ? 5.297 -31.703 8.43 1 96.19 159 LEU B O 1
ATOM 4568 N N . PRO B 1 160 ? 3.98 -33.094 7.266 1 95.94 160 PRO B N 1
ATOM 4569 C CA . PRO B 1 160 ? 4.371 -34.219 8.109 1 95.94 160 PRO B CA 1
ATOM 4570 C C . PRO B 1 160 ? 5.828 -34.625 7.898 1 95.94 160 PRO B C 1
ATOM 4572 O O . PRO B 1 160 ? 6.383 -34.438 6.816 1 95.94 160 PRO B O 1
ATOM 4575 N N . ASP B 1 161 ? 6.355 -35.312 8.812 1 95.75 161 ASP B N 1
ATOM 4576 C CA . ASP B 1 161 ? 7.754 -35.75 8.773 1 95.75 161 ASP B CA 1
ATOM 4577 C C . ASP B 1 161 ? 8.008 -36.688 7.598 1 95.75 161 ASP B C 1
ATOM 4579 O O . ASP B 1 161 ? 9.094 -36.688 7.02 1 95.75 161 ASP B O 1
ATOM 4583 N N . GLU B 1 162 ? 7.039 -37.469 7.328 1 95.81 162 GLU B N 1
ATOM 4584 C CA . GLU B 1 162 ? 7.156 -38.438 6.25 1 95.81 162 GLU B CA 1
ATOM 4585 C C . GLU B 1 162 ? 7.516 -37.75 4.93 1 95.81 162 GLU B C 1
ATOM 4587 O O . GLU B 1 162 ? 8.109 -38.375 4.047 1 95.81 162 GLU B O 1
ATOM 4592 N N . PHE B 1 163 ? 7.109 -36.562 4.754 1 97 163 PHE B N 1
ATOM 4593 C CA . PHE B 1 163 ? 7.367 -35.844 3.523 1 97 163 PHE B CA 1
ATOM 4594 C C . PHE B 1 163 ? 8.867 -35.688 3.291 1 97 163 PHE B C 1
ATOM 4596 O O . PHE B 1 163 ? 9.32 -35.656 2.148 1 97 163 PHE B O 1
ATOM 4603 N N . TYR B 1 164 ? 9.617 -35.656 4.348 1 95.75 164 TYR B N 1
ATOM 4604 C CA . TYR B 1 164 ? 11.047 -35.344 4.266 1 95.75 164 TYR B CA 1
ATOM 4605 C C . TYR B 1 164 ? 11.875 -36.625 4.246 1 95.75 164 TYR B C 1
ATOM 4607 O O . TYR B 1 164 ? 13.109 -36.594 4.281 1 95.75 164 TYR B O 1
ATOM 4615 N N . GLU B 1 165 ? 11.203 -37.688 4.223 1 96 165 GLU B N 1
ATOM 4616 C CA . GLU B 1 165 ? 11.914 -38.969 4.273 1 96 165 GLU B CA 1
ATOM 4617 C C . GLU B 1 165 ? 12.031 -39.594 2.883 1 96 165 GLU B C 1
ATOM 4619 O O . GLU B 1 165 ? 11.258 -39.25 1.98 1 96 165 GLU B O 1
ATOM 4624 N N . GLY B 1 166 ? 13.086 -40.406 2.703 1 95.31 166 GLY B N 1
ATOM 4625 C CA . GLY B 1 166 ? 13.156 -41.281 1.539 1 95.31 166 GLY B CA 1
ATOM 4626 C C . GLY B 1 166 ? 13.812 -40.625 0.342 1 95.31 166 GLY B C 1
ATOM 4627 O O . GLY B 1 166 ? 13.719 -41.125 -0.781 1 95.31 166 GLY B O 1
ATOM 4628 N N . PHE B 1 167 ? 14.352 -39.5 0.481 1 92.88 167 PHE B N 1
ATOM 4629 C CA . PHE B 1 167 ? 14.992 -38.875 -0.663 1 92.88 167 PHE B CA 1
ATOM 4630 C C . PHE B 1 167 ? 16.328 -39.531 -0.982 1 92.88 167 PHE B C 1
ATOM 4632 O O . PHE B 1 167 ? 16.938 -40.156 -0.112 1 92.88 167 PHE B O 1
ATOM 4639 N N . GLN B 1 168 ? 16.719 -39.406 -2.174 1 90.25 168 GLN B N 1
ATOM 4640 C CA . GLN B 1 168 ? 18.016 -39.906 -2.656 1 90.25 168 GLN B CA 1
ATOM 4641 C C . GLN B 1 168 ? 18.969 -38.75 -2.941 1 90.25 168 GLN B C 1
ATOM 4643 O O . GLN B 1 168 ? 18.656 -37.875 -3.74 1 90.25 168 GLN B O 1
ATOM 4648 N N . GLY B 1 169 ? 20.094 -38.812 -2.223 1 88.44 169 GLY B N 1
ATOM 4649 C CA . GLY B 1 169 ? 21.047 -37.719 -2.422 1 88.44 169 GLY B CA 1
ATOM 4650 C C . GLY B 1 169 ? 20.703 -36.469 -1.65 1 88.44 169 GLY B C 1
ATOM 4651 O O . GLY B 1 169 ? 20.531 -36.5 -0.431 1 88.44 169 GLY B O 1
ATOM 4652 N N . HIS B 1 170 ? 20.438 -35.406 -2.434 1 89.25 170 HIS B N 1
ATOM 4653 C CA . HIS B 1 170 ? 20.188 -34.125 -1.803 1 89.25 170 HIS B CA 1
ATOM 4654 C C . HIS B 1 170 ? 18.703 -33.75 -1.835 1 89.25 170 HIS B C 1
ATOM 4656 O O . HIS B 1 170 ? 18.062 -33.875 -2.877 1 89.25 170 HIS B O 1
ATOM 4662 N N . TYR B 1 171 ? 18.266 -33.281 -0.754 1 92.44 171 TYR B N 1
ATOM 4663 C CA . TYR B 1 171 ? 16.891 -32.812 -0.638 1 92.44 171 TYR B CA 1
ATOM 4664 C C . TYR B 1 171 ? 16.781 -31.344 -0.98 1 92.44 171 TYR B C 1
ATOM 4666 O O . TYR B 1 171 ? 17.531 -30.516 -0.434 1 92.44 171 TYR B O 1
ATOM 4674 N N . ASN B 1 172 ? 15.867 -30.984 -1.832 1 93.62 172 ASN B N 1
ATOM 4675 C CA . ASN B 1 172 ? 15.609 -29.594 -2.17 1 93.62 172 ASN B CA 1
ATOM 4676 C C . ASN B 1 172 ? 14.117 -29.281 -2.104 1 93.62 172 ASN B C 1
ATOM 4678 O O . ASN B 1 172 ? 13.32 -29.828 -2.869 1 93.62 172 ASN B O 1
ATOM 4682 N N . GLY B 1 173 ? 13.797 -28.391 -1.195 1 93.69 173 GLY B N 1
ATOM 4683 C CA . GLY B 1 173 ? 12.422 -27.906 -1.137 1 93.69 173 GLY B CA 1
ATOM 4684 C C . GLY B 1 173 ? 12.094 -26.906 -2.227 1 93.69 173 GLY B C 1
ATOM 4685 O O . GLY B 1 173 ? 12.945 -26.125 -2.639 1 93.69 173 GLY B O 1
ATOM 4686 N N . LEU B 1 174 ? 10.852 -27 -2.619 1 94.56 174 LEU B N 1
ATOM 4687 C CA . LEU B 1 174 ? 10.367 -26.031 -3.596 1 94.56 174 LEU B CA 1
ATOM 4688 C C . LEU B 1 174 ? 9.414 -25.031 -2.949 1 94.56 174 LEU B C 1
ATOM 4690 O O . LEU B 1 174 ? 9.68 -24.531 -1.856 1 94.56 174 LEU B O 1
ATOM 4694 N N . ASP B 1 175 ? 8.312 -24.641 -3.588 1 94.06 175 ASP B N 1
ATOM 4695 C CA . ASP B 1 175 ? 7.43 -23.594 -3.062 1 94.06 175 ASP B CA 1
ATOM 4696 C C . ASP B 1 175 ? 5.984 -24.078 -3.004 1 94.06 175 ASP B C 1
ATOM 4698 O O . ASP B 1 175 ? 5.684 -25.203 -3.426 1 94.06 175 ASP B O 1
ATOM 4702 N N . TYR B 1 176 ? 5.168 -23.312 -2.377 1 96.69 176 TYR B N 1
ATOM 4703 C CA . TYR B 1 176 ? 3.74 -23.609 -2.271 1 96.69 176 TYR B CA 1
ATOM 4704 C C . TYR B 1 176 ? 2.99 -23.094 -3.496 1 96.69 176 TYR B C 1
ATOM 4706 O O . TYR B 1 176 ? 3.283 -22 -4.004 1 96.69 176 TYR B O 1
ATOM 4714 N N . HIS B 1 177 ? 2.027 -23.875 -3.887 1 96.62 177 HIS B N 1
ATOM 4715 C CA . HIS B 1 177 ? 1.136 -23.453 -4.965 1 96.62 177 HIS B CA 1
ATOM 4716 C C . HIS B 1 177 ? -0.324 -23.688 -4.594 1 96.62 177 HIS B C 1
ATOM 4718 O O . HIS B 1 177 ? -0.655 -24.703 -3.979 1 96.62 177 HIS B O 1
ATOM 4724 N N . VAL B 1 178 ? -1.145 -22.75 -4.934 1 94.38 178 VAL B N 1
ATOM 4725 C CA . VAL B 1 178 ? -2.568 -22.875 -4.645 1 94.38 178 VAL B CA 1
ATOM 4726 C C . VAL B 1 178 ? -3.355 -22.984 -5.949 1 94.38 178 VAL B C 1
ATOM 4728 O O . VAL B 1 178 ? -3.012 -22.328 -6.941 1 94.38 178 VAL B O 1
ATOM 4731 N N . HIS B 1 179 ? -4.359 -23.828 -5.875 1 88.38 179 HIS B N 1
ATOM 4732 C CA . HIS B 1 179 ? -5.215 -24.062 -7.031 1 88.38 179 HIS B CA 1
ATOM 4733 C C . HIS B 1 179 ? -6.648 -24.359 -6.605 1 88.38 179 HIS B C 1
ATOM 4735 O O . HIS B 1 179 ? -6.883 -25.172 -5.703 1 88.38 179 HIS B O 1
ATOM 4741 N N . ALA B 1 180 ? -7.5 -23.594 -7.211 1 83.56 180 ALA B N 1
ATOM 4742 C CA . ALA B 1 180 ? -8.922 -23.875 -7.016 1 83.56 180 ALA B CA 1
ATOM 4743 C C . ALA B 1 180 ? -9.523 -24.5 -8.266 1 83.56 180 ALA B C 1
ATOM 4745 O O . ALA B 1 180 ? -10 -23.797 -9.156 1 83.56 180 ALA B O 1
ATOM 4746 N N . PRO B 1 181 ? -9.562 -25.797 -8.289 1 75.06 181 PRO B N 1
ATOM 4747 C CA . PRO B 1 181 ? -10.117 -26.453 -9.477 1 75.06 181 PRO B CA 1
ATOM 4748 C C . PRO B 1 181 ? -11.586 -26.109 -9.711 1 75.06 181 PRO B C 1
ATOM 4750 O O . PRO B 1 181 ? -12.297 -25.75 -8.766 1 75.06 181 PRO B O 1
ATOM 4753 N N . GLU B 1 182 ? -11.953 -26.172 -10.953 1 68.81 182 GLU B N 1
ATOM 4754 C CA . GLU B 1 182 ? -13.32 -25.828 -11.336 1 68.81 182 GLU B CA 1
ATOM 4755 C C . GLU B 1 182 ? -14.336 -26.625 -10.523 1 68.81 182 GLU B C 1
ATOM 4757 O O . GLU B 1 182 ? -15.375 -26.094 -10.133 1 68.81 182 GLU B O 1
ATOM 4762 N N . GLU B 1 183 ? -13.938 -27.859 -10.273 1 62.78 183 GLU B N 1
ATOM 4763 C CA . GLU B 1 183 ? -14.836 -28.719 -9.523 1 62.78 183 GLU B CA 1
ATOM 4764 C C . GLU B 1 183 ? -15.039 -28.203 -8.102 1 62.78 183 GLU B C 1
ATOM 4766 O O . GLU B 1 183 ? -16.078 -28.484 -7.48 1 62.78 183 GLU B O 1
ATOM 4771 N N . CYS B 1 184 ? -14.07 -27.516 -7.688 1 64 184 CYS B N 1
ATOM 4772 C CA . CYS B 1 184 ? -14.086 -27.062 -6.305 1 64 184 CYS B CA 1
ATOM 4773 C C . CYS B 1 184 ? -14.539 -25.609 -6.211 1 64 184 CYS B C 1
ATOM 4775 O O . CYS B 1 184 ? -14.867 -25.125 -5.129 1 64 184 CYS B O 1
ATOM 4777 N N . ARG B 1 185 ? -14.57 -24.984 -7.266 1 62.03 185 ARG B N 1
ATOM 4778 C CA . ARG B 1 185 ? -14.805 -23.547 -7.297 1 62.03 185 ARG B CA 1
ATOM 4779 C C . ARG B 1 185 ? -16.188 -23.203 -6.754 1 62.03 185 ARG B C 1
ATOM 4781 O O . ARG B 1 185 ? -16.359 -22.203 -6.051 1 62.03 185 ARG B O 1
ATOM 4788 N N . ASP B 1 186 ? -17.094 -24.172 -7.035 1 59.81 186 ASP B N 1
ATOM 4789 C CA . ASP B 1 186 ? -18.469 -23.906 -6.625 1 59.81 186 ASP B CA 1
ATOM 4790 C C . ASP B 1 186 ? -18.594 -23.922 -5.102 1 59.81 186 ASP B C 1
ATOM 4792 O O . ASP B 1 186 ? -19.469 -23.266 -4.547 1 59.81 186 ASP B O 1
ATOM 4796 N N . HIS B 1 187 ? -17.594 -24.656 -4.539 1 63.91 187 HIS B N 1
ATOM 4797 C CA . HIS B 1 187 ? -17.75 -24.75 -3.092 1 63.91 187 HIS B CA 1
ATOM 4798 C C . HIS B 1 187 ? -16.688 -23.922 -2.373 1 63.91 187 HIS B C 1
ATOM 4800 O O . HIS B 1 187 ? -16.625 -23.906 -1.142 1 63.91 187 HIS B O 1
ATOM 4806 N N . GLY B 1 188 ? -15.922 -23.219 -3.117 1 71.75 188 GLY B N 1
ATOM 4807 C CA . GLY B 1 188 ? -14.93 -22.359 -2.496 1 71.75 188 GLY B CA 1
ATOM 4808 C C . GLY B 1 188 ? -13.742 -23.125 -1.936 1 71.75 188 GLY B C 1
ATOM 4809 O O . GLY B 1 188 ? -12.984 -22.594 -1.124 1 71.75 188 GLY B O 1
ATOM 4810 N N . ALA B 1 189 ? -13.703 -24.312 -2.369 1 83 189 ALA B N 1
ATOM 4811 C CA . ALA B 1 189 ? -12.602 -25.156 -1.909 1 83 189 ALA B CA 1
ATOM 4812 C C . ALA B 1 189 ? -11.352 -24.922 -2.76 1 83 189 ALA B C 1
ATOM 4814 O O . ALA B 1 189 ? -11.453 -24.516 -3.92 1 83 189 ALA B O 1
ATOM 4815 N N . PHE B 1 190 ? -10.203 -25.094 -2.135 1 89.94 190 PHE B N 1
ATOM 4816 C CA . PHE B 1 190 ? -8.93 -24.953 -2.828 1 89.94 190 PHE B CA 1
ATOM 4817 C C . PHE B 1 190 ? -7.953 -26.031 -2.377 1 89.94 190 PHE B C 1
ATOM 4819 O O . PHE B 1 190 ? -8.195 -26.719 -1.384 1 89.94 190 PHE B O 1
ATOM 4826 N N . ARG B 1 191 ? -6.988 -26.203 -3.162 1 92.5 191 ARG B N 1
ATOM 4827 C CA . ARG B 1 191 ? -5.883 -27.109 -2.838 1 92.5 191 ARG B CA 1
ATOM 4828 C C . ARG B 1 191 ? -4.562 -26.344 -2.777 1 92.5 191 ARG B C 1
ATOM 4830 O O . ARG B 1 191 ? -4.363 -25.375 -3.514 1 92.5 191 ARG B O 1
ATOM 4837 N N . VAL B 1 192 ? -3.795 -26.797 -1.857 1 96 192 VAL B N 1
ATOM 4838 C CA . VAL B 1 192 ? -2.428 -26.281 -1.787 1 96 192 VAL B CA 1
ATOM 4839 C C . VAL B 1 192 ? -1.44 -27.422 -2.008 1 96 192 VAL B C 1
ATOM 4841 O O . VAL B 1 192 ? -1.606 -28.516 -1.452 1 96 192 VAL B O 1
ATOM 4844 N N . ILE B 1 193 ? -0.48 -27.156 -2.838 1 96.62 193 ILE B N 1
ATOM 4845 C CA . ILE B 1 193 ? 0.526 -28.156 -3.168 1 96.62 193 ILE B CA 1
ATOM 4846 C C . ILE B 1 193 ? 1.904 -27.672 -2.727 1 96.62 193 ILE B C 1
ATOM 4848 O O . ILE B 1 193 ? 2.246 -26.5 -2.916 1 96.62 193 ILE B O 1
ATOM 4852 N N . TYR B 1 194 ? 2.648 -28.5 -2.115 1 97.62 194 TYR B N 1
ATOM 4853 C CA . TYR B 1 194 ? 4.07 -28.312 -1.85 1 97.62 194 TYR B CA 1
ATOM 4854 C C . TYR B 1 194 ? 4.891 -29.438 -2.459 1 97.62 194 TYR B C 1
ATOM 4856 O O . TYR B 1 194 ? 4.488 -30.609 -2.408 1 97.62 194 TYR B O 1
ATOM 4864 N N . ALA B 1 195 ? 5.988 -29.078 -3.098 1 97.19 195 ALA B N 1
ATOM 4865 C CA . ALA B 1 195 ? 6.785 -30.094 -3.781 1 97.19 195 ALA B CA 1
ATOM 4866 C C . ALA B 1 195 ? 8.25 -30.016 -3.357 1 97.19 195 ALA B C 1
ATOM 4868 O O . ALA B 1 195 ? 8.68 -29.031 -2.756 1 97.19 195 ALA B O 1
ATOM 4869 N N . CYS B 1 196 ? 8.938 -31.078 -3.58 1 96.5 196 CYS B N 1
ATOM 4870 C CA . CYS B 1 196 ? 10.391 -31.172 -3.42 1 96.5 196 CYS B CA 1
ATOM 4871 C C . CYS B 1 196 ? 11 -32.062 -4.496 1 96.5 196 CYS B C 1
ATOM 4873 O O . CYS B 1 196 ? 10.281 -32.688 -5.277 1 96.5 196 CYS B O 1
ATOM 4875 N N . HIS B 1 197 ? 12.25 -31.938 -4.59 1 95.06 197 HIS B N 1
ATOM 4876 C CA . HIS B 1 197 ? 12.953 -32.812 -5.516 1 95.06 197 HIS B CA 1
ATOM 4877 C C . HIS B 1 197 ? 14.305 -33.25 -4.953 1 95.06 197 HIS B C 1
ATOM 4879 O O . HIS B 1 197 ? 14.852 -32.594 -4.074 1 95.06 197 HIS B O 1
ATOM 4885 N N . ASP B 1 198 ? 14.688 -34.406 -5.328 1 92.69 198 ASP B N 1
ATOM 4886 C CA . ASP B 1 198 ? 16.031 -34.875 -5.023 1 92.69 198 ASP B CA 1
ATOM 4887 C C . ASP B 1 198 ? 16.875 -34.969 -6.289 1 92.69 198 ASP B C 1
ATOM 4889 O O . ASP B 1 198 ? 16.641 -34.25 -7.258 1 92.69 198 ASP B O 1
ATOM 4893 N N . ASP B 1 199 ? 17.828 -35.75 -6.324 1 89.25 199 ASP B N 1
ATOM 4894 C CA . ASP B 1 199 ? 18.781 -35.75 -7.43 1 89.25 199 ASP B CA 1
ATOM 4895 C C . ASP B 1 199 ? 18.109 -36.156 -8.742 1 89.25 199 ASP B C 1
ATOM 4897 O O . ASP B 1 199 ? 18.516 -35.719 -9.812 1 89.25 199 ASP B O 1
ATOM 4901 N N . SER B 1 200 ? 17.062 -37.031 -8.656 1 91.19 200 SER B N 1
ATOM 4902 C CA . SER B 1 200 ? 16.5 -37.5 -9.914 1 91.19 200 SER B CA 1
ATOM 4903 C C . SER B 1 200 ? 14.969 -37.594 -9.836 1 91.19 200 SER B C 1
ATOM 4905 O O . SER B 1 200 ? 14.305 -37.719 -10.859 1 91.19 200 SER B O 1
ATOM 4907 N N . ARG B 1 201 ? 14.391 -37.5 -8.641 1 95.31 201 ARG B N 1
ATOM 4908 C CA . ARG B 1 201 ? 12.961 -37.719 -8.438 1 95.31 201 ARG B CA 1
ATOM 4909 C C . ARG B 1 201 ? 12.312 -36.469 -7.809 1 95.31 201 ARG B C 1
ATOM 4911 O O . ARG B 1 201 ? 13.008 -35.531 -7.414 1 95.31 201 ARG B O 1
ATOM 4918 N N . ALA B 1 202 ? 11.008 -36.438 -7.824 1 97 202 ALA B N 1
ATOM 4919 C CA . ALA B 1 202 ? 10.234 -35.375 -7.191 1 97 202 ALA B CA 1
ATOM 4920 C C . ALA B 1 202 ? 9.062 -35.938 -6.395 1 97 202 ALA B C 1
ATOM 4922 O O . ALA B 1 202 ? 8.625 -37.062 -6.641 1 97 202 ALA B O 1
ATOM 4923 N N . ARG B 1 203 ? 8.656 -35.25 -5.453 1 97.69 203 ARG B N 1
ATOM 4924 C CA . ARG B 1 203 ? 7.527 -35.625 -4.598 1 97.69 203 ARG B CA 1
ATOM 4925 C C . ARG B 1 203 ? 6.68 -34.406 -4.262 1 97.69 203 ARG B C 1
ATOM 4927 O O . ARG B 1 203 ? 7.18 -33.281 -4.254 1 97.69 203 ARG B O 1
ATOM 4934 N N . ALA B 1 204 ? 5.387 -34.625 -4.066 1 97.88 204 ALA B N 1
ATOM 4935 C CA . ALA B 1 204 ? 4.488 -33.531 -3.699 1 97.88 204 ALA B CA 1
ATOM 4936 C C . ALA B 1 204 ? 3.607 -33.938 -2.518 1 97.88 204 ALA B C 1
ATOM 4938 O O . ALA B 1 204 ? 3.42 -35.125 -2.24 1 97.88 204 ALA B O 1
ATOM 4939 N N . ALA B 1 205 ? 3.223 -33 -1.788 1 97.81 205 ALA B N 1
ATOM 4940 C CA . ALA B 1 205 ? 2.154 -33.125 -0.798 1 97.81 205 ALA B CA 1
ATOM 4941 C C . ALA B 1 205 ? 0.994 -32.188 -1.146 1 97.81 205 ALA B C 1
ATOM 4943 O O . ALA B 1 205 ? 1.204 -31.062 -1.63 1 97.81 205 ALA B O 1
ATOM 4944 N N . VAL B 1 206 ? -0.206 -32.656 -0.888 1 96.25 206 VAL B N 1
ATOM 4945 C CA . VAL B 1 206 ? -1.385 -31.891 -1.274 1 96.25 206 VAL B CA 1
ATOM 4946 C C . VAL B 1 206 ? -2.289 -31.688 -0.061 1 96.25 206 VAL B C 1
ATOM 4948 O O . VAL B 1 206 ? -2.592 -32.656 0.663 1 96.25 206 VAL B O 1
ATOM 4951 N N . PHE B 1 207 ? -2.648 -30.484 0.13 1 95.88 207 PHE B N 1
ATOM 4952 C CA . PHE B 1 207 ? -3.637 -30.094 1.131 1 95.88 207 PHE B CA 1
ATOM 4953 C C . PHE B 1 207 ? -4.934 -29.656 0.467 1 95.88 207 PHE B C 1
ATOM 4955 O O . PHE B 1 207 ? -4.914 -28.828 -0.451 1 95.88 207 PHE B O 1
ATOM 4962 N N . SER B 1 208 ? -6.016 -30.219 0.931 1 91.81 208 SER B N 1
ATOM 4963 C CA . SER B 1 208 ? -7.328 -29.797 0.444 1 91.81 208 SER B CA 1
ATOM 4964 C C . SER B 1 208 ? -8.133 -29.109 1.542 1 91.81 208 SER B C 1
ATOM 4966 O O . SER B 1 208 ? -8.305 -29.656 2.631 1 91.81 208 SER B O 1
ATOM 4968 N N . SER B 1 209 ? -8.672 -27.953 1.23 1 90.12 209 SER B N 1
ATOM 4969 C CA . SER B 1 209 ? -9.391 -27.172 2.229 1 90.12 209 SER B CA 1
ATOM 4970 C C . SER B 1 209 ? -10.711 -27.828 2.604 1 90.12 209 SER B C 1
ATOM 4972 O O . SER B 1 209 ? -11.281 -27.531 3.656 1 90.12 209 SER B O 1
ATOM 4974 N N . ASP B 1 210 ? -11.281 -28.625 1.777 1 84 210 ASP B N 1
ATOM 4975 C CA . ASP B 1 210 ? -12.578 -29.25 2.029 1 84 210 ASP B CA 1
ATOM 4976 C C . ASP B 1 210 ? -12.414 -30.594 2.73 1 84 210 ASP B C 1
ATOM 4978 O O . ASP B 1 210 ? -13.398 -31.25 3.078 1 84 210 ASP B O 1
ATOM 4982 N N . SER B 1 211 ? -11.227 -30.953 2.93 1 82.19 211 SER B N 1
ATOM 4983 C CA . SER B 1 211 ? -11.023 -32.219 3.623 1 82.19 211 SER B CA 1
ATOM 4984 C C . SER B 1 211 ? -11.312 -32.094 5.113 1 82.19 211 SER B C 1
ATOM 4986 O O . SER B 1 211 ? -10.898 -31.109 5.746 1 82.19 211 SER B O 1
ATOM 4988 N N . ASP B 1 212 ? -11.992 -32.969 5.641 1 78.62 212 ASP B N 1
ATOM 4989 C CA . ASP B 1 212 ? -12.344 -32.969 7.059 1 78.62 212 ASP B CA 1
ATOM 4990 C C . ASP B 1 212 ? -11.094 -33.094 7.93 1 78.62 212 ASP B C 1
ATOM 4992 O O . ASP B 1 212 ? -11.016 -32.469 9 1 78.62 212 ASP B O 1
ATOM 4996 N N . ALA B 1 213 ? -10.227 -33.844 7.445 1 81.38 213 ALA B N 1
ATOM 4997 C CA . ALA B 1 213 ? -9.039 -34.094 8.25 1 81.38 213 ALA B CA 1
ATOM 4998 C C . ALA B 1 213 ? -8.078 -32.906 8.227 1 81.38 213 ALA B C 1
ATOM 5000 O O . ALA B 1 213 ? -7.188 -32.812 9.07 1 81.38 213 ALA B O 1
ATOM 5001 N N . ARG B 1 214 ? -8.289 -32.031 7.402 1 87.56 214 ARG B N 1
ATOM 5002 C CA . ARG B 1 214 ? -7.395 -30.906 7.234 1 87.56 214 ARG B CA 1
ATOM 5003 C C . ARG B 1 214 ? -5.934 -31.328 7.324 1 87.56 214 ARG B C 1
ATOM 5005 O O . ARG B 1 214 ? -5.156 -30.766 8.086 1 87.56 214 ARG B O 1
ATOM 5012 N N . ALA B 1 215 ? -5.566 -32.375 6.625 1 91.94 215 ALA B N 1
ATOM 5013 C CA . ALA B 1 215 ? -4.223 -32.969 6.641 1 91.94 215 ALA B CA 1
ATOM 5014 C C . ALA B 1 215 ? -3.637 -33.031 5.234 1 91.94 215 ALA B C 1
ATOM 5016 O O . ALA B 1 215 ? -4.375 -33.031 4.246 1 91.94 215 ALA B O 1
ATOM 5017 N N . TRP B 1 216 ? -2.322 -33.094 5.273 1 96.75 216 TRP B N 1
ATOM 5018 C CA . TRP B 1 216 ? -1.603 -33.25 4.012 1 96.75 216 TRP B CA 1
ATOM 5019 C C . TRP B 1 216 ? -1.634 -34.688 3.527 1 96.75 216 TRP B C 1
ATOM 5021 O O . TRP B 1 216 ? -1.49 -35.625 4.324 1 96.75 216 TRP B O 1
ATOM 5031 N N . ARG B 1 217 ? -1.877 -34.844 2.307 1 95.88 217 ARG B N 1
ATOM 5032 C CA . ARG B 1 217 ? -1.639 -36.125 1.641 1 95.88 217 ARG B CA 1
ATOM 5033 C C . ARG B 1 217 ? -0.268 -36.125 0.972 1 95.88 217 ARG B C 1
ATOM 5035 O O . ARG B 1 217 ? -0.026 -35.375 0.019 1 95.88 217 ARG B O 1
ATOM 5042 N N . VAL B 1 218 ? 0.589 -37.031 1.44 1 97.56 218 VAL B N 1
ATOM 5043 C CA . VAL B 1 218 ? 1.942 -37.094 0.901 1 97.56 218 VAL B CA 1
ATOM 5044 C C . VAL B 1 218 ? 1.993 -38.156 -0.214 1 97.56 218 VAL B C 1
ATOM 5046 O O . VAL B 1 218 ? 1.601 -39.312 -0.013 1 97.56 218 VAL B O 1
ATOM 5049 N N . LEU B 1 219 ? 2.438 -37.75 -1.333 1 97.31 219 LEU B N 1
ATOM 5050 C CA . LEU B 1 219 ? 2.559 -38.656 -2.475 1 97.31 219 LEU B CA 1
ATOM 5051 C C . LEU B 1 219 ? 3.924 -39.344 -2.492 1 97.31 219 LEU B C 1
ATOM 5053 O O . LEU B 1 219 ? 4.891 -38.812 -1.944 1 97.31 219 LEU B O 1
ATOM 5057 N N . PRO B 1 220 ? 3.967 -40.5 -3.086 1 96.62 220 PRO B N 1
ATOM 5058 C CA . PRO B 1 220 ? 5.281 -41.125 -3.234 1 96.62 220 PRO B CA 1
ATOM 5059 C C . PRO B 1 220 ? 6.195 -40.375 -4.195 1 96.62 220 PRO B C 1
ATOM 5061 O O . PRO B 1 220 ? 5.723 -39.531 -4.965 1 96.62 220 PRO B O 1
ATOM 5064 N N . TYR B 1 221 ? 7.457 -40.594 -4.086 1 97.38 221 TYR B N 1
ATOM 5065 C CA . TYR B 1 221 ? 8.391 -40.031 -5.047 1 97.38 221 TYR B CA 1
ATOM 5066 C C . TYR B 1 221 ? 8.078 -40.5 -6.461 1 97.38 221 TYR B C 1
ATOM 5068 O O . TYR B 1 221 ? 7.668 -41.625 -6.664 1 97.38 221 TYR B O 1
ATOM 5076 N N . SER B 1 222 ? 8.312 -39.688 -7.34 1 97.25 222 SER B N 1
ATOM 5077 C CA . SER B 1 222 ? 8.148 -40.031 -8.75 1 97.25 222 SER B CA 1
ATOM 5078 C C . SER B 1 222 ? 9.234 -40.969 -9.211 1 97.25 222 SER B C 1
ATOM 5080 O O . SER B 1 222 ? 10.18 -41.25 -8.469 1 97.25 222 SER B O 1
ATOM 5082 N N . GLU B 1 223 ? 9.008 -41.469 -10.469 1 95 223 GLU B N 1
ATOM 5083 C CA . GLU B 1 223 ? 10.141 -42.094 -11.141 1 95 223 GLU B CA 1
ATOM 5084 C C . GLU B 1 223 ? 11.234 -41.094 -11.469 1 95 223 GLU B C 1
ATOM 5086 O O . GLU B 1 223 ? 11.016 -39.875 -11.328 1 95 223 GLU B O 1
ATOM 5091 N N . ALA B 1 224 ? 12.328 -41.625 -11.852 1 93.62 224 ALA B N 1
ATOM 5092 C CA . ALA B 1 224 ? 13.43 -40.719 -12.188 1 93.62 224 ALA B CA 1
ATOM 5093 C C . ALA B 1 224 ? 13.055 -39.812 -13.359 1 93.62 224 ALA B C 1
ATOM 5095 O O . ALA B 1 224 ? 12.609 -40.281 -14.406 1 93.62 224 ALA B O 1
ATOM 5096 N N . LEU B 1 225 ? 13.211 -38.562 -13.141 1 93 225 LEU B N 1
ATOM 5097 C CA . LEU B 1 225 ? 12.82 -37.562 -14.141 1 93 225 LEU B CA 1
ATOM 5098 C C . LEU B 1 225 ? 14.047 -37.031 -14.867 1 93 225 LEU B C 1
ATOM 5100 O O . LEU B 1 225 ? 13.914 -36.344 -15.891 1 93 225 LEU B O 1
ATOM 5104 N N . ARG B 1 226 ? 15.203 -37.281 -14.281 1 87.25 226 ARG B N 1
ATOM 5105 C CA . ARG B 1 226 ? 16.469 -36.906 -14.906 1 87.25 226 ARG B CA 1
ATOM 5106 C C . ARG B 1 226 ? 17.594 -37.844 -14.523 1 87.25 226 ARG B C 1
ATOM 5108 O O . ARG B 1 226 ? 17.453 -38.625 -13.57 1 87.25 226 ARG B O 1
ATOM 5115 N N . THR B 1 227 ? 18.578 -37.75 -15.367 1 81.12 227 THR B N 1
ATOM 5116 C CA . THR B 1 227 ? 19.75 -38.562 -15.062 1 81.12 227 THR B CA 1
ATOM 5117 C C . THR B 1 227 ? 20.578 -37.906 -13.953 1 81.12 227 THR B C 1
ATOM 5119 O O . THR B 1 227 ? 20.719 -36.688 -13.914 1 81.12 227 THR B O 1
ATOM 5122 N N . ILE B 1 228 ? 21.016 -38.75 -13.039 1 74.12 228 ILE B N 1
ATOM 5123 C CA . ILE B 1 228 ? 21.828 -38.281 -11.93 1 74.12 228 ILE B CA 1
ATOM 5124 C C . ILE B 1 228 ? 23.125 -37.656 -12.453 1 74.12 228 ILE B C 1
ATOM 5126 O O . ILE B 1 228 ? 23.844 -38.312 -13.234 1 74.12 228 ILE B O 1
ATOM 5130 N N . PRO B 1 229 ? 23.219 -36.406 -12.195 1 62.5 229 PRO B N 1
ATOM 5131 C CA . PRO B 1 229 ? 24.453 -35.812 -12.688 1 62.5 229 PRO B CA 1
ATOM 5132 C C . PRO B 1 229 ? 25.703 -36.5 -12.125 1 62.5 229 PRO B C 1
ATOM 5134 O O . PRO B 1 229 ? 25.688 -37 -11 1 62.5 229 PRO B O 1
ATOM 5137 N N . GLU B 1 230 ? 26.641 -37.031 -12.891 1 59.03 230 GLU B N 1
ATOM 5138 C CA . GLU B 1 230 ? 27.875 -37.688 -12.469 1 59.03 230 GLU B CA 1
ATOM 5139 C C . GLU B 1 230 ? 28.594 -36.906 -11.391 1 59.03 230 GLU B C 1
ATOM 5141 O O . GLU B 1 230 ? 29.25 -37.469 -10.516 1 59.03 230 GLU B O 1
ATOM 5146 N N . SER B 1 231 ? 29.016 -35.625 -11.656 1 52.91 231 SER B N 1
ATOM 5147 C CA . SER B 1 231 ? 29.922 -34.906 -10.766 1 52.91 231 SER B CA 1
ATOM 5148 C C . SER B 1 231 ? 29.219 -34.469 -9.492 1 52.91 231 SER B C 1
ATOM 5150 O O . SER B 1 231 ? 28.016 -34.25 -9.492 1 52.91 231 SER B O 1
ATOM 5152 N N . GLY B 1 232 ? 29.516 -35.031 -8.281 1 51.16 232 GLY B N 1
ATOM 5153 C CA . GLY B 1 232 ? 29.266 -34.688 -6.898 1 51.16 232 GLY B CA 1
ATOM 5154 C C . GLY B 1 232 ? 28.766 -33.25 -6.734 1 51.16 232 GLY B C 1
ATOM 5155 O O . GLY B 1 232 ? 28.438 -32.812 -5.621 1 51.16 232 GLY B O 1
ATOM 5156 N N . GLU B 1 233 ? 29.375 -32.375 -7.297 1 50.19 233 GLU B N 1
ATOM 5157 C CA . GLU B 1 233 ? 29.281 -30.969 -6.898 1 50.19 233 GLU B CA 1
ATOM 5158 C C . GLU B 1 233 ? 27.859 -30.453 -7.031 1 50.19 233 GLU B C 1
ATOM 5160 O O . GLU B 1 233 ? 27.516 -29.406 -6.465 1 50.19 233 GLU B O 1
ATOM 5165 N N . ARG B 1 234 ? 27.219 -30.344 -8.43 1 51.12 234 ARG B N 1
ATOM 5166 C CA . ARG B 1 234 ? 26.469 -29.188 -8.906 1 51.12 234 ARG B CA 1
ATOM 5167 C C . ARG B 1 234 ? 25.031 -29.219 -8.406 1 51.12 234 ARG B C 1
ATOM 5169 O O . ARG B 1 234 ? 24.297 -30.156 -8.695 1 51.12 234 ARG B O 1
ATOM 5176 N N . GLU B 1 235 ? 24.734 -28.672 -7.387 1 57.28 235 GLU B N 1
ATOM 5177 C CA . GLU B 1 235 ? 23.469 -28.234 -6.797 1 57.28 235 GLU B CA 1
ATOM 5178 C C . GLU B 1 235 ? 22.453 -27.859 -7.875 1 57.28 235 GLU B C 1
ATOM 5180 O O . GLU B 1 235 ? 22.734 -27.016 -8.734 1 57.28 235 GLU B O 1
ATOM 5185 N N . HIS B 1 236 ? 21.609 -28.844 -8.281 1 65.06 236 HIS B N 1
ATOM 5186 C CA . HIS B 1 236 ? 20.531 -28.609 -9.219 1 65.06 236 HIS B CA 1
ATOM 5187 C C . HIS B 1 236 ? 19.422 -27.781 -8.586 1 65.06 236 HIS B C 1
ATOM 5189 O O . HIS B 1 236 ? 18.844 -28.172 -7.566 1 65.06 236 HIS B O 1
ATOM 5195 N N . TRP B 1 237 ? 19.375 -26.578 -9.102 1 84.25 237 TRP B N 1
ATOM 5196 C CA . TRP B 1 237 ? 18.391 -25.641 -8.555 1 84.25 237 TRP B CA 1
ATOM 5197 C C . TRP B 1 237 ? 17.234 -25.438 -9.531 1 84.25 237 TRP B C 1
ATOM 5199 O O . TRP B 1 237 ? 17.406 -25.562 -10.742 1 84.25 237 TRP B O 1
ATOM 5209 N N . LEU B 1 238 ? 16.047 -25.578 -9.016 1 91.38 238 LEU B N 1
ATOM 5210 C CA . LEU B 1 238 ? 14.836 -25.219 -9.75 1 91.38 238 LEU B CA 1
ATOM 5211 C C . LEU B 1 238 ? 14.367 -23.812 -9.367 1 91.38 238 LEU B C 1
ATOM 5213 O O . LEU B 1 238 ? 14.531 -23.391 -8.219 1 91.38 238 LEU B O 1
ATOM 5217 N N . THR B 1 239 ? 13.844 -23.141 -10.328 1 91.44 239 THR B N 1
ATOM 5218 C CA . THR B 1 239 ? 13.266 -21.844 -10.047 1 91.44 239 THR B CA 1
ATOM 5219 C C . THR B 1 239 ? 11.961 -21.984 -9.266 1 91.44 239 THR B C 1
ATOM 5221 O O . THR B 1 239 ? 11.445 -23.094 -9.109 1 91.44 239 THR B O 1
ATOM 5224 N N . ALA B 1 240 ? 11.477 -20.797 -8.828 1 90.31 240 ALA B N 1
ATOM 5225 C CA . ALA B 1 240 ? 10.133 -20.781 -8.258 1 90.31 240 ALA B CA 1
ATOM 5226 C C . ALA B 1 240 ? 9.094 -21.234 -9.281 1 90.31 240 ALA B C 1
ATOM 5228 O O . ALA B 1 240 ? 9.188 -20.891 -10.461 1 90.31 240 ALA B O 1
ATOM 5229 N N . GLY B 1 241 ? 8.156 -21.984 -8.805 1 93.56 241 GLY B N 1
ATOM 5230 C CA . GLY B 1 241 ? 7.152 -22.562 -9.68 1 93.56 241 GLY B CA 1
ATOM 5231 C C . GLY B 1 241 ? 6.094 -21.578 -10.125 1 93.56 241 GLY B C 1
ATOM 5232 O O . GLY B 1 241 ? 5.906 -20.531 -9.492 1 93.56 241 GLY B O 1
ATOM 5233 N N . ARG B 1 242 ? 5.465 -22 -11.203 1 92.88 242 ARG B N 1
ATOM 5234 C CA . ARG B 1 242 ? 4.336 -21.234 -11.734 1 92.88 242 ARG B CA 1
ATOM 5235 C C . ARG B 1 242 ? 3.18 -22.156 -12.102 1 92.88 242 ARG B C 1
ATOM 5237 O O . ARG B 1 242 ? 3.385 -23.203 -12.734 1 92.88 242 ARG B O 1
ATOM 5244 N N . ILE B 1 243 ? 2.049 -21.734 -11.711 1 92.56 243 ILE B N 1
ATOM 5245 C CA . ILE B 1 243 ? 0.876 -22.516 -12.086 1 92.56 243 ILE B CA 1
ATOM 5246 C C . ILE B 1 243 ? 0.297 -21.984 -13.398 1 92.56 243 ILE B C 1
ATOM 5248 O O . ILE B 1 243 ? 0.069 -20.781 -13.539 1 92.56 243 ILE B O 1
ATOM 5252 N N . VAL B 1 244 ? 0.143 -22.906 -14.281 1 92.25 244 VAL B N 1
ATOM 5253 C CA . VAL B 1 244 ? -0.46 -22.594 -15.578 1 92.25 244 VAL B CA 1
ATOM 5254 C C . VAL B 1 244 ? -1.468 -23.672 -15.953 1 92.25 244 VAL B C 1
ATOM 5256 O O . VAL B 1 244 ? -1.093 -24.828 -16.172 1 92.25 244 VAL B O 1
ATOM 5259 N N . ASP B 1 245 ? -2.697 -23.328 -16.047 1 87.38 245 ASP B N 1
ATOM 5260 C CA . ASP B 1 245 ? -3.764 -24.203 -16.531 1 87.38 245 ASP B CA 1
ATOM 5261 C C . ASP B 1 245 ? -3.729 -25.547 -15.805 1 87.38 245 ASP B C 1
ATOM 5263 O O . ASP B 1 245 ? -3.697 -26.609 -16.453 1 87.38 245 ASP B O 1
ATOM 5267 N N . GLY B 1 246 ? -3.613 -25.531 -14.523 1 88.81 246 GLY B N 1
ATOM 5268 C CA . GLY B 1 246 ? -3.691 -26.734 -13.719 1 88.81 246 GLY B CA 1
ATOM 5269 C C . GLY B 1 246 ? -2.367 -27.469 -13.609 1 88.81 246 GLY B C 1
ATOM 5270 O O . GLY B 1 246 ? -2.305 -28.578 -13.07 1 88.81 246 GLY B O 1
ATOM 5271 N N . PHE B 1 247 ? -1.339 -26.938 -14.164 1 94.88 247 PHE B N 1
ATOM 5272 C CA . PHE B 1 247 ? -0.003 -27.516 -14.062 1 94.88 247 PHE B CA 1
ATOM 5273 C C . PHE B 1 247 ? 0.941 -26.562 -13.336 1 94.88 247 PHE B C 1
ATOM 5275 O O . PHE B 1 247 ? 0.817 -25.344 -13.453 1 94.88 247 PHE B O 1
ATOM 5282 N N . VAL B 1 248 ? 1.864 -27.125 -12.617 1 96.88 248 VAL B N 1
ATOM 5283 C CA . VAL B 1 248 ? 2.932 -26.328 -12.023 1 96.88 248 VAL B CA 1
ATOM 5284 C C . VAL B 1 248 ? 4.242 -26.594 -12.766 1 96.88 248 VAL B C 1
ATOM 5286 O O . VAL B 1 248 ? 4.617 -27.75 -12.992 1 96.88 248 VAL B O 1
ATOM 5289 N N . TYR B 1 249 ? 4.906 -25.547 -13.133 1 96.94 249 TYR B N 1
ATOM 5290 C CA . TYR B 1 249 ? 6.152 -25.641 -13.883 1 96.94 249 TYR B CA 1
ATOM 5291 C C . TYR B 1 249 ? 7.32 -25.094 -13.078 1 96.94 249 TYR B C 1
ATOM 5293 O O . TYR B 1 249 ? 7.266 -23.953 -12.602 1 96.94 249 TYR B O 1
ATOM 5301 N N . TRP B 1 250 ? 8.383 -25.875 -12.883 1 96.56 250 TRP B N 1
ATOM 5302 C CA . TRP B 1 250 ? 9.672 -25.438 -12.352 1 96.56 250 TRP B CA 1
ATOM 5303 C C . TRP B 1 250 ? 10.766 -25.578 -13.398 1 96.56 250 TRP B C 1
ATOM 5305 O O . TRP B 1 250 ? 10.883 -26.609 -14.055 1 96.56 250 TRP B O 1
ATOM 5315 N N . VAL B 1 251 ? 11.578 -24.562 -13.477 1 95.12 251 VAL B N 1
ATOM 5316 C CA . VAL B 1 251 ? 12.602 -24.578 -14.516 1 95.12 251 VAL B CA 1
ATOM 5317 C C . VAL B 1 251 ? 13.938 -25.016 -13.922 1 95.12 251 VAL B C 1
ATOM 5319 O O . VAL B 1 251 ? 14.359 -24.5 -12.883 1 95.12 251 VAL B O 1
ATOM 5322 N N . TYR B 1 252 ? 14.578 -25.953 -14.602 1 92.62 252 TYR B N 1
ATOM 5323 C CA . TYR B 1 252 ? 15.922 -26.344 -14.195 1 92.62 252 TYR B CA 1
ATOM 5324 C C . TYR B 1 252 ? 16.938 -25.266 -14.547 1 92.62 252 TYR B C 1
ATOM 5326 O O . TYR B 1 252 ? 16.906 -24.719 -15.656 1 92.62 252 TYR B O 1
ATOM 5334 N N . SER B 1 253 ? 17.781 -25.031 -13.664 1 88.88 253 SER B N 1
ATOM 5335 C CA . SER B 1 253 ? 18.781 -23.984 -13.898 1 88.88 253 SER B CA 1
ATOM 5336 C C . SER B 1 253 ? 19.906 -24.5 -14.797 1 88.88 253 SER B C 1
ATOM 5338 O O . SER B 1 253 ? 20.578 -23.703 -15.461 1 88.88 253 SER B O 1
ATOM 5340 N N . ASP B 1 254 ? 20.094 -25.75 -14.852 1 87.75 254 ASP B N 1
ATOM 5341 C CA . ASP B 1 254 ? 21.281 -26.297 -15.516 1 87.75 254 ASP B CA 1
ATOM 5342 C C . ASP B 1 254 ? 20.891 -27.047 -16.781 1 87.75 254 ASP B C 1
ATOM 5344 O O . ASP B 1 254 ? 21.75 -27.609 -17.469 1 87.75 254 ASP B O 1
ATOM 5348 N N . GLU B 1 255 ? 19.609 -27.172 -17.078 1 90.06 255 GLU B N 1
ATOM 5349 C CA . GLU B 1 255 ? 19.125 -27.859 -18.266 1 90.06 255 GLU B CA 1
ATOM 5350 C C . GLU B 1 255 ? 17.984 -27.094 -18.938 1 90.06 255 GLU B C 1
ATOM 5352 O O . GLU B 1 255 ? 17.281 -26.312 -18.281 1 90.06 255 GLU B O 1
ATOM 5357 N N . ALA B 1 256 ? 17.859 -27.281 -20.172 1 92.56 256 ALA B N 1
ATOM 5358 C CA . ALA B 1 256 ? 16.719 -26.703 -20.906 1 92.56 256 ALA B CA 1
ATOM 5359 C C . ALA B 1 256 ? 15.477 -27.562 -20.75 1 92.56 256 ALA B C 1
ATOM 5361 O O . ALA B 1 256 ? 14.969 -28.109 -21.734 1 92.56 256 ALA B O 1
ATOM 5362 N N . ALA B 1 257 ? 15.07 -27.656 -19.578 1 94.5 257 ALA B N 1
ATOM 5363 C CA . ALA B 1 257 ? 13.914 -28.484 -19.266 1 94.5 257 ALA B CA 1
ATOM 5364 C C . ALA B 1 257 ? 13.172 -27.969 -18.047 1 94.5 257 ALA B C 1
ATOM 5366 O O . ALA B 1 257 ? 13.688 -27.109 -17.312 1 94.5 257 ALA B O 1
ATOM 5367 N N . MET B 1 258 ? 12.016 -28.484 -17.906 1 96.06 258 MET B N 1
ATOM 5368 C CA . MET B 1 258 ? 11.18 -28.109 -16.766 1 96.06 258 MET B CA 1
ATOM 5369 C C . MET B 1 258 ? 10.633 -29.344 -16.078 1 96.06 258 MET B C 1
ATOM 5371 O O . MET B 1 258 ? 10.32 -30.344 -16.719 1 96.06 258 MET B O 1
ATOM 5375 N N . LEU B 1 259 ? 10.602 -29.266 -14.812 1 96.5 259 LEU B N 1
ATOM 5376 C CA . LEU B 1 259 ? 9.805 -30.188 -14.016 1 96.5 259 LEU B CA 1
ATOM 5377 C C . LEU B 1 259 ? 8.344 -29.766 -13.984 1 96.5 259 LEU B C 1
ATOM 5379 O O . LEU B 1 259 ? 8.039 -28.594 -13.727 1 96.5 259 LEU B O 1
ATOM 5383 N N . VAL B 1 260 ? 7.434 -30.703 -14.297 1 97.69 260 VAL B N 1
ATOM 5384 C CA . VAL B 1 260 ? 6.02 -30.359 -14.406 1 97.69 260 VAL B CA 1
ATOM 5385 C C . VAL B 1 260 ? 5.191 -31.266 -13.508 1 97.69 260 VAL B C 1
ATOM 5387 O O . VAL B 1 260 ? 5.414 -32.469 -13.469 1 97.69 260 VAL B O 1
ATOM 5390 N N . LEU B 1 261 ? 4.262 -30.656 -12.797 1 97.56 261 LEU B N 1
ATOM 5391 C CA . LEU B 1 261 ? 3.289 -31.422 -12.023 1 97.56 261 LEU B CA 1
ATOM 5392 C C . LEU B 1 261 ? 1.872 -31.156 -12.523 1 97.56 261 LEU B C 1
ATOM 5394 O O . LEU B 1 261 ? 1.436 -30 -12.586 1 97.56 261 LEU B O 1
ATOM 5398 N N . ASP B 1 262 ? 1.196 -32.156 -12.914 1 95.94 262 ASP B N 1
ATOM 5399 C CA . ASP B 1 262 ? -0.235 -32.062 -13.18 1 95.94 262 ASP B CA 1
ATOM 5400 C C . ASP B 1 262 ? -1.039 -32.031 -11.883 1 95.94 262 ASP B C 1
ATOM 5402 O O . ASP B 1 262 ? -1.074 -33.031 -11.148 1 95.94 262 ASP B O 1
ATOM 5406 N N . THR B 1 263 ? -1.727 -31 -11.602 1 92.06 263 THR B N 1
ATOM 5407 C CA . THR B 1 263 ? -2.379 -30.828 -10.312 1 92.06 263 THR B CA 1
ATOM 5408 C C . THR B 1 263 ? -3.633 -31.688 -10.219 1 92.06 263 THR B C 1
ATOM 5410 O O . THR B 1 263 ? -4.184 -31.875 -9.125 1 92.06 263 THR B O 1
ATOM 5413 N N . THR B 1 264 ? -4.105 -32.219 -11.273 1 88.69 264 THR B N 1
ATOM 5414 C CA . THR B 1 264 ? -5.273 -33.094 -11.273 1 88.69 264 THR B CA 1
ATOM 5415 C C . THR B 1 264 ? -4.859 -34.531 -11.031 1 88.69 264 THR B C 1
ATOM 5417 O O . THR B 1 264 ? -5.383 -35.188 -10.125 1 88.69 264 THR B O 1
ATOM 5420 N N . THR B 1 265 ? -3.889 -34.969 -11.766 1 92.44 265 THR B N 1
ATOM 5421 C CA . THR B 1 265 ? -3.459 -36.375 -11.664 1 92.44 265 THR B CA 1
ATOM 5422 C C . THR B 1 265 ? -2.359 -36.531 -10.617 1 92.44 265 THR B C 1
ATOM 5424 O O . THR B 1 265 ? -2.066 -37.625 -10.172 1 92.44 265 THR B O 1
ATOM 5427 N N . LEU B 1 266 ? -1.703 -35.438 -10.336 1 94 266 LEU B N 1
ATOM 5428 C CA . LEU B 1 266 ? -0.618 -35.375 -9.367 1 94 266 LEU B CA 1
ATOM 5429 C C . LEU B 1 266 ? 0.583 -36.188 -9.836 1 94 266 LEU B C 1
ATOM 5431 O O . LEU B 1 266 ? 1.269 -36.812 -9.031 1 94 266 LEU B O 1
ATOM 5435 N N . HIS B 1 267 ? 0.745 -36.25 -11.141 1 96.75 267 HIS B N 1
ATOM 5436 C CA . HIS B 1 267 ? 1.895 -36.906 -11.742 1 96.75 267 HIS B CA 1
ATOM 5437 C C . HIS B 1 267 ? 2.934 -35.906 -12.219 1 96.75 267 HIS B C 1
ATOM 5439 O O . HIS B 1 267 ? 2.584 -34.875 -12.812 1 96.75 267 HIS B O 1
ATOM 5445 N N . PHE B 1 268 ? 4.184 -36.25 -11.906 1 97.69 268 PHE B N 1
ATOM 5446 C CA . PHE B 1 268 ? 5.297 -35.406 -12.359 1 97.69 268 PHE B CA 1
ATOM 5447 C C . PHE B 1 268 ? 5.754 -35.844 -13.75 1 97.69 268 PHE B C 1
ATOM 5449 O O . PHE B 1 268 ? 5.699 -37.031 -14.086 1 97.69 268 PHE B O 1
ATOM 5456 N N . SER B 1 269 ? 6.148 -34.906 -14.516 1 96.62 269 SER B N 1
ATOM 5457 C CA . SER B 1 269 ? 6.75 -35.156 -15.82 1 96.62 269 SER B CA 1
ATOM 5458 C C . SER B 1 269 ? 7.828 -34.156 -16.141 1 96.62 269 SER B C 1
ATOM 5460 O O . SER B 1 269 ? 8.07 -33.219 -15.352 1 96.62 269 SER B O 1
ATOM 5462 N N . ARG B 1 270 ? 8.5 -34.438 -17.156 1 95.5 270 ARG B N 1
ATOM 5463 C CA . ARG B 1 270 ? 9.555 -33.562 -17.641 1 95.5 270 ARG B CA 1
ATOM 5464 C C . ARG B 1 270 ? 9.219 -33.031 -19.031 1 95.5 270 ARG B C 1
ATOM 5466 O O . ARG B 1 270 ? 8.734 -33.75 -19.891 1 95.5 270 ARG B O 1
ATOM 5473 N N . VAL B 1 271 ? 9.352 -31.719 -19.203 1 94.56 271 VAL B N 1
ATOM 5474 C CA . VAL B 1 271 ? 9.102 -31.094 -20.484 1 94.56 271 VAL B CA 1
ATOM 5475 C C . VAL B 1 271 ? 10.344 -30.312 -20.938 1 94.56 271 VAL B C 1
ATOM 5477 O O . VAL B 1 271 ? 10.938 -29.578 -20.156 1 94.56 271 VAL B O 1
ATOM 5480 N N . ASP B 1 272 ? 10.727 -30.469 -22.141 1 94.44 272 ASP B N 1
ATOM 5481 C CA . ASP B 1 272 ? 11.906 -29.781 -22.656 1 94.44 272 ASP B CA 1
ATOM 5482 C C . ASP B 1 272 ? 11.602 -28.312 -22.953 1 94.44 272 ASP B C 1
ATOM 5484 O O . ASP B 1 272 ? 10.438 -27.938 -23.109 1 94.44 272 ASP B O 1
ATOM 5488 N N . LEU B 1 273 ? 12.617 -27.547 -22.953 1 95.25 273 LEU B N 1
ATOM 5489 C CA . LEU B 1 273 ? 12.609 -26.156 -23.406 1 95.25 273 LEU B CA 1
ATOM 5490 C C . LEU B 1 273 ? 13.539 -25.953 -24.594 1 95.25 273 LEU B C 1
ATOM 5492 O O . LEU B 1 273 ? 14.391 -26.797 -24.859 1 95.25 273 LEU B O 1
ATOM 5496 N N . PRO B 1 274 ? 13.273 -24.891 -25.344 1 91.62 274 PRO B N 1
ATOM 5497 C CA . PRO B 1 274 ? 14.289 -24.578 -26.344 1 91.62 274 PRO B CA 1
ATOM 5498 C C . PRO B 1 274 ? 15.703 -24.484 -25.766 1 91.62 274 PRO B C 1
ATOM 5500 O O . PRO B 1 274 ? 15.898 -23.859 -24.719 1 91.62 274 PRO B O 1
ATOM 5503 N N . ASP B 1 275 ? 16.688 -24.953 -26.5 1 91.19 275 ASP B N 1
ATOM 5504 C CA . ASP B 1 275 ? 18.047 -25.125 -25.984 1 91.19 275 ASP B CA 1
ATOM 5505 C C . ASP B 1 275 ? 18.656 -23.797 -25.578 1 91.19 275 ASP B C 1
ATOM 5507 O O . ASP B 1 275 ? 19.422 -23.719 -24.609 1 91.19 275 ASP B O 1
ATOM 5511 N N . TYR B 1 276 ? 18.375 -22.844 -26.234 1 90 276 TYR B N 1
ATOM 5512 C CA . TYR B 1 276 ? 19.047 -21.578 -26 1 90 276 TYR B CA 1
ATOM 5513 C C . TYR B 1 276 ? 18.578 -20.953 -24.688 1 90 276 TYR B C 1
ATOM 5515 O O . TYR B 1 276 ? 19.172 -20 -24.188 1 90 276 TYR B O 1
ATOM 5523 N N . LEU B 1 277 ? 17.516 -21.5 -24.078 1 92.25 277 LEU B N 1
ATOM 5524 C CA . LEU B 1 277 ? 16.984 -20.969 -22.812 1 92.25 277 LEU B CA 1
ATOM 5525 C C . LEU B 1 277 ? 17.719 -21.578 -21.625 1 92.25 277 LEU B C 1
ATOM 5527 O O . LEU B 1 277 ? 17.484 -21.172 -20.484 1 92.25 277 LEU B O 1
ATOM 5531 N N . LYS B 1 278 ? 18.578 -22.469 -21.906 1 90.69 278 LYS B N 1
ATOM 5532 C CA . LYS B 1 278 ? 19.344 -23.078 -20.828 1 90.69 278 LYS B CA 1
ATOM 553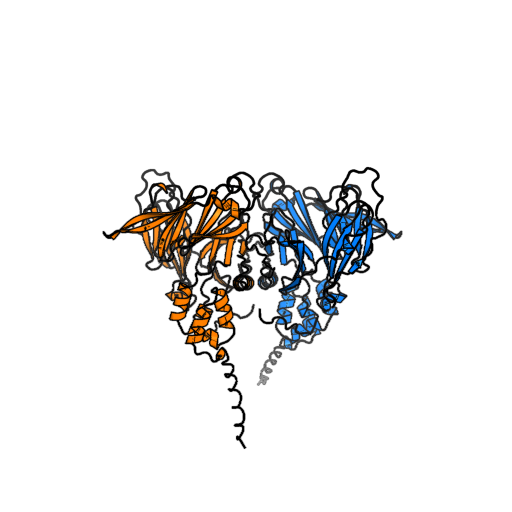3 C C . LYS B 1 278 ? 20.109 -22.031 -20.031 1 90.69 278 LYS B C 1
ATOM 5535 O O . LYS B 1 278 ? 20.812 -21.203 -20.594 1 90.69 278 LYS B O 1
ATOM 5540 N N . GLY B 1 279 ? 19.891 -22.047 -18.766 1 87.25 279 GLY B N 1
ATOM 5541 C CA . GLY B 1 279 ? 20.625 -21.141 -17.891 1 87.25 279 GLY B CA 1
ATOM 5542 C C . GLY B 1 279 ? 20.062 -19.734 -17.891 1 87.25 279 GLY B C 1
ATOM 5543 O O . GLY B 1 279 ? 20.578 -18.859 -17.203 1 87.25 279 GLY B O 1
ATOM 5544 N N . GLN B 1 280 ? 19 -19.469 -18.609 1 88.56 280 GLN B N 1
ATOM 5545 C CA . GLN B 1 280 ? 18.438 -18.125 -18.734 1 88.56 280 GLN B CA 1
ATOM 5546 C C . GLN B 1 280 ? 17.094 -18.031 -18 1 88.56 280 GLN B C 1
ATOM 5548 O O . GLN B 1 280 ? 16.125 -17.5 -18.562 1 88.56 280 GLN B O 1
ATOM 5553 N N . THR B 1 281 ? 17.109 -18.453 -16.812 1 87.12 281 THR B N 1
ATOM 5554 C CA . THR B 1 281 ? 15.852 -18.641 -16.094 1 87.12 281 THR B CA 1
ATOM 5555 C C . THR B 1 281 ? 15.227 -17.297 -15.734 1 87.12 281 THR B C 1
ATOM 5557 O O . THR B 1 281 ? 14.016 -17.219 -15.508 1 87.12 281 THR B O 1
ATOM 5560 N N . SER B 1 282 ? 15.969 -16.234 -15.695 1 83.38 282 SER B N 1
ATOM 5561 C CA . SER B 1 282 ? 15.438 -14.93 -15.328 1 83.38 282 SER B CA 1
ATOM 5562 C C . SER B 1 282 ? 14.867 -14.195 -16.531 1 83.38 282 SER B C 1
ATOM 5564 O O . SER B 1 282 ? 14.156 -13.203 -16.391 1 83.38 282 SER B O 1
ATOM 5566 N N . MET B 1 283 ? 15.016 -14.773 -17.656 1 87.69 283 MET B N 1
ATOM 5567 C CA . MET B 1 283 ? 14.695 -14.039 -18.891 1 87.69 283 MET B CA 1
ATOM 5568 C C . MET B 1 283 ? 13.297 -14.398 -19.391 1 87.69 283 MET B C 1
ATOM 5570 O O . MET B 1 283 ? 12.766 -13.734 -20.281 1 87.69 283 MET B O 1
ATOM 5574 N N . PHE B 1 284 ? 12.773 -15.422 -18.859 1 91.38 284 PHE B N 1
ATOM 5575 C CA . PHE B 1 284 ? 11.5 -15.836 -19.438 1 91.38 284 PHE B CA 1
ATOM 5576 C C . PHE B 1 284 ? 10.539 -16.297 -18.359 1 91.38 284 PHE B C 1
ATOM 5578 O O . PHE B 1 284 ? 10.938 -16.516 -17.203 1 91.38 284 PHE B O 1
ATOM 5585 N N . ARG B 1 285 ? 9.273 -16.344 -18.781 1 96.06 285 ARG B N 1
ATOM 5586 C CA . ARG B 1 285 ? 8.203 -16.906 -17.953 1 96.06 285 ARG B CA 1
ATOM 5587 C C . ARG B 1 285 ? 7.324 -17.844 -18.766 1 96.06 285 ARG B C 1
ATOM 5589 O O . ARG B 1 285 ? 7.117 -17.641 -19.953 1 96.06 285 ARG B O 1
ATOM 5596 N N . VAL B 1 286 ? 6.875 -18.875 -18.016 1 96.19 286 VAL B N 1
ATOM 5597 C CA . VAL B 1 286 ? 5.941 -19.828 -18.609 1 96.19 286 VAL B CA 1
ATOM 5598 C C . VAL B 1 286 ? 4.508 -19.328 -18.422 1 96.19 286 VAL B C 1
ATOM 5600 O O . VAL B 1 286 ? 4.18 -18.75 -17.375 1 96.19 286 VAL B O 1
ATOM 5603 N N . GLY B 1 287 ? 3.666 -19.547 -19.422 1 95.81 287 GLY B N 1
ATOM 5604 C CA . GLY B 1 287 ? 2.258 -19.188 -19.344 1 95.81 287 GLY B CA 1
ATOM 5605 C C . GLY B 1 287 ? 1.412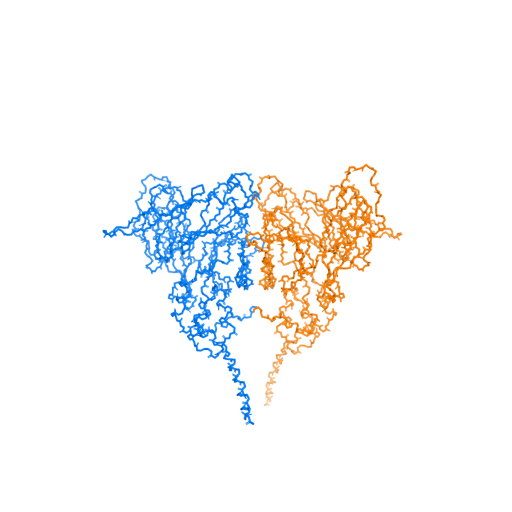 -19.906 -20.391 1 95.81 287 GLY B C 1
ATOM 5606 O O . GLY B 1 287 ? 1.772 -21 -20.844 1 95.81 287 GLY B O 1
ATOM 5607 N N . LYS B 1 288 ? 0.235 -19.375 -20.578 1 94.56 288 LYS B N 1
ATOM 5608 C CA . LYS B 1 288 ? -0.656 -19.922 -21.609 1 94.56 288 LYS B CA 1
ATOM 5609 C C . LYS B 1 288 ? -1.318 -18.797 -22.406 1 94.56 288 LYS B C 1
ATOM 5611 O O . LYS B 1 288 ? -1.526 -17.703 -21.891 1 94.56 288 LYS B O 1
ATOM 5616 N N . THR B 1 289 ? -1.59 -19.109 -23.578 1 92.94 289 THR B N 1
ATOM 5617 C CA . THR B 1 289 ? -2.355 -18.188 -24.406 1 92.94 289 THR B CA 1
ATOM 5618 C C . THR B 1 289 ? -3.838 -18.234 -24.047 1 92.94 289 THR B C 1
ATOM 5620 O O . THR B 1 289 ? -4.254 -19.062 -23.234 1 92.94 289 THR B O 1
ATOM 5623 N N . ARG B 1 290 ? -4.551 -17.406 -24.672 1 87.25 290 ARG B N 1
ATOM 5624 C CA . ARG B 1 290 ? -5.988 -17.359 -24.422 1 87.25 290 ARG B CA 1
ATOM 5625 C C . ARG B 1 290 ? -6.668 -18.672 -24.781 1 87.25 290 ARG B C 1
ATOM 5627 O O . ARG B 1 290 ? -7.625 -19.078 -24.125 1 87.25 290 ARG B O 1
ATOM 5634 N N . ASP B 1 291 ? -6.176 -19.25 -25.797 1 86.31 291 ASP B N 1
ATOM 5635 C CA . ASP B 1 291 ? -6.762 -20.5 -26.281 1 86.31 291 ASP B CA 1
ATOM 5636 C C . ASP B 1 291 ? -6.219 -21.703 -25.5 1 86.31 291 ASP B C 1
ATOM 5638 O O . ASP B 1 291 ? -6.484 -22.859 -25.844 1 86.31 291 ASP B O 1
ATOM 5642 N N . GLY B 1 292 ? -5.359 -21.453 -24.531 1 88.81 292 GLY B N 1
ATOM 5643 C CA . GLY B 1 292 ? -4.914 -22.516 -23.625 1 88.81 292 GLY B CA 1
ATOM 5644 C C . GLY B 1 292 ? -3.621 -23.172 -24.062 1 88.81 292 GLY B C 1
ATOM 5645 O O . GLY B 1 292 ? -3.229 -24.203 -23.531 1 88.81 292 GLY B O 1
ATOM 5646 N N . VAL B 1 293 ? -2.959 -22.609 -25.047 1 93.06 293 VAL B N 1
ATOM 5647 C CA . VAL B 1 293 ? -1.705 -23.188 -25.531 1 93.06 293 VAL B CA 1
ATOM 5648 C C . VAL B 1 293 ? -0.563 -22.781 -24.594 1 93.06 293 VAL B C 1
ATOM 5650 O O . VAL B 1 293 ? -0.41 -21.594 -24.266 1 93.06 293 VAL B O 1
ATOM 5653 N N . LEU B 1 294 ? 0.184 -23.766 -24.188 1 95.62 294 LEU B N 1
ATOM 5654 C CA . LEU B 1 294 ? 1.359 -23.484 -23.359 1 95.62 294 LEU B CA 1
ATOM 5655 C C . LEU B 1 294 ? 2.352 -22.609 -24.109 1 95.62 294 LEU B C 1
ATOM 5657 O O . LEU B 1 294 ? 2.621 -22.844 -25.297 1 95.62 294 LEU B O 1
ATOM 5661 N N . CYS B 1 295 ? 2.883 -21.656 -23.469 1 96.38 295 CYS B N 1
ATOM 5662 C CA . CYS B 1 295 ? 3.84 -20.766 -24.125 1 96.38 295 CYS B CA 1
ATOM 5663 C C . CYS B 1 295 ? 4.914 -20.297 -23.141 1 96.38 295 CYS B C 1
ATOM 5665 O O . CYS B 1 295 ? 4.754 -20.438 -21.938 1 96.38 295 CYS B O 1
ATOM 5667 N N . VAL B 1 296 ? 6.012 -19.859 -23.688 1 96.56 296 VAL B N 1
ATOM 5668 C CA . VAL B 1 296 ? 7.102 -19.203 -22.969 1 96.56 296 VAL B CA 1
ATOM 5669 C C . VAL B 1 296 ? 7.371 -17.828 -23.594 1 96.56 296 VAL B C 1
ATOM 5671 O O . VAL B 1 296 ? 7.465 -17.703 -24.812 1 96.56 296 VAL B O 1
ATOM 5674 N N . VAL B 1 297 ? 7.398 -16.859 -22.75 1 97.5 297 VAL B N 1
ATOM 5675 C CA . VAL B 1 297 ? 7.707 -15.523 -23.234 1 97.5 297 VAL B CA 1
ATOM 5676 C C . VAL B 1 297 ? 9.086 -15.094 -22.719 1 97.5 297 VAL B C 1
ATOM 5678 O O . VAL B 1 297 ? 9.344 -15.117 -21.516 1 97.5 297 VAL B O 1
ATOM 5681 N N . VAL B 1 298 ? 9.93 -14.688 -23.641 1 96.75 298 VAL B N 1
ATOM 5682 C CA . VAL B 1 298 ? 11.312 -14.32 -23.344 1 96.75 298 VAL B CA 1
ATOM 5683 C C . VAL B 1 298 ? 11.523 -12.836 -23.625 1 96.75 298 VAL B C 1
ATOM 5685 O O . VAL B 1 298 ? 11.086 -12.32 -24.656 1 96.75 298 VAL B O 1
ATOM 5688 N N . ALA B 1 299 ? 12.117 -12.219 -22.672 1 96.31 299 ALA B N 1
ATOM 5689 C CA . ALA B 1 299 ? 12.484 -10.82 -22.875 1 96.31 299 ALA B CA 1
ATOM 5690 C C . ALA B 1 299 ? 13.977 -10.672 -23.156 1 96.31 299 ALA B C 1
ATOM 5692 O O . ALA B 1 299 ? 14.805 -11.125 -22.359 1 96.31 299 ALA B O 1
ATOM 5693 N N . ILE B 1 300 ? 14.336 -10.062 -24.219 1 93.75 300 ILE B N 1
ATOM 5694 C CA . ILE B 1 300 ? 15.695 -9.68 -24.578 1 93.75 300 ILE B CA 1
ATOM 5695 C C . ILE B 1 300 ? 15.734 -8.195 -24.938 1 93.75 300 ILE B C 1
ATOM 5697 O O . ILE B 1 300 ? 15.18 -7.785 -25.953 1 93.75 300 ILE B O 1
ATOM 5701 N N . GLN B 1 301 ? 16.391 -7.469 -24.047 1 92.81 301 GLN B N 1
ATOM 5702 C CA . GLN B 1 301 ? 16.359 -6.02 -24.203 1 92.81 301 GLN B CA 1
ATOM 5703 C C . GLN B 1 301 ? 14.93 -5.5 -24.281 1 92.81 301 GLN B C 1
ATOM 5705 O O . GLN B 1 301 ? 14.133 -5.715 -23.375 1 92.81 301 GLN B O 1
ATOM 5710 N N . PHE B 1 302 ? 14.539 -4.973 -25.484 1 95.5 302 PHE B N 1
ATOM 5711 C CA . PHE B 1 302 ? 13.195 -4.41 -25.594 1 95.5 302 PHE B CA 1
ATOM 5712 C C . PHE B 1 302 ? 12.359 -5.203 -26.578 1 95.5 302 PHE B C 1
ATOM 5714 O O . PHE B 1 302 ? 11.492 -4.641 -27.266 1 95.5 302 PHE B O 1
ATOM 5721 N N . ASN B 1 303 ? 12.68 -6.496 -26.594 1 95.88 303 ASN B N 1
ATOM 5722 C CA . ASN B 1 303 ? 11.898 -7.406 -27.422 1 95.88 303 ASN B CA 1
ATOM 5723 C C . ASN B 1 303 ? 11.297 -8.539 -26.594 1 95.88 303 ASN B C 1
ATOM 5725 O O . ASN B 1 303 ? 11.961 -9.086 -25.703 1 95.88 303 ASN B O 1
ATOM 5729 N N . LEU B 1 304 ? 10.062 -8.836 -26.906 1 97.12 304 LEU B N 1
ATOM 5730 C CA . LEU B 1 304 ? 9.43 -10.023 -26.344 1 97.12 304 LEU B CA 1
ATOM 5731 C C . LEU B 1 304 ? 9.258 -11.102 -27.422 1 97.12 304 LEU B C 1
ATOM 5733 O O . LEU B 1 304 ? 8.672 -10.852 -28.469 1 97.12 304 LEU B O 1
ATOM 5737 N N . TYR B 1 305 ? 9.82 -12.25 -27.125 1 96.94 305 TYR B N 1
ATOM 5738 C CA . TYR B 1 305 ? 9.695 -13.406 -28.016 1 96.94 305 TYR B CA 1
ATOM 5739 C C . TYR B 1 305 ? 8.758 -14.445 -27.406 1 96.94 305 TYR B C 1
ATOM 5741 O O . TYR B 1 305 ? 8.922 -14.844 -26.25 1 96.94 305 TYR B O 1
ATOM 5749 N N . VAL B 1 306 ? 7.82 -14.867 -28.188 1 96.88 306 VAL B N 1
ATOM 5750 C CA . VAL B 1 306 ? 6.859 -15.852 -27.719 1 96.88 306 VAL B CA 1
ATOM 5751 C C . VAL B 1 306 ? 7.133 -17.203 -28.375 1 96.88 306 VAL B C 1
ATOM 5753 O O . VAL B 1 306 ? 7.23 -17.297 -29.594 1 96.88 306 VAL B O 1
ATOM 5756 N N . TRP B 1 307 ? 7.312 -18.188 -27.562 1 96.44 307 TRP B N 1
ATOM 5757 C CA . TRP B 1 307 ? 7.418 -19.578 -28.016 1 96.44 307 TRP B CA 1
ATOM 5758 C C . TRP B 1 307 ? 6.16 -20.359 -27.656 1 96.44 307 TRP B C 1
ATOM 5760 O O . TRP B 1 307 ? 5.668 -20.266 -26.531 1 96.44 307 TRP B O 1
ATOM 5770 N N . LEU B 1 308 ? 5.652 -21.109 -28.578 1 96 308 LEU B N 1
ATOM 5771 C CA . LEU B 1 308 ? 4.438 -21.875 -28.359 1 96 308 LEU B CA 1
ATOM 5772 C C . LEU B 1 308 ? 4.723 -23.375 -28.453 1 96 308 LEU B C 1
ATOM 5774 O O . LEU B 1 308 ? 5.516 -23.812 -29.281 1 96 308 LEU B O 1
ATOM 5778 N N . ARG B 1 309 ? 4.059 -24.031 -27.516 1 95.25 309 ARG B N 1
ATOM 5779 C CA . ARG B 1 309 ? 4.145 -25.484 -27.562 1 95.25 309 ARG B CA 1
ATOM 5780 C C . ARG B 1 309 ? 3.061 -26.062 -28.469 1 95.25 309 ARG B C 1
ATOM 5782 O O . ARG B 1 309 ? 1.895 -26.141 -28.078 1 95.25 309 ARG B O 1
ATOM 5789 N N . ASN B 1 310 ? 3.48 -26.469 -29.641 1 91.19 310 ASN B N 1
ATOM 5790 C CA . ASN B 1 310 ? 2.533 -26.969 -30.625 1 91.19 310 ASN B CA 1
ATOM 5791 C C . ASN B 1 310 ? 2.707 -28.469 -30.844 1 91.19 310 ASN B C 1
ATOM 5793 O O . ASN B 1 310 ? 3.771 -29.031 -30.562 1 91.19 310 ASN B O 1
ATOM 5797 N N . ILE B 1 311 ? 1.633 -29 -31.156 1 87.31 311 ILE B N 1
ATOM 5798 C CA . ILE B 1 311 ? 1.66 -30.422 -31.531 1 87.31 311 ILE B CA 1
ATOM 5799 C C . ILE B 1 311 ? 1.734 -30.562 -33.031 1 87.31 311 ILE B C 1
ATOM 5801 O O . ILE B 1 311 ? 0.871 -30.047 -33.75 1 87.31 311 ILE B O 1
ATOM 5805 N N . ARG B 1 312 ? 2.715 -31.25 -33.531 1 84.69 312 ARG B N 1
ATOM 5806 C CA . ARG B 1 312 ? 2.852 -31.5 -34.938 1 84.69 312 ARG B CA 1
ATOM 5807 C C . ARG B 1 312 ? 1.868 -32.562 -35.406 1 84.69 312 ARG B C 1
ATOM 5809 O O . ARG B 1 312 ? 1.213 -33.219 -34.594 1 84.69 312 ARG B O 1
ATOM 5816 N N . ASP B 1 313 ? 1.802 -32.625 -36.688 1 81.56 313 ASP B N 1
ATOM 5817 C CA . ASP B 1 313 ? 0.898 -33.594 -37.312 1 81.56 313 ASP B CA 1
ATOM 5818 C C . ASP B 1 313 ? 1.209 -35 -36.844 1 81.56 313 ASP B C 1
ATOM 5820 O O . ASP B 1 313 ? 0.312 -35.844 -36.75 1 81.56 313 ASP B O 1
ATOM 5824 N N . ASP B 1 314 ? 2.418 -35.25 -36.562 1 83.94 314 ASP B N 1
ATOM 5825 C CA . ASP B 1 314 ? 2.82 -36.594 -36.156 1 83.94 314 ASP B CA 1
ATOM 5826 C C . ASP B 1 314 ? 2.562 -36.812 -34.688 1 83.94 314 ASP B C 1
ATOM 5828 O O . ASP B 1 314 ? 2.906 -37.844 -34.125 1 83.94 314 ASP B O 1
ATOM 5832 N N . GLY B 1 315 ? 2.037 -35.75 -34.031 1 84.19 315 GLY B N 1
ATOM 5833 C CA . GLY B 1 315 ? 1.687 -35.906 -32.625 1 84.19 315 GLY B CA 1
ATOM 5834 C C . GLY B 1 315 ? 2.791 -35.469 -31.672 1 84.19 315 GLY B C 1
ATOM 5835 O O . GLY B 1 315 ? 2.609 -35.438 -30.453 1 84.19 315 GLY B O 1
ATOM 5836 N N . VAL B 1 316 ? 3.924 -35.125 -32.312 1 85.94 316 VAL B N 1
ATOM 5837 C CA . VAL B 1 316 ? 5.066 -34.75 -31.484 1 85.94 316 VAL B CA 1
ATOM 5838 C C . VAL B 1 316 ? 4.93 -33.281 -31.078 1 85.94 316 VAL B C 1
ATOM 5840 O O . VAL B 1 316 ? 4.621 -32.406 -31.906 1 85.94 316 VAL B O 1
ATOM 5843 N N . GLU B 1 317 ? 5.094 -33.094 -29.781 1 89.56 317 GLU B N 1
ATOM 5844 C CA . GLU B 1 317 ? 5.051 -31.719 -29.25 1 89.56 317 GLU B CA 1
ATOM 5845 C C . GLU B 1 317 ? 6.379 -31 -29.469 1 89.56 317 GLU B C 1
ATOM 5847 O O . GLU B 1 317 ? 7.441 -31.547 -29.172 1 89.56 317 GLU B O 1
ATOM 5852 N N . VAL B 1 318 ? 6.312 -29.812 -30.094 1 92 318 VAL B N 1
ATOM 5853 C CA . VAL B 1 318 ? 7.527 -29.047 -30.359 1 92 318 VAL B CA 1
ATOM 5854 C C . VAL B 1 318 ? 7.301 -27.578 -30.031 1 92 318 VAL B C 1
ATOM 5856 O O . VAL B 1 318 ? 6.172 -27.078 -30.062 1 92 318 VAL B O 1
ATOM 5859 N N . TRP B 1 319 ? 8.398 -26.984 -29.656 1 95.06 319 TRP B N 1
ATOM 5860 C CA . TRP B 1 319 ? 8.375 -25.547 -29.469 1 95.06 319 TRP B CA 1
ATOM 5861 C C . TRP B 1 319 ? 8.523 -24.812 -30.797 1 95.06 319 TRP B C 1
ATOM 5863 O O . TRP B 1 319 ? 9.453 -25.109 -31.562 1 95.06 319 TRP B O 1
ATOM 5873 N N . VAL B 1 320 ? 7.59 -23.969 -31.062 1 94 320 VAL B N 1
ATOM 5874 C CA . VAL B 1 320 ? 7.633 -23.172 -32.281 1 94 320 VAL B CA 1
ATOM 5875 C C . VAL B 1 320 ? 7.707 -21.688 -31.953 1 94 320 VAL B C 1
ATOM 5877 O O . VAL B 1 320 ? 7.008 -21.219 -31.047 1 94 320 VAL B O 1
ATOM 5880 N N . ARG B 1 321 ? 8.57 -21.047 -32.688 1 92.25 321 ARG B N 1
ATOM 5881 C CA . ARG B 1 321 ? 8.68 -19.594 -32.469 1 92.25 321 ARG B CA 1
ATOM 5882 C C . ARG B 1 321 ? 7.422 -18.875 -32.938 1 92.25 321 ARG B C 1
ATOM 5884 O O . ARG B 1 321 ? 6.988 -19.078 -34.094 1 92.25 321 ARG B O 1
ATOM 5891 N N . GLY B 1 322 ? 6.863 -18.109 -32 1 90.44 322 GLY B N 1
ATOM 5892 C CA . GLY B 1 322 ? 5.684 -17.328 -32.344 1 90.44 322 GLY B CA 1
ATOM 5893 C C . GLY B 1 322 ? 5.996 -15.883 -32.656 1 90.44 322 GLY B C 1
ATOM 5894 O O . GLY B 1 322 ? 6.953 -15.602 -33.375 1 90.44 322 GLY B O 1
ATOM 5895 N N . GLN B 1 323 ? 5.18 -15.047 -32.219 1 91.38 323 GLN B N 1
ATOM 5896 C CA . GLN B 1 323 ? 5.23 -13.617 -32.5 1 91.38 323 GLN B CA 1
ATOM 5897 C C . GLN B 1 323 ? 6.359 -12.938 -31.719 1 91.38 323 GLN B C 1
ATOM 5899 O O . GLN B 1 323 ? 6.691 -13.359 -30.594 1 91.38 323 GLN B O 1
ATOM 5904 N N . ARG B 1 324 ? 6.93 -12 -32.375 1 95.5 324 ARG B N 1
ATOM 5905 C CA . ARG B 1 324 ? 7.883 -11.102 -31.734 1 95.5 324 ARG B CA 1
ATOM 5906 C C . ARG B 1 324 ? 7.289 -9.703 -31.562 1 95.5 324 ARG B C 1
ATOM 5908 O O . ARG B 1 324 ? 6.738 -9.141 -32.5 1 95.5 324 ARG B O 1
ATOM 5915 N N . PHE B 1 325 ? 7.344 -9.195 -30.391 1 96.69 325 PHE B N 1
ATOM 5916 C CA . PHE B 1 325 ? 6.895 -7.84 -30.109 1 96.69 325 PHE B CA 1
ATOM 5917 C C . PHE B 1 325 ? 8.078 -6.906 -29.906 1 96.69 325 PHE B C 1
ATOM 5919 O O . PHE B 1 325 ? 8.836 -7.059 -28.938 1 96.69 325 PHE B O 1
ATOM 5926 N N . GLN B 1 326 ? 8.266 -6.004 -30.828 1 95.5 326 GLN B N 1
ATOM 5927 C CA . GLN B 1 326 ? 9.305 -4.988 -30.703 1 95.5 326 GLN B CA 1
ATOM 5928 C C . GLN B 1 326 ? 8.789 -3.773 -29.938 1 95.5 326 GLN B C 1
ATOM 5930 O O . GLN B 1 326 ? 7.855 -3.105 -30.375 1 95.5 326 GLN B O 1
ATOM 5935 N N . LEU B 1 327 ? 9.398 -3.557 -28.812 1 95.44 327 LEU B N 1
ATOM 5936 C CA . LEU B 1 327 ? 8.852 -2.543 -27.922 1 95.44 327 LEU B CA 1
ATOM 5937 C C . LEU B 1 327 ? 9.852 -1.409 -27.703 1 95.44 327 LEU B C 1
ATOM 5939 O O . LEU B 1 327 ? 9.914 -0.827 -26.625 1 95.44 327 LEU B O 1
ATOM 5943 N N . ASP B 1 328 ? 10.633 -1.072 -28.688 1 92 328 ASP B N 1
ATOM 5944 C CA . ASP B 1 328 ? 11.57 0.04 -28.609 1 92 328 ASP B CA 1
ATOM 5945 C C . ASP B 1 328 ? 10.836 1.375 -28.5 1 92 328 ASP B C 1
ATOM 5947 O O . ASP B 1 328 ? 11.367 2.338 -27.938 1 92 328 ASP B O 1
ATOM 5951 N N . ASP B 1 329 ? 9.617 1.334 -28.938 1 91.25 329 ASP B N 1
ATOM 5952 C CA . ASP B 1 329 ? 8.852 2.576 -28.984 1 91.25 329 ASP B CA 1
ATOM 5953 C C . ASP B 1 329 ? 8.141 2.832 -27.656 1 91.25 329 ASP B C 1
ATOM 5955 O O . ASP B 1 329 ? 7.344 3.764 -27.547 1 91.25 329 ASP B O 1
ATOM 5959 N N . ILE B 1 330 ? 8.484 2.01 -26.656 1 91.31 330 ILE B N 1
ATOM 5960 C CA . ILE B 1 330 ? 7.855 2.18 -25.359 1 91.31 330 ILE B CA 1
ATOM 5961 C C . ILE B 1 330 ? 8.188 3.562 -24.797 1 91.31 330 ILE B C 1
ATOM 5963 O O . ILE B 1 330 ? 7.453 4.098 -23.969 1 91.31 330 ILE B O 1
ATOM 5967 N N . VAL B 1 331 ? 9.289 4.137 -25.172 1 89.75 331 VAL B N 1
ATOM 5968 C CA . VAL B 1 331 ? 9.766 5.426 -24.688 1 89.75 331 VAL B CA 1
ATOM 5969 C C . VAL B 1 331 ? 8.781 6.527 -25.062 1 89.75 331 VAL B C 1
ATOM 5971 O O . VAL B 1 331 ? 8.695 7.555 -24.391 1 89.75 331 VAL B O 1
ATOM 5974 N N . GLU B 1 332 ? 8.008 6.324 -26.156 1 89.5 332 GLU B N 1
ATOM 5975 C CA . GLU B 1 332 ? 6.992 7.297 -26.547 1 89.5 332 GLU B CA 1
ATOM 5976 C C . GLU B 1 332 ? 5.871 7.375 -25.516 1 89.5 332 GLU B C 1
ATOM 5978 O O . GLU B 1 332 ? 5.324 8.453 -25.266 1 89.5 332 GLU B O 1
ATOM 5983 N N . ASP B 1 333 ? 5.656 6.277 -24.906 1 85.69 333 ASP B N 1
ATOM 5984 C CA . ASP B 1 333 ? 4.574 6.211 -23.938 1 85.69 333 ASP B CA 1
ATOM 5985 C C . ASP B 1 333 ? 5.074 6.578 -22.531 1 85.69 333 ASP B C 1
ATOM 5987 O O . ASP B 1 333 ? 4.371 7.242 -21.766 1 85.69 333 ASP B O 1
ATOM 5991 N N . THR B 1 334 ? 6.227 6.203 -22.219 1 85.94 334 THR B N 1
ATOM 5992 C CA . THR B 1 334 ? 6.738 6.363 -20.859 1 85.94 334 THR B CA 1
ATOM 5993 C C . THR B 1 334 ? 7.398 7.73 -20.688 1 85.94 334 THR B C 1
ATOM 5995 O O . THR B 1 334 ? 7.551 8.211 -19.562 1 85.94 334 THR B O 1
ATOM 5998 N N . GLY B 1 335 ? 7.828 8.383 -21.75 1 81.5 335 GLY B N 1
ATOM 5999 C CA . GLY B 1 335 ? 8.523 9.664 -21.688 1 81.5 335 GLY B CA 1
ATOM 6000 C C . GLY B 1 335 ? 9.984 9.531 -21.328 1 81.5 335 GLY B C 1
ATOM 6001 O O . GLY B 1 335 ? 10.688 10.531 -21.188 1 81.5 335 GLY B O 1
ATOM 6002 N N . GLY B 1 336 ? 10.523 8.352 -21.141 1 83.44 336 GLY B N 1
ATOM 6003 C CA . GLY B 1 336 ? 11.922 8.125 -20.812 1 83.44 336 GLY B CA 1
ATOM 6004 C C . GLY B 1 336 ? 12.742 7.645 -22 1 83.44 336 GLY B C 1
ATOM 6005 O O . GLY B 1 336 ? 12.352 7.836 -23.141 1 83.44 336 GLY B O 1
ATOM 6006 N N . THR B 1 337 ? 13.977 7.211 -21.656 1 87.62 337 THR B N 1
ATOM 6007 C CA . THR B 1 337 ? 14.852 6.668 -22.688 1 87.62 337 THR B CA 1
ATOM 6008 C C . THR B 1 337 ? 15.055 5.172 -22.5 1 87.62 337 THR B C 1
ATOM 6010 O O . THR B 1 337 ? 14.797 4.645 -21.406 1 87.62 337 THR B O 1
ATOM 6013 N N . LEU B 1 338 ? 15.523 4.566 -23.547 1 89.62 338 LEU B N 1
ATOM 6014 C CA . LEU B 1 338 ? 15.797 3.137 -23.453 1 89.62 338 LEU B CA 1
ATOM 6015 C C . LEU B 1 338 ? 16.906 2.859 -22.453 1 89.62 338 LEU B C 1
ATOM 6017 O O . LEU B 1 338 ? 16.875 1.852 -21.734 1 89.62 338 LEU B O 1
ATOM 6021 N N . GLU B 1 339 ? 17.828 3.758 -22.375 1 85.69 339 GLU B N 1
ATOM 6022 C CA . GLU B 1 339 ? 18.938 3.613 -21.438 1 85.69 339 GLU B CA 1
ATOM 6023 C C . GLU B 1 339 ? 18.453 3.67 -20 1 85.69 339 GLU B C 1
ATOM 6025 O O . GLU B 1 339 ? 18.891 2.885 -19.156 1 85.69 339 GLU B O 1
ATOM 6030 N N . GLU B 1 340 ? 17.5 4.52 -19.75 1 83.06 340 GLU B N 1
ATOM 6031 C CA . GLU B 1 340 ? 16.938 4.66 -18.422 1 83.06 340 GLU B CA 1
ATOM 6032 C C . GLU B 1 340 ? 16.125 3.424 -18.031 1 83.06 340 GLU B C 1
ATOM 6034 O O . GLU B 1 340 ? 16.109 3.023 -16.875 1 83.06 340 GLU B O 1
ATOM 6039 N N . HIS B 1 341 ? 15.516 2.848 -19.031 1 88.44 341 HIS B N 1
ATOM 6040 C CA . HIS B 1 341 ? 14.625 1.723 -18.766 1 88.44 341 HIS B CA 1
ATOM 6041 C C . HIS B 1 341 ? 15.406 0.421 -18.625 1 88.44 341 HIS B C 1
ATOM 6043 O O . HIS B 1 341 ? 14.922 -0.531 -18 1 88.44 341 HIS B O 1
ATOM 6049 N N . GLY B 1 342 ? 16.656 0.384 -19.234 1 88.75 342 GLY B N 1
ATOM 6050 C CA . GLY B 1 342 ? 17.5 -0.804 -19.141 1 88.75 342 GLY B CA 1
ATOM 6051 C C . GLY B 1 342 ? 17.047 -1.926 -20.047 1 88.75 342 GLY B C 1
ATOM 6052 O O . GLY B 1 342 ? 17.422 -1.965 -21.219 1 88.75 342 GLY B O 1
ATOM 6053 N N . GLN B 1 343 ? 16.281 -2.879 -19.422 1 91.62 343 GLN B N 1
ATOM 6054 C CA . GLN B 1 343 ? 15.734 -4.008 -20.172 1 91.62 343 GLN B CA 1
ATOM 6055 C C . GLN B 1 343 ? 14.344 -4.383 -19.672 1 91.62 343 GLN B C 1
ATOM 6057 O O . GLN B 1 343 ? 13.875 -3.846 -18.656 1 91.62 343 GLN B O 1
ATOM 6062 N N . LEU B 1 344 ? 13.805 -5.234 -20.422 1 94.25 344 LEU B N 1
ATOM 6063 C CA . LEU B 1 344 ? 12.492 -5.723 -20 1 94.25 344 LEU B CA 1
ATOM 6064 C C . LEU B 1 344 ? 12.633 -6.988 -19.156 1 94.25 344 LEU B C 1
ATOM 6066 O O . LEU B 1 344 ? 13.57 -7.77 -19.344 1 94.25 344 LEU B O 1
ATOM 6070 N N . LYS B 1 345 ? 11.758 -7.105 -18.266 1 94.06 345 LYS B N 1
ATOM 6071 C CA . LYS B 1 345 ? 11.633 -8.32 -17.469 1 94.06 345 LYS B CA 1
ATOM 6072 C C . LYS B 1 345 ? 10.195 -8.828 -17.469 1 94.06 345 LYS B C 1
ATOM 6074 O O . LYS B 1 345 ? 9.266 -8.102 -17.109 1 94.06 345 LYS B O 1
ATOM 6079 N N . VAL B 1 346 ? 10.062 -10.086 -17.844 1 95.88 346 VAL B N 1
ATOM 6080 C CA . VAL B 1 346 ? 8.727 -10.68 -17.828 1 95.88 346 VAL B CA 1
ATOM 6081 C C . VAL B 1 346 ? 8.344 -11.062 -16.406 1 95.88 346 VAL B C 1
ATOM 6083 O O . VAL B 1 346 ? 9.109 -11.742 -15.711 1 95.88 346 VAL B O 1
ATOM 6086 N N . VAL B 1 347 ? 7.152 -10.602 -16.031 1 94.25 347 VAL B N 1
ATOM 6087 C CA . VAL B 1 347 ? 6.668 -10.844 -14.672 1 94.25 347 VAL B CA 1
ATOM 6088 C C . VAL B 1 347 ? 5.742 -12.055 -14.656 1 94.25 347 VAL B C 1
ATOM 6090 O O . VAL B 1 347 ? 5.852 -12.914 -13.781 1 94.25 347 VAL B O 1
ATOM 6093 N N . SER B 1 348 ? 4.848 -12.078 -15.586 1 95.19 348 SER B N 1
ATOM 6094 C CA . SER B 1 348 ? 3.879 -13.172 -15.641 1 95.19 348 SER B CA 1
ATOM 6095 C C . SER B 1 348 ? 3.197 -13.234 -17 1 95.19 348 SER B C 1
ATOM 6097 O O . SER B 1 348 ? 3.191 -12.25 -17.75 1 95.19 348 SER B O 1
ATOM 6099 N N . VAL B 1 349 ? 2.75 -14.383 -17.312 1 95.62 349 VAL B N 1
ATOM 6100 C CA . VAL B 1 349 ? 1.918 -14.609 -18.5 1 95.62 349 VAL B CA 1
ATOM 6101 C C . VAL B 1 349 ? 0.623 -15.312 -18.078 1 95.62 349 VAL B C 1
ATOM 6103 O O . VAL B 1 349 ? 0.647 -16.453 -17.609 1 95.62 349 VAL B O 1
ATOM 6106 N N . VAL B 1 350 ? -0.489 -14.594 -18.297 1 92.19 350 VAL B N 1
ATOM 6107 C CA . VAL B 1 350 ? -1.772 -15.133 -17.859 1 92.19 350 VAL B CA 1
ATOM 6108 C C . VAL B 1 350 ? -2.803 -14.992 -18.984 1 92.19 350 VAL B C 1
ATOM 6110 O O . VAL B 1 350 ? -3.16 -13.883 -19.375 1 92.19 350 VAL B O 1
ATOM 6113 N N . ASP B 1 351 ? -3.287 -16.062 -19.484 1 89.94 351 ASP B N 1
ATOM 6114 C CA . ASP B 1 351 ? -4.375 -16.125 -20.469 1 89.94 351 ASP B CA 1
ATOM 6115 C C . ASP B 1 351 ? -4.117 -15.195 -21.641 1 89.94 351 ASP B C 1
ATOM 6117 O O . ASP B 1 351 ? -4.977 -14.391 -22 1 89.94 351 ASP B O 1
ATOM 6121 N N . GLY B 1 352 ? -2.936 -15.258 -22.109 1 92.62 352 GLY B N 1
ATOM 6122 C CA . GLY B 1 352 ? -2.604 -14.531 -23.328 1 92.62 352 GLY B CA 1
ATOM 6123 C C . GLY B 1 352 ? -2.137 -13.117 -23.062 1 92.62 352 GLY B C 1
ATOM 6124 O O . GLY B 1 352 ? -1.835 -12.375 -24 1 92.62 352 GLY B O 1
ATOM 6125 N N . VAL B 1 353 ? -2.113 -12.703 -21.875 1 95.06 353 VAL B N 1
ATOM 6126 C CA . VAL B 1 353 ? -1.61 -11.375 -21.531 1 95.06 353 VAL B CA 1
ATOM 6127 C C . VAL B 1 353 ? -0.249 -11.5 -20.844 1 95.06 353 VAL B C 1
ATOM 6129 O O . VAL B 1 353 ? -0.093 -12.273 -19.891 1 95.06 353 VAL B O 1
ATOM 6132 N N . VAL B 1 354 ? 0.693 -10.766 -21.359 1 97.31 354 VAL B N 1
ATOM 6133 C CA . VAL B 1 354 ? 2.025 -10.734 -20.766 1 97.31 354 VAL B CA 1
ATOM 6134 C C . VAL B 1 354 ? 2.172 -9.492 -19.875 1 97.31 354 VAL B C 1
ATOM 6136 O O . VAL B 1 354 ? 1.974 -8.367 -20.344 1 97.31 354 VAL B O 1
ATOM 6139 N N . TYR B 1 355 ? 2.441 -9.703 -18.672 1 96.62 355 TYR B N 1
ATOM 6140 C CA . TYR B 1 355 ? 2.811 -8.625 -17.766 1 96.62 355 TYR B CA 1
ATOM 6141 C C . TYR B 1 355 ? 4.324 -8.516 -17.625 1 96.62 355 TYR B C 1
ATOM 6143 O O . TYR B 1 355 ? 5.008 -9.508 -17.391 1 96.62 355 TYR B O 1
ATOM 6151 N N . PHE B 1 356 ? 4.824 -7.332 -17.781 1 96.25 356 PHE B N 1
ATOM 6152 C CA . PHE B 1 356 ? 6.273 -7.145 -17.75 1 96.25 356 PHE B CA 1
ATOM 6153 C C . PHE B 1 356 ? 6.633 -5.77 -17.203 1 96.25 356 PHE B C 1
ATOM 6155 O O . PHE B 1 356 ? 5.754 -4.934 -16.984 1 96.25 356 PHE B O 1
ATOM 6162 N N . SER B 1 357 ? 7.859 -5.609 -16.844 1 94.5 357 SER B N 1
ATOM 6163 C CA . SER B 1 357 ? 8.359 -4.344 -16.312 1 94.5 357 SER B CA 1
ATOM 6164 C C . SER B 1 357 ? 9.664 -3.939 -16.984 1 94.5 357 SER B C 1
ATOM 6166 O O . SER B 1 357 ? 10.312 -4.762 -17.641 1 94.5 357 SER B O 1
ATOM 6168 N N . THR B 1 358 ? 9.914 -2.664 -16.891 1 91.62 358 THR B N 1
ATOM 6169 C CA . THR B 1 358 ? 11.281 -2.236 -17.156 1 91.62 358 THR B CA 1
ATOM 6170 C C . THR B 1 358 ? 12.188 -2.568 -15.977 1 91.62 358 THR B C 1
ATOM 6172 O O . THR B 1 358 ? 11.711 -2.748 -14.852 1 91.62 358 THR B O 1
ATOM 6175 N N . HIS B 1 359 ? 13.336 -2.812 -16.172 1 82.88 359 HIS B N 1
ATOM 6176 C CA . HIS B 1 359 ? 14.266 -3.197 -15.109 1 82.88 359 HIS B CA 1
ATOM 6177 C C . HIS B 1 359 ? 15.633 -2.549 -15.312 1 82.88 359 HIS B C 1
ATOM 6179 O O . HIS B 1 359 ? 16.312 -2.818 -16.312 1 82.88 359 HIS B O 1
ATOM 6185 N N . GLU B 1 360 ? 15.766 -1.442 -14.305 1 65.94 360 GLU B N 1
ATOM 6186 C CA . GLU B 1 360 ? 17.047 -0.743 -14.414 1 65.94 360 GLU B CA 1
ATOM 6187 C C . GLU B 1 360 ? 18.109 -1.41 -13.555 1 65.94 360 GLU B C 1
ATOM 6189 O O . GLU B 1 360 ? 17.875 -1.723 -12.391 1 65.94 360 GLU B O 1
ATOM 6194 N N . THR B 1 361 ? 19.047 -2.236 -13.93 1 53.62 361 THR B N 1
ATOM 6195 C CA . THR B 1 361 ? 20.109 -2.889 -13.18 1 53.62 361 THR B CA 1
ATOM 6196 C C . THR B 1 361 ? 21.016 -1.855 -12.508 1 53.62 361 THR B C 1
ATOM 6198 O O . THR B 1 361 ? 21.625 -2.137 -11.477 1 53.62 361 THR B O 1
ATOM 6201 N N . PHE B 1 362 ? 21.406 -0.81 -13.102 1 47.97 362 PHE B N 1
ATOM 6202 C CA . PHE B 1 362 ? 22.609 -0.197 -12.562 1 47.97 362 PHE B CA 1
ATOM 6203 C C . PHE B 1 362 ? 22.344 1.236 -12.125 1 47.97 362 PHE B C 1
ATOM 6205 O O . PHE B 1 362 ? 22.969 1.729 -11.18 1 47.97 362 PHE B O 1
ATOM 6212 N N . GLU B 1 363 ? 21.734 2.045 -12.844 1 48.62 363 GLU B N 1
ATOM 6213 C CA . GLU B 1 363 ? 22.172 3.432 -12.711 1 48.62 363 GLU B CA 1
ATOM 6214 C C . GLU B 1 363 ? 21.516 4.102 -11.5 1 48.62 363 GLU B C 1
ATOM 6216 O O . GLU B 1 363 ? 22.188 4.695 -10.664 1 48.62 363 GLU B O 1
ATOM 6221 N N . ASP B 1 364 ? 20.25 4.32 -11.461 1 53.25 364 ASP B N 1
ATOM 6222 C CA . ASP B 1 364 ? 19.625 5.066 -10.375 1 53.25 364 ASP B CA 1
ATOM 6223 C C . ASP B 1 364 ? 18.469 4.281 -9.75 1 53.25 364 ASP B C 1
ATOM 6225 O O . ASP B 1 364 ? 17.375 4.238 -10.305 1 53.25 364 ASP B O 1
ATOM 6229 N N . ALA B 1 365 ? 18.953 3.35 -8.836 1 54.53 365 ALA B N 1
ATOM 6230 C CA . ALA B 1 365 ? 18.016 2.525 -8.086 1 54.53 365 ALA B CA 1
ATOM 6231 C C . ALA B 1 365 ? 16.828 3.354 -7.602 1 54.53 365 ALA B C 1
ATOM 6233 O O . ALA B 1 365 ? 15.812 2.803 -7.168 1 54.53 365 ALA B O 1
ATOM 6234 N N . ASN B 1 366 ? 16.953 4.578 -7.859 1 59.97 366 ASN B N 1
ATOM 6235 C CA . ASN B 1 366 ? 15.906 5.449 -7.316 1 59.97 366 ASN B CA 1
ATOM 6236 C C . ASN B 1 366 ? 14.82 5.734 -8.344 1 59.97 366 ASN B C 1
ATOM 6238 O O . ASN B 1 366 ? 13.781 6.309 -8.016 1 59.97 366 ASN B O 1
ATOM 6242 N N . LEU B 1 367 ? 15.094 5.223 -9.578 1 68.06 367 LEU B N 1
ATOM 6243 C CA . LEU B 1 367 ? 14.062 5.531 -10.562 1 68.06 367 LEU B CA 1
ATOM 6244 C C . LEU B 1 367 ? 13 4.438 -10.609 1 68.06 367 LEU B C 1
ATOM 6246 O O . LEU B 1 367 ? 13.328 3.25 -10.625 1 68.06 367 LEU B O 1
ATOM 6250 N N . PRO B 1 368 ? 11.805 4.836 -10.555 1 79.44 368 PRO B N 1
ATOM 6251 C CA . PRO B 1 368 ? 10.727 3.84 -10.609 1 79.44 368 PRO B CA 1
ATOM 6252 C C . PRO B 1 368 ? 10.688 3.088 -11.938 1 79.44 368 PRO B C 1
ATOM 6254 O O . PRO B 1 368 ? 11.055 3.645 -12.977 1 79.44 368 PRO B O 1
ATOM 6257 N N . CYS B 1 369 ? 10.312 1.856 -11.914 1 87.31 369 CYS B N 1
ATOM 6258 C CA . CYS B 1 369 ? 10.125 1.019 -13.094 1 87.31 369 CYS B CA 1
ATOM 6259 C C . CYS B 1 369 ? 8.688 1.106 -13.602 1 87.31 369 CYS B C 1
ATOM 6261 O O . CYS B 1 369 ? 7.758 1.303 -12.82 1 87.31 369 CYS B O 1
ATOM 6263 N N . TRP B 1 370 ? 8.617 0.942 -14.953 1 91.19 370 TRP B N 1
ATOM 6264 C CA . TRP B 1 370 ? 7.285 0.868 -15.547 1 91.19 370 TRP B CA 1
ATOM 6265 C C . TRP B 1 370 ? 6.77 -0.567 -15.547 1 91.19 370 TRP B C 1
ATOM 6267 O O . TRP B 1 370 ? 7.512 -1.499 -15.867 1 91.19 370 TRP B O 1
ATOM 6277 N N . PHE B 1 371 ? 5.543 -0.733 -15.18 1 94.19 371 PHE B N 1
ATOM 6278 C CA . PHE B 1 371 ? 4.816 -1.984 -15.359 1 94.19 371 PHE B CA 1
ATOM 6279 C C . PHE B 1 371 ? 3.82 -1.874 -16.5 1 94.19 371 PHE B C 1
ATOM 6281 O O . PHE B 1 371 ? 3.037 -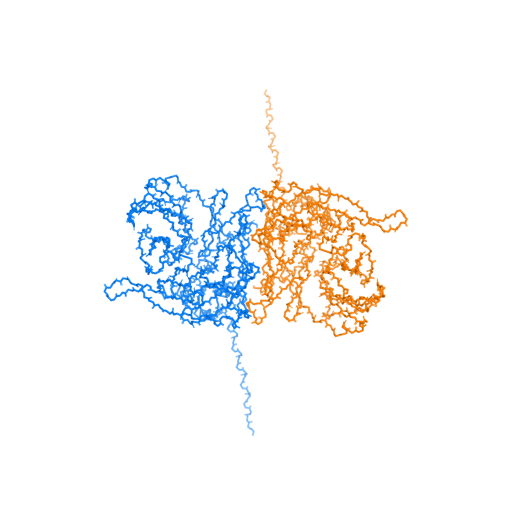0.924 -16.562 1 94.19 371 PHE B O 1
ATOM 6288 N N . LEU B 1 372 ? 3.904 -2.854 -17.375 1 96 372 LEU B N 1
ATOM 6289 C CA . LEU B 1 372 ? 3.107 -2.844 -18.594 1 96 372 LEU B CA 1
ATOM 6290 C C . LEU B 1 372 ? 2.512 -4.219 -18.859 1 96 372 LEU B C 1
ATOM 6292 O O . LEU B 1 372 ? 2.902 -5.207 -18.234 1 96 372 LEU B O 1
ATOM 6296 N N . SER B 1 373 ? 1.558 -4.211 -19.719 1 96.12 373 SER B N 1
ATOM 6297 C CA . SER B 1 373 ? 1.007 -5.469 -20.219 1 96.12 373 SER B CA 1
ATOM 6298 C C . SER B 1 373 ? 0.782 -5.422 -21.719 1 96.12 373 SER B C 1
ATOM 6300 O O . SER B 1 373 ? 0.63 -4.344 -22.297 1 96.12 373 SER B O 1
ATOM 6302 N N . ILE B 1 374 ? 0.866 -6.566 -22.297 1 96.31 374 ILE B N 1
ATOM 6303 C CA . ILE B 1 374 ? 0.582 -6.668 -23.734 1 96.31 374 ILE B CA 1
ATOM 6304 C C . ILE B 1 374 ? -0.271 -7.902 -24 1 96.31 374 ILE B C 1
ATOM 6306 O O . ILE B 1 374 ? -0.009 -8.977 -23.453 1 96.31 374 ILE B O 1
ATOM 6310 N N . ASP B 1 375 ? -1.323 -7.68 -24.703 1 94.31 375 ASP B N 1
ATOM 6311 C CA . ASP B 1 375 ? -2.148 -8.789 -25.172 1 94.31 375 ASP B CA 1
ATOM 6312 C C . ASP B 1 375 ? -1.531 -9.453 -26.406 1 94.31 375 ASP B C 1
ATOM 6314 O O . ASP B 1 375 ? -1.331 -8.797 -27.438 1 94.31 375 ASP B O 1
ATOM 6318 N N . LEU B 1 376 ? -1.291 -10.68 -26.312 1 93.5 376 LEU B N 1
ATOM 6319 C CA . LEU B 1 376 ? -0.554 -11.391 -27.359 1 93.5 376 LEU B CA 1
ATOM 6320 C C . LEU B 1 376 ? -1.382 -11.492 -28.625 1 93.5 376 LEU B C 1
ATOM 6322 O O . LEU B 1 376 ? -0.828 -11.578 -29.734 1 93.5 376 LEU B O 1
ATOM 6326 N N . GLU B 1 377 ? -2.672 -11.492 -28.516 1 90.44 377 GLU B N 1
ATOM 6327 C CA . GLU B 1 377 ? -3.543 -11.633 -29.688 1 90.44 377 GLU B CA 1
ATOM 6328 C C . GLU B 1 377 ? -3.816 -10.273 -30.328 1 90.44 377 GLU B C 1
ATOM 6330 O O . GLU B 1 377 ? -3.67 -10.117 -31.547 1 90.44 377 GLU B O 1
ATOM 6335 N N . GLU B 1 378 ? -4.129 -9.297 -29.547 1 89.38 378 GLU B N 1
ATOM 6336 C CA . GLU B 1 378 ? -4.523 -7.988 -30.047 1 89.38 378 GLU B CA 1
ATOM 6337 C C . GLU B 1 378 ? -3.314 -7.074 -30.219 1 89.38 378 GLU B C 1
ATOM 6339 O O . GLU B 1 378 ? -3.41 -6.02 -30.844 1 89.38 378 GLU B O 1
ATOM 6344 N N . ASN B 1 379 ? -2.221 -7.473 -29.703 1 91.19 379 ASN B N 1
ATOM 6345 C CA . ASN B 1 379 ? -1.016 -6.652 -29.734 1 91.19 379 ASN B CA 1
ATOM 6346 C C . ASN B 1 379 ? -1.264 -5.273 -29.125 1 91.19 379 ASN B C 1
ATOM 6348 O O . ASN B 1 379 ? -0.827 -4.262 -29.672 1 91.19 379 ASN B O 1
ATOM 6352 N N . ALA B 1 380 ? -1.957 -5.266 -28.125 1 90.56 380 ALA B N 1
ATOM 6353 C CA . ALA B 1 380 ? -2.309 -4.016 -27.453 1 90.56 380 ALA B CA 1
ATOM 6354 C C . ALA B 1 380 ? -1.458 -3.807 -26.203 1 90.56 380 ALA B C 1
ATOM 6356 O O . ALA B 1 380 ? -1.545 -4.582 -25.25 1 90.56 380 ALA B O 1
ATOM 6357 N N . LEU B 1 381 ? -0.686 -2.775 -26.266 1 93.5 381 LEU B N 1
ATOM 6358 C CA . LEU B 1 381 ? 0.158 -2.416 -25.125 1 93.5 381 LEU B CA 1
ATOM 6359 C C . LEU B 1 381 ? -0.604 -1.539 -24.141 1 93.5 381 LEU B C 1
ATOM 6361 O O . LEU B 1 381 ? -1.352 -0.646 -24.547 1 93.5 381 LEU B O 1
ATOM 6365 N N . ASP B 1 382 ? -0.458 -1.849 -22.906 1 92.94 382 ASP B N 1
ATOM 6366 C CA . ASP B 1 382 ? -1.118 -1.091 -21.844 1 92.94 382 ASP B CA 1
ATOM 6367 C C . ASP B 1 382 ? -0.125 -0.682 -20.766 1 92.94 382 ASP B C 1
ATOM 6369 O O . ASP B 1 382 ? 0.646 -1.511 -20.266 1 92.94 382 ASP B O 1
ATOM 6373 N N . MET B 1 383 ? -0.152 0.623 -20.453 1 92.94 383 MET B N 1
ATOM 6374 C CA . MET B 1 383 ? 0.633 1.128 -19.328 1 92.94 383 MET B CA 1
ATOM 6375 C C . MET B 1 383 ? -0.136 0.984 -18.016 1 92.94 383 MET B C 1
ATOM 6377 O O . MET B 1 383 ? -1.235 1.524 -17.875 1 92.94 383 MET B O 1
ATOM 6381 N N . LEU B 1 384 ? 0.447 0.275 -17.125 1 93.38 384 LEU B N 1
ATOM 6382 C CA . LEU B 1 384 ? -0.274 0.022 -15.875 1 93.38 384 LEU B CA 1
ATOM 6383 C C . LEU B 1 384 ? 0.05 1.087 -14.836 1 93.38 384 LEU B C 1
ATOM 6385 O O . LEU B 1 384 ? -0.819 1.875 -14.453 1 93.38 384 LEU B O 1
ATOM 6389 N N . PHE B 1 385 ? 1.294 1.133 -14.367 1 90.81 385 PHE B N 1
ATOM 6390 C CA . PHE B 1 385 ? 1.747 2.141 -13.414 1 90.81 385 PHE B CA 1
ATOM 6391 C C . PHE B 1 385 ? 3.262 2.088 -13.25 1 90.81 385 PHE B C 1
ATOM 6393 O O . PHE B 1 385 ? 3.924 1.225 -13.828 1 90.81 385 PHE B O 1
ATOM 6400 N N . GLN B 1 386 ? 3.812 3.02 -12.445 1 88.44 386 GLN B N 1
ATOM 6401 C CA . GLN B 1 386 ? 5.227 3.047 -12.094 1 88.44 386 GLN B CA 1
ATOM 6402 C C . GLN B 1 386 ? 5.434 2.734 -10.617 1 88.44 386 GLN B C 1
ATOM 6404 O O . GLN B 1 386 ? 4.648 3.168 -9.773 1 88.44 386 GLN B O 1
ATOM 6409 N N . ARG B 1 387 ? 6.5 2.012 -10.438 1 85.56 387 ARG B N 1
ATOM 6410 C CA . ARG B 1 387 ? 6.812 1.688 -9.047 1 85.56 387 ARG B CA 1
ATOM 6411 C C . ARG B 1 387 ? 8.25 1.188 -8.914 1 85.56 387 ARG B C 1
ATOM 6413 O O . ARG B 1 387 ? 8.773 0.544 -9.82 1 85.56 387 ARG B O 1
ATOM 6420 N N . ASN B 1 388 ? 8.75 1.508 -7.766 1 78.5 388 ASN B N 1
ATOM 6421 C CA . ASN B 1 388 ? 10.016 0.871 -7.414 1 78.5 388 ASN B CA 1
ATOM 6422 C C . ASN B 1 388 ? 9.797 -0.504 -6.789 1 78.5 388 ASN B C 1
ATOM 6424 O O . ASN B 1 388 ? 8.859 -0.694 -6.012 1 78.5 388 ASN B O 1
ATOM 6428 N N . TYR B 1 389 ? 10.656 -1.446 -7.238 1 74.06 389 TYR B N 1
ATOM 6429 C CA . TYR B 1 389 ? 10.555 -2.762 -6.617 1 74.06 389 TYR B CA 1
ATOM 6430 C C . TYR B 1 389 ? 11.891 -3.496 -6.668 1 74.06 389 TYR B C 1
ATOM 6432 O O . TYR B 1 389 ? 12.719 -3.223 -7.535 1 74.06 389 TYR B O 1
ATOM 6440 N N . ASP B 1 390 ? 12.102 -4.309 -5.672 1 68.44 390 ASP B N 1
ATOM 6441 C CA . ASP B 1 390 ? 13.352 -5.062 -5.66 1 68.44 390 ASP B CA 1
ATOM 6442 C C . ASP B 1 390 ? 13.094 -6.547 -5.391 1 68.44 390 ASP B C 1
ATOM 6444 O O . ASP B 1 390 ? 14.031 -7.32 -5.199 1 68.44 390 ASP B O 1
ATOM 6448 N N . SER B 1 391 ? 11.859 -6.848 -5.367 1 78.31 391 SER B N 1
ATOM 6449 C CA . SER B 1 391 ? 11.57 -8.219 -4.965 1 78.31 391 SER B CA 1
ATOM 6450 C C . SER B 1 391 ? 10.555 -8.867 -5.898 1 78.31 391 SER B C 1
ATOM 6452 O O . SER B 1 391 ? 10.359 -8.414 -7.023 1 78.31 391 SER B O 1
ATOM 6454 N N . HIS B 1 392 ? 10.031 -9.992 -5.465 1 87.88 392 HIS B N 1
ATOM 6455 C CA . HIS B 1 392 ? 9.102 -10.766 -6.277 1 87.88 392 HIS B CA 1
ATOM 6456 C C . HIS B 1 392 ? 7.797 -10.008 -6.492 1 87.88 392 HIS B C 1
ATOM 6458 O O . HIS B 1 392 ? 7.359 -9.258 -5.621 1 87.88 392 HIS B O 1
ATOM 6464 N N . VAL B 1 393 ? 7.34 -10.25 -7.688 1 93 393 VAL B N 1
ATOM 6465 C CA . VAL B 1 393 ? 6.141 -9.555 -8.133 1 93 393 VAL B CA 1
ATOM 6466 C C . VAL B 1 393 ? 5.035 -10.562 -8.43 1 93 393 VAL B C 1
ATOM 6468 O O . VAL B 1 393 ? 5.277 -11.586 -9.078 1 93 393 VAL B O 1
ATOM 6471 N N . HIS B 1 394 ? 3.811 -10.289 -7.926 1 95.56 394 HIS B N 1
ATOM 6472 C CA . HIS B 1 394 ? 2.697 -11.219 -8.07 1 95.56 394 HIS B CA 1
ATOM 6473 C C . HIS B 1 394 ? 1.441 -10.508 -8.562 1 95.56 394 HIS B C 1
ATOM 6475 O O . HIS B 1 394 ? 0.718 -9.906 -7.766 1 95.56 394 HIS B O 1
ATOM 6481 N N . PRO B 1 395 ? 1.146 -10.609 -9.844 1 96.25 395 PRO B N 1
ATOM 6482 C CA . PRO B 1 395 ? -0.128 -10.047 -10.297 1 96.25 395 PRO B CA 1
ATOM 6483 C C . PRO B 1 395 ? -1.334 -10.727 -9.648 1 96.25 395 PRO B C 1
ATOM 6485 O O . PRO B 1 395 ? -1.388 -11.953 -9.562 1 96.25 395 PRO B O 1
ATOM 6488 N N . TYR B 1 396 ? -2.234 -9.93 -9.188 1 97 396 TYR B N 1
ATOM 6489 C CA . TYR B 1 396 ? -3.465 -10.453 -8.602 1 97 396 TYR B CA 1
ATOM 6490 C C . TYR B 1 396 ? -4.629 -10.312 -9.57 1 97 396 TYR B C 1
ATOM 6492 O O . TYR B 1 396 ? -5.148 -9.211 -9.781 1 97 396 TYR B O 1
ATOM 6500 N N . ILE B 1 397 ? -5.004 -11.461 -10.008 1 93.62 397 ILE B N 1
ATOM 6501 C CA . ILE B 1 397 ? -6.125 -11.523 -10.945 1 93.62 397 ILE B CA 1
ATOM 6502 C C . ILE B 1 397 ? -7.402 -11.875 -10.188 1 93.62 397 ILE B C 1
ATOM 6504 O O . ILE B 1 397 ? -7.449 -12.867 -9.453 1 93.62 397 ILE B O 1
ATOM 6508 N N . MET B 1 398 ? -8.414 -11.078 -10.391 1 92.5 398 MET B N 1
ATOM 6509 C CA . MET B 1 398 ? -9.68 -11.297 -9.688 1 92.5 398 MET B CA 1
ATOM 6510 C C . MET B 1 398 ? -10.32 -12.609 -10.117 1 92.5 398 MET B C 1
ATOM 6512 O O . MET B 1 398 ? -10.547 -12.836 -11.305 1 92.5 398 MET B O 1
ATOM 6516 N N . PRO B 1 399 ? -10.625 -13.398 -9.117 1 87 399 PRO B N 1
ATOM 6517 C CA . PRO B 1 399 ? -11.383 -14.602 -9.461 1 87 399 PRO B CA 1
ATOM 6518 C C . PRO B 1 399 ? -12.883 -14.344 -9.594 1 87 399 PRO B C 1
ATOM 6520 O O . PRO B 1 399 ? -13.367 -13.281 -9.195 1 87 399 PRO B O 1
ATOM 6523 N N . TRP B 1 400 ? -13.516 -15.297 -10.195 1 85 400 TRP B N 1
ATOM 6524 C CA . TRP B 1 400 ? -14.977 -15.258 -10.133 1 85 400 TRP B CA 1
ATOM 6525 C C . TRP B 1 400 ? -15.461 -15.422 -8.695 1 85 400 TRP B C 1
ATOM 6527 O O . TRP B 1 400 ? -15.078 -16.375 -8.008 1 85 400 TRP B O 1
ATOM 6537 N N . PRO B 1 401 ? -16.234 -14.398 -8.266 1 81.75 401 PRO B N 1
ATOM 6538 C CA . PRO B 1 401 ? -16.703 -14.516 -6.887 1 81.75 401 PRO B CA 1
ATOM 6539 C C . PRO B 1 401 ? -17.609 -15.719 -6.676 1 81.75 401 PRO B C 1
ATOM 6541 O O . PRO B 1 401 ? -18.453 -16.016 -7.527 1 81.75 401 PRO B O 1
ATOM 6544 N N . ARG B 1 402 ? -17.531 -16.266 -5.535 1 75.25 402 ARG B N 1
ATOM 6545 C CA . ARG B 1 402 ? -18.344 -17.422 -5.195 1 75.25 402 ARG B CA 1
ATOM 6546 C C . ARG B 1 402 ? -19.812 -17.031 -5.09 1 75.25 402 ARG B C 1
ATOM 6548 O O . ARG B 1 402 ? -20.703 -17.859 -5.352 1 75.25 402 ARG B O 1
ATOM 6555 N N . SER B 1 403 ? -19.984 -15.844 -4.672 1 73.69 403 SER B N 1
ATOM 6556 C CA . SER B 1 403 ? -21.344 -15.367 -4.465 1 73.69 403 SER B CA 1
ATOM 6557 C C . SER B 1 403 ? -22.125 -15.336 -5.773 1 73.69 403 SER B C 1
ATOM 6559 O O . SER B 1 403 ? -23.359 -15.289 -5.766 1 73.69 403 SER B O 1
ATOM 6561 N N . LEU B 1 404 ? -21.453 -15.359 -6.844 1 77.56 404 LEU B N 1
ATOM 6562 C CA . LEU B 1 404 ? -22.125 -15.352 -8.141 1 77.56 404 LEU B CA 1
ATOM 6563 C C . LEU B 1 404 ? -22.406 -16.766 -8.617 1 77.56 404 LEU B C 1
ATOM 6565 O O . LEU B 1 404 ? -23.047 -16.953 -9.656 1 77.56 404 LEU B O 1
ATOM 6569 N N . VAL B 1 405 ? -21.953 -17.781 -7.922 1 67.44 405 VAL B N 1
ATOM 6570 C CA . VAL B 1 405 ? -22.109 -19.172 -8.344 1 67.44 405 VAL B CA 1
ATOM 6571 C C . VAL B 1 405 ? -23.094 -19.875 -7.406 1 67.44 405 VAL B C 1
ATOM 6573 O O . VAL B 1 405 ? -23.969 -20.609 -7.859 1 67.44 405 VAL B O 1
ATOM 6576 N N . ARG B 1 406 ? -22.859 -19.75 -5.93 1 62 406 ARG B N 1
ATOM 6577 C CA . ARG B 1 406 ? -23.625 -20.562 -4.992 1 62 406 ARG B CA 1
ATOM 6578 C C . ARG B 1 406 ? -24.766 -19.766 -4.363 1 62 406 ARG B C 1
ATOM 6580 O O . ARG B 1 406 ? -24.672 -18.547 -4.219 1 62 406 ARG B O 1
ATOM 6587 N N . ASP B 1 407 ? -25.969 -20.312 -4.414 1 52.88 407 ASP B N 1
ATOM 6588 C CA . ASP B 1 407 ? -27.109 -19.797 -3.645 1 52.88 407 ASP B CA 1
ATOM 6589 C C . ASP B 1 407 ? -26.75 -19.688 -2.162 1 52.88 407 ASP B C 1
ATOM 6591 O O . ASP B 1 407 ? -27.594 -19.312 -1.349 1 52.88 407 ASP B O 1
ATOM 6595 N N . LYS B 1 408 ? -25.906 -20.5 -1.616 1 45.16 408 LYS B N 1
ATOM 6596 C CA . LYS B 1 408 ? -25.938 -20.469 -0.157 1 45.16 408 LYS B CA 1
ATOM 6597 C C . LYS B 1 408 ? -25.344 -19.172 0.373 1 45.16 408 LYS B C 1
ATOM 6599 O O . LYS B 1 408 ? -24.266 -18.75 -0.059 1 45.16 408 LYS B O 1
ATOM 6604 N N . ALA B 1 409 ? -26.219 -18.344 0.834 1 40.66 409 ALA B N 1
ATOM 6605 C CA . ALA B 1 409 ? -25.844 -17.188 1.636 1 40.66 409 ALA B CA 1
ATOM 6606 C C . ALA B 1 409 ? -24.609 -17.469 2.48 1 40.66 409 ALA B C 1
ATOM 6608 O O . ALA B 1 409 ? -24.641 -18.344 3.348 1 40.66 409 ALA B O 1
ATOM 6609 N N . CYS B 1 410 ? -23.516 -17.641 1.913 1 35.62 410 CYS B N 1
ATOM 6610 C CA . CYS B 1 410 ? -22.469 -17.719 2.928 1 35.62 410 CYS B CA 1
ATOM 6611 C C . CYS B 1 410 ? -22.641 -16.609 3.957 1 35.62 410 CYS B C 1
ATOM 6613 O O . CYS B 1 410 ? -22.5 -15.422 3.629 1 35.62 410 CYS B O 1
ATOM 6615 N N . LEU B 1 411 ? -23.391 -16.672 4.941 1 33.62 411 LEU B N 1
ATOM 6616 C CA . LEU B 1 411 ? -23.547 -15.859 6.145 1 33.62 411 LEU B CA 1
ATOM 6617 C C . LEU B 1 411 ? -22.188 -15.516 6.742 1 33.62 411 LEU B C 1
ATOM 6619 O O . LEU B 1 411 ? -22.094 -15.016 7.867 1 33.62 411 LEU B O 1
ATOM 6623 N N . GLN B 1 412 ? -21.141 -16.094 6.285 1 29.95 412 GLN B N 1
ATOM 6624 C CA . GLN B 1 412 ? -20.078 -15.812 7.242 1 29.95 412 GLN B CA 1
ATOM 6625 C C . GLN B 1 412 ? -19.734 -14.32 7.262 1 29.95 412 GLN B C 1
ATOM 6627 O O . GLN B 1 412 ? -18.672 -13.914 6.809 1 29.95 412 GLN B O 1
ATOM 6632 N N . VAL B 1 413 ? -20.359 -13.469 6.617 1 30.19 413 VAL B N 1
ATOM 6633 C CA . VAL B 1 413 ? -20.062 -12.102 7.023 1 30.19 413 VAL B CA 1
ATOM 6634 C C . VAL B 1 413 ? -20.172 -11.977 8.539 1 30.19 413 VAL B C 1
ATOM 6636 O O . VAL B 1 413 ? -21.25 -11.656 9.062 1 30.19 413 VAL B O 1
ATOM 6639 N N . GLU B 1 414 ? -20.266 -13.031 9.32 1 26.81 414 GLU B N 1
ATOM 6640 C CA . GLU B 1 414 ? -20.484 -12.773 10.734 1 26.81 414 GLU B CA 1
ATOM 6641 C C . GLU B 1 414 ? -19.672 -11.57 11.211 1 26.81 414 GLU B C 1
ATOM 6643 O O . GLU B 1 414 ? -18.797 -11.078 10.5 1 26.81 414 GLU B O 1
ATOM 6648 N N . GLY B 1 415 ? -19.141 -11.617 12.648 1 24.12 415 GLY B N 1
ATOM 6649 C CA . GLY B 1 415 ? -18.734 -10.688 13.688 1 24.12 415 GLY B CA 1
ATOM 6650 C C . GLY B 1 415 ? -17.422 -9.984 13.391 1 24.12 415 GLY B C 1
ATOM 6651 O O . GLY B 1 415 ? -16.375 -10.375 13.906 1 24.12 415 GLY B O 1
ATOM 6652 N N . ALA B 1 416 ? -17.156 -9.586 12.18 1 20.05 416 ALA B N 1
ATOM 6653 C CA . ALA B 1 416 ? -16.156 -8.586 12.539 1 20.05 416 ALA B CA 1
ATOM 6654 C C . ALA B 1 416 ? -16.781 -7.41 13.273 1 20.05 416 ALA B C 1
ATOM 6656 O O . ALA B 1 416 ? -17.906 -6.996 12.953 1 20.05 416 ALA B O 1
#

Secondary structure (DSSP, 8-state):
------------------GGGS-HHHHHHHHTTSSSHHHHHHHHTTSHHHHHHHHT-HHHHHHHHHHSPPPEEEEEE--SSSSPPEEEE---TT-HHHHHHHHHS-TT-TTSPP-S-TT---EEEEEEETTEEEEEETTT--EEEEETTTTEEEEEPPPPGGGGSS--S--EEEEEEEE--HHHHTTT--EEEEEEE-SS-EEEEEEETT-TT--EEEPPPPSP-S---SSS----PBPPPEEETTEEEEEBSSSSEEEEEETTT--EEEEE--GGGTT-TTSEEEEE-TT--EEEEEEETTEEEEEEEEE-TTS-EEEEEEEEEE-TTHHHHHSS-HHHHBEEEEEEEETTEEEEEEE--SS-TTSPEEEEEEETTTTEEEEEEEE---S-EEEEEPPPPGGGT--S--------/------------------GGGS-HHHHHHHHTTSSSHHHHHHHHTTSHHHHHHHHT-HHHHHHHHHHSPPPEEEEEE--SSSSPPEEEE---TT-HHHHHHHHHS-TT-TTSPP-S-TT---EEEEEEETTEEEEEETTT--EEEEETTTTEEEEEPPPPGGGGSS--S--EEEEEEEE--HHHHTTT--EEEEEEE-SS-EEEEEEETT-TT--EEEPPPPSP-S---SSTT----BPPPEEETTEEEEEBSSSSEEEEEETTT--EEEEE--GGGTT-TTSEEEEE-TT--EEEEEEETTEEEEEEEEE-TTS-EEEEEEEEEE-TTHHHHHSS-HHHHBEEEEEEEETTEEEEEEE--SS-TTSPEEEEEEETTTTEEEEEEEE---S-EEEEEPPPPGGGT--S--------

Radius of gyration: 31.33 Å; Cα contacts (8 Å, |Δi|>4): 1691; chains: 2; bounding box: 100×87×106 Å

Solvent-accessible surface area (backbone atoms only — not comparable to full-atom values): 46593 Å² total; per-residue (Å²): 133,80,79,74,70,74,79,74,74,76,74,73,70,74,73,81,75,48,79,84,68,47,54,61,64,58,48,50,58,55,55,62,67,45,87,41,64,48,45,42,52,56,54,23,68,70,39,70,68,45,33,46,45,49,34,74,27,67,68,54,52,52,51,43,50,73,74,33,72,69,50,68,46,29,37,37,33,35,45,92,60,50,26,63,45,44,63,47,72,46,55,46,77,92,41,61,40,49,32,50,53,53,42,68,17,36,64,74,50,60,82,55,80,64,52,97,39,44,38,44,52,19,38,37,74,55,27,60,37,77,42,30,35,32,33,34,26,74,82,80,63,48,37,33,40,36,22,39,72,77,66,48,73,44,79,47,70,79,80,60,71,70,71,77,52,88,68,53,90,53,82,40,79,64,56,48,42,56,46,52,50,75,86,28,40,66,72,70,30,39,32,39,37,38,40,35,34,34,59,29,32,38,33,42,33,39,32,41,67,73,43,87,75,59,52,72,47,72,51,70,66,48,68,74,67,46,76,64,72,82,72,85,76,82,82,84,45,62,49,82,62,44,79,43,96,62,26,37,41,24,41,36,46,86,39,35,34,28,46,32,35,34,69,83,79,67,46,76,47,69,43,80,46,66,69,86,51,39,62,42,70,77,32,38,36,70,22,28,32,68,88,64,43,45,29,37,40,33,33,57,49,52,31,38,39,32,33,32,56,39,67,43,94,88,64,51,75,42,81,40,83,57,60,70,48,81,46,73,65,47,33,76,76,70,72,54,48,66,78,70,37,51,27,42,37,49,67,43,37,55,63,27,30,38,33,30,28,39,40,64,87,71,83,57,90,80,56,59,27,47,35,33,35,33,31,69,86,77,67,44,77,42,72,46,38,63,44,73,80,90,52,57,68,41,63,40,44,52,49,85,60,51,77,53,55,36,84,68,76,74,64,76,73,62,88,123,135,82,78,76,72,75,79,75,74,78,74,73,69,75,73,81,74,47,77,83,67,48,52,61,65,57,48,49,58,54,56,60,67,46,88,40,64,49,44,42,53,57,54,24,67,71,41,70,68,45,32,46,46,48,34,73,28,66,66,54,53,51,50,43,50,72,74,34,72,72,50,69,44,28,36,36,32,36,45,92,62,51,25,62,44,44,62,47,73,46,56,47,76,92,41,60,43,49,32,50,52,52,42,67,16,35,65,73,50,60,84,57,77,65,54,98,39,47,39,44,53,19,38,36,75,55,25,58,40,78,42,31,33,32,33,34,26,74,83,78,63,48,37,32,41,35,22,38,72,78,65,49,72,44,78,48,71,78,83,59,72,70,72,77,52,89,68,52,90,52,82,41,80,63,54,48,41,54,48,54,49,75,88,29,40,68,74,69,30,40,32,39,36,39,39,34,33,34,58,29,30,38,33,42,33,40,32,42,68,74,44,86,76,61,52,71,46,71,50,71,67,48,67,74,68,45,75,64,72,82,70,88,74,75,80,83,47,64,50,81,62,44,78,43,95,61,25,38,42,24,41,37,47,87,38,35,34,28,48,32,33,34,69,82,80,67,46,76,48,68,45,79,46,65,69,86,52,39,61,41,69,78,32,40,34,70,23,28,33,68,88,64,43,45,30,37,41,34,33,54,50,52,30,40,40,33,34,33,59,40,68,42,95,86,65,50,73,41,80,38,84,56,62,71,46,79,45,76,65,49,33,76,76,70,74,55,49,65,79,70,36,51,27,43,37,50,64,43,38,55,62,26,30,38,32,31,28,40,40,62,85,70,83,56,92,79,56,58,27,46,33,34,35,32,31,69,85,76,68,45,76,41,72,47,38,62,44,75,80,91,50,58,69,40,64,40,44,53,49,84,58,52,77,52,55,36,84,67,74,73,63,77,73,60,89,120

Nearest PDB structures (foldseek):
  7x36-assembly1_B  TM=4.393E-01  e=1.259E-03  Penicillium janthinellum
  7x2x-assembly1_A  TM=3.447E-01  e=2.404E-03  Leptobacillium sp.
  7vt0-assembly1_B  TM=3.757E-01  e=8.760E-03  Homo sapiens
  3wsz-assembly1_A  TM=4.316E-01  e=2.439E-02  Homo sapiens
  6byt-assembly1_A  TM=3.020E-01  e=1.015E-03  Alteromonas sp. LOR

Sequence (832 aa):
MASEQPPSPPAAEPAATTLIGLGGDLLREIFLLLPSLPSLVRAAFACRTFLDAVRSSPAFRRRFRELHAQPLLGIFFDPDGPAIPAFAALRRRDDPDRRAAVRRGDFFLTGLPDDDDDARPGWVISDCHDGYLVLEHIYTREALAYNPLTLALDLLPPLPDEFYEGFQGHYNGLDYHVHAPEECRDHGAFRVIYACHDDSRARAAVFSSDSDARAWRVLPYSEALRTIPESGEREHWLTAGRIVDGFVYWVYSDEAAMLVLDTTTLHFSRVDLPDYLKGQTSMFRVGKTRDGVLCVVVAIQFNLYVWLRNIRDDGVEVWVRGQRFQLDDIVEDTGGTLEEHGQLKVVSVVDGVVYFSTHETFEDANLPCWFLSIDLEENALDMLFQRNYDSHVHPYIMPWPRSLVRDKACLQVEGAMASEQPPSPPAAEPAATTLIGLGGDLLREIFLLLPSLPSLVRAAFACRTFLDAVRSSPAFRRRFRELHAQPLLGIFFDPDGPAIPAFAALRRRDDPDRRAAVRRGDFFLTGLPDDDDDARPGWVISDCHDGYLVLEHIYTREALAYNPLTLALDLLPPLPDEFYEGFQGHYNGLDYHVHAPEECRDHGAFRVIYACHDDSRARAAVFSSDSDARAWRVLPYSEALRTIPESGEREHWLTAGRIVDGFVYWVYSDEAAMLVLDTTTLHFSRVDLPDYLKGQTSMFRVGKTRDGVLCVVVAIQFNLYVWLRNIRDDGVEVWVRGQRFQLDDIVEDTGGTLEEHGQLKVVSVVDGVVYFSTHETFEDANLPCWFLSIDLEENALDMLFQRNYDSHVHPYIMPWPRSLVRDKACLQVEGA

pLDDT: mean 84.93, std 16.18, range [20.05, 97.88]